Protein AF-0000000076553811 (afdb_homodimer)

InterPro domains:
  IPR007863 Peptidase M16, C-terminal [PF05193] (252-428)
  IPR011249 Metalloenzyme, LuxS/M16 peptidase-like [SSF63411] (30-302)
  IPR011249 Metalloenzyme, LuxS/M16 peptidase-like [SSF63411] (313-494)
  IPR011765 Peptidase M16, N-terminal [PF00675] (51-89)
  IPR050361 Mitochondrial Processing Peptidase/Ubiquinol-cytochrome c Reductase Complex [PTHR11851] (29-489)

Foldseek 3Di:
DPCPPPPPPPPPPPPPPPPPPPPCDLVNQVVQWDWDAFPLQAIEIEGADAPDQKKKKKKKFQAFQLNADPLAGQLRVLLQVLLQCAFCVWFWQHNVQLVVLVVQLQVLLVQLLVLVPDPPDRDPVVNVVSVVSNVVSLVSSVVTGDPRGLVVVQVVQAKDPFGWDGARGIIMTMIMGGNVCLLVCLQSVLRSLQGTDCRCVLVSLVVLLVVCCVQAVVDPVNVQVLVQLLQQFPWGSLSADRNGDNSRSNSHDVVVSVVVSQQGSASSRMYMYMYYNDHCVPNVVSNCVRNVPRHRDDHHDDDPIAGDFFQAFAEAEAEEADFKKKKKKWWDFACPDLCNLLLLLVQCQQAPPCNHPVNVQCCNPVNFFPHKHWDPQPPHRLGTHITMIMTTGDPPHHNVVVVVSVVVVLVCLQPDFDDPVSLVVSLVVVVVVLVVLCVDNNSVNVLQRVCCNRPVDSSVSVVVSVSSVPDDSVSRNVVSVVIVDRSRMYMYIYDYDDDDPPPPPPPPPD/DPPPPPPPPPPPPPPPPPPPPPPCDLVNQVVQWDWDQFPLQAIEIEGADAPDQKKKKKKKFQAFQLNADPLAGQLRVLLQVLLQCAFCVWFWQHNVQLVVLVVQLQVLLVQLLVLVPDPPDRDPVVNVVSVVSNVVSLVSSVVTGDPRRLVVVQVVQAKDPFGWDGARGIIMTMIMGGNVCLLVCLQSVLRSLQGTDCRCVLVVLVVLLVVCCVQAVVDPVNVQVLVQLLQQFPWGSLSADRNGDNSRSNSHDVVVSVVVSQQGSASSRMYMYMYYNDHCVPNVVSNCVRNVPRHRDDHHDDDPIAGDFFQAFAEAEAEEADFKKKKKKWWDFACPDLCNLLLLLVQCQQAPPCNHPVNVQCCPPVNFFPHKHWDPQPPHRLGTHITMIMTTGDPPHHNVVVVVSVVVVLVCLQPDFDDPVSLVVSLVVVVVVLVVLCVDNNSVNVLQRVCCNRPVDSSVSVVVSVSSVPDDSVSRNVVSVVIVDRSRMYMYIYDYDDDDPPPPPPPPPD

Solvent-accessible surface area (backbone atoms only — not comparable to full-atom values): 52166 Å² total; per-residue (Å²): 134,86,77,75,76,74,76,74,75,75,75,76,76,74,75,73,72,74,71,69,70,73,73,79,47,69,65,62,51,53,74,37,41,48,77,47,68,46,94,38,38,30,34,38,35,34,35,53,37,76,87,46,73,32,28,14,35,19,38,37,32,73,45,9,25,47,64,31,51,75,54,28,27,17,48,42,42,47,49,54,59,36,47,49,44,13,30,75,80,33,25,44,80,42,43,76,61,31,52,54,30,48,51,47,25,52,53,29,41,51,55,26,50,56,44,66,53,40,86,72,85,58,49,70,69,57,40,52,52,30,46,50,48,24,52,53,28,46,56,59,30,52,73,27,55,38,84,58,40,40,57,49,56,42,44,76,60,52,41,42,72,79,48,58,46,60,43,42,55,27,28,37,40,35,37,29,32,39,38,91,41,51,64,61,48,38,53,53,52,35,35,29,62,56,46,56,36,76,58,64,44,69,62,48,43,52,50,52,52,50,47,42,38,59,57,25,76,72,21,74,66,33,43,46,51,47,52,38,34,16,58,63,30,67,68,25,50,73,17,51,54,53,67,24,50,69,49,10,36,76,61,58,49,63,69,57,47,51,54,49,40,68,46,45,58,18,31,44,34,33,28,38,14,37,15,16,34,55,49,61,85,65,46,50,61,55,45,48,68,41,51,59,69,37,66,58,46,73,61,65,78,65,81,47,56,53,61,71,85,63,66,38,27,34,40,38,44,29,73,39,74,52,82,40,26,27,38,38,33,20,64,39,72,27,69,82,41,90,57,40,50,39,52,51,46,52,29,40,50,34,27,51,58,80,80,3,50,38,27,40,48,37,36,68,70,64,57,43,24,75,44,40,43,42,46,65,49,41,82,30,46,81,50,63,19,20,41,31,40,35,33,29,39,29,93,92,49,45,40,66,55,47,52,54,54,51,48,53,56,52,48,41,42,46,76,42,75,69,52,70,63,58,54,51,49,42,45,52,47,53,50,50,52,56,49,55,40,50,69,43,41,54,42,32,9,43,50,43,23,50,32,29,68,76,67,71,39,45,64,50,64,62,52,47,53,54,48,45,67,65,57,46,57,66,53,41,26,53,52,39,60,67,36,75,39,63,35,31,28,30,32,28,34,33,42,66,36,78,73,76,73,71,79,74,78,77,72,72,84,117,132,83,76,75,78,76,76,74,74,74,73,76,75,73,75,75,73,74,71,69,69,72,72,80,47,70,64,62,50,54,74,38,42,47,76,48,68,46,95,38,38,29,34,39,35,34,35,51,37,74,86,47,73,32,30,14,34,20,37,37,33,73,45,9,26,47,64,32,50,74,52,28,27,18,49,43,42,47,50,53,59,37,49,49,46,14,28,76,78,34,24,44,78,41,42,76,61,30,52,55,30,48,51,46,24,52,53,28,40,51,56,24,49,57,44,67,52,39,87,70,84,58,49,70,67,58,39,53,51,30,44,50,49,24,52,52,28,46,55,60,30,52,73,28,55,37,83,56,39,40,56,47,55,43,44,76,61,52,40,43,70,78,48,58,46,62,43,42,54,26,29,35,41,35,39,29,31,38,37,92,41,50,65,61,47,40,53,54,52,35,35,28,62,56,45,58,38,75,59,64,43,69,62,50,43,51,52,52,52,50,46,42,39,59,56,24,77,71,21,72,65,33,44,45,50,46,52,36,33,16,58,63,30,68,67,26,50,74,17,50,54,53,67,25,49,69,47,11,37,75,62,56,49,62,69,57,47,51,54,50,39,68,45,48,57,18,31,45,33,32,29,36,14,39,15,17,32,57,48,61,87,66,45,49,61,56,46,47,67,41,53,59,67,36,65,58,46,72,62,65,78,64,81,47,55,55,61,71,85,63,66,37,28,34,39,36,44,31,72,39,72,53,82,40,28,28,38,38,32,20,65,40,73,27,70,83,42,91,57,41,52,39,52,49,44,53,28,39,52,35,28,51,58,80,80,4,49,36,29,38,48,37,36,67,69,64,57,44,25,75,43,40,43,44,44,66,48,42,81,30,47,81,49,65,19,20,41,31,39,35,34,29,40,29,93,93,48,47,41,67,56,47,51,53,54,52,49,51,56,52,48,42,41,46,77,40,74,69,53,71,64,60,52,50,47,42,45,52,48,53,50,48,50,56,50,55,40,53,66,43,41,55,43,32,10,43,49,43,24,50,32,29,67,75,66,72,38,44,66,51,65,61,51,46,54,57,48,44,68,65,57,48,58,65,52,41,26,52,51,38,58,66,35,75,39,64,34,31,29,31,33,29,36,34,42,66,37,78,73,74,74,72,79,74,76,77,73,71,84,118

Sequence (1020 aa):
MRVRSLVAATVMLGMALCSGAPAQDLASFEKRTTVKVLPNGLTLIISERPEAPVFSFYTLVDAGSADDPQGASGLAHMFEHMAFKGSQEIGTTNYPAEKVALAKVEIAYAAYDAELRKLVGQDPAKLAELKKAFEDAQAEAQKFVIPNQFSEIAEQQGATGINASTAEDSTQYFWSMPSNRLELWAYLESQRIGQPVQREFYKERDVVQEERRMRTDSSPTGRMVEQFLAAAYIAHPYGRPGVGWESEISQVSATEAEAFHKKYYVPSNMVIAVVGDVKASETMPILERYFSKIPAGPKPEPMTTIEPPQFAEKSVVIKEATQPFYIEGYHRPDYRDPDDSVYDAITDIFSNGRTARLYRSLVRDQKIAATAEGFSGFPGQKYPGLFAVYAVPLPGHTPEEMRTAIHKELDRLKNEDITDEELARFKTRARADLLRGLADNDGLAHQLAEYQTRYGDWRQLFRELDQIDAVTKADIRRVANKIFVENNRTSARIEYVEPQKPATSTGGAEMRVRSLVAATVMLGMALCSGAPAQDLASFEKRTTVKVLPNGLTLIISERPEAPVFSFYTLVDAGSADDPQGASGLAHMFEHMAFKGSQEIGTTNYPAEKVALAKVEIAYAAYDAELRKLVGQDPAKLAELKKAFEDAQAEAQKFVIPNQFSEIAEQQGATGINASTAEDSTQYFWSMPSNRLELWAYLESQRIGQPVQREFYKERDVVQEERRMRTDSSPTGRMVEQFLAAAYIAHPYGRPGVGWESEISQVSATEAEAFHKKYYVPSNMVIAVVGDVKASETMPILERYFSKIPAGPKPEPMTTIEPPQFAEKSVVIKEATQPFYIEGYHRPDYRDPDDSVYDAITDIFSNGRTARLYRSLVRDQKIAATAEGFSGFPGQKYPGLFAVYAVPLPGHTPEEMRTAIHKELDRLKNEDITDEELARFKTRARADLLRGLADNDGLAHQLAEYQTRYGDWRQLFRELDQIDAVTKADIRRVANKIFVENNRTSARIEYVEPQKPATSTGGAE

Organism: NCBI:txid570835

Nearest PDB structures (foldseek):
  3ami-assembly1_B  TM=9.366E-01  e=2.480E-39  Sphingomonas sp. A1
  3eoq-assembly1_A  TM=8.994E-01  e=2.128E-28  Thermus thermophilus
  7o3c-assembly1_M  TM=8.832E-01  e=5.754E-25  Mus musculus
  8zos-assembly1_E  TM=8.448E-01  e=4.973E-23  Sus scrofa
  1be3-assembly1_B  TM=8.651E-01  e=1.821E-22  Bos taurus

Radius of gyration: 33.5 Å; Cα contacts (8 Å, |Δi|>4): 1877; chains: 2; bounding box: 81×140×96 Å

Secondary structure (DSSP, 8-state):
-------------------------HHHHHHHEEEEE-TTS-EEEEEE-TTSSEEEEEEEES--GGGPPTT-TTHHHHHHHHTTS--SSSSBS-HHHHHHHHHHHHHHHHHHHHHHT-SS---HHHHHHHHHHHHHHHHHHHTTB-TTHHHHHHHHTT-EEEEEEE-SS-EEEEEEEEGGGHHHHHHHHHHHHHS---TTHHHHHHHHHHHHIIIIIT-HHHHHHHHHHHHH-SSSGGGS-TT--HHHHTT--HHHHHHHHHHH-SGGGEEEEEEES--HHHHHHHHHHHHTTSPP-PPPPPP---PPPP-SEEEEEEEESS--EEEEEEE---TTSTTHHHHHHHHHHHHSSTTSHHIIIIIIIS--EEEEEEEEEES-SSS--EEEEEEEEPTT--HHHHHHHHHHHHHHHHHSPPPHHHHHHHHHHHHHHHHHHTTSHHHHHHHHHHHHHHHS-TTHHHHHHHHHHH--HHHHHHHHHHH-SGGGEEEEEEEE--------------/-------------------------HHHHHHHEEEEE-TTS-EEEEEE-TTSSEEEEEEEES--GGGPPTT-TTHHHHHHHHTTS--SSSSBS-HHHHHHHHHHHHHHHHHHHHHHT-SS---HHHHHHHHHHHHHHHHHHHTTB-TTHHHHHHHHTT-EEEEEEE-SS-EEEEEEEEGGGHHHHHHHHHHHHHS---TTHHHHHHHHHHHHIIIIIT-HHHHHHHHHHHHH-SSSGGGS-TT--HHHHTT--HHHHHHHHHHH-SGGGEEEEEEES--HHHHHHHHHHHHTTSPP-PPPPPP---PPPP-SEEEEEEEESS--EEEEEEE---TTSTTHHHHHHHHHHHHSSTTSHHIIIIIIIS--EEEEEEEEEES-SSS--EEEEEEEEPTT--HHHHHHHHHHHHHHHHHSPPPHHHHHHHHHHHHHHHHHHTTSHHHHHHHHHHHHHHHS-TTHHHHHHHHHHH--HHHHHHHHHHH-SGGGEEEEEEEE--------------

pLDDT: mean 90.91, std 16.29, range [20.27, 98.88]

Structure (mmCIF, N/CA/C/O backbone):
data_AF-0000000076553811-model_v1
#
loop_
_entity.id
_entity.type
_entity.pdbx_description
1 polymer 'Putative Zn-dependent peptidase'
#
loop_
_atom_site.group_PDB
_atom_site.id
_atom_site.type_symbol
_atom_site.label_atom_id
_atom_site.label_alt_id
_atom_site.label_comp_id
_atom_site.label_asym_id
_atom_site.label_entity_id
_atom_site.label_seq_id
_atom_site.pdbx_PDB_ins_code
_atom_site.Cartn_x
_atom_site.Cartn_y
_atom_site.Cartn_z
_atom_site.occupancy
_atom_site.B_iso_or_equiv
_atom_site.auth_seq_id
_atom_site.auth_comp_id
_atom_site.auth_asym_id
_atom_site.auth_atom_id
_atom_site.pdbx_PDB_model_num
ATOM 1 N N . MET A 1 1 ? 45.25 -73.688 -13.25 1 20.83 1 MET A N 1
ATOM 2 C CA . MET A 1 1 ? 45.094 -73.375 -14.672 1 20.83 1 MET A CA 1
ATOM 3 C C . MET A 1 1 ? 43.625 -73 -14.992 1 20.83 1 MET A C 1
ATOM 5 O O . MET A 1 1 ? 43.219 -73 -16.156 1 20.83 1 MET A O 1
ATOM 9 N N . ARG A 1 2 ? 42.75 -73.062 -13.859 1 21.83 2 ARG A N 1
ATOM 10 C CA . ARG A 1 2 ? 41.312 -73.062 -13.852 1 21.83 2 ARG A CA 1
ATOM 11 C C . ARG A 1 2 ? 40.781 -71.812 -14.578 1 21.83 2 ARG A C 1
ATOM 13 O O . ARG A 1 2 ? 41.25 -70.688 -14.328 1 21.83 2 ARG A O 1
ATOM 20 N N . VAL A 1 3 ? 40.188 -72.062 -15.781 1 20.98 3 VAL A N 1
ATOM 21 C CA . VAL A 1 3 ? 39.625 -71.438 -16.953 1 20.98 3 VAL A CA 1
ATOM 22 C C . VAL A 1 3 ? 38.562 -70.438 -16.531 1 20.98 3 VAL A C 1
ATOM 24 O O . VAL A 1 3 ? 37.562 -70.812 -15.875 1 20.98 3 VAL A O 1
ATOM 27 N N . ARG A 1 4 ? 38.906 -69.188 -16.219 1 23.47 4 ARG A N 1
ATOM 28 C CA . ARG A 1 4 ? 38.375 -67.812 -15.969 1 23.47 4 ARG A CA 1
ATOM 29 C C . ARG A 1 4 ? 37.344 -67.438 -17.016 1 23.47 4 ARG A C 1
ATOM 31 O O . ARG A 1 4 ? 37.688 -66.938 -18.078 1 23.47 4 ARG A O 1
ATOM 38 N N . SER A 1 5 ? 36.531 -68.625 -17.406 1 24.83 5 SER A N 1
ATOM 39 C CA . SER A 1 5 ? 35.719 -68.312 -18.578 1 24.83 5 SER A CA 1
ATOM 40 C C . SER A 1 5 ? 34.906 -67.062 -18.391 1 24.83 5 SER A C 1
ATOM 42 O O . SER A 1 5 ? 34.219 -66.875 -17.391 1 24.83 5 SER A O 1
ATOM 44 N N . LEU A 1 6 ? 35.406 -65.938 -18.922 1 25.38 6 LEU A N 1
ATOM 45 C CA . LEU A 1 6 ? 34.969 -64.562 -19.141 1 25.38 6 LEU A CA 1
ATOM 46 C C . LEU A 1 6 ? 33.625 -64.562 -19.875 1 25.38 6 LEU A C 1
ATOM 48 O O . LEU A 1 6 ? 33.562 -64.875 -21.062 1 25.38 6 LEU A O 1
ATOM 52 N N . VAL A 1 7 ? 32.594 -65.312 -19.344 1 27.27 7 VAL A N 1
ATOM 53 C CA . VAL A 1 7 ? 31.328 -65.25 -20.047 1 27.27 7 VAL A CA 1
ATOM 54 C C . VAL A 1 7 ? 30.938 -63.781 -20.328 1 27.27 7 VAL A C 1
ATOM 56 O O . VAL A 1 7 ? 30.922 -62.969 -19.406 1 27.27 7 VAL A O 1
ATOM 59 N N . ALA A 1 8 ? 31.266 -63.281 -21.516 1 26.56 8 ALA A N 1
ATOM 60 C CA . ALA A 1 8 ? 30.906 -62.031 -22.203 1 26.56 8 ALA A CA 1
ATOM 61 C C . ALA A 1 8 ? 29.406 -61.812 -22.172 1 26.56 8 ALA A C 1
ATOM 63 O O . ALA A 1 8 ? 28.641 -62.562 -22.781 1 26.56 8 ALA A O 1
ATOM 64 N N . ALA A 1 9 ? 28.844 -61.688 -20.938 1 28.14 9 ALA A N 1
ATOM 65 C CA . ALA A 1 9 ? 27.422 -61.344 -20.938 1 28.14 9 ALA A CA 1
ATOM 66 C C . ALA A 1 9 ? 27.125 -60.188 -21.891 1 28.14 9 ALA A C 1
ATOM 68 O O . ALA A 1 9 ? 27.734 -59.125 -21.797 1 28.14 9 ALA A O 1
ATOM 69 N N . THR A 1 10 ? 26.859 -60.531 -23.156 1 26.55 10 THR A N 1
ATOM 70 C CA . THR A 1 10 ? 26.359 -59.625 -24.172 1 26.55 10 THR A CA 1
ATOM 71 C C . THR A 1 10 ? 25.203 -58.781 -23.625 1 26.55 10 THR A C 1
ATOM 73 O O . THR A 1 10 ? 24.172 -59.344 -23.25 1 26.55 10 THR A O 1
ATOM 76 N N . VAL A 1 11 ? 25.484 -57.719 -22.906 1 27.5 11 VAL A N 1
ATOM 77 C CA . VAL A 1 11 ? 24.531 -56.688 -22.5 1 27.5 11 VAL A CA 1
ATOM 78 C C . VAL A 1 11 ? 23.734 -56.219 -23.719 1 27.5 11 VAL A C 1
ATOM 80 O O . VAL A 1 11 ? 24.297 -55.625 -24.641 1 27.5 11 VAL A O 1
ATOM 83 N N . MET A 1 12 ? 22.828 -57.094 -24.266 1 26.38 12 MET A N 1
ATOM 84 C CA . MET A 1 12 ? 21.906 -56.562 -25.266 1 26.38 12 MET A CA 1
ATOM 85 C C . MET A 1 12 ? 21.297 -55.25 -24.828 1 26.38 12 MET A C 1
ATOM 87 O O . MET A 1 12 ? 20.688 -55.156 -23.766 1 26.38 12 MET A O 1
ATOM 91 N N . LEU A 1 13 ? 21.938 -54.125 -25.172 1 29.33 13 LEU A N 1
ATOM 92 C CA . LEU A 1 13 ? 21.469 -52.75 -25.156 1 29.33 13 LEU A CA 1
ATOM 93 C C . LEU A 1 13 ? 20.078 -52.656 -25.766 1 29.33 13 LEU A C 1
ATOM 95 O O . LEU A 1 13 ? 19.906 -52.844 -26.969 1 29.33 13 LEU A O 1
ATOM 99 N N . GLY A 1 14 ? 19.031 -53.281 -25.172 1 28.2 14 GLY A N 1
ATOM 100 C CA . GLY A 1 14 ? 17.688 -52.969 -25.625 1 28.2 14 GLY A CA 1
ATOM 101 C C . GLY A 1 14 ? 17.453 -51.5 -25.891 1 28.2 14 GLY A C 1
ATOM 102 O O . GLY A 1 14 ? 17.625 -50.656 -25 1 28.2 14 GLY A O 1
ATOM 103 N N . MET A 1 15 ? 17.703 -51.062 -27.094 1 28.98 15 MET A N 1
ATOM 104 C CA . MET A 1 15 ? 17.25 -49.75 -27.609 1 28.98 15 MET A CA 1
ATOM 105 C C . MET A 1 15 ? 15.773 -49.562 -27.312 1 28.98 15 MET A C 1
ATOM 107 O O . MET A 1 15 ? 14.922 -50.25 -27.891 1 28.98 15 MET A O 1
ATOM 111 N N . ALA A 1 16 ? 15.367 -49.344 -26.078 1 30.55 16 ALA A N 1
ATOM 112 C CA . ALA A 1 16 ? 14.016 -48.844 -25.859 1 30.55 16 ALA A CA 1
ATOM 113 C C . ALA A 1 16 ? 13.68 -47.75 -26.859 1 30.55 16 ALA A C 1
ATOM 115 O O . ALA A 1 16 ? 14.32 -46.688 -26.875 1 30.55 16 ALA A O 1
ATOM 116 N N . LEU A 1 17 ? 13.25 -48.125 -28.047 1 30.62 17 LEU A N 1
ATOM 117 C CA . LEU A 1 17 ? 12.555 -47.188 -28.922 1 30.62 17 LEU A CA 1
ATOM 118 C C . LEU A 1 17 ? 11.586 -46.312 -28.125 1 30.62 17 LEU A C 1
ATOM 120 O O . LEU A 1 17 ? 10.664 -46.844 -27.484 1 30.62 17 LEU A O 1
ATOM 124 N N . CYS A 1 18 ? 12.039 -45.281 -27.578 1 31.36 18 CYS A N 1
ATOM 125 C CA . CYS A 1 18 ? 11.164 -44.188 -27.172 1 31.36 18 CYS A CA 1
ATOM 126 C C . CYS A 1 18 ? 10.055 -43.938 -28.203 1 31.36 18 CYS A C 1
ATOM 128 O O . CYS A 1 18 ? 10.289 -43.375 -29.266 1 31.36 18 CYS A O 1
ATOM 130 N N . SER A 1 19 ? 9.227 -44.938 -28.438 1 32.12 19 SER A N 1
ATOM 131 C CA . SER A 1 19 ? 8.008 -44.562 -29.141 1 32.12 19 SER A CA 1
ATOM 132 C C . SER A 1 19 ? 7.547 -43.156 -28.734 1 32.12 19 SER A C 1
ATOM 134 O O . SER A 1 19 ? 7.375 -42.875 -27.547 1 32.12 19 SER A O 1
ATOM 136 N N . GLY A 1 20 ? 7.945 -42.156 -29.453 1 34.69 20 GLY A N 1
ATOM 137 C CA . GLY A 1 20 ? 7.422 -40.812 -29.328 1 34.69 20 GLY A CA 1
ATOM 138 C C . GLY A 1 20 ? 5.938 -40.75 -29.016 1 34.69 20 GLY A C 1
ATOM 139 O O . GLY A 1 20 ? 5.125 -41.344 -29.75 1 34.69 20 GLY A O 1
ATOM 140 N N . ALA A 1 21 ? 5.57 -40.812 -27.875 1 39.06 21 ALA A N 1
ATOM 141 C CA . ALA A 1 21 ? 4.188 -40.438 -27.609 1 39.06 21 ALA A CA 1
ATOM 142 C C . ALA A 1 21 ? 3.721 -39.375 -28.625 1 39.06 21 ALA A C 1
ATOM 144 O O . ALA A 1 21 ? 4.391 -38.375 -28.828 1 39.06 21 ALA A O 1
ATOM 145 N N . PRO A 1 22 ? 2.924 -39.688 -29.578 1 40.44 22 PRO A N 1
ATOM 146 C CA . PRO A 1 22 ? 2.451 -38.656 -30.531 1 40.44 22 PRO A CA 1
ATOM 147 C C . PRO A 1 22 ? 2.16 -37.312 -29.859 1 40.44 22 PRO A C 1
ATOM 149 O O . PRO A 1 22 ? 1.636 -37.281 -28.75 1 40.44 22 PRO A O 1
ATOM 152 N N . ALA A 1 23 ? 2.99 -36.375 -30.062 1 45.44 23 ALA A N 1
ATOM 153 C CA . ALA A 1 23 ? 2.631 -35 -29.75 1 45.44 23 ALA A CA 1
ATOM 154 C C . ALA A 1 23 ? 1.124 -34.781 -29.859 1 45.44 23 ALA A C 1
ATOM 156 O O . ALA A 1 23 ? 0.539 -34.969 -30.922 1 45.44 23 ALA A O 1
ATOM 157 N N . GLN A 1 24 ? 0.413 -35.094 -28.906 1 55.03 24 GLN A N 1
ATOM 158 C CA . GLN A 1 24 ? -1.004 -34.781 -29.016 1 55.03 24 GLN A CA 1
ATOM 159 C C . GLN A 1 24 ? -1.199 -33.406 -29.625 1 55.03 24 GLN A C 1
ATOM 161 O O . GLN A 1 24 ? -0.653 -32.406 -29.141 1 55.03 24 GLN A O 1
ATOM 166 N N . ASP A 1 25 ? -1.436 -33.312 -30.906 1 65.44 25 ASP A N 1
ATOM 167 C CA . ASP A 1 25 ? -1.654 -32.125 -31.734 1 65.44 25 ASP A CA 1
ATOM 168 C C . ASP A 1 25 ? -2.85 -31.328 -31.234 1 65.44 25 ASP A C 1
ATOM 170 O O . ASP A 1 25 ? -3.732 -31.859 -30.562 1 65.44 25 ASP A O 1
ATOM 174 N N . LEU A 1 26 ? -2.674 -30.031 -31.141 1 74.88 26 LEU A N 1
ATOM 175 C CA . LEU A 1 26 ? -3.701 -29.078 -30.766 1 74.88 26 LEU A CA 1
ATOM 176 C C . LEU A 1 26 ? -5.07 -29.516 -31.266 1 74.88 26 LEU A C 1
ATOM 178 O O . LEU A 1 26 ? -6.066 -29.422 -30.547 1 74.88 26 LEU A O 1
ATOM 182 N N . ALA A 1 27 ? -5.074 -30.125 -32.344 1 77.56 27 ALA A N 1
ATOM 183 C CA . ALA A 1 27 ? -6.344 -30.516 -32.969 1 77.56 27 ALA A CA 1
ATOM 184 C C . ALA A 1 27 ? -7.023 -31.625 -32.156 1 77.56 27 ALA A C 1
ATOM 186 O O . ALA A 1 27 ? -8.242 -31.594 -31.953 1 77.56 27 ALA A O 1
ATOM 187 N N . SER A 1 28 ? -6.254 -32.531 -31.734 1 82.06 28 SER A N 1
ATOM 188 C CA . SER A 1 28 ? -6.801 -33.625 -30.938 1 82.06 28 SER A CA 1
ATOM 189 C C . SER A 1 28 ? -7.328 -33.125 -29.594 1 82.06 28 SER A C 1
ATOM 191 O O . SER A 1 28 ? -8.375 -33.594 -29.125 1 82.06 28 SER A O 1
ATOM 193 N N . PHE A 1 29 ? -6.676 -32.219 -29.078 1 84.88 29 PHE A N 1
ATOM 194 C CA . PHE A 1 29 ? -7.098 -31.656 -27.797 1 84.88 29 PHE A CA 1
ATOM 195 C C . PHE A 1 29 ? -8.375 -30.844 -27.969 1 84.88 29 PHE A C 1
ATOM 197 O O . PHE A 1 29 ? -9.258 -30.875 -27.109 1 84.88 29 PHE A O 1
ATOM 204 N N . GLU A 1 30 ? -8.406 -30.125 -28.984 1 87.75 30 GLU A N 1
ATOM 205 C CA . GLU A 1 30 ? -9.57 -29.281 -29.25 1 87.75 30 GLU A CA 1
ATOM 206 C C . GLU A 1 30 ? -10.836 -30.125 -29.406 1 87.75 30 GLU A C 1
ATOM 208 O O . GLU A 1 30 ? -11.914 -29.703 -28.969 1 87.75 30 GLU A O 1
ATOM 213 N N . LYS A 1 31 ? -10.641 -31.297 -29.953 1 89.94 31 LYS A N 1
ATOM 214 C CA . LYS A 1 31 ? -11.789 -32.156 -30.172 1 89.94 31 LYS A CA 1
ATOM 215 C C . LYS A 1 31 ? -12.32 -32.719 -28.859 1 89.94 31 LYS A C 1
ATOM 217 O O . LYS A 1 31 ? -13.516 -33.031 -28.734 1 89.94 31 LYS A O 1
ATOM 222 N N . ARG A 1 32 ? -11.516 -32.781 -27.938 1 94.19 32 ARG A N 1
ATOM 223 C CA . ARG A 1 32 ? -11.938 -33.406 -26.688 1 94.19 32 ARG A CA 1
ATOM 224 C C . ARG A 1 32 ? -12.188 -32.344 -25.609 1 94.19 32 ARG A C 1
ATOM 226 O O . ARG A 1 32 ? -12.5 -32.688 -24.453 1 94.19 32 ARG A O 1
ATOM 233 N N . THR A 1 33 ? -12.031 -31.094 -25.953 1 96.69 33 THR A N 1
ATOM 234 C CA . THR A 1 33 ? -12.195 -30.016 -24.969 1 96.69 33 THR A CA 1
ATOM 235 C C . THR A 1 33 ? -13.383 -29.125 -25.344 1 96.69 33 THR A C 1
ATOM 237 O O . THR A 1 33 ? -13.469 -28.641 -26.469 1 96.69 33 THR A O 1
ATOM 240 N N . THR A 1 34 ? -14.266 -28.984 -24.438 1 97.75 34 THR A N 1
ATOM 241 C CA . THR A 1 34 ? -15.453 -28.172 -24.641 1 97.75 34 THR A CA 1
ATOM 242 C C . THR A 1 34 ? -15.477 -27 -23.656 1 97.75 34 THR A C 1
ATOM 244 O O . THR A 1 34 ? -15.258 -27.188 -22.453 1 97.75 34 THR A O 1
ATOM 247 N N . VAL A 1 35 ? -15.68 -25.812 -24.156 1 97.94 35 VAL A N 1
ATOM 248 C CA . VAL A 1 35 ? -15.797 -24.609 -23.328 1 97.94 35 VAL A CA 1
ATOM 249 C C . VAL A 1 35 ? -17.219 -24.062 -23.406 1 97.94 35 VAL A C 1
ATOM 251 O O . VAL A 1 35 ? -17.797 -24 -24.5 1 97.94 35 VAL A O 1
ATOM 254 N N . LYS A 1 36 ? -17.797 -23.719 -22.281 1 98.25 36 LYS A N 1
ATOM 255 C CA . LYS A 1 36 ? -19.094 -23.078 -22.234 1 98.25 36 LYS A CA 1
ATOM 256 C C . LYS A 1 36 ? -19.125 -21.953 -21.203 1 98.25 36 LYS A C 1
ATOM 258 O O . LYS A 1 36 ? -18.641 -22.141 -20.078 1 98.25 36 LYS A O 1
ATOM 263 N N . VAL A 1 37 ? -19.641 -20.891 -21.578 1 98.12 37 VAL A N 1
ATOM 264 C CA . VAL A 1 37 ? -19.906 -19.797 -20.625 1 98.12 37 VAL A CA 1
ATOM 265 C C . VAL A 1 37 ? -21.375 -19.797 -20.234 1 98.12 37 VAL A C 1
ATOM 267 O O . VAL A 1 37 ? -22.25 -19.703 -21.094 1 98.12 37 VAL A O 1
ATOM 270 N N . LEU A 1 38 ? -21.609 -19.922 -19.031 1 98.31 38 LEU A N 1
ATOM 271 C CA . LEU A 1 38 ? -22.984 -19.953 -18.547 1 98.31 38 LEU A CA 1
ATOM 272 C C . LEU A 1 38 ? -23.609 -18.562 -18.578 1 98.31 38 LEU A C 1
ATOM 274 O O . LEU A 1 38 ? -22.891 -17.562 -18.688 1 98.31 38 LEU A O 1
ATOM 278 N N . PRO A 1 39 ? -24.953 -18.453 -18.438 1 97.31 39 PRO A N 1
ATOM 279 C CA . PRO A 1 39 ? -25.609 -17.156 -18.438 1 97.31 39 PRO A CA 1
ATOM 280 C C . PRO A 1 39 ? -25.172 -16.266 -17.266 1 97.31 39 PRO A C 1
ATOM 282 O O . PRO A 1 39 ? -25.156 -15.047 -17.375 1 97.31 39 PRO A O 1
ATOM 285 N N . ASN A 1 40 ? -24.781 -16.875 -16.188 1 97.81 40 ASN A N 1
ATOM 286 C CA . ASN A 1 40 ? -24.344 -16.078 -15.055 1 97.81 40 ASN A CA 1
ATOM 287 C C . ASN A 1 40 ? -22.891 -15.633 -15.211 1 97.81 40 ASN A C 1
ATOM 289 O O . ASN A 1 40 ? -22.359 -14.93 -14.344 1 97.81 40 ASN A O 1
ATOM 293 N N . GLY A 1 41 ? -22.188 -16.094 -16.219 1 97.56 41 GLY A N 1
ATOM 294 C CA . GLY A 1 41 ? -20.859 -15.609 -16.531 1 97.56 41 GLY A CA 1
ATOM 295 C C . GLY A 1 41 ? -19.766 -16.625 -16.25 1 97.56 41 GLY A C 1
ATOM 296 O O . GLY A 1 41 ? -18.609 -16.438 -16.641 1 97.56 41 GLY A O 1
ATOM 297 N N . LEU A 1 42 ? -20.078 -17.75 -15.648 1 98.44 42 LEU A N 1
ATOM 298 C CA . LEU A 1 42 ? -19.094 -18.766 -15.297 1 98.44 42 LEU A CA 1
ATOM 299 C C . LEU A 1 42 ? -18.578 -19.484 -16.531 1 98.44 42 LEU A C 1
ATOM 301 O O . LEU A 1 42 ? -19.375 -19.875 -17.406 1 98.44 42 LEU A O 1
ATOM 305 N N . THR A 1 43 ? -17.312 -19.609 -16.609 1 98.56 43 THR A N 1
ATOM 306 C CA . THR A 1 43 ? -16.719 -20.375 -17.688 1 98.56 43 THR A CA 1
ATOM 307 C C . THR A 1 43 ? -16.438 -21.812 -17.234 1 98.56 43 THR A C 1
ATOM 309 O O . THR A 1 43 ? -15.75 -22.031 -16.234 1 98.56 43 THR A O 1
ATOM 312 N N . LEU A 1 44 ? -16.938 -22.719 -18 1 98.75 44 LEU A N 1
ATOM 313 C CA . LEU A 1 44 ? -16.703 -24.141 -17.766 1 98.75 44 LEU A CA 1
ATOM 314 C C . LEU A 1 44 ? -15.891 -24.75 -18.906 1 98.75 44 LEU A C 1
ATOM 316 O O . LEU A 1 44 ? -16.141 -24.469 -20.078 1 98.75 44 LEU A O 1
ATOM 320 N N . ILE A 1 45 ? -14.922 -25.531 -18.516 1 98.69 45 ILE A N 1
ATOM 321 C CA . ILE A 1 45 ? -14.117 -26.266 -19.484 1 98.69 45 ILE A CA 1
ATOM 322 C C . ILE A 1 45 ? -14.148 -27.766 -19.141 1 98.69 45 ILE A C 1
ATOM 324 O O . ILE A 1 45 ? -13.883 -28.156 -18 1 98.69 45 ILE A O 1
ATOM 328 N N . ILE A 1 46 ? -14.484 -28.578 -20.125 1 98.62 46 ILE A N 1
ATOM 329 C CA . ILE A 1 46 ? -14.453 -30.016 -19.953 1 98.62 46 ILE A CA 1
ATOM 330 C C . ILE A 1 46 ? -13.492 -30.641 -20.969 1 98.62 46 ILE A C 1
ATOM 332 O O . ILE A 1 46 ? -13.602 -30.375 -22.172 1 98.62 46 ILE A O 1
ATOM 336 N N . SER A 1 47 ? -12.578 -31.359 -20.5 1 97.56 47 SER A N 1
ATOM 337 C CA . SER A 1 47 ? -11.695 -32.125 -21.375 1 97.56 47 SER A CA 1
ATOM 338 C C . SER A 1 47 ? -11.797 -33.625 -21.094 1 97.56 47 SER A C 1
ATOM 340 O O . SER A 1 47 ? -11.516 -34.062 -19.984 1 97.56 47 SER A O 1
ATOM 342 N N . GLU A 1 48 ? -12.156 -34.344 -22.109 1 97.75 48 GLU A N 1
ATOM 343 C CA . GLU A 1 48 ? -12.422 -35.781 -21.969 1 97.75 48 GLU A CA 1
ATOM 344 C C . GLU A 1 48 ? -11.133 -36.594 -22.062 1 97.75 48 GLU A C 1
ATOM 346 O O . GLU A 1 48 ? -10.391 -36.5 -23.047 1 97.75 48 GLU A O 1
ATOM 351 N N . ARG A 1 49 ? -10.922 -37.344 -21.016 1 95 49 ARG A N 1
ATOM 352 C CA . ARG A 1 49 ? -9.789 -38.281 -20.953 1 95 49 ARG A CA 1
ATOM 353 C C . ARG A 1 49 ? -10.18 -39.594 -20.281 1 95 49 ARG A C 1
ATOM 355 O O . ARG A 1 49 ? -9.961 -39.75 -19.078 1 95 49 ARG A O 1
ATOM 362 N N . PRO A 1 50 ? -10.602 -40.562 -21.062 1 92.19 50 PRO A N 1
ATOM 363 C CA . PRO A 1 50 ? -11.188 -41.781 -20.484 1 92.19 50 PRO A CA 1
ATOM 364 C C . PRO A 1 50 ? -10.125 -42.812 -20.047 1 92.19 50 PRO A C 1
ATOM 366 O O . PRO A 1 50 ? -10.445 -43.969 -19.797 1 92.19 50 PRO A O 1
ATOM 369 N N . GLU A 1 51 ? -8.969 -42.438 -19.781 1 90.06 51 GLU A N 1
ATOM 370 C CA . GLU A 1 51 ? -7.863 -43.344 -19.484 1 90.06 51 GLU A CA 1
ATOM 371 C C . GLU A 1 51 ? -8.047 -44.031 -18.125 1 90.06 51 GLU A C 1
ATOM 373 O O . GLU A 1 51 ? -7.711 -45.188 -17.938 1 90.06 51 GLU A O 1
ATOM 378 N N . ALA A 1 52 ? -8.531 -43.312 -17.109 1 92.62 52 ALA A N 1
ATOM 379 C CA . ALA A 1 52 ? -8.844 -43.812 -15.766 1 92.62 52 ALA A CA 1
ATOM 380 C C . ALA A 1 52 ? -10.195 -43.281 -15.281 1 92.62 52 ALA A C 1
ATOM 382 O O . ALA A 1 52 ? -10.602 -42.188 -15.648 1 92.62 52 ALA A O 1
ATOM 383 N N . PRO A 1 53 ? -10.781 -44.094 -14.469 1 96.5 53 PRO A N 1
ATOM 384 C CA . PRO A 1 53 ? -12.125 -43.719 -14.031 1 96.5 53 PRO A CA 1
ATOM 385 C C . PRO A 1 53 ? -12.117 -42.656 -12.945 1 96.5 53 PRO A C 1
ATOM 387 O O . PRO A 1 53 ? -12.734 -42.812 -11.891 1 96.5 53 PRO A O 1
ATOM 390 N N . VAL A 1 54 ? -11.383 -41.656 -13.141 1 97.69 54 VAL A N 1
ATOM 391 C CA . VAL A 1 54 ? -11.25 -40.531 -12.227 1 97.69 54 VAL A CA 1
ATOM 392 C C . VAL A 1 54 ? -11.305 -39.219 -13.008 1 97.69 54 VAL A C 1
ATOM 394 O O . VAL A 1 54 ? -11.125 -39.219 -14.227 1 97.69 54 VAL A O 1
ATOM 397 N N . PHE A 1 55 ? -11.68 -38.219 -12.383 1 98.12 55 PHE A N 1
ATOM 398 C CA . PHE A 1 55 ? -11.57 -36.875 -12.938 1 98.12 55 PHE A CA 1
ATOM 399 C C . PHE A 1 55 ? -10.898 -35.938 -11.938 1 98.12 55 PHE A C 1
ATOM 401 O O . PHE A 1 55 ? -10.852 -36.219 -10.742 1 98.12 55 PHE A O 1
ATOM 408 N N . SER A 1 56 ? -10.281 -34.938 -12.445 1 98.12 56 SER A N 1
ATOM 409 C CA . SER A 1 56 ? -9.742 -33.812 -11.68 1 98.12 56 SER A CA 1
ATOM 410 C C . SER A 1 56 ? -10.367 -32.5 -12.109 1 98.12 56 SER A C 1
ATOM 412 O O . SER A 1 56 ? -10.867 -32.375 -13.234 1 98.12 56 SER A O 1
ATOM 414 N N . PHE A 1 57 ? -10.383 -31.641 -11.211 1 98 57 PHE A N 1
ATOM 415 C CA . PHE A 1 57 ? -10.883 -30.312 -11.547 1 98 57 PHE A CA 1
ATOM 416 C C . PHE A 1 57 ? -9.969 -29.219 -10.984 1 98 57 PHE A C 1
ATOM 418 O O . PHE A 1 57 ? -9.148 -29.5 -10.102 1 98 57 PHE A O 1
ATOM 425 N N . TYR A 1 58 ? -10.188 -28.062 -11.508 1 97.5 58 TYR A N 1
ATOM 426 C CA . TYR A 1 58 ? -9.539 -26.859 -11.031 1 97.5 58 TYR A CA 1
ATOM 427 C C . TYR A 1 58 ? -10.484 -25.656 -11.117 1 97.5 58 TYR A C 1
ATOM 429 O O . TYR A 1 58 ? -10.938 -25.297 -12.203 1 97.5 58 TYR A O 1
ATOM 437 N N . THR A 1 59 ? -10.82 -25.172 -9.953 1 98.25 59 THR A N 1
ATOM 438 C CA . THR A 1 59 ? -11.57 -23.922 -9.867 1 98.25 59 THR A CA 1
ATOM 439 C C . THR A 1 59 ? -10.641 -22.734 -9.617 1 98.25 59 THR A C 1
ATOM 441 O O . THR A 1 59 ? -9.945 -22.703 -8.594 1 98.25 59 THR A O 1
ATOM 444 N N . LEU A 1 60 ? -10.68 -21.828 -10.523 1 98.44 60 LEU A N 1
ATOM 445 C CA . LEU A 1 60 ? -9.805 -20.672 -10.414 1 98.44 60 LEU A CA 1
ATOM 446 C C . LEU A 1 60 ? -10.609 -19.391 -10.281 1 98.44 60 LEU A C 1
ATOM 448 O O . LEU A 1 60 ? -11.406 -19.047 -11.164 1 98.44 60 LEU A O 1
ATOM 452 N N . VAL A 1 61 ? -10.438 -18.734 -9.148 1 98 61 VAL A N 1
ATOM 453 C CA . VAL A 1 61 ? -10.977 -17.391 -8.93 1 98 61 VAL A CA 1
ATOM 454 C C . VAL A 1 61 ? -9.914 -16.344 -9.242 1 98 61 VAL A C 1
ATOM 456 O O . VAL A 1 61 ? -8.828 -16.359 -8.648 1 98 61 VAL A O 1
ATOM 459 N N . ASP A 1 62 ? -10.203 -15.438 -10.133 1 97.12 62 ASP A N 1
ATOM 460 C CA . ASP A 1 62 ? -9.242 -14.438 -10.586 1 97.12 62 ASP A CA 1
ATOM 461 C C . ASP A 1 62 ? -9.086 -13.32 -9.555 1 97.12 62 ASP A C 1
ATOM 463 O O . ASP A 1 62 ? -9.25 -12.141 -9.875 1 97.12 62 ASP A O 1
ATOM 467 N N . ALA A 1 63 ? -8.766 -13.68 -8.367 1 96.81 63 ALA A N 1
ATOM 468 C CA . ALA A 1 63 ? -8.484 -12.789 -7.246 1 96.81 63 ALA A CA 1
ATOM 469 C C . ALA A 1 63 ? -7.551 -13.453 -6.238 1 96.81 63 ALA A C 1
ATOM 471 O O . ALA A 1 63 ? -7.801 -14.578 -5.801 1 96.81 63 ALA A O 1
ATOM 472 N N . GLY A 1 64 ? -6.473 -12.844 -5.965 1 97.19 64 GLY A N 1
ATOM 473 C CA . GLY A 1 64 ? -5.508 -13.297 -4.973 1 97.19 64 GLY A CA 1
ATOM 474 C C . GLY A 1 64 ? -5.141 -12.219 -3.969 1 97.19 64 GLY A C 1
ATOM 475 O O . GLY A 1 64 ? -5.918 -11.289 -3.734 1 97.19 64 GLY A O 1
ATOM 476 N N . SER A 1 65 ? -4.051 -12.398 -3.297 1 97 65 SER A N 1
ATOM 477 C CA . SER A 1 65 ? -3.65 -11.484 -2.234 1 97 65 SER A CA 1
ATOM 478 C C . SER A 1 65 ? -3.41 -10.078 -2.777 1 97 65 SER A C 1
ATOM 480 O O . SER A 1 65 ? -3.541 -9.094 -2.047 1 97 65 SER A O 1
ATOM 482 N N . ALA A 1 66 ? -3.045 -9.922 -4.059 1 97 66 ALA A N 1
ATOM 483 C CA . ALA A 1 66 ? -2.848 -8.609 -4.66 1 97 66 ALA A CA 1
ATOM 484 C C . ALA A 1 66 ? -4.145 -7.809 -4.672 1 97 66 ALA A C 1
ATOM 486 O O . ALA A 1 66 ? -4.125 -6.582 -4.809 1 97 66 ALA A O 1
ATOM 487 N N . ASP A 1 67 ? -5.277 -8.492 -4.516 1 96.94 67 ASP A N 1
ATOM 488 C CA . ASP A 1 67 ? -6.59 -7.859 -4.598 1 96.94 67 ASP A CA 1
ATOM 489 C C . ASP A 1 67 ? -7.117 -7.516 -3.207 1 96.94 67 ASP A C 1
ATOM 491 O O . ASP A 1 67 ? -8.195 -6.93 -3.074 1 96.94 67 ASP A O 1
ATOM 495 N N . ASP A 1 68 ? -6.34 -7.906 -2.164 1 96.81 68 ASP A N 1
ATOM 496 C CA . ASP A 1 68 ? -6.777 -7.562 -0.814 1 96.81 68 ASP A CA 1
ATOM 497 C C . ASP A 1 68 ? -6.984 -6.059 -0.667 1 96.81 68 ASP A C 1
ATOM 499 O O . ASP A 1 68 ? -6.18 -5.266 -1.158 1 96.81 68 ASP A O 1
ATOM 503 N N . PRO A 1 69 ? -8.055 -5.691 0.034 1 93.88 69 PRO A N 1
ATOM 504 C CA . PRO A 1 69 ? -8.234 -4.262 0.281 1 93.88 69 PRO A CA 1
ATOM 505 C C . PRO A 1 69 ? -7.207 -3.693 1.258 1 93.88 69 PRO A C 1
ATOM 507 O O . PRO A 1 69 ? -6.641 -4.438 2.062 1 93.88 69 PRO A O 1
ATOM 510 N N . GLN A 1 70 ? -7.012 -2.416 1.112 1 90.94 70 GLN A N 1
ATOM 511 C CA . GLN A 1 70 ? -6.16 -1.746 2.09 1 90.94 70 GLN A CA 1
ATOM 512 C C . GLN A 1 70 ? -6.711 -1.917 3.504 1 90.94 70 GLN A C 1
ATOM 514 O O . GLN A 1 70 ? -7.91 -1.771 3.732 1 90.94 70 GLN A O 1
ATOM 519 N N . GLY A 1 71 ? -5.836 -2.242 4.398 1 93.5 71 GLY A N 1
ATOM 520 C CA . GLY A 1 71 ? -6.246 -2.43 5.781 1 93.5 71 GLY A CA 1
ATOM 521 C C . GLY A 1 71 ? -6.742 -3.834 6.07 1 93.5 71 GLY A C 1
ATOM 522 O O . GLY A 1 71 ? -7.062 -4.16 7.215 1 93.5 71 GLY A O 1
ATOM 523 N N . ALA A 1 72 ? -6.824 -4.609 5.031 1 95.75 72 ALA A N 1
ATOM 524 C CA . ALA A 1 72 ? -7.344 -5.965 5.215 1 95.75 72 ALA A CA 1
ATOM 525 C C . ALA A 1 72 ? -6.539 -6.973 4.402 1 95.75 72 ALA A C 1
ATOM 527 O O . ALA A 1 72 ? -7.109 -7.875 3.785 1 95.75 72 ALA A O 1
ATOM 528 N N . SER A 1 73 ? -5.234 -6.812 4.363 1 95.69 73 SER A N 1
ATOM 529 C CA . SER A 1 73 ? -4.395 -7.797 3.684 1 95.69 73 SER A CA 1
ATOM 530 C C . SER A 1 73 ? -4.488 -9.164 4.359 1 95.69 73 SER A C 1
ATOM 532 O O . SER A 1 73 ? -4.633 -9.25 5.578 1 95.69 73 SER A O 1
ATOM 534 N N . GLY A 1 74 ? -4.41 -10.203 3.527 1 94.81 74 GLY A N 1
ATOM 535 C CA . GLY A 1 74 ? -4.543 -11.57 4 1 94.81 74 GLY A CA 1
ATOM 536 C C . GLY A 1 74 ? -5.941 -12.133 3.811 1 94.81 74 GLY A C 1
ATOM 537 O O . GLY A 1 74 ? -6.168 -13.328 4.008 1 94.81 74 GLY A O 1
ATOM 538 N N . LEU A 1 75 ? -6.82 -11.32 3.375 1 95.62 75 LEU A N 1
ATOM 539 C CA . LEU A 1 75 ? -8.219 -11.711 3.234 1 95.62 75 LEU A CA 1
ATOM 540 C C . LEU A 1 75 ? -8.367 -12.812 2.191 1 95.62 75 LEU A C 1
ATOM 542 O O . LEU A 1 75 ? -9.125 -13.766 2.395 1 95.62 75 LEU A O 1
ATOM 546 N N . ALA A 1 76 ? -7.738 -12.672 1.05 1 96.69 76 ALA A N 1
ATOM 547 C CA . ALA A 1 76 ? -7.82 -13.711 0.025 1 96.69 76 ALA A CA 1
ATOM 548 C C . ALA A 1 76 ? -7.379 -15.062 0.576 1 96.69 76 ALA A C 1
ATOM 550 O O . ALA A 1 76 ? -8.031 -16.078 0.326 1 96.69 76 ALA A O 1
ATOM 551 N N . HIS A 1 77 ? -6.32 -15.016 1.343 1 96.25 77 HIS A N 1
ATOM 552 C CA . HIS A 1 77 ? -5.789 -16.234 1.936 1 96.25 77 HIS A CA 1
ATOM 553 C C . HIS A 1 77 ? -6.785 -16.859 2.908 1 96.25 77 HIS A C 1
ATOM 555 O O . HIS A 1 77 ? -6.848 -18.078 3.041 1 96.25 77 HIS A O 1
ATOM 561 N N . MET A 1 78 ? -7.598 -16.078 3.533 1 94.56 78 MET A N 1
ATOM 562 C CA . MET A 1 78 ? -8.609 -16.578 4.461 1 94.56 78 MET A CA 1
ATOM 563 C C . MET A 1 78 ? -9.578 -17.516 3.752 1 94.56 78 MET A C 1
ATOM 565 O O . MET A 1 78 ? -10.094 -18.453 4.359 1 94.56 78 MET A O 1
ATOM 569 N N . PHE A 1 79 ? -9.82 -17.266 2.506 1 92.75 79 PHE A N 1
ATOM 570 C CA . PHE A 1 79 ? -10.828 -18.031 1.801 1 92.75 79 PHE A CA 1
ATOM 571 C C . PHE A 1 79 ? -10.328 -19.438 1.504 1 92.75 79 PHE A C 1
ATOM 573 O O . PHE A 1 79 ? -11.117 -20.359 1.25 1 92.75 79 PHE A O 1
ATOM 580 N N . GLU A 1 80 ? -9.031 -19.625 1.468 1 89.81 80 GLU A N 1
ATOM 581 C CA . GLU A 1 80 ? -8.492 -20.969 1.448 1 89.81 80 GLU A CA 1
ATOM 582 C C . GLU A 1 80 ? -8.969 -21.781 2.654 1 89.81 80 GLU A C 1
ATOM 584 O O . GLU A 1 80 ? -9.305 -22.953 2.529 1 89.81 80 GLU A O 1
ATOM 589 N N . HIS A 1 81 ? -8.992 -21.062 3.734 1 91.56 81 HIS A N 1
ATOM 590 C CA . HIS A 1 81 ? -9.383 -21.703 4.984 1 91.56 81 HIS A CA 1
ATOM 591 C C . HIS A 1 81 ? -10.898 -21.828 5.09 1 91.56 81 HIS A C 1
ATOM 593 O O . HIS A 1 81 ? -11.414 -22.891 5.457 1 91.56 81 HIS A O 1
ATOM 599 N N . MET A 1 82 ? -11.602 -20.859 4.738 1 93.06 82 MET A N 1
ATOM 600 C CA . MET A 1 82 ? -13.047 -20.781 4.922 1 93.06 82 MET A CA 1
ATOM 601 C C . MET A 1 82 ? -13.766 -21.75 3.979 1 93.06 82 MET A C 1
ATOM 603 O O . MET A 1 82 ? -14.844 -22.25 4.301 1 93.06 82 MET A O 1
ATOM 607 N N . ALA A 1 83 ? -13.148 -22.031 2.865 1 87.62 83 ALA A N 1
ATOM 608 C CA . ALA A 1 83 ? -13.758 -22.875 1.844 1 87.62 83 ALA A CA 1
ATOM 609 C C . ALA A 1 83 ? -13.992 -24.297 2.367 1 87.62 83 ALA A C 1
ATOM 611 O O . ALA A 1 83 ? -14.789 -25.047 1.803 1 87.62 83 ALA A O 1
ATOM 612 N N . PHE A 1 84 ? -13.359 -24.656 3.447 1 92.12 84 PHE A N 1
ATOM 613 C CA . PHE A 1 84 ? -13.453 -26.031 3.924 1 92.12 84 PHE A CA 1
ATOM 614 C C . PHE A 1 84 ? -14.336 -26.109 5.164 1 92.12 84 PHE A C 1
ATOM 616 O O . PHE A 1 84 ? -14.508 -27.188 5.738 1 92.12 84 PHE A O 1
ATOM 623 N N . LYS A 1 85 ? -14.906 -24.969 5.523 1 94.19 85 LYS A N 1
ATOM 624 C CA . LYS A 1 85 ? -15.727 -24.922 6.734 1 94.19 85 LYS A CA 1
ATOM 625 C C . LYS A 1 85 ? -17.172 -25.328 6.441 1 94.19 85 LYS A C 1
ATOM 627 O O . LYS A 1 85 ? -18 -25.391 7.352 1 94.19 85 LYS A O 1
ATOM 632 N N . GLY A 1 86 ? -17.438 -25.609 5.242 1 92.31 86 GLY A N 1
ATOM 633 C CA . GLY A 1 86 ? -18.75 -26.109 4.875 1 92.31 86 GLY A CA 1
ATOM 634 C C . GLY A 1 86 ? -19.641 -25.047 4.273 1 92.31 86 GLY A C 1
ATOM 635 O O . GLY A 1 86 ? -19.156 -24.078 3.688 1 92.31 86 GLY A O 1
ATOM 636 N N . SER A 1 87 ? -20.922 -25.391 4.164 1 94.38 87 SER A N 1
ATOM 637 C CA . SER A 1 87 ? -21.953 -24.547 3.574 1 94.38 87 SER A CA 1
ATOM 638 C C . SER A 1 87 ? -23.156 -24.406 4.508 1 94.38 87 SER A C 1
ATOM 640 O O . SER A 1 87 ? -23.047 -24.688 5.703 1 94.38 87 SER A O 1
ATOM 642 N N . GLN A 1 88 ? -24.203 -23.844 3.986 1 95.12 88 GLN A N 1
ATOM 643 C CA . GLN A 1 88 ? -25.438 -23.734 4.762 1 95.12 88 GLN A CA 1
ATOM 644 C C . GLN A 1 88 ? -26 -25.109 5.102 1 95.12 88 GLN A C 1
ATOM 646 O O . GLN A 1 88 ? -26.766 -25.25 6.059 1 95.12 88 GLN A O 1
ATOM 651 N N . GLU A 1 89 ? -25.531 -26.109 4.34 1 95.38 89 GLU A N 1
ATOM 652 C CA . GLU A 1 89 ? -26.078 -27.453 4.496 1 95.38 89 GLU A CA 1
ATOM 653 C C . GLU A 1 89 ? -25.047 -28.391 5.117 1 95.38 89 GLU A C 1
ATOM 655 O O . GLU A 1 89 ? -25.406 -29.453 5.652 1 95.38 89 GLU A O 1
ATOM 660 N N . ILE A 1 90 ? -23.859 -28.078 5 1 96.31 90 ILE A N 1
ATOM 661 C CA . ILE A 1 90 ? -22.766 -28.938 5.449 1 96.31 90 ILE A CA 1
ATOM 662 C C . ILE A 1 90 ? -21.953 -28.219 6.516 1 96.31 90 ILE A C 1
ATOM 664 O O . ILE A 1 90 ? -21.578 -27.047 6.344 1 96.31 90 ILE A O 1
ATOM 668 N N . GLY A 1 91 ? -21.625 -28.891 7.598 1 96.69 91 GLY A N 1
ATOM 669 C CA . GLY A 1 91 ? -20.781 -28.328 8.641 1 96.69 91 GLY A CA 1
ATOM 670 C C . GLY A 1 91 ? -21.578 -27.688 9.766 1 96.69 91 GLY A C 1
ATOM 671 O O . GLY A 1 91 ? -21.016 -27.016 10.633 1 96.69 91 GLY A O 1
ATOM 672 N N . THR A 1 92 ? -22.891 -27.859 9.766 1 97.94 92 THR A N 1
ATOM 673 C CA . THR A 1 92 ? -23.75 -27.234 10.766 1 97.94 92 THR A CA 1
ATOM 674 C C . THR A 1 92 ? -24.844 -28.203 11.219 1 97.94 92 THR A C 1
ATOM 676 O O . THR A 1 92 ? -25.328 -29.016 10.43 1 97.94 92 THR A O 1
ATOM 679 N N . THR A 1 93 ? -25.203 -28.109 12.516 1 98.12 93 THR A N 1
ATOM 680 C CA . THR A 1 93 ? -26.297 -28.906 13.055 1 98.12 93 THR A CA 1
ATOM 681 C C . THR A 1 93 ? -27.641 -28.219 12.812 1 9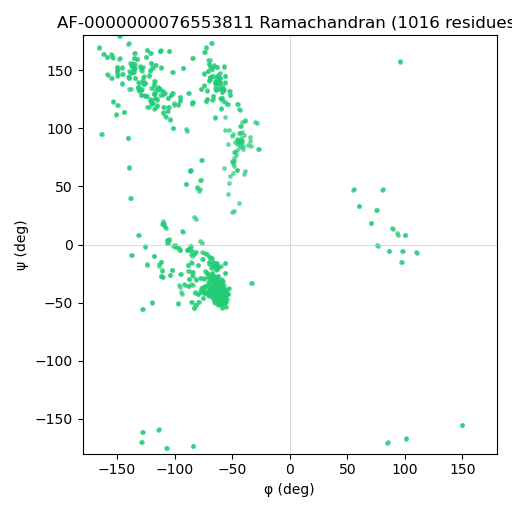8.12 93 THR A C 1
ATOM 683 O O . THR A 1 93 ? -28.688 -28.859 12.828 1 98.12 93 THR A O 1
ATOM 686 N N . ASN A 1 94 ? -27.594 -26.922 12.648 1 98.19 94 ASN A N 1
ATOM 687 C CA . ASN A 1 94 ? -28.781 -26.078 12.508 1 98.19 94 ASN A CA 1
ATOM 688 C C . ASN A 1 94 ? -28.422 -24.703 11.938 1 98.19 94 ASN A C 1
ATOM 690 O O . ASN A 1 94 ? -28.188 -23.75 12.688 1 98.19 94 ASN A O 1
ATOM 694 N N . TYR A 1 95 ? -28.547 -24.547 10.633 1 97.5 95 TYR A N 1
ATOM 695 C CA . TYR A 1 95 ? -28.016 -23.359 9.992 1 97.5 95 TYR A CA 1
ATOM 696 C C . TYR A 1 95 ? -28.844 -22.125 10.344 1 97.5 95 TYR A C 1
ATOM 698 O O . TYR A 1 95 ? -28.281 -21.062 10.625 1 97.5 95 TYR A O 1
ATOM 706 N N . PRO A 1 96 ? -30.156 -22.172 10.391 1 98.12 96 PRO A N 1
ATOM 707 C CA . PRO A 1 96 ? -30.906 -20.984 10.773 1 98.12 96 PRO A CA 1
ATOM 708 C C . PRO A 1 96 ? -30.5 -20.422 12.141 1 98.12 96 PRO A C 1
ATOM 710 O O . PRO A 1 96 ? -30.344 -19.219 12.305 1 98.12 96 PRO A O 1
ATOM 713 N N . ALA A 1 97 ? -30.25 -21.281 13.062 1 98.25 97 ALA A N 1
ATOM 714 C CA . ALA A 1 97 ? -29.812 -20.859 14.383 1 98.25 97 ALA A CA 1
ATOM 715 C C . ALA A 1 97 ? -28.359 -20.359 14.344 1 98.25 97 ALA A C 1
ATOM 717 O O . ALA A 1 97 ? -28.016 -19.391 15.008 1 98.25 97 ALA A O 1
ATOM 718 N N . GLU A 1 98 ? -27.578 -21.094 13.586 1 98.25 98 GLU A N 1
ATOM 719 C CA . GLU A 1 98 ? -26.188 -20.703 13.438 1 98.25 98 GLU A CA 1
ATOM 720 C C . GLU A 1 98 ? -26.078 -19.297 12.844 1 98.25 98 GLU A C 1
ATOM 722 O O . GLU A 1 98 ? -25.25 -18.5 13.281 1 98.25 98 GLU A O 1
ATOM 727 N N . LYS A 1 99 ? -26.891 -19.078 11.867 1 98 99 LYS A N 1
ATOM 728 C CA . LYS A 1 99 ? -26.875 -17.781 11.195 1 98 99 LYS A CA 1
ATOM 729 C C . LYS A 1 99 ? -27.125 -16.641 12.18 1 98 99 LYS A C 1
ATOM 731 O O . LYS A 1 99 ? -26.438 -15.617 12.117 1 98 99 LYS A O 1
ATOM 736 N N . VAL A 1 100 ? -28.016 -16.812 13.07 1 98.38 100 VAL A N 1
ATOM 737 C CA . VAL A 1 100 ? -28.328 -15.82 14.086 1 98.38 100 VAL A CA 1
ATOM 738 C C . VAL A 1 100 ? -27.156 -15.672 15.047 1 98.38 100 VAL A C 1
ATOM 740 O O . VAL A 1 100 ? -26.781 -14.555 15.406 1 98.38 100 VAL A O 1
ATOM 743 N N . ALA A 1 101 ? -26.594 -16.797 15.375 1 98.56 101 ALA A N 1
ATOM 744 C CA . ALA A 1 101 ? -25.453 -16.781 16.297 1 98.56 101 ALA A CA 1
ATOM 745 C C . ALA A 1 101 ? -24.25 -16.078 15.656 1 98.56 101 ALA A C 1
ATOM 747 O O . ALA A 1 101 ? -23.547 -15.305 16.312 1 98.56 101 ALA A O 1
ATOM 748 N N . LEU A 1 102 ? -24.016 -16.344 14.414 1 98.44 102 LEU A N 1
ATOM 749 C CA . LEU A 1 102 ? -22.906 -15.727 13.703 1 98.44 102 LEU A CA 1
ATOM 750 C C . LEU A 1 102 ? -23.094 -14.219 13.578 1 98.44 102 LEU A C 1
ATOM 752 O O . LEU A 1 102 ? -22.141 -13.453 13.656 1 98.44 102 LEU A O 1
ATOM 756 N N . ALA A 1 103 ? -24.328 -13.82 13.383 1 98.31 103 ALA A N 1
ATOM 757 C CA . ALA A 1 103 ? -24.625 -12.391 13.336 1 98.31 103 ALA A CA 1
ATOM 758 C C . ALA A 1 103 ? -24.281 -11.711 14.656 1 98.31 103 ALA A C 1
ATOM 760 O O . ALA A 1 103 ? -23.766 -10.586 14.672 1 98.31 103 ALA A O 1
ATOM 761 N N . LYS A 1 104 ? -24.547 -12.383 15.719 1 98.5 104 LYS A N 1
ATOM 762 C CA . LYS A 1 104 ? -24.219 -11.852 17.047 1 98.5 104 LYS A CA 1
ATOM 763 C C . LYS A 1 104 ? -22.703 -11.742 17.219 1 98.5 104 LYS A C 1
ATOM 765 O O . LYS A 1 104 ? -22.219 -10.812 17.875 1 98.5 104 LYS A O 1
ATOM 770 N N . VAL A 1 105 ? -21.984 -12.703 16.688 1 98.69 105 VAL A N 1
ATOM 771 C CA . VAL A 1 105 ? -20.531 -12.664 16.75 1 98.69 105 VAL A CA 1
ATOM 772 C C . VAL A 1 105 ? -20.016 -11.398 16.062 1 98.69 105 VAL A C 1
ATOM 774 O O . VAL A 1 105 ? -19.172 -10.688 16.609 1 98.69 105 VAL A O 1
ATOM 777 N N . GLU A 1 106 ? -20.562 -11.102 14.898 1 98.31 106 GLU A N 1
ATOM 778 C CA . GLU A 1 106 ? -20.094 -9.953 14.125 1 98.31 106 GLU A CA 1
ATOM 779 C C . GLU A 1 106 ? -20.438 -8.641 14.836 1 98.31 106 GLU A C 1
ATOM 781 O O . GLU A 1 106 ? -19.625 -7.707 14.828 1 98.31 106 GLU A O 1
ATOM 786 N N . ILE A 1 107 ? -21.578 -8.648 15.438 1 97.94 107 ILE A N 1
ATOM 787 C CA . ILE A 1 107 ? -21.969 -7.453 16.188 1 97.94 107 ILE A CA 1
ATOM 788 C C . ILE A 1 107 ? -21.031 -7.254 17.359 1 97.94 107 ILE A C 1
ATOM 790 O O . ILE A 1 107 ? -20.547 -6.145 17.594 1 97.94 107 ILE A O 1
ATOM 794 N N . ALA A 1 108 ? -20.766 -8.32 18.078 1 98.38 108 ALA A N 1
ATOM 795 C CA . ALA A 1 108 ? -19.891 -8.258 19.234 1 98.38 108 ALA A CA 1
ATOM 796 C C . ALA A 1 108 ? -18.469 -7.887 18.812 1 98.38 108 ALA A C 1
ATOM 798 O O . ALA A 1 108 ? -17.797 -7.086 19.484 1 98.38 108 ALA A O 1
ATOM 799 N N . TYR A 1 109 ? -18.016 -8.445 17.719 1 98.06 109 TYR A N 1
ATOM 800 C CA . TYR A 1 109 ? -16.656 -8.141 17.266 1 98.06 109 TYR A CA 1
ATOM 801 C C . TYR A 1 109 ? -16.547 -6.68 16.859 1 98.06 109 TYR A C 1
ATOM 803 O O . TYR A 1 109 ? -15.547 -6.02 17.156 1 98.06 109 TYR A O 1
ATOM 811 N N . ALA A 1 110 ? -17.516 -6.223 16.141 1 96 110 ALA A N 1
ATOM 812 C CA . ALA A 1 110 ? -17.484 -4.832 15.688 1 96 110 ALA A CA 1
ATOM 813 C C . ALA A 1 110 ? -17.344 -3.873 16.875 1 96 110 ALA A C 1
ATOM 815 O O . ALA A 1 110 ? -16.578 -2.91 16.812 1 96 110 ALA A O 1
ATOM 816 N N . ALA A 1 111 ? -18.062 -4.152 17.922 1 95.81 111 ALA A N 1
ATOM 817 C CA . ALA A 1 111 ? -18 -3.311 19.109 1 95.81 111 ALA A CA 1
ATOM 818 C C . ALA A 1 111 ? -16.625 -3.408 19.781 1 95.81 111 ALA A C 1
ATOM 820 O O . ALA A 1 111 ? -16.047 -2.393 20.172 1 95.81 111 ALA A O 1
ATOM 821 N N . TYR A 1 112 ? -16.156 -4.586 19.891 1 97.31 112 TYR A N 1
ATOM 822 C CA . TYR A 1 112 ? -14.836 -4.824 20.469 1 97.31 112 TYR A CA 1
ATOM 823 C C . TYR A 1 112 ? -13.75 -4.125 19.656 1 97.31 112 TYR A C 1
ATOM 825 O O . TYR A 1 112 ? -12.898 -3.424 20.219 1 97.31 112 TYR A O 1
ATOM 833 N N . ASP A 1 113 ? -13.82 -4.359 18.344 1 94.88 113 ASP A N 1
ATOM 834 C CA . ASP A 1 113 ? -12.828 -3.816 17.422 1 94.88 113 ASP A CA 1
ATOM 835 C C . ASP A 1 113 ? -12.836 -2.291 17.453 1 94.88 113 ASP A C 1
ATOM 837 O O . ASP A 1 113 ? -11.781 -1.659 17.422 1 94.88 113 ASP A O 1
ATOM 841 N N . ALA A 1 114 ? -13.984 -1.7 17.484 1 91.31 114 ALA A N 1
ATOM 842 C CA . ALA A 1 114 ? -14.125 -0.247 17.516 1 91.31 114 ALA A CA 1
ATOM 843 C C . ALA A 1 114 ? -13.422 0.343 18.75 1 91.31 114 ALA A C 1
ATOM 845 O O . ALA A 1 114 ? -12.75 1.372 18.656 1 91.31 114 ALA A O 1
ATOM 846 N N . GLU A 1 115 ? -13.586 -0.297 19.875 1 93.25 115 GLU A N 1
ATOM 847 C CA . GLU A 1 115 ? -12.922 0.16 21.094 1 93.25 115 GLU A CA 1
ATOM 848 C C . GLU A 1 115 ? -11.414 -0.071 21.031 1 93.25 115 GLU A C 1
ATOM 850 O O . GLU A 1 115 ? -10.633 0.8 21.406 1 93.25 115 GLU A O 1
ATOM 855 N N . LEU A 1 116 ? -11.07 -1.164 20.5 1 93.06 116 LEU A N 1
ATOM 856 C CA . LEU A 1 116 ? -9.672 -1.564 20.406 1 93.06 116 LEU A CA 1
ATOM 857 C C . LEU A 1 116 ? -8.875 -0.571 19.578 1 93.06 116 LEU A C 1
ATOM 859 O O . LEU A 1 116 ? -7.723 -0.265 19.906 1 93.06 116 LEU A O 1
ATOM 863 N N . ARG A 1 117 ? -9.469 -0.043 18.547 1 89.06 117 ARG A N 1
ATOM 864 C CA . ARG A 1 117 ? -8.742 0.742 17.547 1 89.06 117 ARG A CA 1
ATOM 865 C C . ARG A 1 117 ? -8.695 2.215 17.938 1 89.06 117 ARG A C 1
ATOM 867 O O . ARG A 1 117 ? -8.031 3.018 17.281 1 89.06 117 ARG A O 1
ATOM 874 N N . LYS A 1 118 ? -9.367 2.523 19 1 86.38 118 LYS A N 1
ATOM 875 C CA . LYS A 1 118 ? -9.328 3.918 19.438 1 86.38 118 LYS A CA 1
ATOM 876 C C . LYS A 1 118 ? -7.898 4.359 19.734 1 86.38 118 LYS A C 1
ATOM 878 O O . LYS A 1 118 ? -7.195 3.721 20.516 1 86.38 118 LYS A O 1
ATOM 883 N N . LEU A 1 119 ? -7.551 5.422 19.078 1 80.12 119 LEU A N 1
ATOM 884 C CA . LEU A 1 119 ? -6.23 5.992 19.328 1 80.12 119 LEU A CA 1
ATOM 885 C C . LEU A 1 119 ? -6.207 6.719 20.672 1 80.12 119 LEU A C 1
ATOM 887 O O . LEU A 1 119 ? -5.191 6.703 21.375 1 80.12 119 LEU A O 1
ATOM 891 N N . VAL A 1 120 ? -7.285 7.438 20.922 1 80.88 120 VAL A N 1
ATOM 892 C CA . VAL A 1 120 ? -7.434 8.195 22.156 1 80.88 120 VAL A CA 1
ATOM 893 C C . VAL A 1 120 ? -8.758 7.832 22.828 1 80.88 120 VAL A C 1
ATOM 895 O O . VAL A 1 120 ? -9.773 7.641 22.156 1 80.88 120 VAL A O 1
ATOM 898 N N . GLY A 1 121 ? -8.711 7.684 24.125 1 81.25 121 GLY A N 1
ATOM 899 C CA . GLY A 1 121 ? -9.938 7.5 24.875 1 81.25 121 GLY A CA 1
ATOM 900 C C . GLY A 1 121 ? -10.344 6.043 25 1 81.25 121 GLY A C 1
ATOM 901 O O . GLY A 1 121 ? -11.516 5.738 25.25 1 81.25 121 GLY A O 1
ATOM 902 N N . GLN A 1 122 ? -9.422 5.137 24.688 1 87.81 122 GLN A N 1
ATOM 903 C CA . GLN A 1 122 ? -9.727 3.727 24.906 1 87.81 122 GLN A CA 1
ATOM 904 C C . GLN A 1 122 ? -9.984 3.445 26.375 1 87.81 122 GLN A C 1
ATOM 906 O O . GLN A 1 122 ? -9.273 3.961 27.25 1 87.81 122 GLN A O 1
ATOM 911 N N . ASP A 1 123 ? -11.016 2.715 26.703 1 94.56 123 ASP A N 1
ATOM 912 C CA . ASP A 1 123 ? -11.375 2.293 28.047 1 94.56 123 ASP A CA 1
ATOM 913 C C . ASP A 1 123 ? -11.031 0.823 28.266 1 94.56 123 ASP A C 1
ATOM 915 O O . ASP A 1 123 ? -11.727 -0.065 27.781 1 94.56 123 ASP A O 1
ATOM 919 N N . PRO A 1 124 ? -10.031 0.552 29.031 1 95.75 124 PRO A N 1
ATOM 920 C CA . PRO A 1 124 ? -9.594 -0.833 29.203 1 95.75 124 PRO A CA 1
ATOM 921 C C . PRO A 1 124 ? -10.688 -1.727 29.797 1 95.75 124 PRO A C 1
ATOM 923 O O . PRO A 1 124 ? -10.781 -2.906 29.438 1 95.75 124 PRO A O 1
ATOM 926 N N . ALA A 1 125 ? -11.422 -1.156 30.719 1 97.44 125 ALA A N 1
ATOM 927 C CA . ALA A 1 125 ? -12.5 -1.939 31.312 1 97.44 125 ALA A CA 1
ATOM 928 C C . ALA A 1 125 ? -13.57 -2.273 30.281 1 97.44 125 ALA A C 1
ATOM 930 O O . ALA A 1 125 ? -14.047 -3.41 30.219 1 97.44 125 ALA A O 1
ATOM 931 N N . LYS A 1 126 ? -13.906 -1.276 29.516 1 97.38 126 LYS A N 1
ATOM 932 C CA . LYS A 1 126 ? -14.875 -1.497 28.453 1 97.38 126 LYS A CA 1
ATOM 933 C C . LYS A 1 126 ? -14.336 -2.494 27.422 1 97.38 126 LYS A C 1
ATOM 935 O O . LYS A 1 126 ? -15.078 -3.367 26.953 1 97.38 126 LYS A O 1
ATOM 940 N N . LEU A 1 127 ? -13.109 -2.354 27.078 1 97.5 127 LEU A N 1
ATOM 941 C CA . LEU A 1 127 ? -12.477 -3.262 26.125 1 97.5 127 LEU A CA 1
ATOM 942 C C . LEU A 1 127 ? -12.547 -4.703 26.625 1 97.5 127 LEU A C 1
ATOM 944 O O . LEU A 1 127 ? -12.875 -5.609 25.859 1 97.5 127 LEU A O 1
ATOM 948 N N . ALA A 1 128 ? -12.266 -4.906 27.875 1 98 128 ALA A N 1
ATOM 949 C CA . ALA A 1 128 ? -12.305 -6.246 28.453 1 98 128 ALA A CA 1
ATOM 950 C C . ALA A 1 128 ? -13.719 -6.816 28.406 1 98 128 ALA A C 1
ATOM 952 O O . ALA A 1 128 ? -13.914 -8 28.125 1 98 128 ALA A O 1
ATOM 953 N N . GLU A 1 129 ? -14.648 -5.961 28.719 1 98.38 129 GLU A N 1
ATOM 954 C CA . GLU A 1 129 ? -16.047 -6.375 28.688 1 98.38 129 GLU A CA 1
ATOM 955 C C . GLU A 1 129 ? -16.469 -6.762 27.281 1 98.38 129 GLU A C 1
ATOM 957 O O . GLU A 1 129 ? -17.141 -7.781 27.078 1 98.38 129 GLU A O 1
ATOM 962 N N . LEU A 1 130 ? -16.109 -5.918 26.359 1 98.5 130 LEU A N 1
ATOM 963 C CA . LEU A 1 130 ? -16.469 -6.168 24.969 1 98.5 130 LEU A CA 1
ATOM 964 C C . LEU A 1 130 ? -15.773 -7.43 24.453 1 98.5 130 LEU A C 1
ATOM 966 O O . LEU A 1 130 ? -16.359 -8.195 23.688 1 98.5 130 LEU A O 1
ATOM 970 N N . LYS A 1 131 ? -14.57 -7.664 24.844 1 98.19 131 LYS A N 1
ATOM 971 C CA . LYS A 1 131 ? -13.852 -8.875 24.469 1 98.19 131 LYS A CA 1
ATOM 972 C C . LYS A 1 131 ? -14.57 -10.125 24.969 1 98.19 131 LYS A C 1
ATOM 974 O O . LYS A 1 131 ? -14.711 -11.109 24.25 1 98.19 131 LYS A O 1
ATOM 979 N N . LYS A 1 132 ? -14.984 -10.055 26.219 1 98.44 132 LYS A N 1
ATOM 980 C CA . LYS A 1 132 ? -15.711 -11.18 26.812 1 98.44 132 LYS A CA 1
ATOM 981 C C . LYS A 1 132 ? -17.016 -11.445 26.047 1 98.44 132 LYS A C 1
ATOM 983 O O . LYS A 1 132 ? -17.359 -12.602 25.797 1 98.44 132 LYS A O 1
ATOM 988 N N . ALA A 1 133 ? -17.688 -10.367 25.719 1 98.62 133 ALA A N 1
ATOM 989 C CA . ALA A 1 133 ? -18.922 -10.516 24.953 1 98.62 133 ALA A CA 1
ATOM 990 C C . ALA A 1 133 ? -18.656 -11.188 23.609 1 98.62 133 ALA A C 1
ATOM 992 O O . ALA A 1 133 ? -19.453 -12.008 23.141 1 98.62 133 ALA A O 1
ATOM 993 N N . PHE A 1 134 ? -17.594 -10.789 22.969 1 98.44 134 PHE A N 1
ATOM 994 C CA . PHE A 1 134 ? -17.188 -11.375 21.703 1 98.44 134 PHE A CA 1
ATOM 995 C C . PHE A 1 134 ? -16.875 -12.852 21.859 1 98.44 134 PHE A C 1
ATOM 997 O O . PHE A 1 134 ? -17.344 -13.68 21.078 1 98.44 134 PHE A O 1
ATOM 1004 N N . GLU A 1 135 ? -16.188 -13.25 22.906 1 98.38 135 GLU A N 1
ATOM 1005 C CA . GLU A 1 135 ? -15.852 -14.641 23.188 1 98.38 135 GLU A CA 1
ATOM 1006 C C . GLU A 1 135 ? -17.094 -15.469 23.484 1 98.38 135 GLU A C 1
ATOM 1008 O O . GLU A 1 135 ? -17.219 -16.609 23.031 1 98.38 135 GLU A O 1
ATOM 1013 N N . ASP A 1 136 ? -17.984 -14.875 24.219 1 98.62 136 ASP A N 1
ATOM 1014 C CA . ASP A 1 136 ? -19.234 -15.562 24.547 1 98.62 136 ASP A CA 1
ATOM 1015 C C . ASP A 1 136 ? -20.047 -15.828 23.281 1 98.62 136 ASP A C 1
ATOM 1017 O O . ASP A 1 136 ? -20.641 -16.906 23.141 1 98.62 136 ASP A O 1
ATOM 1021 N N . ALA A 1 137 ? -20.094 -14.812 22.438 1 98.69 137 ALA A N 1
ATOM 1022 C CA . ALA A 1 137 ? -20.828 -14.977 21.172 1 98.69 137 ALA A CA 1
ATOM 1023 C C . ALA A 1 137 ? -20.203 -16.094 20.328 1 98.69 137 ALA A C 1
ATOM 1025 O O . ALA A 1 137 ? -20.922 -16.875 19.719 1 98.69 137 ALA A O 1
ATOM 1026 N N . GLN A 1 138 ? -18.922 -16.172 20.297 1 98.44 138 GLN A N 1
ATOM 1027 C CA . GLN A 1 138 ? -18.234 -17.219 19.547 1 98.44 138 GLN A CA 1
ATOM 1028 C C . GLN A 1 138 ? -18.562 -18.594 20.109 1 98.44 138 GLN A C 1
ATOM 1030 O O . GLN A 1 138 ? -18.781 -19.547 19.344 1 98.44 138 GLN A O 1
ATOM 1035 N N . ALA A 1 139 ? -18.578 -18.656 21.422 1 98.31 139 ALA A N 1
ATOM 1036 C CA . ALA A 1 139 ? -18.891 -19.938 22.062 1 98.31 139 ALA A CA 1
ATOM 1037 C C . ALA A 1 139 ? -20.297 -20.406 21.703 1 98.31 139 ALA A C 1
ATOM 1039 O O . ALA A 1 139 ? -20.531 -21.594 21.516 1 98.31 139 ALA A O 1
ATOM 1040 N N . GLU A 1 140 ? -21.188 -19.484 21.625 1 98.38 140 GLU A N 1
ATOM 1041 C CA . GLU A 1 140 ? -22.562 -19.828 21.266 1 98.38 140 GLU A CA 1
ATOM 1042 C C . GLU A 1 140 ? -22.641 -20.344 19.828 1 98.38 140 GLU A C 1
ATOM 1044 O O . GLU A 1 140 ? -23.344 -21.328 19.562 1 98.38 140 GLU A O 1
ATOM 1049 N N . ALA A 1 141 ? -21.953 -19.703 18.969 1 98.44 141 ALA A N 1
ATOM 1050 C CA . ALA A 1 141 ? -21.969 -20.109 17.578 1 98.44 141 ALA A CA 1
ATOM 1051 C C . ALA A 1 141 ? -21.297 -21.469 17.391 1 98.44 141 ALA A C 1
ATOM 1053 O O . ALA A 1 141 ? -21.688 -22.234 16.516 1 98.44 141 ALA A O 1
ATOM 1054 N N . GLN A 1 142 ? -20.344 -21.734 18.234 1 97.94 142 GLN A N 1
ATOM 1055 C CA . GLN A 1 142 ? -19.562 -22.953 18.141 1 97.94 142 GLN A CA 1
ATOM 1056 C C . GLN A 1 142 ? -20.438 -24.188 18.375 1 97.94 142 GLN A C 1
ATOM 1058 O O . GLN A 1 142 ? -20.125 -25.281 17.906 1 97.94 142 GLN A O 1
ATOM 1063 N N . LYS A 1 143 ? -21.516 -23.984 19.016 1 97.94 143 LYS A N 1
ATOM 1064 C CA . LYS A 1 143 ? -22.391 -25.094 19.391 1 97.94 143 LYS A CA 1
ATOM 1065 C C . LYS A 1 143 ? -23.031 -25.734 18.156 1 97.94 143 LYS A C 1
ATOM 1067 O O . LYS A 1 143 ? -23.469 -26.875 18.203 1 97.94 143 LYS A O 1
ATOM 1072 N N . PHE A 1 144 ? -23.031 -24.984 17.078 1 98.44 144 PHE A N 1
ATOM 1073 C CA . PHE A 1 144 ? -23.75 -25.453 15.898 1 98.44 144 PHE A CA 1
ATOM 1074 C C . PHE A 1 144 ? -22.797 -26.078 14.898 1 98.44 144 PHE A C 1
ATOM 1076 O O . PHE A 1 144 ? -23.234 -26.609 13.867 1 98.44 144 PHE A O 1
ATOM 1083 N N . VAL A 1 145 ? -21.531 -26.125 15.148 1 98.06 145 VAL A N 1
ATOM 1084 C CA . VAL A 1 145 ? -20.516 -26.484 14.172 1 98.06 145 VAL A CA 1
ATOM 1085 C C . VAL A 1 145 ? -20.312 -28 14.164 1 98.06 145 VAL A C 1
ATOM 1087 O O . VAL A 1 145 ? -20.203 -28.625 15.227 1 98.06 145 VAL A O 1
ATOM 1090 N N . ILE A 1 146 ? -20.328 -28.594 13.008 1 97.88 146 ILE A N 1
ATOM 1091 C CA . ILE A 1 146 ? -19.828 -29.953 12.766 1 97.88 146 ILE A CA 1
ATOM 1092 C C . ILE A 1 146 ? -18.453 -29.875 12.117 1 97.88 146 ILE A C 1
ATOM 1094 O O . ILE A 1 146 ? -18.344 -29.656 10.906 1 97.88 146 ILE A O 1
ATOM 1098 N N . PRO A 1 147 ? -17.469 -30.062 12.93 1 94.5 147 PRO A N 1
ATOM 1099 C CA . PRO A 1 147 ? -16.125 -29.828 12.422 1 94.5 147 PRO A CA 1
ATOM 1100 C C . PRO A 1 147 ? -15.734 -30.781 11.297 1 94.5 147 PRO A C 1
ATOM 1102 O O . PRO A 1 147 ? -16.094 -31.953 11.328 1 94.5 147 PRO A O 1
ATOM 1105 N N . ASN A 1 148 ? -15.172 -30.359 10.188 1 93.94 148 ASN A N 1
ATOM 1106 C CA . ASN A 1 148 ? -14.492 -31.062 9.102 1 93.94 148 ASN A CA 1
ATOM 1107 C C . ASN A 1 148 ? -15.469 -31.875 8.258 1 93.94 148 ASN A C 1
ATOM 1109 O O . ASN A 1 148 ? -15.07 -32.781 7.551 1 93.94 148 ASN A O 1
ATOM 1113 N N . GLN A 1 149 ? -16.688 -31.562 8.359 1 95.81 149 GLN A N 1
ATOM 1114 C CA . GLN A 1 149 ? -17.688 -32.375 7.684 1 95.81 149 GLN A CA 1
ATOM 1115 C C . GLN A 1 149 ? -17.531 -32.312 6.168 1 95.81 149 GLN A C 1
ATOM 1117 O O . GLN A 1 149 ? -17.688 -33.312 5.477 1 95.81 149 GLN A O 1
ATOM 1122 N N . PHE A 1 150 ? -17.25 -31.219 5.652 1 95.25 150 PHE A N 1
ATOM 1123 C CA . PHE A 1 150 ? -17.125 -31.031 4.215 1 95.25 150 PHE A CA 1
ATOM 1124 C C . PHE A 1 150 ? -16.047 -31.938 3.646 1 95.25 150 PHE A C 1
ATOM 1126 O O . PHE A 1 150 ? -16.297 -32.719 2.723 1 95.25 150 PHE A O 1
ATOM 1133 N N . SER A 1 151 ? -14.867 -31.859 4.207 1 94.94 151 SER A N 1
ATOM 1134 C CA . SER A 1 151 ? -13.75 -32.656 3.736 1 94.94 151 SER A CA 1
ATOM 1135 C C . SER A 1 151 ? -14.008 -34.156 3.959 1 94.94 151 SER A C 1
ATOM 1137 O O . SER A 1 151 ? -13.617 -35 3.141 1 94.94 151 SER A O 1
ATOM 1139 N N . GLU A 1 152 ? -14.672 -34.438 5.066 1 96.38 152 GLU A N 1
ATOM 1140 C CA . GLU A 1 152 ? -14.969 -35.844 5.379 1 96.38 152 GLU A CA 1
ATOM 1141 C C . GLU A 1 152 ? -15.914 -36.438 4.348 1 96.38 152 GLU A C 1
ATOM 1143 O O . GLU A 1 152 ? -15.742 -37.594 3.928 1 96.38 152 GLU A O 1
ATOM 1148 N N . ILE A 1 153 ? -16.859 -35.719 3.975 1 96.81 153 ILE A N 1
ATOM 1149 C CA . ILE A 1 153 ? -17.812 -36.188 2.969 1 96.81 153 ILE A CA 1
ATOM 1150 C C . ILE A 1 153 ? -17.078 -36.469 1.664 1 96.81 153 ILE A C 1
ATOM 1152 O O . ILE A 1 153 ? -17.266 -37.531 1.063 1 96.81 153 ILE A O 1
ATOM 1156 N N . ALA A 1 154 ? -16.234 -35.625 1.19 1 96.44 154 ALA A N 1
ATOM 1157 C CA . ALA A 1 154 ? -15.484 -35.781 -0.052 1 96.44 154 ALA A CA 1
ATOM 1158 C C . ALA A 1 154 ? -14.531 -36.969 0.044 1 96.44 154 ALA A C 1
ATOM 1160 O O . ALA A 1 154 ? -14.484 -37.812 -0.857 1 96.44 154 ALA A O 1
ATOM 1161 N N . GLU A 1 155 ? -13.844 -37.062 1.137 1 96.88 155 GLU A N 1
ATOM 1162 C CA . GLU A 1 155 ? -12.852 -38.125 1.328 1 96.88 155 GLU A CA 1
ATOM 1163 C C . GLU A 1 155 ? -13.508 -39.5 1.385 1 96.88 155 GLU A C 1
ATOM 1165 O O . GLU A 1 155 ? -13 -40.438 0.813 1 96.88 155 GLU A O 1
ATOM 1170 N N . GLN A 1 156 ? -14.57 -39.531 2.057 1 97.5 156 GLN A N 1
ATOM 1171 C CA . GLN A 1 156 ? -15.289 -40.781 2.168 1 97.5 156 GLN A CA 1
ATOM 1172 C C . GLN A 1 156 ? -15.781 -41.25 0.805 1 97.5 156 GLN A C 1
ATOM 1174 O O . GLN A 1 156 ? -16.031 -42.438 0.607 1 97.5 156 GLN A O 1
ATOM 1179 N N . GLN A 1 157 ? -15.805 -40.312 -0.043 1 97.25 157 GLN A N 1
ATOM 1180 C CA . GLN A 1 157 ? -16.328 -40.625 -1.367 1 97.25 157 GLN A CA 1
ATOM 1181 C C . GLN A 1 157 ? -15.203 -40.688 -2.4 1 97.25 157 GLN A C 1
ATOM 1183 O O . GLN A 1 157 ? -15.453 -40.562 -3.604 1 97.25 157 GLN A O 1
ATOM 1188 N N . GLY A 1 158 ? -13.961 -40.75 -1.963 1 97 158 GLY A N 1
ATOM 1189 C CA . GLY A 1 158 ? -12.844 -41.062 -2.832 1 97 158 GLY A CA 1
ATOM 1190 C C . GLY A 1 158 ? -12.055 -39.875 -3.285 1 97 158 GLY A C 1
ATOM 1191 O O . GLY A 1 158 ? -11.172 -39.969 -4.145 1 97 158 GLY A O 1
ATOM 1192 N N . ALA A 1 159 ? -12.383 -38.719 -2.703 1 96.81 159 ALA A N 1
ATOM 1193 C CA . ALA A 1 159 ? -11.602 -37.562 -3.062 1 96.81 159 ALA A CA 1
ATOM 1194 C C . ALA A 1 159 ? -10.148 -37.688 -2.623 1 96.81 159 ALA A C 1
ATOM 1196 O O . ALA A 1 159 ? -9.875 -38.219 -1.537 1 96.81 159 ALA A O 1
ATOM 1197 N N . THR A 1 160 ? -9.273 -37.344 -3.492 1 96.5 160 THR A N 1
ATOM 1198 C CA . THR A 1 160 ? -7.848 -37.344 -3.195 1 96.5 160 THR A CA 1
ATOM 1199 C C . THR A 1 160 ? -7.215 -36 -3.533 1 96.5 160 THR A C 1
ATOM 1201 O O . THR A 1 160 ? -7.613 -35.344 -4.5 1 96.5 160 THR A O 1
ATOM 1204 N N . GLY A 1 161 ? -6.293 -35.594 -2.674 1 95.56 161 GLY A N 1
ATOM 1205 C CA . GLY A 1 161 ? -5.559 -34.344 -2.949 1 95.56 161 GLY A CA 1
ATOM 1206 C C . GLY A 1 161 ? -6.375 -33.094 -2.697 1 95.56 161 GLY A C 1
ATOM 1207 O O . GLY A 1 161 ? -6.258 -32.125 -3.432 1 95.56 161 GLY A O 1
ATOM 1208 N N . ILE A 1 162 ? -7.305 -33.188 -1.744 1 94.81 162 ILE A N 1
ATOM 1209 C CA . ILE A 1 162 ? -8.133 -32.031 -1.416 1 94.81 162 ILE A CA 1
ATOM 1210 C C . ILE A 1 162 ? -7.246 -30.859 -0.959 1 94.81 162 ILE A C 1
ATOM 1212 O O . ILE A 1 162 ? -6.543 -30.969 0.048 1 94.81 162 ILE A O 1
ATOM 1216 N N . ASN A 1 163 ? -7.289 -29.766 -1.757 1 93.31 163 ASN A N 1
ATOM 1217 C CA . ASN A 1 163 ? -6.426 -28.641 -1.415 1 93.31 163 ASN A CA 1
ATOM 1218 C C . ASN A 1 163 ? -6.93 -27.328 -2.031 1 93.31 163 ASN A C 1
ATOM 1220 O O . ASN A 1 163 ? -7.871 -27.344 -2.824 1 93.31 163 ASN A O 1
ATOM 1224 N N . ALA A 1 164 ? -6.488 -26.312 -1.506 1 95.12 164 ALA A N 1
ATOM 1225 C CA . ALA A 1 164 ? -6.656 -24.969 -2.027 1 95.12 164 ALA A CA 1
ATOM 1226 C C . ALA A 1 164 ? -5.355 -24.172 -1.92 1 95.12 164 ALA A C 1
ATOM 1228 O O . ALA A 1 164 ? -4.465 -24.531 -1.147 1 95.12 164 ALA A O 1
ATOM 1229 N N . SER A 1 165 ? -5.242 -23.219 -2.766 1 94.88 165 SER A N 1
ATOM 1230 C CA . SER A 1 165 ? -4.059 -22.359 -2.721 1 94.88 165 SER A CA 1
ATOM 1231 C C . SER A 1 165 ? -4.402 -20.922 -3.102 1 94.88 165 SER A C 1
ATOM 1233 O O . SER A 1 165 ? -5.227 -20.688 -3.986 1 94.88 165 SER A O 1
ATOM 1235 N N . THR A 1 166 ? -3.82 -20.016 -2.363 1 95.81 166 THR A N 1
ATOM 1236 C CA . THR A 1 166 ? -3.934 -18.594 -2.682 1 95.81 166 THR A CA 1
ATOM 1237 C C . THR A 1 166 ? -2.574 -18.016 -3.057 1 95.81 166 THR A C 1
ATOM 1239 O O . THR A 1 166 ? -1.607 -18.141 -2.303 1 95.81 166 THR A O 1
ATOM 1242 N N . ALA A 1 167 ? -2.471 -17.516 -4.227 1 95.69 167 ALA A N 1
ATOM 1243 C CA . ALA A 1 167 ? -1.302 -16.766 -4.68 1 95.69 167 ALA A CA 1
ATOM 1244 C C . ALA A 1 167 ? -1.612 -15.266 -4.785 1 95.69 167 ALA A C 1
ATOM 1246 O O . ALA A 1 167 ? -2.656 -14.812 -4.312 1 95.69 167 ALA A O 1
ATOM 1247 N N . GLU A 1 168 ? -0.694 -14.492 -5.262 1 96.88 168 GLU A N 1
ATOM 1248 C CA . GLU A 1 168 ? -0.902 -13.062 -5.426 1 96.88 168 GLU A CA 1
ATOM 1249 C C . GLU A 1 168 ? -1.98 -12.773 -6.469 1 96.88 168 GLU A C 1
ATOM 1251 O O . GLU A 1 168 ? -2.738 -11.812 -6.336 1 96.88 168 GLU A O 1
ATOM 1256 N N . ASP A 1 169 ? -2.16 -13.688 -7.438 1 96.81 169 ASP A N 1
ATOM 1257 C CA . ASP A 1 169 ? -2.961 -13.375 -8.617 1 96.81 169 ASP A CA 1
ATOM 1258 C C . ASP A 1 169 ? -4.336 -14.031 -8.539 1 96.81 169 ASP A C 1
ATOM 1260 O O . ASP A 1 169 ? -5.289 -13.57 -9.172 1 96.81 169 ASP A O 1
ATOM 1264 N N . SER A 1 170 ? -4.359 -15.133 -7.797 1 97.31 170 SER A N 1
ATOM 1265 C CA . SER A 1 170 ? -5.59 -15.914 -7.863 1 97.31 170 SER A CA 1
ATOM 1266 C C . SER A 1 170 ? -5.707 -16.859 -6.676 1 97.31 170 SER A C 1
ATOM 1268 O O . SER A 1 170 ? -4.738 -17.062 -5.938 1 97.31 170 SER A O 1
ATOM 1270 N N . THR A 1 171 ? -6.867 -17.328 -6.488 1 97.5 171 THR A N 1
ATOM 1271 C CA . THR A 1 171 ? -7.18 -18.391 -5.539 1 97.5 171 THR A CA 1
ATOM 1272 C C . THR A 1 171 ? -7.734 -19.625 -6.262 1 97.5 171 THR A C 1
ATOM 1274 O O . THR A 1 171 ? -8.531 -19.484 -7.191 1 97.5 171 THR A O 1
ATOM 1277 N N . GLN A 1 172 ? -7.289 -20.812 -5.848 1 96.94 172 GLN A N 1
ATOM 1278 C CA . GLN A 1 172 ? -7.688 -22.016 -6.562 1 96.94 172 GLN A CA 1
ATOM 1279 C C . GLN A 1 172 ? -8.102 -23.125 -5.598 1 96.94 172 GLN A C 1
ATOM 1281 O O . GLN A 1 172 ? -7.582 -23.203 -4.48 1 96.94 172 GLN A O 1
ATOM 1286 N N . TYR A 1 173 ? -8.953 -23.938 -6.082 1 97.38 173 TYR A N 1
ATOM 1287 C CA . TYR A 1 173 ? -9.445 -25.109 -5.387 1 97.38 173 TYR A CA 1
ATOM 1288 C C . TYR A 1 173 ? -9.375 -26.344 -6.285 1 97.38 173 TYR A C 1
ATOM 1290 O O . TYR A 1 173 ? -9.727 -26.281 -7.465 1 97.38 173 TYR A O 1
ATOM 1298 N N . PHE A 1 174 ? -8.875 -27.453 -5.688 1 97.19 174 PHE A N 1
ATOM 1299 C CA . PHE A 1 174 ? -8.688 -28.609 -6.555 1 97.19 174 PHE A CA 1
ATOM 1300 C C . PHE A 1 174 ? -8.648 -29.906 -5.742 1 97.19 174 PHE A C 1
ATOM 1302 O O . PHE A 1 174 ? -8.234 -29.891 -4.582 1 97.19 174 PHE A O 1
ATOM 1309 N N . TRP A 1 175 ? -9.133 -30.922 -6.266 1 96.38 175 TRP A N 1
ATOM 1310 C CA . TRP A 1 175 ? -8.969 -32.312 -5.855 1 96.38 175 TRP A CA 1
ATOM 1311 C C . TRP A 1 175 ? -9.43 -33.25 -6.957 1 96.38 175 TRP A C 1
ATOM 1313 O O . TRP A 1 175 ? -9.867 -32.812 -8.023 1 96.38 175 TRP A O 1
ATOM 1323 N N . SER A 1 176 ? -9.172 -34.531 -6.852 1 97.44 176 SER A N 1
ATOM 1324 C CA . SER A 1 176 ? -9.633 -35.562 -7.77 1 97.44 176 SER A CA 1
ATOM 1325 C C . SER A 1 176 ? -10.656 -36.5 -7.102 1 97.44 176 SER A C 1
ATOM 1327 O O . SER A 1 176 ? -10.672 -36.625 -5.879 1 97.44 176 SER A O 1
ATOM 1329 N N . MET A 1 177 ? -11.484 -37.031 -7.957 1 97.62 177 MET A N 1
ATOM 1330 C CA . MET A 1 177 ? -12.523 -37.938 -7.48 1 97.62 177 MET A CA 1
ATOM 1331 C C . MET A 1 177 ? -12.844 -39 -8.531 1 97.62 177 MET A C 1
ATOM 1333 O O . MET A 1 177 ? -12.57 -38.812 -9.719 1 97.62 177 MET A O 1
ATOM 1337 N N . PRO A 1 178 ? -13.438 -40.062 -7.992 1 98 178 PRO A N 1
ATOM 1338 C CA . PRO A 1 178 ? -13.969 -41.031 -8.969 1 98 178 PRO A CA 1
ATOM 1339 C C . PRO A 1 178 ? -15.016 -40.438 -9.891 1 98 178 PRO A C 1
ATOM 1341 O O . PRO A 1 178 ? -15.836 -39.625 -9.445 1 98 178 PRO A O 1
ATOM 1344 N N . SER A 1 179 ? -14.992 -40.875 -11.172 1 97.69 179 SER A N 1
ATOM 1345 C CA . SER A 1 179 ? -15.844 -40.281 -12.195 1 97.69 179 SER A CA 1
ATOM 1346 C C . SER A 1 179 ? -17.312 -40.406 -11.836 1 97.69 179 SER A C 1
ATOM 1348 O O . SER A 1 179 ? -18.125 -39.531 -12.188 1 97.69 179 SER A O 1
ATOM 1350 N N . ASN A 1 180 ? -17.672 -41.469 -11.109 1 97.25 180 ASN A N 1
ATOM 1351 C CA . ASN A 1 180 ? -19.062 -41.688 -10.758 1 97.25 180 ASN A CA 1
ATOM 1352 C C . ASN A 1 180 ? -19.516 -40.75 -9.625 1 97.25 180 ASN A C 1
ATOM 1354 O O . ASN A 1 180 ? -20.656 -40.812 -9.195 1 97.25 180 ASN A O 1
ATOM 1358 N N . ARG A 1 181 ? -18.656 -39.875 -9.125 1 97.88 181 ARG A N 1
ATOM 1359 C CA . ARG A 1 181 ? -18.984 -38.938 -8.055 1 97.88 181 ARG A CA 1
ATOM 1360 C C . ARG A 1 181 ? -19.047 -37.5 -8.578 1 97.88 181 ARG A C 1
ATOM 1362 O O . ARG A 1 181 ? -19.016 -36.562 -7.793 1 97.88 181 ARG A O 1
ATOM 1369 N N . LEU A 1 182 ? -19.156 -37.375 -9.82 1 98.06 182 LEU A N 1
ATOM 1370 C CA . LEU A 1 182 ? -19.156 -36.062 -10.469 1 98.06 182 LEU A CA 1
ATOM 1371 C C . LEU A 1 182 ? -20.266 -35.188 -9.93 1 98.06 182 LEU A C 1
ATOM 1373 O O . LEU A 1 182 ? -20.062 -34 -9.664 1 98.06 182 LEU A O 1
ATOM 1377 N N . GLU A 1 183 ? -21.422 -35.719 -9.758 1 98 183 GLU A N 1
ATOM 1378 C CA . GLU A 1 183 ? -22.547 -34.906 -9.305 1 98 183 GLU A CA 1
ATOM 1379 C C . GLU A 1 183 ? -22.375 -34.469 -7.859 1 98 183 GLU A C 1
ATOM 1381 O O . GLU A 1 183 ? -22.703 -33.344 -7.5 1 98 183 GLU A O 1
ATOM 1386 N N . LEU A 1 184 ? -21.953 -35.375 -7.027 1 97.75 184 LEU A N 1
ATOM 1387 C CA . LEU A 1 184 ? -21.656 -35 -5.648 1 97.75 184 LEU A CA 1
ATOM 1388 C C . LEU A 1 184 ? -20.641 -33.844 -5.605 1 97.75 184 LEU A C 1
ATOM 1390 O O . LEU A 1 184 ? -20.797 -32.906 -4.84 1 97.75 184 LEU A O 1
ATOM 1394 N N . TRP A 1 185 ? -19.594 -34.031 -6.406 1 97.94 185 TRP A N 1
ATOM 1395 C CA . TRP A 1 185 ? -18.594 -32.969 -6.469 1 97.94 185 TRP A CA 1
ATOM 1396 C C . TRP A 1 185 ? -19.219 -31.641 -6.875 1 97.94 185 TRP A C 1
ATOM 1398 O O . TRP A 1 185 ? -18.969 -30.609 -6.246 1 97.94 185 TRP A O 1
ATOM 1408 N N . ALA A 1 186 ? -20 -31.656 -7.938 1 98.31 186 ALA A N 1
ATOM 1409 C CA . ALA A 1 186 ? -20.641 -30.422 -8.414 1 98.31 186 ALA A CA 1
ATOM 1410 C C . ALA A 1 186 ? -21.469 -29.781 -7.32 1 98.31 186 ALA A C 1
ATOM 1412 O O . ALA A 1 186 ? -21.469 -28.562 -7.168 1 98.31 186 ALA A O 1
ATOM 1413 N N . TYR A 1 187 ? -22.141 -30.594 -6.574 1 97.25 187 TYR A N 1
ATOM 1414 C CA . TYR A 1 187 ? -22.953 -30.141 -5.445 1 97.25 187 TYR A CA 1
ATOM 1415 C C . TYR A 1 187 ? -22.078 -29.484 -4.387 1 97.25 187 TYR A C 1
ATOM 1417 O O . TYR A 1 187 ? -22.328 -28.359 -3.971 1 97.25 187 TYR A O 1
ATOM 1425 N N . LEU A 1 188 ? -21.031 -30.109 -3.992 1 96.62 188 LEU A N 1
ATOM 1426 C CA . LEU A 1 188 ? -20.141 -29.609 -2.959 1 96.62 188 LEU A CA 1
ATOM 1427 C C . LEU A 1 188 ? -19.438 -28.328 -3.412 1 96.62 188 LEU A C 1
ATOM 1429 O O . LEU A 1 188 ? -19.422 -27.344 -2.682 1 96.62 188 LEU A O 1
ATOM 1433 N N . GLU A 1 189 ? -18.906 -28.359 -4.652 1 96.88 189 GLU A N 1
ATOM 1434 C CA . GLU A 1 189 ? -18.094 -27.266 -5.176 1 96.88 189 GLU A CA 1
ATOM 1435 C C . GLU A 1 189 ? -18.938 -26 -5.395 1 96.88 189 GLU A C 1
ATOM 1437 O O . GLU A 1 189 ? -18.516 -24.891 -5.074 1 96.88 189 GLU A O 1
ATOM 1442 N N . SER A 1 190 ? -20.156 -26.188 -5.906 1 97 190 SER A N 1
ATOM 1443 C CA . SER A 1 190 ? -21.031 -25.047 -6.148 1 97 190 SER A CA 1
ATOM 1444 C C . SER A 1 190 ? -21.422 -24.359 -4.84 1 97 190 SER A C 1
ATOM 1446 O O . SER A 1 190 ? -21.531 -23.141 -4.781 1 97 190 SER A O 1
ATOM 1448 N N . G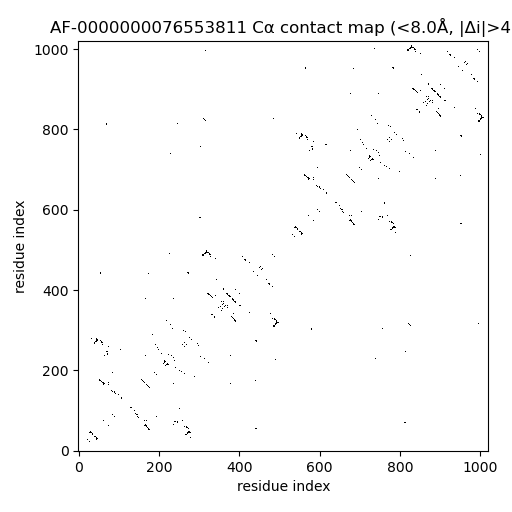LN A 1 191 ? -21.547 -25.078 -3.74 1 94.44 191 GLN A N 1
ATOM 1449 C CA . GLN A 1 191 ? -21.922 -24.531 -2.443 1 94.44 191 GLN A CA 1
ATOM 1450 C C . GLN A 1 191 ? -20.766 -23.781 -1.803 1 94.44 191 GLN A C 1
ATOM 1452 O O . GLN A 1 191 ? -20.938 -22.656 -1.326 1 94.44 191 GLN A O 1
ATOM 1457 N N . ARG A 1 192 ? -19.625 -24.375 -1.832 1 92.69 192 ARG A N 1
ATOM 1458 C CA . ARG A 1 192 ? -18.516 -23.75 -1.104 1 92.69 192 ARG A CA 1
ATOM 1459 C C . ARG A 1 192 ? -18.062 -22.469 -1.793 1 92.69 192 ARG A C 1
ATOM 1461 O O . ARG A 1 192 ? -17.641 -21.516 -1.13 1 92.69 192 ARG A O 1
ATOM 1468 N N . ILE A 1 193 ? -18.172 -22.453 -3.121 1 93.56 193 ILE A N 1
ATOM 1469 C CA . ILE A 1 193 ? -17.688 -21.281 -3.85 1 93.56 193 ILE A CA 1
ATOM 1470 C C . ILE A 1 193 ? -18.797 -20.219 -3.887 1 93.56 193 ILE A C 1
ATOM 1472 O O . ILE A 1 193 ? -18.516 -19.031 -3.746 1 93.56 193 ILE A O 1
ATOM 1476 N N . GLY A 1 194 ? -20.016 -20.625 -3.949 1 92.44 194 GLY A N 1
ATOM 1477 C CA . GLY A 1 194 ? -21.125 -19.703 -4.16 1 92.44 194 GLY A CA 1
ATOM 1478 C C . GLY A 1 194 ? -21.672 -19.141 -2.867 1 92.44 194 GLY A C 1
ATOM 1479 O O . GLY A 1 194 ? -22.109 -17.984 -2.832 1 92.44 194 GLY A O 1
ATOM 1480 N N . GLN A 1 195 ? -21.688 -19.953 -1.848 1 88.88 195 GLN A N 1
ATOM 1481 C CA . GLN A 1 195 ? -22.312 -19.516 -0.603 1 88.88 195 GLN A CA 1
ATOM 1482 C C . GLN A 1 195 ? -21.5 -19.969 0.607 1 88.88 195 GLN A C 1
ATOM 1484 O O . GLN A 1 195 ? -22 -20.688 1.475 1 88.88 195 GLN A O 1
ATOM 1489 N N . PRO A 1 196 ? -20.344 -19.422 0.697 1 90.94 196 PRO A N 1
ATOM 1490 C CA . PRO A 1 196 ? -19.547 -19.812 1.863 1 90.94 196 PRO A CA 1
ATOM 1491 C C . PRO A 1 196 ? -20.125 -19.266 3.174 1 90.94 196 PRO A C 1
ATOM 1493 O O . PRO A 1 196 ? -20.781 -18.234 3.18 1 90.94 196 PRO A O 1
ATOM 1496 N N . VAL A 1 197 ? -20.016 -20.031 4.191 1 95 197 VAL A N 1
ATOM 1497 C CA . VAL A 1 197 ? -20.391 -19.594 5.531 1 95 197 VAL A CA 1
ATOM 1498 C C . VAL A 1 197 ? -19.141 -19.266 6.34 1 95 197 VAL A C 1
ATOM 1500 O O . VAL A 1 197 ? -18.203 -20.078 6.41 1 95 197 VAL A O 1
ATOM 1503 N N . GLN A 1 198 ? -19.078 -18.125 6.934 1 94.94 198 GLN A N 1
ATOM 1504 C CA . GLN A 1 198 ? -17.906 -17.688 7.684 1 94.94 198 GLN A CA 1
ATOM 1505 C C . GLN A 1 198 ? -17.891 -18.312 9.078 1 94.94 198 GLN A C 1
ATOM 1507 O O . GLN A 1 198 ? -17.719 -17.609 10.078 1 94.94 198 GLN A O 1
ATOM 1512 N N . ARG A 1 199 ? -18.078 -19.594 9.07 1 95.38 199 ARG A N 1
ATOM 1513 C CA . ARG A 1 199 ? -18.047 -20.422 10.281 1 95.38 199 ARG A CA 1
ATOM 1514 C C . ARG A 1 199 ? -16.641 -20.453 10.875 1 95.38 199 ARG A C 1
ATOM 1516 O O . ARG A 1 199 ? -15.672 -20.734 10.156 1 95.38 199 ARG A O 1
ATOM 1523 N N . GLU A 1 200 ? -16.5 -20.141 12.195 1 97.06 200 GLU A N 1
ATOM 1524 C CA . GLU A 1 200 ? -15.234 -20.188 12.914 1 97.06 200 GLU A CA 1
ATOM 1525 C C . GLU A 1 200 ? -14.219 -19.234 12.289 1 97.06 200 GLU A C 1
ATOM 1527 O O . GLU A 1 200 ? -13.016 -19.516 12.281 1 97.06 200 GLU A O 1
ATOM 1532 N N . PHE A 1 201 ? -14.672 -18.156 11.766 1 97.69 201 PHE A N 1
ATOM 1533 C CA . PHE A 1 201 ? -13.812 -17.203 11.055 1 97.69 201 PHE A CA 1
ATOM 1534 C C . PHE A 1 201 ? -12.664 -16.75 11.945 1 97.69 201 PHE A C 1
ATOM 1536 O O . PHE A 1 201 ? -11.508 -16.75 11.531 1 97.69 201 PHE A O 1
ATOM 1543 N N . TYR A 1 202 ? -12.938 -16.344 13.133 1 98 202 TYR A N 1
ATOM 1544 C CA . TYR A 1 202 ? -11.945 -15.727 14 1 98 202 TYR A CA 1
ATOM 1545 C C . TYR A 1 202 ? -10.977 -16.766 14.555 1 98 202 TYR A C 1
ATOM 1547 O O . TYR A 1 202 ? -9.812 -16.469 14.828 1 98 202 TYR A O 1
ATOM 1555 N N . LYS A 1 203 ? -11.438 -17.953 14.703 1 96.56 203 LYS A N 1
ATOM 1556 C CA . LYS A 1 203 ? -10.523 -19.047 15.016 1 96.56 203 LYS A CA 1
ATOM 1557 C C . LYS A 1 203 ? -9.539 -19.281 13.883 1 96.56 203 LYS A C 1
ATOM 1559 O O . LYS A 1 203 ? -8.336 -19.438 14.117 1 96.56 203 LYS A O 1
ATOM 1564 N N . GLU A 1 204 ? -10.078 -19.297 12.688 1 96.25 204 GLU A N 1
ATOM 1565 C CA . GLU A 1 204 ? -9.227 -19.5 11.523 1 96.25 204 GLU A CA 1
ATOM 1566 C C . GLU A 1 204 ? -8.266 -18.328 11.336 1 96.25 204 GLU A C 1
ATOM 1568 O O . GLU A 1 204 ? -7.137 -18.5 10.883 1 96.25 204 GLU A O 1
ATOM 1573 N N . ARG A 1 205 ? -8.734 -17.141 11.602 1 96.62 205 ARG A N 1
ATOM 1574 C CA . ARG A 1 205 ? -7.855 -15.969 11.57 1 96.62 205 ARG A CA 1
ATOM 1575 C C . ARG A 1 205 ? -6.641 -16.172 12.461 1 96.62 205 ARG A C 1
ATOM 1577 O O . ARG A 1 205 ? -5.516 -15.836 12.086 1 96.62 205 ARG A O 1
ATOM 1584 N N . ASP A 1 206 ? -6.828 -16.734 13.656 1 96.38 206 ASP A N 1
ATOM 1585 C CA . ASP A 1 206 ? -5.73 -17.031 14.578 1 96.38 206 ASP A CA 1
ATOM 1586 C C . ASP A 1 206 ? -4.758 -18.031 13.969 1 96.38 206 ASP A C 1
ATOM 1588 O O . ASP A 1 206 ? -3.545 -17.922 14.164 1 96.38 206 ASP A O 1
ATOM 1592 N N . VAL A 1 207 ? -5.332 -18.984 13.273 1 95.38 207 VAL A N 1
ATOM 1593 C CA . VAL A 1 207 ? -4.496 -19.984 12.625 1 95.38 207 VAL A CA 1
ATOM 1594 C C . VAL A 1 207 ? -3.623 -19.312 11.562 1 95.38 207 VAL A C 1
ATOM 1596 O O . VAL A 1 207 ? -2.426 -19.594 11.469 1 95.38 207 VAL A O 1
ATOM 1599 N N . VAL A 1 208 ? -4.223 -18.469 10.758 1 94.5 208 VAL A N 1
ATOM 1600 C CA . VAL A 1 208 ? -3.49 -17.766 9.711 1 94.5 208 VAL A CA 1
ATOM 1601 C C . VAL A 1 208 ? -2.4 -16.891 10.328 1 94.5 208 VAL A C 1
ATOM 1603 O O . VAL A 1 208 ? -1.295 -16.797 9.789 1 94.5 208 VAL A O 1
ATOM 1606 N N . GLN A 1 209 ? -2.674 -16.234 11.469 1 95.06 209 GLN A N 1
ATOM 1607 C CA . GLN A 1 209 ? -1.672 -15.445 12.172 1 95.06 209 GLN A CA 1
ATOM 1608 C C . GLN A 1 209 ? -0.484 -16.312 12.594 1 95.06 209 GLN A C 1
ATOM 1610 O O . GLN A 1 209 ? 0.667 -15.875 12.492 1 95.06 209 GLN A O 1
ATOM 1615 N N . GLU A 1 210 ? -0.83 -17.484 13.023 1 94.5 210 GLU A N 1
ATOM 1616 C CA . GLU A 1 210 ? 0.235 -18.422 13.398 1 94.5 210 GLU A CA 1
ATOM 1617 C C . GLU A 1 210 ? 1.05 -18.844 12.188 1 94.5 210 GLU A C 1
ATOM 1619 O O . GLU A 1 210 ? 2.27 -19 12.273 1 94.5 210 GLU A O 1
ATOM 1624 N N . GLU A 1 211 ? 0.339 -19.016 11.102 1 92.81 211 GLU A N 1
ATOM 1625 C CA . GLU A 1 211 ? 1.041 -19.328 9.859 1 92.81 211 GLU A CA 1
ATOM 1626 C C . GLU A 1 211 ? 2.008 -18.203 9.484 1 92.81 211 GLU A C 1
ATOM 1628 O O . GLU A 1 211 ? 3.146 -18.469 9.086 1 92.81 211 GLU A O 1
ATOM 1633 N N . ARG A 1 212 ? 1.612 -17.016 9.547 1 94 212 ARG A N 1
ATOM 1634 C CA . ARG A 1 212 ? 2.496 -15.891 9.258 1 94 212 ARG A CA 1
ATOM 1635 C C . ARG A 1 212 ? 3.715 -15.906 10.18 1 94 212 ARG A C 1
ATOM 1637 O O . ARG A 1 212 ? 4.844 -15.711 9.719 1 94 212 ARG A O 1
ATOM 1644 N N . ARG A 1 213 ? 3.459 -16.109 11.453 1 93.94 213 ARG A N 1
ATOM 1645 C CA . ARG A 1 213 ? 4.555 -16.156 12.414 1 93.94 213 ARG A CA 1
ATOM 1646 C C . ARG A 1 213 ? 5.59 -17.203 12.031 1 93.94 213 ARG A C 1
ATOM 1648 O O . ARG A 1 213 ? 6.789 -16.922 12.031 1 93.94 213 ARG A O 1
ATOM 1655 N N . MET A 1 214 ? 5.102 -18.312 11.609 1 92.19 214 MET A N 1
ATOM 1656 C CA . MET A 1 214 ? 5.988 -19.422 11.289 1 92.19 214 MET A CA 1
ATOM 1657 C C . MET A 1 214 ? 6.695 -19.203 9.961 1 92.19 214 MET A C 1
ATOM 1659 O O . MET A 1 214 ? 7.906 -19.391 9.859 1 92.19 214 MET A O 1
ATOM 1663 N N . ARG A 1 215 ? 5.977 -18.688 9.008 1 90.31 215 ARG A N 1
ATOM 1664 C CA . ARG A 1 215 ? 6.496 -18.641 7.641 1 90.31 215 ARG A CA 1
ATOM 1665 C C . ARG A 1 215 ? 7.293 -17.359 7.406 1 90.31 215 ARG A C 1
ATOM 1667 O O . ARG A 1 215 ? 8.156 -17.312 6.527 1 90.31 215 ARG A O 1
ATOM 1674 N N . THR A 1 216 ? 7.004 -16.344 8.211 1 93.31 216 THR A N 1
ATOM 1675 C CA . THR A 1 216 ? 7.609 -15.047 7.934 1 93.31 216 THR A CA 1
ATOM 1676 C C . THR A 1 216 ? 8.297 -14.492 9.172 1 93.31 216 THR A C 1
ATOM 1678 O O . THR A 1 216 ? 9.523 -14.367 9.203 1 93.31 216 THR A O 1
ATOM 1681 N N . ASP A 1 217 ? 7.594 -14.367 10.234 1 93.25 217 ASP A N 1
ATOM 1682 C CA . ASP A 1 217 ? 8.117 -13.617 11.375 1 93.25 217 ASP A CA 1
ATOM 1683 C C . ASP A 1 217 ? 9.266 -14.375 12.039 1 93.25 217 ASP A C 1
ATOM 1685 O O . ASP A 1 217 ? 10.227 -13.766 12.508 1 93.25 217 ASP A O 1
ATOM 1689 N N . SER A 1 218 ? 9.148 -15.711 12.023 1 93.88 218 SER A N 1
ATOM 1690 C CA . SER A 1 218 ? 10.164 -16.516 12.688 1 93.88 218 SER A CA 1
ATOM 1691 C C . SER A 1 218 ? 11.102 -17.172 11.672 1 93.88 218 SER A C 1
ATOM 1693 O O . SER A 1 218 ? 11.914 -18.016 12.031 1 93.88 218 SER A O 1
ATOM 1695 N N . SER A 1 219 ? 10.938 -16.891 10.414 1 94.5 219 SER A N 1
ATOM 1696 C CA . SER A 1 219 ? 11.773 -17.406 9.344 1 94.5 219 SER A CA 1
ATOM 1697 C C . SER A 1 219 ? 12.719 -16.328 8.805 1 94.5 219 SER A C 1
ATOM 1699 O O . SER A 1 219 ? 12.273 -15.375 8.172 1 94.5 219 SER A O 1
ATOM 1701 N N . PRO A 1 220 ? 14 -16.531 8.984 1 95 220 PRO A N 1
ATOM 1702 C CA . PRO A 1 220 ? 14.93 -15.508 8.484 1 95 220 PRO A CA 1
ATOM 1703 C C . PRO A 1 220 ? 14.758 -15.219 6.996 1 95 220 PRO A C 1
ATOM 1705 O O . PRO A 1 220 ? 14.75 -14.062 6.586 1 95 220 PRO A O 1
ATOM 1708 N N . THR A 1 221 ? 14.617 -16.266 6.242 1 95.38 221 THR A N 1
ATOM 1709 C CA . THR A 1 221 ? 14.43 -16.078 4.805 1 95.38 221 THR A CA 1
ATOM 1710 C C . THR A 1 221 ? 13.062 -15.461 4.516 1 95.38 221 THR A C 1
ATOM 1712 O O . THR A 1 221 ? 12.914 -14.664 3.59 1 95.38 221 THR A O 1
ATOM 1715 N N . GLY A 1 222 ? 12.062 -15.898 5.285 1 95.88 222 GLY A N 1
ATOM 1716 C CA . GLY A 1 222 ? 10.742 -15.297 5.145 1 95.88 222 GLY A CA 1
ATOM 1717 C C . GLY A 1 222 ? 10.742 -13.797 5.383 1 95.88 222 GLY A C 1
ATOM 1718 O O . GLY A 1 222 ? 10.156 -13.039 4.609 1 95.88 222 GLY A O 1
ATOM 1719 N N . ARG A 1 223 ? 11.414 -13.367 6.426 1 96.19 223 ARG A N 1
ATOM 1720 C CA . ARG A 1 223 ? 11.523 -11.945 6.742 1 96.19 223 ARG A CA 1
ATOM 1721 C C . ARG A 1 223 ? 12.281 -11.203 5.648 1 96.19 223 ARG A C 1
ATOM 1723 O O . ARG A 1 223 ? 11.906 -10.094 5.273 1 96.19 223 ARG A O 1
ATOM 1730 N N . MET A 1 224 ? 13.32 -11.82 5.16 1 97.5 224 MET A N 1
ATOM 1731 C CA . MET A 1 224 ? 14.125 -11.195 4.113 1 97.5 224 MET A CA 1
ATOM 1732 C C . MET A 1 224 ? 13.305 -11.008 2.84 1 97.5 224 MET A C 1
ATOM 1734 O O . MET A 1 224 ? 13.336 -9.938 2.227 1 97.5 224 MET A O 1
ATOM 1738 N N . VAL A 1 225 ? 12.578 -12.031 2.451 1 97.12 225 VAL A N 1
ATOM 1739 C CA . VAL A 1 225 ? 11.789 -11.969 1.224 1 97.12 225 VAL A CA 1
ATOM 1740 C C . VAL A 1 225 ? 10.711 -10.906 1.352 1 97.12 225 VAL A C 1
ATOM 1742 O O . VAL A 1 225 ? 10.438 -10.172 0.399 1 97.12 225 VAL A O 1
ATOM 1745 N N . GLU A 1 226 ? 10.102 -10.812 2.547 1 97.38 226 GLU A N 1
ATOM 1746 C CA . GLU A 1 226 ? 9.109 -9.758 2.775 1 97.38 226 GLU A CA 1
ATOM 1747 C C . GLU A 1 226 ? 9.719 -8.375 2.578 1 97.38 226 GLU A C 1
ATOM 1749 O O . GLU A 1 226 ? 9.133 -7.523 1.907 1 97.38 226 GLU A O 1
ATOM 1754 N N . GLN A 1 227 ? 10.898 -8.148 3.137 1 98.12 227 GLN A N 1
ATOM 1755 C CA . GLN A 1 227 ? 11.578 -6.867 2.982 1 98.12 227 GLN A CA 1
ATOM 1756 C C . GLN A 1 227 ? 11.992 -6.637 1.533 1 98.12 227 GLN A C 1
ATOM 1758 O O . GLN A 1 227 ? 11.906 -5.516 1.029 1 98.12 227 GLN A O 1
ATOM 1763 N N . PHE A 1 228 ? 12.438 -7.707 0.896 1 98.56 228 PHE A N 1
ATOM 1764 C CA . PHE A 1 228 ? 12.883 -7.66 -0.491 1 98.56 228 PHE A CA 1
ATOM 1765 C C . PHE A 1 228 ? 11.758 -7.203 -1.407 1 98.56 228 PHE A C 1
ATOM 1767 O O . PHE A 1 228 ? 11.922 -6.266 -2.188 1 98.56 228 PHE A O 1
ATOM 1774 N N . LEU A 1 229 ? 10.633 -7.805 -1.309 1 98.44 229 LEU A N 1
ATOM 1775 C CA . LEU A 1 229 ? 9.492 -7.477 -2.156 1 98.44 229 LEU A CA 1
ATOM 1776 C C . LEU A 1 229 ? 8.969 -6.078 -1.842 1 98.44 229 LEU A C 1
ATOM 1778 O O . LEU A 1 229 ? 8.625 -5.32 -2.752 1 98.44 229 LEU A O 1
ATOM 1782 N N . ALA A 1 230 ? 8.945 -5.75 -0.551 1 97.94 230 ALA A N 1
ATOM 1783 C CA . ALA A 1 230 ? 8.477 -4.426 -0.154 1 97.94 230 ALA A CA 1
ATOM 1784 C C . ALA A 1 230 ? 9.391 -3.332 -0.702 1 97.94 230 ALA A C 1
ATOM 1786 O O . ALA A 1 230 ? 8.93 -2.232 -1.02 1 97.94 230 ALA A O 1
ATOM 1787 N N . ALA A 1 231 ? 10.633 -3.635 -0.779 1 98.44 231 ALA A N 1
ATOM 1788 C CA . ALA A 1 231 ? 11.578 -2.672 -1.338 1 98.44 231 ALA A CA 1
ATOM 1789 C C . ALA A 1 231 ? 11.43 -2.574 -2.854 1 98.44 231 ALA A C 1
ATOM 1791 O O . ALA A 1 231 ? 11.555 -1.49 -3.428 1 98.44 231 ALA A O 1
ATOM 1792 N N . ALA A 1 232 ? 11.133 -3.697 -3.475 1 98.5 232 ALA A N 1
ATOM 1793 C CA . ALA A 1 232 ? 11.078 -3.762 -4.934 1 98.5 232 ALA A CA 1
ATOM 1794 C C . ALA A 1 232 ? 9.805 -3.109 -5.465 1 98.5 232 ALA A C 1
ATOM 1796 O O . ALA A 1 232 ? 9.82 -2.5 -6.539 1 98.5 232 ALA A O 1
ATOM 1797 N N . TYR A 1 233 ? 8.742 -3.287 -4.754 1 98.31 233 TYR A N 1
ATOM 1798 C CA . TYR A 1 233 ? 7.461 -2.729 -5.16 1 98.31 233 TYR A CA 1
ATOM 1799 C C . TYR A 1 233 ? 7.043 -1.589 -4.242 1 98.31 233 TYR A C 1
ATOM 1801 O O . TYR A 1 233 ? 6.715 -1.814 -3.074 1 98.31 233 TYR A O 1
ATOM 1809 N N . ILE A 1 234 ? 6.91 -0.419 -4.797 1 97 234 ILE A N 1
ATOM 1810 C CA . ILE A 1 234 ? 6.633 0.731 -3.945 1 97 234 ILE A CA 1
ATOM 1811 C C . ILE A 1 234 ? 5.152 1.096 -4.039 1 97 234 ILE A C 1
ATOM 1813 O O . ILE A 1 234 ? 4.59 1.681 -3.107 1 97 234 ILE A O 1
ATOM 1817 N N . ALA A 1 235 ? 4.52 0.679 -5.117 1 96.94 235 ALA A N 1
ATOM 1818 C CA . ALA A 1 235 ? 3.117 1.038 -5.316 1 96.94 235 ALA A CA 1
ATOM 1819 C C . ALA A 1 235 ? 2.238 -0.206 -5.402 1 96.94 235 ALA A C 1
ATOM 1821 O O . ALA A 1 235 ? 1.236 -0.317 -4.691 1 96.94 235 ALA A O 1
ATOM 1822 N N . HIS A 1 236 ? 2.627 -1.127 -6.215 1 97.5 236 HIS A N 1
ATOM 1823 C CA . HIS A 1 236 ? 1.799 -2.285 -6.535 1 97.5 236 HIS A CA 1
ATOM 1824 C C . HIS A 1 236 ? 1.707 -3.24 -5.348 1 97.5 236 HIS A C 1
ATOM 1826 O O . HIS A 1 236 ? 2.697 -3.465 -4.648 1 97.5 236 HIS A O 1
ATOM 1832 N N . PRO A 1 237 ? 0.614 -3.957 -5.188 1 97.06 237 PRO A N 1
ATOM 1833 C CA . PRO A 1 237 ? 0.391 -4.836 -4.039 1 97.06 237 PRO A CA 1
ATOM 1834 C C . PRO A 1 237 ? 1.293 -6.07 -4.059 1 97.06 237 PRO A C 1
ATOM 1836 O O . PRO A 1 237 ? 1.352 -6.812 -3.072 1 97.06 237 PRO A O 1
ATOM 1839 N N . TYR A 1 238 ? 1.973 -6.332 -5.137 1 97.56 238 TYR A N 1
ATOM 1840 C CA . TYR A 1 238 ? 2.951 -7.414 -5.164 1 97.56 238 TYR A CA 1
ATOM 1841 C C . TYR A 1 238 ? 3.994 -7.23 -4.066 1 97.56 238 TYR A C 1
ATOM 1843 O O . TYR A 1 238 ? 4.695 -8.18 -3.705 1 97.56 238 TYR A O 1
ATOM 1851 N N . GLY A 1 239 ? 4.09 -6.066 -3.494 1 96.94 239 GLY A N 1
ATOM 1852 C CA . GLY A 1 239 ? 5.047 -5.801 -2.432 1 96.94 239 GLY A CA 1
ATOM 1853 C C . GLY A 1 239 ? 4.555 -6.242 -1.065 1 96.94 239 GLY A C 1
ATOM 1854 O O . GLY A 1 239 ? 5.324 -6.25 -0.099 1 96.94 239 GLY A O 1
ATOM 1855 N N . ARG A 1 240 ? 3.34 -6.633 -0.963 1 94.81 240 ARG A N 1
ATOM 1856 C CA . ARG A 1 240 ? 2.738 -7.027 0.307 1 94.81 240 ARG A CA 1
ATOM 1857 C C . ARG A 1 240 ? 2.871 -8.531 0.532 1 94.81 240 ARG A C 1
ATOM 1859 O O . ARG A 1 240 ? 2.918 -9.305 -0.426 1 94.81 240 ARG A O 1
ATOM 1866 N N . PRO A 1 241 ? 2.91 -8.891 1.794 1 94 241 PRO A N 1
ATOM 1867 C CA . PRO A 1 241 ? 2.902 -10.336 2.037 1 94 241 PRO A CA 1
ATOM 1868 C C . PRO A 1 241 ? 1.559 -10.984 1.703 1 94 241 PRO A C 1
ATOM 1870 O O . PRO A 1 241 ? 0.505 -10.406 1.984 1 94 241 PRO A O 1
ATOM 1873 N N . GLY A 1 242 ? 1.621 -12.117 1.157 1 90.56 242 GLY A N 1
ATOM 1874 C CA . GLY A 1 242 ? 0.415 -12.828 0.767 1 90.56 242 GLY A CA 1
ATOM 1875 C C . GLY A 1 242 ? -0.508 -13.125 1.934 1 90.56 242 GLY A C 1
ATOM 1876 O O . GLY A 1 242 ? -1.731 -13.07 1.793 1 90.56 242 GLY A O 1
ATOM 1877 N N . VAL A 1 243 ? 0.122 -13.383 3.092 1 91.62 243 VAL A N 1
ATOM 1878 C CA . VAL A 1 243 ? -0.663 -13.727 4.273 1 91.62 243 VAL A CA 1
ATOM 1879 C C . VAL A 1 243 ? -1.104 -12.453 4.992 1 91.62 243 VAL A C 1
ATOM 1881 O O . VAL A 1 243 ? -1.86 -12.516 5.965 1 91.62 243 VAL A O 1
ATOM 1884 N N . GLY A 1 244 ? -0.633 -11.305 4.508 1 94.12 244 GLY A N 1
ATOM 1885 C CA . GLY A 1 244 ? -1.045 -10.031 5.078 1 94.12 244 GLY A CA 1
ATOM 1886 C C . GLY A 1 244 ? -0.074 -9.5 6.113 1 94.12 244 GLY A C 1
ATOM 1887 O O . GLY A 1 244 ? 0.738 -10.25 6.656 1 94.12 244 GLY A O 1
ATOM 1888 N N . TRP A 1 245 ? -0.124 -8.211 6.316 1 96.5 245 TRP A N 1
ATOM 1889 C CA . TRP A 1 245 ? 0.586 -7.59 7.43 1 96.5 245 TRP A CA 1
ATOM 1890 C C . TRP A 1 245 ? -0.011 -8.016 8.766 1 96.5 245 TRP A C 1
ATOM 1892 O O . TRP A 1 245 ? -1.23 -8.141 8.898 1 96.5 245 TRP A O 1
ATOM 1902 N N . GLU A 1 246 ? 0.793 -8.172 9.766 1 95.75 246 GLU A N 1
ATOM 1903 C CA . GLU A 1 246 ? 0.325 -8.617 11.078 1 95.75 246 GLU A CA 1
ATOM 1904 C C . GLU A 1 246 ? -0.758 -7.691 11.617 1 95.75 246 GLU A C 1
ATOM 1906 O O . GLU A 1 246 ? -1.779 -8.156 12.133 1 95.75 246 GLU A O 1
ATOM 1911 N N . SER A 1 247 ? -0.604 -6.426 11.477 1 95.56 247 SER A N 1
ATOM 1912 C CA . SER A 1 247 ? -1.567 -5.453 11.984 1 95.56 247 SER A CA 1
ATOM 1913 C C . SER A 1 247 ? -2.914 -5.594 11.289 1 95.56 247 SER A C 1
ATOM 1915 O O . SER A 1 247 ? -3.963 -5.379 11.898 1 95.56 247 SER A O 1
ATOM 1917 N N . GLU A 1 248 ? -2.916 -5.957 10.031 1 95.75 248 GLU A N 1
ATOM 1918 C CA . GLU A 1 248 ? -4.141 -6.035 9.234 1 95.75 248 GLU A CA 1
ATOM 1919 C C . GLU A 1 248 ? -4.832 -7.383 9.43 1 95.75 248 GLU A C 1
ATOM 1921 O O . GLU A 1 248 ? -6.012 -7.438 9.781 1 95.75 248 GLU A O 1
ATOM 1926 N N . ILE A 1 249 ? -4.082 -8.461 9.297 1 95.25 249 ILE A N 1
ATOM 1927 C CA . ILE A 1 249 ? -4.703 -9.781 9.352 1 95.25 249 ILE A CA 1
ATOM 1928 C C . ILE A 1 249 ? -5.273 -10.031 10.742 1 95.25 249 ILE A C 1
ATOM 1930 O O . ILE A 1 249 ? -6.301 -10.703 10.891 1 95.25 249 ILE A O 1
ATOM 1934 N N . SER A 1 250 ? -4.699 -9.422 11.781 1 94.75 250 SER A N 1
ATOM 1935 C CA . SER A 1 250 ? -5.176 -9.617 13.148 1 94.75 250 SER A CA 1
ATOM 1936 C C . SER A 1 250 ? -6.508 -8.914 13.375 1 94.75 250 SER A C 1
ATOM 1938 O O . SER A 1 250 ? -7.176 -9.141 14.383 1 94.75 250 SER A O 1
ATOM 1940 N N . GLN A 1 251 ? -6.914 -8.148 12.414 1 94.31 251 GLN A N 1
ATOM 1941 C CA . GLN A 1 251 ? -8.109 -7.336 12.641 1 94.31 251 GLN A CA 1
ATOM 1942 C C . GLN A 1 251 ? -9.148 -7.582 11.555 1 94.31 251 GLN A C 1
ATOM 1944 O O . GLN A 1 251 ? -10.242 -7.012 11.594 1 94.31 251 GLN A O 1
ATOM 1949 N N . VAL A 1 252 ? -8.859 -8.414 10.586 1 95.5 252 VAL A N 1
ATOM 1950 C CA . VAL A 1 252 ? -9.812 -8.695 9.516 1 95.5 252 VAL A CA 1
ATOM 1951 C C . VAL A 1 252 ? -11.078 -9.32 10.109 1 95.5 252 VAL A C 1
ATOM 1953 O O . VAL A 1 252 ? -11.008 -10.102 11.055 1 95.5 252 VAL A O 1
ATOM 1956 N N . SER A 1 253 ? -12.219 -9.031 9.516 1 96.69 253 SER A N 1
ATOM 1957 C CA . SER A 1 253 ? -13.492 -9.5 10.039 1 96.69 253 SER A CA 1
ATOM 1958 C C . SER A 1 253 ? -14.227 -10.367 9.023 1 96.69 253 SER A C 1
ATOM 1960 O O . SER A 1 253 ? -13.906 -10.352 7.836 1 96.69 253 SER A O 1
ATOM 1962 N N . ALA A 1 254 ? -15.211 -11.07 9.523 1 97.5 254 ALA A N 1
ATOM 1963 C CA . ALA A 1 254 ? -16.062 -11.867 8.656 1 97.5 254 ALA A CA 1
ATOM 1964 C C . ALA A 1 254 ? -16.906 -10.977 7.746 1 97.5 254 ALA A C 1
ATOM 1966 O O . ALA A 1 254 ? -17.188 -11.336 6.602 1 97.5 254 ALA A O 1
ATOM 1967 N N . THR A 1 255 ? -17.234 -9.82 8.258 1 96.44 255 THR A N 1
ATOM 1968 C CA . THR A 1 255 ? -17.969 -8.852 7.457 1 96.44 255 THR A CA 1
ATOM 1969 C C . THR A 1 255 ? -17.156 -8.422 6.242 1 96.44 255 THR A C 1
ATOM 1971 O O . THR A 1 255 ? -17.688 -8.359 5.129 1 96.44 255 THR A O 1
ATOM 1974 N N . GLU A 1 256 ? -15.922 -8.141 6.434 1 95.69 256 GLU A N 1
ATOM 1975 C CA . GLU A 1 256 ? -15.039 -7.773 5.332 1 95.69 256 GLU A CA 1
ATOM 1976 C C . GLU A 1 256 ? -14.828 -8.945 4.375 1 95.69 256 GLU A C 1
ATOM 1978 O O . GLU A 1 256 ? -14.711 -8.75 3.164 1 95.69 256 GLU A O 1
ATOM 1983 N N . ALA A 1 257 ? -14.773 -10.133 4.91 1 96.5 257 ALA A N 1
ATOM 1984 C CA . ALA A 1 257 ? -14.648 -11.32 4.078 1 96.5 257 ALA A CA 1
ATOM 1985 C C . ALA A 1 257 ? -15.867 -11.484 3.174 1 96.5 257 ALA A C 1
ATOM 1987 O O . ALA A 1 257 ? -15.734 -11.836 1.999 1 96.5 257 ALA A O 1
ATOM 1988 N N . GLU A 1 258 ? -17.031 -11.273 3.732 1 95.75 258 GLU A N 1
ATOM 1989 C CA . GLU A 1 258 ? -18.25 -11.359 2.938 1 95.75 258 GLU A CA 1
ATOM 1990 C C . GLU A 1 258 ? -18.234 -10.336 1.803 1 95.75 258 GLU A C 1
ATOM 1992 O O . GLU A 1 258 ? -18.641 -10.648 0.68 1 95.75 258 GLU A O 1
ATOM 1997 N N . ALA A 1 259 ? -17.781 -9.156 2.152 1 95.38 259 ALA A N 1
ATOM 1998 C CA . ALA A 1 259 ? -17.688 -8.125 1.121 1 95.38 259 ALA A CA 1
ATOM 1999 C C . ALA A 1 259 ? -16.719 -8.531 0.024 1 95.38 259 ALA A C 1
ATOM 2001 O O . ALA A 1 259 ? -16.969 -8.305 -1.16 1 95.38 259 ALA A O 1
ATOM 2002 N N . PHE A 1 260 ? -15.617 -9.148 0.348 1 96.62 260 PHE A N 1
ATOM 2003 C CA . PHE A 1 260 ? -14.617 -9.641 -0.599 1 96.62 260 PHE A CA 1
ATOM 2004 C C . PHE A 1 260 ? -15.211 -10.727 -1.49 1 96.62 260 PHE A C 1
ATOM 2006 O O . PHE A 1 260 ? -15.023 -10.711 -2.709 1 96.62 260 PHE A O 1
ATOM 2013 N N . HIS A 1 261 ? -15.875 -11.617 -0.865 1 96.19 261 HIS A N 1
ATOM 2014 C CA . HIS A 1 261 ? -16.531 -12.688 -1.606 1 96.19 261 HIS A CA 1
ATOM 2015 C C . HIS A 1 261 ? -17.516 -12.125 -2.625 1 96.19 261 HIS A C 1
ATOM 2017 O O . HIS A 1 261 ? -17.5 -12.516 -3.795 1 96.19 261 HIS A O 1
ATOM 2023 N N . LYS A 1 262 ? -18.328 -11.234 -2.168 1 95.69 262 LYS A N 1
ATOM 2024 C CA . LYS A 1 262 ? -19.344 -10.648 -3.035 1 95.69 262 LYS A CA 1
ATOM 2025 C C . LYS A 1 262 ? -18.703 -9.969 -4.246 1 95.69 262 LYS A C 1
ATOM 2027 O O . LYS A 1 262 ? -19.266 -10 -5.344 1 95.69 262 LYS A O 1
ATOM 2032 N N . LYS A 1 263 ? -17.578 -9.469 -4.035 1 95.69 263 LYS A N 1
ATOM 2033 C CA . LYS A 1 263 ? -16.922 -8.719 -5.094 1 95.69 263 LYS A CA 1
ATOM 2034 C C . LYS A 1 263 ? -16.203 -9.648 -6.066 1 95.69 263 LYS A C 1
ATOM 2036 O O . LYS A 1 263 ? -16.281 -9.469 -7.281 1 95.69 263 LYS A O 1
ATOM 2041 N N . TYR A 1 264 ? -15.547 -10.664 -5.559 1 96.94 264 TYR A N 1
ATOM 2042 C CA . TYR A 1 264 ? -14.586 -11.359 -6.41 1 96.94 264 TYR A CA 1
ATOM 2043 C C . TYR A 1 264 ? -15.07 -12.773 -6.727 1 96.94 264 TYR A C 1
ATOM 2045 O O . TYR A 1 264 ? -14.656 -13.367 -7.727 1 96.94 264 TYR A O 1
ATOM 2053 N N . TYR A 1 265 ? -15.859 -13.328 -5.859 1 96.81 265 TYR A N 1
ATOM 2054 C CA . TYR A 1 265 ? -16.344 -14.688 -6.102 1 96.81 265 TYR A CA 1
ATOM 2055 C C . TYR A 1 265 ? -17.656 -14.664 -6.875 1 96.81 265 TYR A C 1
ATOM 2057 O O . TYR A 1 265 ? -18.625 -15.32 -6.484 1 96.81 265 TYR A O 1
ATOM 2065 N N . VAL A 1 266 ? -17.656 -13.992 -7.93 1 97.31 266 VAL A N 1
ATOM 2066 C CA . VAL A 1 266 ? -18.75 -13.953 -8.898 1 97.31 266 VAL A CA 1
ATOM 2067 C C . VAL A 1 266 ? -18.422 -14.844 -10.086 1 97.31 266 VAL A C 1
ATOM 2069 O O . VAL A 1 266 ? -17.266 -14.961 -10.477 1 97.31 266 VAL A O 1
ATOM 2072 N N . PRO A 1 267 ? -19.422 -15.406 -10.664 1 98.06 267 PRO A N 1
ATOM 2073 C CA . PRO A 1 267 ? -19.172 -16.375 -11.742 1 98.06 267 PRO A CA 1
ATOM 2074 C C . PRO A 1 267 ? -18.375 -15.773 -12.891 1 98.06 267 PRO A C 1
ATOM 2076 O O . PRO A 1 267 ? -17.516 -16.453 -13.461 1 98.06 267 PRO A O 1
ATOM 2079 N N . SER A 1 268 ? -18.547 -14.539 -13.203 1 96.94 268 SER A N 1
ATOM 2080 C CA . SER A 1 268 ? -17.859 -13.914 -14.328 1 96.94 268 SER A CA 1
ATOM 2081 C C . SER A 1 268 ? -16.375 -13.789 -14.07 1 96.94 268 SER A C 1
ATOM 2083 O O . SER A 1 268 ? -15.594 -13.492 -14.977 1 96.94 268 SER A O 1
ATOM 2085 N N . ASN A 1 269 ? -15.953 -14.023 -12.852 1 97.38 269 ASN A N 1
ATOM 2086 C CA . ASN A 1 269 ? -14.555 -13.906 -12.438 1 97.38 269 ASN A CA 1
ATOM 2087 C C . ASN A 1 269 ? -13.945 -15.273 -12.141 1 97.38 269 ASN A C 1
ATOM 2089 O O . ASN A 1 269 ? -12.914 -15.359 -11.477 1 97.38 269 ASN A O 1
ATOM 2093 N N . MET A 1 270 ? -14.586 -16.406 -12.656 1 98.06 270 MET A N 1
ATOM 2094 C CA . MET A 1 270 ? -14.148 -17.75 -12.32 1 98.06 270 MET A CA 1
ATOM 2095 C C . MET A 1 270 ? -14.102 -18.641 -13.562 1 98.06 270 MET A C 1
ATOM 2097 O O . MET A 1 270 ? -14.906 -18.453 -14.484 1 98.06 270 MET A O 1
ATOM 2101 N N . VAL A 1 271 ? -13.188 -19.547 -13.508 1 98.62 271 VAL A N 1
ATOM 2102 C CA . VAL A 1 271 ? -13.094 -20.625 -14.484 1 98.62 271 VAL A CA 1
ATOM 2103 C C . VAL A 1 271 ? -13.023 -21.969 -13.766 1 98.62 271 VAL A C 1
ATOM 2105 O O . VAL A 1 271 ? -12.281 -22.125 -12.789 1 98.62 271 VAL A O 1
ATOM 2108 N N . ILE A 1 272 ? -13.789 -22.922 -14.203 1 98.75 272 ILE A N 1
ATOM 2109 C CA . ILE A 1 272 ? -13.727 -24.281 -13.688 1 98.75 272 ILE A CA 1
ATOM 2110 C C . ILE A 1 272 ? -13.383 -25.25 -14.828 1 98.75 272 ILE A C 1
ATOM 2112 O O . ILE A 1 272 ? -14.102 -25.312 -15.828 1 98.75 272 ILE A O 1
ATOM 2116 N N . ALA A 1 273 ? -12.336 -25.922 -14.664 1 98.69 273 ALA A N 1
ATOM 2117 C CA . ALA A 1 273 ? -11.93 -26.953 -15.617 1 98.69 273 ALA A CA 1
ATOM 2118 C C . ALA A 1 273 ? -12.078 -28.344 -15.016 1 98.69 273 ALA A C 1
ATOM 2120 O O . ALA A 1 273 ? -11.664 -28.578 -13.875 1 98.69 273 ALA A O 1
ATOM 2121 N N . VAL A 1 274 ? -12.672 -29.219 -15.75 1 98.62 274 VAL A N 1
ATOM 2122 C CA . VAL A 1 274 ? -12.836 -30.609 -15.375 1 98.62 274 VAL A CA 1
ATOM 2123 C C . VAL A 1 274 ? -12.195 -31.516 -16.422 1 98.62 274 VAL A C 1
ATOM 2125 O O . VAL A 1 274 ? -12.523 -31.438 -17.609 1 98.62 274 VAL A O 1
ATOM 2128 N N . VAL A 1 275 ? -11.289 -32.344 -15.977 1 98 275 VAL A N 1
ATOM 2129 C CA . VAL A 1 275 ? -10.547 -33.219 -16.875 1 98 275 VAL A CA 1
ATOM 2130 C C . VAL A 1 275 ? -10.602 -34.656 -16.375 1 98 275 VAL A C 1
ATOM 2132 O O . VAL A 1 275 ? -10.359 -34.938 -15.188 1 98 275 VAL A O 1
ATOM 2135 N N . GLY A 1 276 ? -10.898 -35.594 -17.25 1 97.94 276 GLY A N 1
ATOM 2136 C CA . GLY A 1 276 ? -10.844 -37 -16.859 1 97.94 276 GLY A CA 1
ATOM 2137 C C . GLY A 1 276 ? -11.836 -37.844 -17.625 1 97.94 276 GLY A C 1
ATOM 2138 O O . GLY A 1 276 ? -12.125 -37.594 -18.797 1 97.94 276 GLY A O 1
ATOM 2139 N N . ASP A 1 277 ? -12.195 -38.969 -16.984 1 97.88 277 ASP A N 1
ATOM 2140 C CA . ASP A 1 277 ? -13.156 -39.906 -17.562 1 97.88 277 ASP A CA 1
ATOM 2141 C C . ASP A 1 277 ? -14.578 -39.406 -17.438 1 97.88 277 ASP A C 1
ATOM 2143 O O . ASP A 1 277 ? -15.383 -39.938 -16.672 1 97.88 277 ASP A O 1
ATOM 2147 N N . VAL A 1 278 ? -14.844 -38.406 -18.25 1 97.69 278 VAL A N 1
ATOM 2148 C CA . VAL A 1 278 ? -16.141 -37.75 -18.344 1 97.69 278 VAL A CA 1
ATOM 2149 C C . VAL A 1 278 ? -16.5 -37.5 -19.797 1 97.69 278 VAL A C 1
ATOM 2151 O O . VAL A 1 278 ? -15.609 -37.469 -20.672 1 97.69 278 VAL A O 1
ATOM 2154 N N . LYS A 1 279 ? -17.719 -37.375 -20.062 1 97.12 279 LYS A N 1
ATOM 2155 C CA . LYS A 1 279 ? -18.219 -36.938 -21.375 1 97.12 279 LYS A CA 1
ATOM 2156 C C . LYS A 1 279 ? -18.875 -35.562 -21.297 1 97.12 279 LYS A C 1
ATOM 2158 O O . LYS A 1 279 ? -19.75 -35.344 -20.453 1 97.12 279 LYS A O 1
ATOM 2163 N N . ALA A 1 280 ? -18.453 -34.719 -22.156 1 97.38 280 ALA A N 1
ATOM 2164 C CA . ALA A 1 280 ? -18.938 -33.344 -22.125 1 97.38 280 ALA A CA 1
ATOM 2165 C C . ALA A 1 280 ? -20.453 -33.312 -22.25 1 97.38 280 ALA A C 1
ATOM 2167 O O . ALA A 1 280 ? -21.125 -32.5 -21.594 1 97.38 280 ALA A O 1
ATOM 2168 N N . SER A 1 281 ? -21.031 -34.125 -23.016 1 97.19 281 SER A N 1
ATOM 2169 C CA . SER A 1 281 ? -22.453 -34.156 -23.281 1 97.19 281 SER A CA 1
ATOM 2170 C C . SER A 1 281 ? -23.25 -34.531 -22.047 1 97.19 281 SER A C 1
ATOM 2172 O O . SER A 1 281 ? -24.391 -34.094 -21.875 1 97.19 281 SER A O 1
ATOM 2174 N N . GLU A 1 282 ? -22.641 -35.312 -21.203 1 97.19 282 GLU A N 1
ATOM 2175 C CA . GLU A 1 282 ? -23.297 -35.75 -19.984 1 97.19 282 GLU A CA 1
ATOM 2176 C C . GLU A 1 282 ? -22.938 -34.844 -18.797 1 97.19 282 GLU A C 1
ATOM 2178 O O . GLU A 1 282 ? -23.766 -34.594 -17.922 1 97.19 282 GLU A O 1
ATOM 2183 N N . THR A 1 283 ? -21.75 -34.438 -18.828 1 97.88 283 THR A N 1
ATOM 2184 C CA . THR A 1 283 ? -21.188 -33.688 -17.703 1 97.88 283 THR A CA 1
ATOM 2185 C C . THR A 1 283 ? -21.688 -32.25 -17.703 1 97.88 283 THR A C 1
ATOM 2187 O O . THR A 1 283 ? -22.031 -31.688 -16.656 1 97.88 283 THR A O 1
ATOM 2190 N N . MET A 1 284 ? -21.781 -31.594 -18.812 1 98.25 284 MET A N 1
ATOM 2191 C CA . MET A 1 284 ? -22.094 -30.172 -18.906 1 98.25 284 MET A CA 1
ATOM 2192 C C . MET A 1 284 ? -23.453 -29.875 -18.312 1 98.25 284 MET A C 1
ATOM 2194 O O . MET A 1 284 ? -23.594 -28.922 -17.531 1 98.25 284 MET A O 1
ATOM 2198 N N . PRO A 1 285 ? -24.5 -30.688 -18.562 1 98.12 285 PRO A N 1
ATOM 2199 C CA . PRO A 1 285 ? -25.797 -30.406 -17.953 1 98.12 285 PRO A CA 1
ATOM 2200 C C . PRO A 1 285 ? -25.766 -30.5 -16.422 1 98.12 285 PRO A C 1
ATOM 2202 O O . PRO A 1 285 ? -26.469 -29.75 -15.742 1 98.12 285 PRO A O 1
ATOM 2205 N N . ILE A 1 286 ? -25 -31.359 -15.938 1 98.06 286 ILE A N 1
ATOM 2206 C CA . ILE A 1 286 ? -24.859 -31.5 -14.492 1 98.06 286 ILE A CA 1
ATOM 2207 C C . ILE A 1 286 ? -24.219 -30.25 -13.906 1 98.06 286 ILE A C 1
ATOM 2209 O O . ILE A 1 286 ? -24.719 -29.703 -12.914 1 98.06 286 ILE A O 1
ATOM 2213 N N . LEU A 1 287 ? -23.141 -29.812 -14.539 1 98.44 287 LEU A N 1
ATOM 2214 C CA . LEU A 1 287 ? -22.453 -28.609 -14.055 1 98.44 287 LEU A CA 1
ATOM 2215 C C . LEU A 1 287 ? -23.375 -27.391 -14.133 1 98.44 287 LEU A C 1
ATOM 2217 O O . LEU A 1 287 ? -23.406 -26.578 -13.203 1 98.44 287 LEU A O 1
ATOM 2221 N N . GLU A 1 288 ? -24.094 -27.297 -15.188 1 98.06 288 GLU A N 1
ATOM 2222 C CA . GLU A 1 288 ? -25.016 -26.172 -15.352 1 98.06 288 GLU A CA 1
ATOM 2223 C C . GLU A 1 288 ? -26.062 -26.156 -14.242 1 98.06 288 GLU A C 1
ATOM 2225 O O . GLU A 1 288 ? -26.391 -25.094 -13.711 1 98.06 288 GLU A O 1
ATOM 2230 N N . ARG A 1 289 ? -26.562 -27.266 -13.93 1 97.75 289 ARG A N 1
ATOM 2231 C CA . ARG A 1 289 ? -27.594 -27.375 -12.906 1 97.75 289 ARG A CA 1
ATOM 2232 C C . ARG A 1 289 ? -27.109 -26.812 -11.57 1 97.75 289 ARG A C 1
ATOM 2234 O O . ARG A 1 289 ? -27.859 -26.141 -10.867 1 97.75 289 ARG A O 1
ATOM 2241 N N . TYR A 1 290 ? -25.922 -27.016 -11.25 1 98 290 TYR A N 1
ATOM 2242 C CA . TYR A 1 290 ? -25.422 -26.656 -9.93 1 98 290 TYR A CA 1
ATOM 2243 C C . TYR A 1 290 ? -24.797 -25.266 -9.945 1 98 290 TYR A C 1
ATOM 2245 O O . TYR A 1 290 ? -25.047 -24.453 -9.062 1 98 290 TYR A O 1
ATOM 2253 N N . PHE A 1 291 ? -24.016 -24.922 -10.969 1 98.31 291 PHE A N 1
ATOM 2254 C CA . PHE A 1 291 ? -23.203 -23.719 -10.945 1 98.31 291 PHE A CA 1
ATOM 2255 C C . PHE A 1 291 ? -24 -22.531 -11.469 1 98.31 291 PHE A C 1
ATOM 2257 O O . PHE A 1 291 ? -23.641 -21.375 -11.227 1 98.31 291 PHE A O 1
ATOM 2264 N N . SER A 1 292 ? -25.078 -22.781 -12.156 1 97.31 292 SER A N 1
ATOM 2265 C CA . SER A 1 292 ? -25.922 -21.688 -12.633 1 97.31 292 SER A CA 1
ATOM 2266 C C . SER A 1 292 ? -26.656 -21.016 -11.477 1 97.31 292 SER A C 1
ATOM 2268 O O . SER A 1 292 ? -27.188 -19.906 -11.641 1 97.31 292 SER A O 1
ATOM 2270 N N . LYS A 1 293 ? -26.672 -21.656 -10.383 1 95.5 293 LYS A N 1
ATOM 2271 C CA . LYS A 1 293 ? -27.391 -21.156 -9.219 1 95.5 293 LYS A CA 1
ATOM 2272 C C . LYS A 1 293 ? -26.578 -20.078 -8.5 1 95.5 293 LYS A C 1
ATOM 2274 O O . LYS A 1 293 ? -27.125 -19.344 -7.66 1 95.5 293 LYS A O 1
ATOM 2279 N N . ILE A 1 294 ? -25.344 -20.047 -8.781 1 96.69 294 ILE A N 1
ATOM 2280 C CA . ILE A 1 294 ? -24.531 -18.969 -8.195 1 96.69 294 ILE A CA 1
ATOM 2281 C C . ILE A 1 294 ? -24.969 -17.625 -8.773 1 96.69 294 ILE A C 1
ATOM 2283 O O . ILE A 1 294 ? -24.984 -17.453 -9.992 1 96.69 294 ILE A O 1
ATOM 2287 N N . PRO A 1 295 ? -25.312 -16.703 -7.918 1 95.06 295 PRO A N 1
ATOM 2288 C CA . PRO A 1 295 ? -25.797 -15.414 -8.422 1 95.06 295 PRO A CA 1
ATOM 2289 C C . PRO A 1 295 ? -24.766 -14.703 -9.297 1 95.06 295 PRO A C 1
ATOM 2291 O O . PRO A 1 295 ? -23.594 -14.641 -8.938 1 95.06 295 PRO A O 1
ATOM 2294 N N . ALA A 1 296 ? -25.281 -14.203 -10.422 1 96 296 ALA A N 1
ATOM 2295 C CA . ALA A 1 296 ? -24.422 -13.414 -11.289 1 96 296 ALA A CA 1
ATOM 2296 C C . ALA A 1 296 ? -24 -12.109 -10.609 1 96 296 ALA A C 1
ATOM 2298 O O . ALA A 1 296 ? -24.625 -11.672 -9.648 1 96 296 ALA A O 1
ATOM 2299 N N . GLY A 1 297 ? -22.938 -11.586 -10.953 1 93.44 297 GLY A N 1
ATOM 2300 C CA . GLY A 1 297 ? -22.438 -10.281 -10.539 1 93.44 297 GLY A CA 1
ATOM 2301 C C . GLY A 1 297 ? -21.5 -9.648 -11.555 1 93.44 297 GLY A C 1
ATOM 2302 O O . GLY A 1 297 ? -21.031 -10.328 -12.469 1 93.44 297 GLY A O 1
ATOM 2303 N N . PRO A 1 298 ? -21.391 -8.344 -11.383 1 91.25 298 PRO A N 1
ATOM 2304 C CA . PRO A 1 298 ? -20.469 -7.691 -12.32 1 91.25 298 PRO A CA 1
ATOM 2305 C C . PRO A 1 298 ? -19.031 -8.18 -12.164 1 91.25 298 PRO A C 1
ATOM 2307 O O . PRO A 1 298 ? -18.578 -8.438 -11.047 1 91.25 298 PRO A O 1
ATOM 2310 N N . LYS A 1 299 ? -18.375 -8.352 -13.281 1 90.62 299 LYS A N 1
ATOM 2311 C CA . LYS A 1 299 ? -16.938 -8.648 -13.211 1 90.62 299 LYS A CA 1
ATOM 2312 C C . LYS A 1 299 ? -16.188 -7.535 -12.484 1 90.62 299 LYS A C 1
ATOM 2314 O O . LYS A 1 299 ? -16.406 -6.352 -12.758 1 90.62 299 LYS A O 1
ATOM 2319 N N . PRO A 1 300 ? -15.352 -7.902 -11.523 1 92.56 300 PRO A N 1
ATOM 2320 C CA . PRO A 1 300 ? -14.57 -6.875 -10.828 1 92.56 300 PRO A CA 1
ATOM 2321 C C . PRO A 1 300 ? -13.734 -6.027 -11.781 1 92.56 300 PRO A C 1
ATOM 2323 O O . PRO A 1 300 ? -13.18 -6.547 -12.758 1 92.56 300 PRO A O 1
ATOM 2326 N N . GLU A 1 301 ? -13.602 -4.75 -11.43 1 86.75 301 GLU A N 1
ATOM 2327 C CA . GLU A 1 301 ? -12.766 -3.861 -12.234 1 86.75 301 GLU A CA 1
ATOM 2328 C C . GLU A 1 301 ? -11.289 -4.215 -12.102 1 86.75 301 GLU A C 1
ATOM 2330 O O . GLU A 1 301 ? -10.828 -4.582 -11.023 1 86.75 301 GLU A O 1
ATOM 2335 N N . PRO A 1 302 ? -10.602 -4.078 -13.242 1 89.62 302 PRO A N 1
ATOM 2336 C CA . PRO A 1 302 ? -9.156 -4.305 -13.141 1 89.62 302 PRO A CA 1
ATOM 2337 C C . PRO A 1 302 ? -8.461 -3.301 -12.227 1 89.62 302 PRO A C 1
ATOM 2339 O O . PRO A 1 302 ? -8.922 -2.164 -12.086 1 89.62 302 PRO A O 1
ATOM 2342 N N . MET A 1 303 ? -7.406 -3.734 -11.68 1 91.31 303 MET A N 1
ATOM 2343 C CA . MET A 1 303 ? -6.609 -2.908 -10.781 1 91.31 303 MET A CA 1
ATOM 2344 C C . MET A 1 303 ? -6.074 -1.675 -11.5 1 91.31 303 MET A C 1
ATOM 2346 O O . MET A 1 303 ? -5.641 -1.763 -12.648 1 91.31 303 MET A O 1
ATOM 2350 N N . THR A 1 304 ? -6.023 -0.544 -10.773 1 91.62 304 THR A N 1
ATOM 2351 C CA . THR A 1 304 ? -5.547 0.704 -11.359 1 91.62 304 THR A CA 1
ATOM 2352 C C . THR A 1 304 ? -4.062 0.907 -11.07 1 91.62 304 THR A C 1
ATOM 2354 O O . THR A 1 304 ? -3.367 1.59 -11.828 1 91.62 304 THR A O 1
ATOM 2357 N N . THR A 1 305 ? -3.6 0.324 -10.016 1 95.44 305 THR A N 1
ATOM 2358 C CA . THR A 1 305 ? -2.225 0.546 -9.586 1 95.44 305 THR A CA 1
ATOM 2359 C C . THR A 1 305 ? -1.244 -0.158 -10.516 1 95.44 305 THR A C 1
ATOM 2361 O O . THR A 1 305 ? -1.354 -1.365 -10.742 1 95.44 305 THR A O 1
ATOM 2364 N N . ILE A 1 306 ? -0.363 0.525 -11.062 1 95.69 306 ILE A N 1
ATOM 2365 C CA . ILE A 1 306 ? 0.751 0.009 -11.852 1 95.69 306 ILE A CA 1
ATOM 2366 C C . ILE A 1 306 ? 2.072 0.355 -11.164 1 95.69 306 ILE A C 1
ATOM 2368 O O . ILE A 1 306 ? 2.291 1.502 -10.766 1 95.69 306 ILE A O 1
ATOM 2372 N N . GLU A 1 307 ? 2.883 -0.652 -10.93 1 97.44 307 GLU A N 1
ATOM 2373 C CA . GLU A 1 307 ? 4.211 -0.37 -10.383 1 97.44 307 GLU A CA 1
ATOM 2374 C C . GLU A 1 307 ? 5 0.546 -11.312 1 97.44 307 GLU A C 1
ATOM 2376 O O . GLU A 1 307 ? 5.137 0.26 -12.508 1 97.44 307 GLU A O 1
ATOM 2381 N N . PRO A 1 308 ? 5.488 1.644 -10.789 1 96.56 308 PRO A N 1
ATOM 2382 C CA . PRO A 1 308 ? 6.293 2.5 -11.656 1 96.56 308 PRO A CA 1
ATOM 2383 C C . PRO A 1 308 ? 7.629 1.864 -12.039 1 96.56 308 PRO A C 1
ATOM 2385 O O . PRO A 1 308 ? 8.156 1.03 -11.297 1 96.56 308 PRO A O 1
ATOM 2388 N N . PRO A 1 309 ? 8.18 2.246 -13.227 1 96.88 309 PRO A N 1
ATOM 2389 C CA . PRO A 1 309 ? 9.523 1.767 -13.547 1 96.88 309 PRO A CA 1
ATOM 2390 C C . PRO A 1 309 ? 10.555 2.156 -12.492 1 96.88 309 PRO A C 1
ATOM 2392 O O . PRO A 1 309 ? 10.57 3.303 -12.031 1 96.88 309 PRO A O 1
ATOM 2395 N N . GLN A 1 310 ? 11.344 1.219 -12.102 1 98 310 GLN A N 1
ATOM 2396 C CA . GLN A 1 310 ? 12.398 1.49 -11.133 1 98 310 GLN A CA 1
ATOM 2397 C C . GLN A 1 310 ? 13.547 2.266 -11.773 1 98 310 GLN A C 1
ATOM 2399 O O . GLN A 1 310 ? 13.945 1.974 -12.906 1 98 310 GLN A O 1
ATOM 2404 N N . PHE A 1 311 ? 14.07 3.287 -11.094 1 97 311 PHE A N 1
ATOM 2405 C CA . PHE A 1 311 ? 15.156 4.102 -11.625 1 97 311 PHE A CA 1
ATOM 2406 C C . PHE A 1 311 ? 16.266 4.258 -10.594 1 97 311 PHE A C 1
ATOM 2408 O O . PHE A 1 311 ? 17.188 5.066 -10.773 1 97 311 PHE A O 1
ATOM 2415 N N . ALA A 1 312 ? 16.156 3.523 -9.484 1 97.88 312 ALA A N 1
ATOM 2416 C CA . ALA A 1 312 ? 17.109 3.59 -8.383 1 97.88 312 ALA A CA 1
ATOM 2417 C C . ALA A 1 312 ? 17.5 2.191 -7.902 1 97.88 312 ALA A C 1
ATOM 2419 O O . ALA A 1 312 ? 16.656 1.289 -7.871 1 97.88 312 ALA A O 1
ATOM 2420 N N . GLU A 1 313 ? 18.766 2.043 -7.531 1 98.44 313 GLU A N 1
ATOM 2421 C CA . GLU A 1 313 ? 19.156 0.793 -6.891 1 98.44 313 GLU A CA 1
ATOM 2422 C C . GLU A 1 313 ? 18.703 0.763 -5.43 1 98.44 313 GLU A C 1
ATOM 2424 O O . GLU A 1 313 ? 18.875 1.746 -4.703 1 98.44 313 GLU A O 1
ATOM 2429 N N . LYS A 1 314 ? 18.141 -0.299 -5.008 1 98.75 314 LYS A N 1
ATOM 2430 C CA . LYS A 1 314 ? 17.641 -0.45 -3.641 1 98.75 314 LYS A CA 1
ATOM 2431 C C . LYS A 1 314 ? 18.297 -1.651 -2.955 1 98.75 314 LYS A C 1
ATOM 2433 O O . LYS A 1 314 ? 18.547 -2.676 -3.594 1 98.75 314 LYS A O 1
ATOM 2438 N N . SER A 1 315 ? 18.516 -1.516 -1.69 1 98.56 315 SER A N 1
ATOM 2439 C CA . SER A 1 315 ? 19.125 -2.617 -0.958 1 98.56 315 SER A CA 1
ATOM 2440 C C . SER A 1 315 ? 18.578 -2.717 0.458 1 98.56 315 SER A C 1
ATOM 2442 O O . SER A 1 315 ? 18.234 -1.702 1.074 1 98.56 315 SER A O 1
ATOM 2444 N N . VAL A 1 316 ? 18.484 -3.91 0.95 1 98.75 316 VAL A N 1
ATOM 2445 C CA . VAL A 1 316 ? 18.078 -4.254 2.311 1 98.75 316 VAL A CA 1
ATOM 2446 C C . VAL A 1 316 ? 19.141 -5.141 2.953 1 98.75 316 VAL A C 1
ATOM 2448 O O . VAL A 1 316 ? 19.547 -6.16 2.385 1 98.75 316 VAL A O 1
ATOM 2451 N N . VAL A 1 317 ? 19.594 -4.777 4.102 1 98.69 317 VAL A N 1
ATOM 2452 C CA . VAL A 1 317 ? 20.594 -5.559 4.812 1 98.69 317 VAL A CA 1
ATOM 2453 C C . VAL A 1 317 ? 20.062 -5.953 6.188 1 98.69 317 VAL A C 1
ATOM 2455 O O . VAL A 1 317 ? 19.781 -5.094 7.02 1 98.69 317 VAL A O 1
ATOM 2458 N N . ILE A 1 318 ? 19.953 -7.188 6.41 1 98.12 318 ILE A N 1
ATOM 2459 C CA . ILE A 1 318 ? 19.547 -7.746 7.695 1 98.12 318 ILE A CA 1
ATOM 2460 C C . ILE A 1 318 ? 20.766 -8.344 8.398 1 98.12 318 ILE A C 1
ATOM 2462 O O . ILE A 1 318 ? 21.469 -9.188 7.828 1 98.12 318 ILE A O 1
ATOM 2466 N N . LYS A 1 319 ? 21 -7.938 9.594 1 97.19 319 LYS A N 1
ATOM 2467 C CA . LYS A 1 319 ? 22.094 -8.484 10.406 1 97.19 319 LYS A CA 1
ATOM 2468 C C . LYS A 1 319 ? 21.531 -9.359 11.531 1 97.19 319 LYS A C 1
ATOM 2470 O O . LYS A 1 319 ? 20.906 -8.859 12.469 1 97.19 319 LYS A O 1
ATOM 2475 N N . GLU A 1 320 ? 21.766 -10.625 11.391 1 94.38 320 GLU A N 1
ATOM 2476 C CA . GLU A 1 320 ? 21.266 -11.57 12.383 1 94.38 320 GLU A CA 1
ATOM 2477 C C . GLU A 1 320 ? 22.109 -12.844 12.414 1 94.38 320 GLU A C 1
ATOM 2479 O O . GLU A 1 320 ? 22.891 -13.094 11.5 1 94.38 320 GLU A O 1
ATOM 2484 N N . ALA A 1 321 ? 21.906 -13.57 13.516 1 94.38 321 ALA A N 1
ATOM 2485 C CA . ALA A 1 321 ? 22.688 -14.797 13.703 1 94.38 321 ALA A CA 1
ATOM 2486 C C . ALA A 1 321 ? 22 -15.984 13.023 1 94.38 321 ALA A C 1
ATOM 2488 O O . ALA A 1 321 ? 21.641 -16.953 13.68 1 94.38 321 ALA A O 1
ATOM 2489 N N . THR A 1 322 ? 21.906 -15.914 11.727 1 95.06 322 THR A N 1
ATOM 2490 C CA . THR A 1 322 ? 21.312 -16.984 10.922 1 95.06 322 THR A CA 1
ATOM 2491 C C . THR A 1 322 ? 22.109 -17.188 9.633 1 95.06 322 THR A C 1
ATOM 2493 O O . THR A 1 322 ? 23.094 -16.484 9.383 1 95.06 322 THR A O 1
ATOM 2496 N N . GLN A 1 323 ? 21.781 -18.219 8.867 1 95.38 323 GLN A N 1
ATOM 2497 C CA . GLN A 1 323 ? 22.438 -18.531 7.598 1 95.38 323 GLN A CA 1
ATOM 2498 C C . GLN A 1 323 ? 22.438 -17.328 6.664 1 95.38 323 GLN A C 1
ATOM 2500 O O . GLN A 1 323 ? 21.375 -16.766 6.355 1 95.38 323 GLN A O 1
ATOM 2505 N N . PRO A 1 324 ? 23.688 -16.906 6.277 1 97.69 324 PRO A N 1
ATOM 2506 C CA . PRO A 1 324 ? 23.719 -15.82 5.301 1 97.69 324 PRO A CA 1
ATOM 2507 C C . PRO A 1 324 ? 22.969 -16.141 4.02 1 97.69 324 PRO A C 1
ATOM 2509 O O . PRO A 1 324 ? 22.828 -17.312 3.654 1 97.69 324 PRO A O 1
ATOM 2512 N N . PHE A 1 325 ? 22.484 -15.141 3.359 1 98.31 325 PHE A N 1
ATOM 2513 C CA . PHE A 1 325 ? 21.656 -15.273 2.174 1 98.31 325 PHE A CA 1
ATOM 2514 C C . PHE A 1 325 ? 21.75 -14.039 1.291 1 98.31 325 PHE A C 1
ATOM 2516 O O . PHE A 1 325 ? 21.906 -12.922 1.794 1 98.31 325 PHE A O 1
ATOM 2523 N N . TYR A 1 326 ? 21.734 -14.227 -0.017 1 98.5 326 TYR A N 1
ATOM 2524 C CA . TYR A 1 326 ? 21.703 -13.109 -0.951 1 98.5 326 TYR A CA 1
ATOM 2525 C C . TYR A 1 326 ? 20.625 -13.305 -2.006 1 98.5 326 TYR A C 1
ATOM 2527 O O . TYR A 1 326 ? 20.5 -14.391 -2.574 1 98.5 326 TYR A O 1
ATOM 2535 N N . ILE A 1 327 ? 19.859 -12.266 -2.262 1 98.5 327 ILE A N 1
ATOM 2536 C CA . ILE A 1 327 ? 18.875 -12.281 -3.344 1 98.5 327 ILE A CA 1
ATOM 2537 C C . ILE A 1 327 ? 18.875 -10.93 -4.055 1 98.5 327 ILE A C 1
ATOM 2539 O O . ILE A 1 327 ? 19.047 -9.891 -3.418 1 98.5 327 ILE A O 1
ATOM 2543 N N . GLU A 1 328 ? 18.703 -10.891 -5.309 1 98.31 328 GLU A N 1
ATOM 2544 C CA . GLU A 1 328 ? 18.469 -9.672 -6.074 1 98.31 328 GLU A CA 1
ATOM 2545 C C . GLU A 1 328 ? 17.422 -9.891 -7.156 1 98.31 328 GLU A C 1
ATOM 2547 O O . GLU A 1 328 ? 17.219 -11.016 -7.617 1 98.31 328 GLU A O 1
ATOM 2552 N N . GLY A 1 329 ? 16.703 -8.867 -7.457 1 98.44 329 GLY A N 1
ATOM 2553 C CA . GLY A 1 329 ? 15.633 -8.93 -8.43 1 98.44 329 GLY A CA 1
ATOM 2554 C C . GLY A 1 329 ? 15.602 -7.734 -9.367 1 98.44 329 GLY A C 1
ATOM 2555 O O . GLY A 1 329 ? 16.094 -6.66 -9.031 1 98.44 329 GLY A O 1
ATOM 2556 N N . TYR A 1 330 ? 15.062 -7.953 -10.562 1 98.56 330 TYR A N 1
ATOM 2557 C CA . TYR A 1 330 ? 14.891 -6.977 -11.633 1 98.56 330 TYR A CA 1
ATOM 2558 C C . TYR A 1 330 ? 13.461 -6.98 -12.156 1 98.56 330 TYR A C 1
ATOM 2560 O O . TYR A 1 330 ? 12.93 -8.039 -12.5 1 98.56 330 TYR A O 1
ATOM 2568 N N . HIS A 1 331 ? 12.867 -5.789 -12.203 1 98.62 331 HIS A N 1
ATOM 2569 C CA . HIS A 1 331 ? 11.516 -5.711 -12.742 1 98.62 331 HIS A CA 1
ATOM 2570 C C . HIS A 1 331 ? 11.477 -6.184 -14.195 1 98.62 331 HIS A C 1
ATOM 2572 O O . HIS A 1 331 ? 12.375 -5.867 -14.977 1 98.62 331 HIS A O 1
ATOM 2578 N N . ARG A 1 332 ? 10.461 -6.898 -14.5 1 97.5 332 ARG A N 1
ATOM 2579 C CA . ARG A 1 332 ? 10.164 -7.34 -15.859 1 97.5 332 ARG A CA 1
ATOM 2580 C C . ARG A 1 332 ? 8.68 -7.152 -16.172 1 97.5 332 ARG A C 1
ATOM 2582 O O . ARG A 1 332 ? 7.859 -6.996 -15.273 1 97.5 332 ARG A O 1
ATOM 2589 N N . PRO A 1 333 ? 8.328 -7.125 -17.484 1 96.56 333 PRO A N 1
ATOM 2590 C CA . PRO A 1 333 ? 6.914 -7.027 -17.844 1 96.56 333 PRO A CA 1
ATOM 2591 C C . PRO A 1 333 ? 6.117 -8.281 -17.484 1 96.56 333 PRO A C 1
ATOM 2593 O O . PRO A 1 333 ? 6.68 -9.234 -16.938 1 96.56 333 PRO A O 1
ATOM 2596 N N . ASP A 1 334 ? 4.867 -8.195 -17.656 1 95.12 334 ASP A N 1
ATOM 2597 C CA . ASP A 1 334 ? 3.99 -9.305 -17.312 1 95.12 334 ASP A CA 1
ATOM 2598 C C . ASP A 1 334 ? 3.918 -10.328 -18.438 1 95.12 334 ASP A C 1
ATOM 2600 O O . ASP A 1 334 ? 4.684 -10.258 -19.406 1 95.12 334 ASP A O 1
ATOM 2604 N N . TYR A 1 335 ? 3.049 -11.336 -18.328 1 93.12 335 TYR A N 1
ATOM 2605 C CA . TYR A 1 335 ? 2.99 -12.508 -19.188 1 93.12 335 TYR A CA 1
ATOM 2606 C C . TYR A 1 335 ? 2.574 -12.125 -20.609 1 93.12 335 TYR A C 1
ATOM 2608 O O . TYR A 1 335 ? 2.738 -12.914 -21.547 1 93.12 335 TYR A O 1
ATOM 2616 N N . ARG A 1 336 ? 2.064 -11.008 -20.906 1 93.06 336 ARG A N 1
ATOM 2617 C CA . ARG A 1 336 ? 1.561 -10.602 -22.219 1 93.06 336 ARG A CA 1
ATOM 2618 C C . ARG A 1 336 ? 2.684 -10.055 -23.094 1 93.06 336 ARG A C 1
ATOM 2620 O O . ARG A 1 336 ? 2.504 -9.867 -24.297 1 93.06 336 ARG A O 1
ATOM 2627 N N . ASP A 1 337 ? 3.83 -9.742 -22.375 1 95 337 ASP A N 1
ATOM 2628 C CA . ASP A 1 337 ? 4.961 -9.203 -23.125 1 95 337 ASP A CA 1
ATOM 2629 C C . ASP A 1 337 ? 5.438 -10.195 -24.188 1 95 337 ASP A C 1
ATOM 2631 O O . ASP A 1 337 ? 5.539 -11.398 -23.922 1 95 337 ASP A O 1
ATOM 2635 N N . PRO A 1 338 ? 5.77 -9.664 -25.391 1 94.06 338 PRO A N 1
ATOM 2636 C CA . PRO A 1 338 ? 6.219 -10.562 -26.453 1 94.06 338 PRO A CA 1
ATOM 2637 C C . PRO A 1 338 ? 7.516 -11.289 -26.094 1 94.06 338 PRO A C 1
ATOM 2639 O O . PRO A 1 338 ? 7.816 -12.336 -26.672 1 94.06 338 PRO A O 1
ATOM 2642 N N . ASP A 1 339 ? 8.25 -10.758 -25.172 1 95.94 339 ASP A N 1
ATOM 2643 C CA . ASP A 1 339 ? 9.531 -11.352 -24.797 1 95.94 339 ASP A CA 1
ATOM 2644 C C . ASP A 1 339 ? 9.359 -12.312 -23.609 1 95.94 339 ASP A C 1
ATOM 2646 O O . ASP A 1 339 ? 10.344 -12.719 -22.984 1 95.94 339 ASP A O 1
ATOM 2650 N N . ASP A 1 340 ? 8.156 -12.648 -23.25 1 94.88 340 ASP A N 1
ATOM 2651 C CA . ASP A 1 340 ? 7.918 -13.477 -22.062 1 94.88 340 ASP A CA 1
ATOM 2652 C C . ASP A 1 340 ? 8.719 -14.773 -22.141 1 94.88 340 ASP A C 1
ATOM 2654 O O . ASP A 1 340 ? 9.336 -15.188 -21.156 1 94.88 340 ASP A O 1
ATOM 2658 N N . SER A 1 341 ? 8.758 -15.414 -23.297 1 94.94 341 SER A N 1
ATOM 2659 C CA . SER A 1 341 ? 9.484 -16.672 -23.484 1 94.94 341 SER A CA 1
ATOM 2660 C C . SER A 1 341 ? 10.992 -16.453 -23.406 1 94.94 341 SER A C 1
ATOM 2662 O O . SER A 1 341 ? 11.742 -17.375 -23.094 1 94.94 341 SER A O 1
ATOM 2664 N N . VAL A 1 342 ? 11.453 -15.258 -23.719 1 96.69 342 VAL A N 1
ATOM 2665 C CA . VAL A 1 342 ? 12.875 -14.945 -23.609 1 96.69 342 VAL A CA 1
ATOM 2666 C C . VAL A 1 342 ? 13.289 -14.938 -22.141 1 96.69 342 VAL A C 1
ATOM 2668 O O . VAL A 1 342 ? 14.375 -15.422 -21.797 1 96.69 342 VAL A O 1
ATOM 2671 N N . TYR A 1 343 ? 12.43 -14.422 -21.281 1 95.31 343 TYR A N 1
ATOM 2672 C CA . TYR A 1 343 ? 12.688 -14.461 -19.844 1 95.31 343 TYR A CA 1
ATOM 2673 C C . TYR A 1 343 ? 12.773 -15.898 -19.344 1 95.31 343 TYR A C 1
ATOM 2675 O O . TYR A 1 343 ? 13.602 -16.219 -18.484 1 95.31 343 TYR A O 1
ATOM 2683 N N . ASP A 1 344 ? 11.906 -16.734 -19.859 1 93.62 344 ASP A N 1
ATOM 2684 C CA . ASP A 1 344 ? 11.961 -18.156 -19.516 1 93.62 344 ASP A CA 1
ATOM 2685 C C . ASP A 1 344 ? 13.305 -18.766 -19.922 1 93.62 344 ASP A C 1
ATOM 2687 O O . ASP A 1 344 ? 13.875 -19.578 -19.188 1 93.62 344 ASP A O 1
ATOM 2691 N N . ALA A 1 345 ? 13.727 -18.422 -21.078 1 95.5 345 ALA A N 1
ATOM 2692 C CA . ALA A 1 345 ? 15.008 -18.922 -21.562 1 95.5 345 ALA A CA 1
ATOM 2693 C C . ALA A 1 345 ? 16.141 -18.5 -20.641 1 95.5 345 ALA A C 1
ATOM 2695 O O . ALA A 1 345 ? 16.984 -19.328 -20.266 1 95.5 345 ALA A O 1
ATOM 2696 N N . ILE A 1 346 ? 16.141 -17.25 -20.281 1 95.56 346 ILE A N 1
ATOM 2697 C CA . ILE A 1 346 ? 17.172 -16.734 -19.391 1 95.56 346 ILE A CA 1
ATOM 2698 C C . ILE A 1 346 ? 17.141 -17.484 -18.078 1 95.56 346 ILE A C 1
ATOM 2700 O O . ILE A 1 346 ? 18.188 -17.891 -17.547 1 95.56 346 ILE A O 1
ATOM 2704 N N . THR A 1 347 ? 15.984 -17.719 -17.578 1 93.88 347 THR A N 1
ATOM 2705 C CA . THR A 1 347 ? 15.812 -18.438 -16.312 1 93.88 347 THR A CA 1
ATOM 2706 C C . THR A 1 347 ? 16.344 -19.859 -16.422 1 93.88 347 THR A C 1
ATOM 2708 O O . THR A 1 347 ? 17.047 -20.328 -15.523 1 93.88 347 THR A O 1
ATOM 2711 N N . ASP A 1 348 ? 15.969 -20.484 -17.438 1 93.06 348 ASP A N 1
ATOM 2712 C CA . ASP A 1 348 ? 16.406 -21.859 -17.656 1 93.06 348 ASP A CA 1
ATOM 2713 C C . ASP A 1 348 ? 17.922 -21.953 -17.75 1 93.06 348 ASP A C 1
ATOM 2715 O O . ASP A 1 348 ? 18.547 -22.828 -17.141 1 93.06 348 ASP A O 1
ATOM 2719 N N . ILE A 1 349 ? 18.484 -21.094 -18.469 1 90.81 349 ILE A N 1
ATOM 2720 C CA . ILE A 1 349 ? 19.922 -21.078 -18.703 1 90.81 349 ILE A CA 1
ATOM 2721 C C . ILE A 1 349 ? 20.656 -20.797 -17.391 1 90.81 349 ILE A C 1
ATOM 2723 O O . ILE A 1 349 ? 21.688 -21.406 -17.109 1 90.81 349 ILE A O 1
ATOM 2727 N N . PHE A 1 350 ? 20.094 -19.969 -16.594 1 88.75 350 PHE A N 1
ATOM 2728 C CA . PHE A 1 350 ? 20.719 -19.547 -15.352 1 88.75 350 PHE A CA 1
ATOM 2729 C C . PHE A 1 350 ? 20.5 -20.578 -14.25 1 88.75 350 PHE A C 1
ATOM 2731 O O . PHE A 1 350 ? 21.344 -20.734 -13.375 1 88.75 350 PHE A O 1
ATOM 2738 N N . SER A 1 351 ? 19.438 -21.281 -14.273 1 85.19 351 SER A N 1
ATOM 2739 C CA . SER A 1 351 ? 19.062 -21.906 -13.008 1 85.19 351 SER A CA 1
ATOM 2740 C C . SER A 1 351 ? 18.594 -23.344 -13.219 1 85.19 351 SER A C 1
ATOM 2742 O O . SER A 1 351 ? 18.391 -24.078 -12.258 1 85.19 351 SER A O 1
ATOM 2744 N N . ASN A 1 352 ? 18.422 -23.766 -14.281 1 80.06 352 ASN A N 1
ATOM 2745 C CA . ASN A 1 352 ? 17.781 -25.062 -14.453 1 80.06 352 ASN A CA 1
ATOM 2746 C C . ASN A 1 352 ? 18.797 -26.203 -14.461 1 80.06 352 ASN A C 1
ATOM 2748 O O . ASN A 1 352 ? 19.375 -26.5 -15.5 1 80.06 352 ASN A O 1
ATOM 2752 N N . GLY A 1 353 ? 18.891 -26.781 -13.289 1 76.88 353 GLY A N 1
ATOM 2753 C CA . GLY A 1 353 ? 19.609 -28.047 -13.195 1 76.88 353 GLY A CA 1
ATOM 2754 C C . GLY A 1 353 ? 21.109 -27.875 -13.023 1 76.88 353 GLY A C 1
ATOM 2755 O O . GLY A 1 353 ? 21.578 -26.766 -12.742 1 76.88 353 GLY A O 1
ATOM 2756 N N . ARG A 1 354 ? 21.766 -28.938 -13.141 1 81.62 354 ARG A N 1
ATOM 2757 C CA . ARG A 1 354 ? 23.203 -29.016 -12.883 1 81.62 354 ARG A CA 1
ATOM 2758 C C . ARG A 1 354 ? 24 -28.406 -14.031 1 81.62 354 ARG A C 1
ATOM 2760 O O . ARG A 1 354 ? 25.188 -28.141 -13.891 1 81.62 354 ARG A O 1
ATOM 2767 N N . THR A 1 355 ? 23.344 -28.172 -15.102 1 83.06 355 THR A N 1
ATOM 2768 C CA . THR A 1 355 ? 24.031 -27.578 -16.25 1 83.06 355 THR A CA 1
ATOM 2769 C C . THR A 1 355 ? 23.859 -26.062 -16.266 1 83.06 355 THR A C 1
ATOM 2771 O O . THR A 1 355 ? 24.453 -25.375 -17.094 1 83.06 355 THR A O 1
ATOM 2774 N N . ALA A 1 356 ? 23.062 -25.609 -15.328 1 89.56 356 ALA A N 1
ATOM 2775 C CA . ALA A 1 356 ? 22.781 -24.172 -15.289 1 89.56 356 ALA A CA 1
ATOM 2776 C C . ALA A 1 356 ? 24.016 -23.375 -14.914 1 89.56 356 ALA A C 1
ATOM 2778 O O . ALA A 1 356 ? 24.859 -23.844 -14.133 1 89.56 356 ALA A O 1
ATOM 2779 N N . ARG A 1 357 ? 24.078 -22.172 -15.398 1 91.38 357 ARG A N 1
ATOM 2780 C CA . ARG A 1 357 ? 25.266 -21.328 -15.234 1 91.38 357 ARG A CA 1
ATOM 2781 C C . ARG A 1 357 ? 25.516 -21.031 -13.758 1 91.38 357 ARG A C 1
ATOM 2783 O O . ARG A 1 357 ? 26.656 -21.062 -13.305 1 91.38 357 ARG A O 1
ATOM 2790 N N . LEU A 1 358 ? 24.531 -20.734 -13.039 1 93.25 358 LEU A N 1
ATOM 2791 C CA . LEU A 1 358 ? 24.719 -20.359 -11.641 1 93.25 358 LEU A CA 1
ATOM 2792 C C . LEU A 1 358 ? 25.219 -21.547 -10.82 1 93.25 358 LEU A C 1
ATOM 2794 O O . LEU A 1 358 ? 26.109 -21.391 -9.977 1 93.25 358 LEU A O 1
ATOM 2798 N N . TYR A 1 359 ? 24.641 -22.703 -11.062 1 91.94 359 TYR A N 1
ATOM 2799 C CA . TYR A 1 359 ? 25.125 -23.891 -10.375 1 91.94 359 TYR A CA 1
ATOM 2800 C C . TYR A 1 359 ? 26.578 -24.188 -10.742 1 91.94 359 TYR A C 1
ATOM 2802 O O . TYR A 1 359 ? 27.422 -24.391 -9.859 1 91.94 359 TYR A O 1
ATOM 2810 N N . ARG A 1 360 ? 26.844 -24.234 -12.008 1 92.75 360 ARG A N 1
ATOM 2811 C CA . ARG A 1 360 ? 28.188 -24.562 -12.469 1 92.75 360 ARG A CA 1
ATOM 2812 C C . ARG A 1 360 ? 29.219 -23.578 -11.906 1 92.75 360 ARG A C 1
ATOM 2814 O O . ARG A 1 360 ? 30.266 -23.969 -11.398 1 92.75 360 ARG A O 1
ATOM 2821 N N . SER A 1 361 ? 28.891 -22.328 -11.914 1 93.94 361 SER A N 1
ATOM 2822 C CA . SER A 1 361 ? 29.844 -21.297 -11.531 1 93.94 361 SER A CA 1
ATOM 2823 C C . SER A 1 361 ? 29.984 -21.188 -10.016 1 93.94 361 SER A C 1
ATOM 2825 O O . SER A 1 361 ? 31.078 -21.328 -9.477 1 93.94 361 SER A O 1
ATOM 2827 N N . LEU A 1 362 ? 28.859 -21.094 -9.273 1 95.62 362 LEU A N 1
ATOM 2828 C CA . LEU A 1 362 ? 28.906 -20.734 -7.863 1 95.62 362 LEU A CA 1
ATOM 2829 C C . LEU A 1 362 ? 29.016 -21.984 -6.984 1 95.62 362 LEU A C 1
ATOM 2831 O O . LEU A 1 362 ? 29.641 -21.953 -5.926 1 95.62 362 LEU A O 1
ATOM 2835 N N . VAL A 1 363 ? 28.406 -23.062 -7.375 1 94.38 363 VAL A N 1
ATOM 2836 C CA . VAL A 1 363 ? 28.297 -24.25 -6.527 1 94.38 363 VAL A CA 1
ATOM 2837 C C . VAL A 1 363 ? 29.391 -25.25 -6.895 1 94.38 363 VAL A C 1
ATOM 2839 O O . VAL A 1 363 ? 30.172 -25.672 -6.039 1 94.38 363 VAL A O 1
ATOM 2842 N N . ARG A 1 364 ? 29.516 -25.562 -8.141 1 94.25 364 ARG A N 1
ATOM 2843 C CA . ARG A 1 364 ? 30.406 -26.625 -8.578 1 94.25 364 ARG A CA 1
ATOM 2844 C C . ARG A 1 364 ? 31.844 -26.125 -8.703 1 94.25 364 ARG A C 1
ATOM 2846 O O . ARG A 1 364 ? 32.781 -26.703 -8.141 1 94.25 364 ARG A O 1
ATOM 2853 N N . ASP A 1 365 ? 32.062 -25.031 -9.484 1 95.25 365 ASP A N 1
ATOM 2854 C CA . ASP A 1 365 ? 33.406 -24.609 -9.836 1 95.25 365 ASP A CA 1
ATOM 2855 C C . ASP A 1 365 ? 34.031 -23.781 -8.727 1 95.25 365 ASP A C 1
ATOM 2857 O O . ASP A 1 365 ? 35.125 -24.078 -8.25 1 95.25 365 ASP A O 1
ATOM 2861 N N . GLN A 1 366 ? 33.344 -22.688 -8.219 1 95.75 366 GLN A N 1
ATOM 2862 C CA . GLN A 1 366 ? 33.906 -21.797 -7.215 1 95.75 366 GLN A CA 1
ATOM 2863 C C . GLN A 1 366 ? 33.688 -22.344 -5.809 1 95.75 366 GLN A C 1
ATOM 2865 O O . GLN A 1 366 ? 34.406 -22 -4.883 1 95.75 366 GLN A O 1
ATOM 2870 N N . LYS A 1 367 ? 32.656 -23.141 -5.617 1 96.81 367 LYS A N 1
ATOM 2871 C CA . LYS A 1 367 ? 32.312 -23.766 -4.34 1 96.81 367 LYS A CA 1
ATOM 2872 C C . LYS A 1 367 ? 32.156 -22.703 -3.25 1 96.81 367 LYS A C 1
ATOM 2874 O O . LYS A 1 367 ? 32.719 -22.828 -2.158 1 96.81 367 LYS A O 1
ATOM 2879 N N . ILE A 1 368 ? 31.438 -21.719 -3.584 1 97.38 368 ILE A N 1
ATOM 2880 C CA . ILE A 1 368 ? 31.25 -20.641 -2.631 1 97.38 368 ILE A CA 1
ATOM 2881 C C . ILE A 1 368 ? 29.797 -20.625 -2.158 1 97.38 368 ILE A C 1
ATOM 2883 O O . ILE A 1 368 ? 29.469 -19.969 -1.161 1 97.38 368 ILE A O 1
ATOM 2887 N N . ALA A 1 369 ? 28.938 -21.328 -2.881 1 97.56 369 ALA A N 1
ATOM 2888 C CA . ALA A 1 369 ? 27.5 -21.297 -2.57 1 97.56 369 ALA A CA 1
ATOM 2889 C C . ALA A 1 369 ? 26.953 -22.719 -2.377 1 97.56 369 ALA A C 1
ATOM 2891 O O . ALA A 1 369 ? 27.359 -23.641 -3.084 1 97.56 369 ALA A O 1
ATOM 2892 N N . ALA A 1 370 ? 26.125 -22.828 -1.401 1 96.31 370 ALA A N 1
ATOM 2893 C CA . ALA A 1 370 ? 25.391 -24.078 -1.223 1 96.31 370 ALA A CA 1
ATOM 2894 C C . ALA A 1 370 ? 24.328 -24.266 -2.297 1 96.31 370 ALA A C 1
ATOM 2896 O O . ALA A 1 370 ? 24.016 -25.375 -2.699 1 96.31 370 ALA A O 1
ATOM 2897 N N . THR A 1 371 ? 23.734 -23.188 -2.67 1 94.75 371 THR A N 1
ATOM 2898 C CA . THR A 1 371 ? 22.719 -23.141 -3.715 1 94.75 371 THR A CA 1
ATOM 2899 C C . THR A 1 371 ? 22.734 -21.797 -4.43 1 94.75 371 THR A C 1
ATOM 2901 O O . THR A 1 371 ? 23.188 -20.797 -3.869 1 94.75 371 THR A O 1
ATOM 2904 N N . ALA A 1 372 ? 22.422 -21.781 -5.668 1 94.62 372 ALA A N 1
ATOM 2905 C CA . ALA A 1 372 ? 22.234 -20.578 -6.488 1 94.62 372 ALA A CA 1
ATOM 2906 C C . ALA A 1 372 ? 21.203 -20.812 -7.582 1 94.62 372 ALA A C 1
ATOM 2908 O O . ALA A 1 372 ? 21.359 -21.703 -8.422 1 94.62 372 ALA A O 1
ATOM 2909 N N . GLU A 1 373 ? 20.156 -20.016 -7.523 1 91.88 373 GLU A N 1
ATOM 2910 C CA . GLU A 1 373 ? 19.062 -20.25 -8.469 1 91.88 373 GLU A CA 1
ATOM 2911 C C . GLU A 1 373 ? 18.422 -18.922 -8.875 1 91.88 373 GLU A C 1
ATOM 2913 O O . GLU A 1 373 ? 18.484 -17.938 -8.141 1 91.88 373 GLU A O 1
ATOM 2918 N N . GLY A 1 374 ? 17.906 -18.969 -10.016 1 89.38 374 GLY A N 1
ATOM 2919 C CA . GLY A 1 374 ? 17.094 -17.859 -10.516 1 89.38 374 GLY A CA 1
ATOM 2920 C C . GLY A 1 374 ? 15.656 -18.25 -10.773 1 89.38 374 GLY A C 1
ATOM 2921 O O . GLY A 1 374 ? 15.344 -19.422 -10.984 1 89.38 374 GLY A O 1
ATOM 2922 N N . PHE A 1 375 ? 14.844 -17.234 -10.703 1 88.31 375 PHE A N 1
ATOM 2923 C CA . PHE A 1 375 ? 13.438 -17.469 -11.031 1 88.31 375 PHE A CA 1
ATOM 2924 C C . PHE A 1 375 ? 12.805 -16.203 -11.609 1 88.31 375 PHE A C 1
ATOM 2926 O O . PHE A 1 375 ? 13.281 -15.102 -11.359 1 88.31 375 PHE A O 1
ATOM 2933 N N . SER A 1 376 ? 11.852 -16.5 -12.453 1 88.44 376 SER A N 1
ATOM 2934 C CA . SER A 1 376 ? 11.125 -15.414 -13.117 1 88.44 376 SER A CA 1
ATOM 2935 C C . SER A 1 376 ? 9.633 -15.484 -12.828 1 88.44 376 SER A C 1
ATOM 2937 O O . SER A 1 376 ? 9.086 -16.578 -12.641 1 88.44 376 SER A O 1
ATOM 2939 N N . GLY A 1 377 ? 9.031 -14.32 -12.82 1 87.81 377 GLY A N 1
ATOM 2940 C CA . GLY A 1 377 ? 7.617 -14.258 -12.492 1 87.81 377 GLY A CA 1
ATOM 2941 C C . GLY A 1 377 ? 7.348 -14.305 -11 1 87.81 377 GLY A C 1
ATOM 2942 O O . GLY A 1 377 ? 6.527 -15.102 -10.539 1 87.81 377 GLY A O 1
ATOM 2943 N N . PHE A 1 378 ? 8.016 -13.57 -10.32 1 90.88 378 PHE A N 1
ATOM 2944 C CA . PHE A 1 378 ? 7.91 -13.445 -8.875 1 90.88 378 PHE A CA 1
ATOM 2945 C C . PHE A 1 378 ? 7.449 -12.047 -8.484 1 90.88 378 PHE A C 1
ATOM 2947 O O . PHE A 1 378 ? 7.969 -11.055 -8.992 1 90.88 378 PHE A O 1
ATOM 2954 N N . PRO A 1 379 ? 6.504 -11.898 -7.609 1 95 379 PRO A N 1
ATOM 2955 C CA . PRO A 1 379 ? 5.789 -12.922 -6.836 1 95 379 PRO A CA 1
ATOM 2956 C C . PRO A 1 379 ? 4.555 -13.453 -7.566 1 95 379 PRO A C 1
ATOM 2958 O O . PRO A 1 379 ? 3.908 -14.383 -7.086 1 95 379 PRO A O 1
ATOM 2961 N N . GLY A 1 380 ? 4.266 -12.906 -8.648 1 94.31 380 GLY A N 1
ATOM 2962 C CA . GLY A 1 380 ? 3.164 -13.297 -9.516 1 94.31 380 GLY A CA 1
ATOM 2963 C C . GLY A 1 380 ? 3.455 -13.078 -10.984 1 94.31 380 GLY A C 1
ATOM 2964 O O . GLY A 1 380 ? 4.547 -12.641 -11.352 1 94.31 380 GLY A O 1
ATOM 2965 N N . GLN A 1 381 ? 2.469 -13.43 -11.797 1 93.75 381 GLN A N 1
ATOM 2966 C CA . GLN A 1 381 ? 2.697 -13.344 -13.234 1 93.75 381 GLN A CA 1
ATOM 2967 C C . GLN A 1 381 ? 1.65 -12.469 -13.914 1 93.75 381 GLN A C 1
ATOM 2969 O O . GLN A 1 381 ? 1.833 -12.039 -15.055 1 93.75 381 GLN A O 1
ATOM 2974 N N . LYS A 1 382 ? 0.602 -12.242 -13.234 1 94.75 382 LYS A N 1
ATOM 2975 C CA . LYS A 1 382 ? -0.516 -11.508 -13.82 1 94.75 382 LYS A CA 1
ATOM 2976 C C . LYS A 1 382 ? -0.13 -10.062 -14.109 1 94.75 382 LYS A C 1
ATOM 2978 O O . LYS A 1 382 ? -0.529 -9.5 -15.133 1 94.75 382 LYS A O 1
ATOM 2983 N N . TYR A 1 383 ? 0.623 -9.477 -13.234 1 95.75 383 TYR A N 1
ATOM 2984 C CA . TYR A 1 383 ? 1.161 -8.125 -13.367 1 95.75 383 TYR A CA 1
ATOM 2985 C C . TYR A 1 383 ? 2.676 -8.156 -13.531 1 95.75 383 TYR A C 1
ATOM 2987 O O . TYR A 1 383 ? 3.297 -9.219 -13.422 1 95.75 383 TYR A O 1
ATOM 2995 N N . PRO A 1 384 ? 3.264 -7.047 -13.922 1 96.69 384 PRO A N 1
ATOM 2996 C CA . PRO A 1 384 ? 4.723 -7.051 -14.039 1 96.69 384 PRO A CA 1
ATOM 2997 C C . PRO A 1 384 ? 5.414 -7.562 -12.773 1 96.69 384 PRO A C 1
ATOM 2999 O O . PRO A 1 384 ? 5.074 -7.137 -11.664 1 96.69 384 PRO A O 1
ATOM 3002 N N . GLY A 1 385 ? 6.281 -8.508 -12.992 1 97.06 385 GLY A N 1
ATOM 3003 C CA . GLY A 1 385 ? 6.949 -9.172 -11.891 1 97.06 385 GLY A CA 1
ATOM 3004 C C . GLY A 1 385 ? 8.445 -8.906 -11.844 1 97.06 385 GLY A C 1
ATOM 3005 O O . GLY A 1 385 ? 8.906 -7.867 -12.32 1 97.06 385 GLY A O 1
ATOM 3006 N N . LEU A 1 386 ? 9.156 -9.828 -11.148 1 97.88 386 LEU A N 1
ATOM 3007 C CA . LEU A 1 386 ? 10.609 -9.742 -11.031 1 97.88 386 LEU A CA 1
ATOM 3008 C C . LEU A 1 386 ? 11.281 -10.953 -11.664 1 97.88 386 LEU A C 1
ATOM 3010 O O . LEU A 1 386 ? 10.742 -12.062 -11.602 1 97.88 386 LEU A O 1
ATOM 3014 N N . PHE A 1 387 ? 12.367 -10.727 -12.328 1 97 387 PHE A N 1
ATOM 3015 C CA . PHE A 1 387 ? 13.406 -11.742 -12.445 1 97 387 PHE A CA 1
ATOM 3016 C C . PHE A 1 387 ? 14.344 -11.703 -11.242 1 97 387 PHE A C 1
ATOM 3018 O O . PHE A 1 387 ? 14.961 -10.672 -10.961 1 97 387 PHE A O 1
ATOM 3025 N N . ALA A 1 388 ? 14.43 -12.789 -10.547 1 96.5 388 ALA A N 1
ATOM 3026 C CA . ALA A 1 388 ? 15.227 -12.758 -9.32 1 96.5 388 ALA A CA 1
ATOM 3027 C C . ALA A 1 388 ? 16.234 -13.898 -9.289 1 96.5 388 ALA A C 1
ATOM 3029 O O . ALA A 1 388 ? 16.016 -14.945 -9.914 1 96.5 388 ALA A O 1
ATOM 3030 N N . VAL A 1 389 ? 17.344 -13.656 -8.641 1 96.38 389 VAL A N 1
ATOM 3031 C CA . VAL A 1 389 ? 18.406 -14.633 -8.422 1 96.38 389 VAL A CA 1
ATOM 3032 C C . VAL A 1 389 ? 18.828 -14.617 -6.953 1 96.38 389 VAL A C 1
ATOM 3034 O O . VAL A 1 389 ? 18.906 -13.555 -6.332 1 96.38 389 VAL A O 1
ATOM 3037 N N . TYR A 1 390 ? 18.969 -15.766 -6.43 1 96.56 390 TYR A N 1
ATOM 3038 C CA . TYR A 1 390 ? 19.453 -15.836 -5.055 1 96.56 390 TYR A CA 1
ATOM 3039 C C . TYR A 1 390 ? 20.578 -16.859 -4.914 1 96.56 390 TYR A C 1
ATOM 3041 O O . TYR A 1 390 ? 20.766 -17.703 -5.797 1 96.56 390 TYR A O 1
ATOM 3049 N N . ALA A 1 391 ? 21.344 -16.75 -3.908 1 97.69 391 ALA A N 1
ATOM 3050 C CA . ALA A 1 391 ? 22.406 -17.688 -3.557 1 97.69 391 ALA A CA 1
ATOM 3051 C C . ALA A 1 391 ? 22.609 -17.734 -2.045 1 97.69 391 ALA A C 1
ATOM 3053 O O . ALA A 1 391 ? 22.375 -16.75 -1.344 1 97.69 391 ALA A O 1
ATOM 3054 N N . VAL A 1 392 ? 22.953 -18.906 -1.586 1 98 392 VAL A N 1
ATOM 3055 C CA . VAL A 1 392 ? 23.25 -19.156 -0.177 1 98 392 VAL A CA 1
ATOM 3056 C C . VAL A 1 392 ? 24.734 -19.422 0.004 1 98 392 VAL A C 1
ATOM 3058 O O . VAL A 1 392 ? 25.234 -20.469 -0.435 1 98 392 VAL A O 1
ATOM 3061 N N . PRO A 1 393 ? 25.391 -18.562 0.669 1 97.88 393 PRO A N 1
ATOM 3062 C CA . PRO A 1 393 ? 26.828 -18.75 0.847 1 97.88 393 PRO A CA 1
ATOM 3063 C C . PRO A 1 393 ? 27.172 -20 1.666 1 97.88 393 PRO A C 1
ATOM 3065 O O . PRO A 1 393 ? 26.469 -20.297 2.637 1 97.88 393 PRO A O 1
ATOM 3068 N N . LEU A 1 394 ? 28.188 -20.703 1.314 1 97.31 394 LEU A N 1
ATOM 3069 C CA . LEU A 1 394 ? 28.797 -21.719 2.18 1 97.31 394 LEU A CA 1
ATOM 3070 C C . LEU A 1 394 ? 29.5 -21.062 3.365 1 97.31 394 LEU A C 1
ATOM 3072 O O . LEU A 1 394 ? 29.844 -19.875 3.316 1 97.31 394 LEU A O 1
ATOM 3076 N N . PRO A 1 395 ? 29.688 -21.906 4.418 1 94.69 395 PRO A N 1
ATOM 3077 C CA . PRO A 1 395 ? 30.438 -21.344 5.551 1 94.69 395 PRO A CA 1
ATOM 3078 C C . PRO A 1 395 ? 31.766 -20.719 5.133 1 94.69 395 PRO A C 1
ATOM 3080 O O . PRO A 1 395 ? 32.5 -21.312 4.34 1 94.69 395 PRO A O 1
ATOM 3083 N N . GLY A 1 396 ? 32 -19.531 5.605 1 94.69 396 GLY A N 1
ATOM 3084 C CA . GLY A 1 396 ? 33.25 -18.844 5.285 1 94.69 396 GLY A CA 1
ATOM 3085 C C . GLY A 1 396 ? 33.094 -17.875 4.133 1 94.69 396 GLY A C 1
ATOM 3086 O O . GLY A 1 396 ? 34 -17.062 3.885 1 94.69 396 GLY A O 1
ATOM 3087 N N . HIS A 1 397 ? 32.062 -17.984 3.441 1 97.31 397 HIS A N 1
ATOM 3088 C CA . HIS A 1 397 ? 31.781 -17.062 2.34 1 97.31 397 HIS A CA 1
ATOM 3089 C C . HIS A 1 397 ? 30.703 -16.062 2.711 1 97.31 397 HIS A C 1
ATOM 3091 O O . HIS A 1 397 ? 30 -16.234 3.711 1 97.31 397 HIS A O 1
ATOM 3097 N N . THR A 1 398 ? 30.562 -14.969 1.852 1 97.38 398 THR A N 1
ATOM 3098 C CA . THR A 1 398 ? 29.703 -13.852 2.23 1 97.38 398 THR A CA 1
ATOM 3099 C C . THR A 1 398 ? 28.656 -13.578 1.149 1 97.38 398 THR A C 1
ATOM 3101 O O . THR A 1 398 ? 28.828 -13.977 -0.003 1 97.38 398 THR A O 1
ATOM 3104 N N . PRO A 1 399 ? 27.641 -12.883 1.546 1 98.12 399 PRO A N 1
ATOM 3105 C CA . PRO A 1 399 ? 26.672 -12.453 0.54 1 98.12 399 PRO A CA 1
ATOM 3106 C C . PRO A 1 399 ? 27.281 -11.555 -0.532 1 98.12 399 PRO A C 1
ATOM 3108 O O . PRO A 1 399 ? 26.859 -11.594 -1.689 1 98.12 399 PRO A O 1
ATOM 3111 N N . GLU A 1 400 ? 28.234 -10.789 -0.143 1 97.69 400 GLU A N 1
ATOM 3112 C CA . GLU A 1 400 ? 28.906 -9.922 -1.117 1 97.69 400 GLU A CA 1
ATOM 3113 C C . GLU A 1 400 ? 29.594 -10.742 -2.197 1 97.69 400 GLU A C 1
ATOM 3115 O O . GLU A 1 400 ? 29.609 -10.359 -3.369 1 97.69 400 GLU A O 1
ATOM 3120 N N . GLU A 1 401 ? 30.141 -11.812 -1.812 1 97.75 401 GLU A N 1
ATOM 3121 C CA . GLU A 1 401 ? 30.734 -12.719 -2.789 1 97.75 401 GLU A CA 1
ATOM 3122 C C . GLU A 1 401 ? 29.688 -13.273 -3.746 1 97.75 401 GLU A C 1
ATOM 3124 O O . GLU A 1 401 ? 29.953 -13.43 -4.941 1 97.75 401 GLU A O 1
ATOM 3129 N N . MET A 1 402 ? 28.562 -13.633 -3.164 1 97.94 402 MET A N 1
ATOM 3130 C CA . MET A 1 402 ? 27.453 -14.102 -3.998 1 97.94 402 MET A CA 1
ATOM 3131 C C . MET A 1 402 ? 27.062 -13.039 -5.02 1 97.94 402 MET A C 1
ATOM 3133 O O . MET A 1 402 ? 26.875 -13.344 -6.199 1 97.94 402 MET A O 1
ATOM 3137 N N . ARG A 1 403 ? 26.938 -11.82 -4.57 1 97.94 403 ARG A N 1
ATOM 3138 C CA . ARG A 1 403 ? 26.594 -10.703 -5.438 1 97.94 403 ARG A CA 1
ATOM 3139 C C . ARG A 1 403 ? 27.578 -10.578 -6.598 1 97.94 403 ARG A C 1
ATOM 3141 O O . ARG A 1 403 ? 27.172 -10.477 -7.754 1 97.94 403 ARG A O 1
ATOM 3148 N N . THR A 1 404 ? 28.812 -10.609 -6.301 1 97.81 404 THR A N 1
ATOM 3149 C CA . THR A 1 404 ? 29.859 -10.453 -7.301 1 97.81 404 THR A CA 1
ATOM 3150 C C . THR A 1 404 ? 29.797 -11.586 -8.328 1 97.81 404 THR A C 1
ATOM 3152 O O . THR A 1 404 ? 29.875 -11.344 -9.531 1 97.81 404 THR A O 1
ATOM 3155 N N . ALA A 1 405 ? 29.641 -12.758 -7.816 1 97 405 ALA A N 1
ATOM 3156 C CA . ALA A 1 405 ? 29.609 -13.93 -8.688 1 97 405 ALA A CA 1
ATOM 3157 C C . ALA A 1 405 ? 28.375 -13.914 -9.586 1 97 405 ALA A C 1
ATOM 3159 O O . ALA A 1 405 ? 28.469 -14.258 -10.773 1 97 405 ALA A O 1
ATOM 3160 N N . ILE A 1 406 ? 27.266 -13.578 -9.039 1 97 406 ILE A N 1
ATOM 3161 C CA . ILE A 1 406 ? 26.031 -13.492 -9.805 1 97 406 ILE A CA 1
ATOM 3162 C C . ILE A 1 406 ? 26.172 -12.445 -10.906 1 97 406 ILE A C 1
ATOM 3164 O O . ILE A 1 406 ? 25.812 -12.688 -12.062 1 97 406 ILE A O 1
ATOM 3168 N N . HIS A 1 407 ? 26.766 -11.297 -10.602 1 97.31 407 HIS A N 1
ATOM 3169 C CA . HIS A 1 407 ? 26.891 -10.211 -11.57 1 97.31 407 HIS A CA 1
ATOM 3170 C C . HIS A 1 407 ? 27.828 -10.602 -12.711 1 97.31 407 HIS A C 1
ATOM 3172 O O . HIS A 1 407 ? 27.641 -10.18 -13.852 1 97.31 407 HIS A O 1
ATOM 3178 N N . LYS A 1 408 ? 28.75 -11.359 -12.359 1 96.31 408 LYS A N 1
ATOM 3179 C CA . LYS A 1 408 ? 29.641 -11.859 -13.406 1 96.31 408 LYS A CA 1
ATOM 3180 C C . LYS A 1 408 ? 28.859 -12.664 -14.453 1 96.31 408 LYS A C 1
ATOM 3182 O O . LYS A 1 408 ? 29.062 -12.484 -15.656 1 96.31 408 LYS A O 1
ATOM 3187 N N . GLU A 1 409 ? 28.016 -13.531 -13.969 1 94.81 409 GLU A N 1
ATOM 3188 C CA . GLU A 1 409 ? 27.219 -14.352 -14.883 1 94.81 409 GLU A CA 1
ATOM 3189 C C . GLU A 1 409 ? 26.188 -13.508 -15.633 1 94.81 409 GLU A C 1
ATOM 3191 O O . GLU A 1 409 ? 25.906 -13.766 -16.812 1 94.81 409 GLU A O 1
ATOM 3196 N N . LEU A 1 410 ? 25.609 -12.531 -14.992 1 95.81 410 LEU A N 1
ATOM 3197 C CA . LEU A 1 410 ? 24.672 -11.633 -15.656 1 95.81 410 LEU A CA 1
ATOM 3198 C C . LEU A 1 410 ? 25.375 -10.828 -16.75 1 95.81 410 LEU A C 1
ATOM 3200 O O . LEU A 1 410 ? 24.828 -10.656 -17.844 1 95.81 410 LEU A O 1
ATOM 3204 N N . ASP A 1 411 ? 26.547 -10.391 -16.453 1 96.25 411 ASP A N 1
ATOM 3205 C CA . ASP A 1 411 ? 27.312 -9.609 -17.422 1 96.25 411 ASP A CA 1
ATOM 3206 C C . ASP A 1 411 ? 27.688 -10.461 -18.641 1 96.25 411 ASP A C 1
ATOM 3208 O O . ASP A 1 411 ? 27.719 -9.953 -19.766 1 96.25 411 ASP A O 1
ATOM 3212 N N . ARG A 1 412 ? 27.938 -11.672 -18.391 1 95.12 412 ARG A N 1
ATOM 3213 C CA . ARG A 1 412 ? 28.219 -12.562 -19.5 1 95.12 412 ARG A CA 1
ATOM 3214 C C . ARG A 1 412 ? 27.016 -12.672 -20.422 1 95.12 412 ARG A C 1
ATOM 3216 O O . ARG A 1 412 ? 27.172 -12.688 -21.656 1 95.12 412 ARG A O 1
ATOM 3223 N N . LEU A 1 413 ? 25.875 -12.797 -19.875 1 94.25 413 LEU A N 1
ATOM 3224 C CA . LEU A 1 413 ? 24.656 -12.875 -20.672 1 94.25 413 LEU A CA 1
ATOM 3225 C C . LEU A 1 413 ? 24.469 -11.617 -21.5 1 94.25 413 LEU A C 1
ATOM 3227 O O . LEU A 1 413 ? 23.906 -11.672 -22.594 1 94.25 413 LEU A O 1
ATOM 3231 N N . LYS A 1 414 ? 24.906 -10.508 -20.984 1 96.12 414 LYS A N 1
ATOM 3232 C CA . LYS A 1 414 ? 24.75 -9.219 -21.656 1 96.12 414 LYS A CA 1
ATOM 3233 C C . LYS A 1 414 ? 25.766 -9.047 -22.781 1 96.12 414 LYS A C 1
ATOM 3235 O O . LYS A 1 414 ? 25.484 -8.367 -23.781 1 96.12 414 LYS A O 1
ATOM 3240 N N . ASN A 1 415 ? 26.891 -9.672 -22.625 1 96.44 415 ASN A N 1
ATOM 3241 C CA . ASN A 1 415 ? 28.016 -9.32 -23.484 1 96.44 415 ASN A CA 1
ATOM 3242 C C . ASN A 1 415 ? 28.391 -10.469 -24.422 1 96.44 415 ASN A C 1
ATOM 3244 O O . ASN A 1 415 ? 29.125 -10.273 -25.391 1 96.44 415 ASN A O 1
ATOM 3248 N N . GLU A 1 416 ? 27.891 -11.68 -24.062 1 94.88 416 GLU A N 1
ATOM 3249 C CA . GLU A 1 416 ? 28.203 -12.867 -24.844 1 94.88 416 GLU A CA 1
ATOM 3250 C C . GLU A 1 416 ? 26.938 -13.609 -25.25 1 94.88 416 GLU A C 1
ATOM 3252 O O . GLU A 1 416 ? 25.984 -13.688 -24.484 1 94.88 416 GLU A O 1
ATOM 3257 N N . ASP A 1 417 ? 27.031 -14.164 -26.469 1 94.62 417 ASP A N 1
ATOM 3258 C CA . ASP A 1 417 ? 25.906 -15.023 -26.875 1 94.62 417 ASP A CA 1
ATOM 3259 C C . ASP A 1 417 ? 25.969 -16.359 -26.141 1 94.62 417 ASP A C 1
ATOM 3261 O O . ASP A 1 417 ? 27.047 -16.906 -25.906 1 94.62 417 ASP A O 1
ATOM 3265 N N . ILE A 1 418 ? 24.828 -16.812 -25.922 1 95.31 418 ILE A N 1
ATOM 3266 C CA . ILE A 1 418 ? 24.781 -18.172 -25.406 1 95.31 418 ILE A CA 1
ATOM 3267 C C . ILE A 1 418 ? 25.125 -19.156 -26.516 1 95.31 418 ILE A C 1
ATOM 3269 O O . ILE A 1 418 ? 25.156 -18.797 -27.703 1 95.31 418 ILE A O 1
ATOM 3273 N N . THR A 1 419 ? 25.328 -20.406 -26.109 1 95 419 THR A N 1
ATOM 3274 C CA . THR A 1 419 ? 25.672 -21.406 -27.125 1 95 419 THR A CA 1
ATOM 3275 C C . THR A 1 419 ? 24.422 -21.953 -27.797 1 95 419 THR A C 1
ATOM 3277 O O . THR A 1 419 ? 23.328 -21.875 -27.234 1 95 419 THR A O 1
ATOM 3280 N N . ASP A 1 420 ? 24.609 -22.531 -28.953 1 96.31 420 ASP A N 1
ATOM 3281 C CA . ASP A 1 420 ? 23.516 -23.203 -29.625 1 96.31 420 ASP A CA 1
ATOM 3282 C C . ASP A 1 420 ? 22.969 -24.359 -28.797 1 96.31 420 ASP A C 1
ATOM 3284 O O . ASP A 1 420 ? 21.766 -24.641 -28.812 1 96.31 420 ASP A O 1
ATOM 3288 N N . GLU A 1 421 ? 23.844 -24.938 -28.125 1 94.81 421 GLU A N 1
ATOM 3289 C CA . GLU A 1 421 ? 23.469 -26.062 -27.281 1 94.81 421 GLU A CA 1
ATOM 3290 C C . GLU A 1 421 ? 22.578 -25.609 -26.125 1 94.81 421 GLU A C 1
ATOM 3292 O O . GLU A 1 421 ? 21.594 -26.281 -25.797 1 94.81 421 GLU A O 1
ATOM 3297 N N . GLU A 1 422 ? 22.984 -24.547 -25.516 1 94.5 422 GLU A N 1
ATOM 3298 C CA . GLU A 1 422 ? 22.172 -24 -24.422 1 94.5 422 GLU A CA 1
ATOM 3299 C C . GLU A 1 422 ? 20.766 -23.656 -24.906 1 94.5 422 GLU A C 1
ATOM 3301 O O . GLU A 1 422 ? 19.781 -23.938 -24.219 1 94.5 422 GLU A O 1
ATOM 3306 N N . LEU A 1 423 ? 20.688 -23.062 -26.031 1 96.19 423 LEU A N 1
ATOM 3307 C CA . LEU A 1 423 ? 19.406 -22.656 -26.594 1 96.19 423 LEU A CA 1
ATOM 3308 C C . LEU A 1 423 ? 18.562 -23.891 -26.938 1 96.19 423 LEU A C 1
ATOM 3310 O O . LEU A 1 423 ? 17.359 -23.922 -26.641 1 96.19 423 LEU A O 1
ATOM 3314 N N . ALA A 1 424 ? 19.203 -24.859 -27.562 1 95.56 424 ALA A N 1
ATOM 3315 C CA . ALA A 1 424 ? 18.5 -26.078 -27.938 1 95.56 424 ALA A CA 1
ATOM 3316 C C . ALA A 1 424 ? 18 -26.828 -26.703 1 95.56 424 ALA A C 1
ATOM 3318 O O . ALA A 1 424 ? 16.906 -27.391 -26.703 1 95.56 424 ALA A O 1
ATOM 3319 N N . ARG A 1 425 ? 18.781 -26.844 -25.688 1 94.56 425 ARG A N 1
ATOM 3320 C CA . ARG A 1 425 ? 18.391 -27.5 -24.453 1 94.56 425 ARG A CA 1
ATOM 3321 C C . ARG A 1 425 ? 17.188 -26.812 -23.812 1 94.56 425 ARG A C 1
ATOM 3323 O O . ARG A 1 425 ? 16.281 -27.484 -23.297 1 94.56 425 ARG A O 1
ATOM 3330 N N . PHE A 1 426 ? 17.234 -25.484 -23.797 1 94.38 426 PHE A N 1
ATOM 3331 C CA . PHE A 1 426 ? 16.094 -24.75 -23.281 1 94.38 426 PHE A CA 1
ATOM 3332 C C . PHE A 1 426 ? 14.82 -25.141 -24.031 1 94.38 426 PHE A C 1
ATOM 3334 O O . PHE A 1 426 ? 13.805 -25.453 -23.422 1 94.38 426 PHE A O 1
ATOM 3341 N N . LYS A 1 427 ? 14.859 -25.062 -25.328 1 95.5 427 LYS A N 1
ATOM 3342 C CA . LYS A 1 427 ? 13.672 -25.328 -26.141 1 95.5 427 LYS A CA 1
ATOM 3343 C C . LYS A 1 427 ? 13.141 -26.734 -25.891 1 95.5 427 LYS A C 1
ATOM 3345 O O . LYS A 1 427 ? 11.938 -26.938 -25.734 1 95.5 427 LYS A O 1
ATOM 3350 N N . THR A 1 428 ? 14.062 -27.688 -25.781 1 93.62 428 THR A N 1
ATOM 3351 C CA . THR A 1 428 ? 13.688 -29.078 -25.531 1 93.62 428 THR A CA 1
ATOM 3352 C C . THR A 1 428 ? 13.055 -29.219 -24.156 1 93.62 428 THR A C 1
ATOM 3354 O O . THR A 1 428 ? 12 -29.859 -24.016 1 93.62 428 THR A O 1
ATOM 3357 N N . ARG A 1 429 ? 13.664 -28.656 -23.219 1 92.25 429 ARG A N 1
ATOM 3358 C CA . ARG A 1 429 ? 13.188 -28.766 -21.844 1 92.25 429 ARG A CA 1
ATOM 3359 C C . ARG A 1 429 ? 11.844 -28.062 -21.688 1 92.25 429 ARG A C 1
ATOM 3361 O O . ARG A 1 429 ? 10.945 -28.578 -21.016 1 92.25 429 ARG A O 1
ATOM 3368 N N . ALA A 1 430 ? 11.789 -26.906 -22.219 1 91.44 430 ALA A N 1
ATOM 3369 C CA . ALA A 1 430 ? 10.555 -26.141 -22.094 1 91.44 430 ALA A CA 1
ATOM 3370 C C . ALA A 1 430 ? 9.383 -26.891 -22.719 1 91.44 430 ALA A C 1
ATOM 3372 O O . ALA A 1 430 ? 8.281 -26.922 -22.156 1 91.44 430 ALA A O 1
ATOM 3373 N N . ARG A 1 431 ? 9.641 -27.453 -23.797 1 88.88 431 ARG A N 1
ATOM 3374 C CA . ARG A 1 431 ? 8.625 -28.266 -24.453 1 88.88 431 ARG A CA 1
ATOM 3375 C C . ARG A 1 431 ? 8.25 -29.469 -23.594 1 88.88 431 ARG A C 1
ATOM 3377 O O . ARG A 1 431 ? 7.062 -29.766 -23.406 1 88.88 431 ARG A O 1
ATOM 3384 N N . ALA A 1 432 ? 9.219 -30.125 -23.125 1 88.56 432 ALA A N 1
ATOM 3385 C CA . ALA A 1 432 ? 8.992 -31.297 -22.281 1 88.56 432 ALA A CA 1
ATOM 3386 C C . ALA A 1 432 ? 8.188 -30.922 -21.031 1 88.56 432 ALA A C 1
ATOM 3388 O O . ALA A 1 432 ? 7.293 -31.656 -20.625 1 88.56 432 ALA A O 1
ATOM 3389 N N . ASP A 1 433 ? 8.578 -29.844 -20.469 1 87.75 433 ASP A N 1
ATOM 3390 C CA . ASP A 1 433 ? 7.898 -29.406 -19.25 1 87.75 433 ASP A CA 1
ATOM 3391 C C . ASP A 1 433 ? 6.43 -29.078 -19.531 1 87.75 433 ASP A C 1
ATOM 3393 O O . ASP A 1 433 ? 5.551 -29.406 -18.734 1 87.75 433 ASP A O 1
ATOM 3397 N N . LEU A 1 434 ? 6.168 -28.359 -20.531 1 84.31 434 LEU A N 1
ATOM 3398 C CA . LEU A 1 434 ? 4.797 -28.047 -20.922 1 84.31 434 LEU A CA 1
ATOM 3399 C C . LEU A 1 434 ? 3.992 -29.328 -21.141 1 84.31 434 LEU A C 1
ATOM 3401 O O . LEU A 1 434 ? 2.861 -29.438 -20.672 1 84.31 434 LEU A O 1
ATOM 3405 N N . LEU A 1 435 ? 4.609 -30.297 -21.797 1 81.25 435 LEU A N 1
ATOM 3406 C CA . LEU A 1 435 ? 3.936 -31.547 -22.094 1 81.25 435 LEU A CA 1
ATOM 3407 C C . LEU A 1 435 ? 3.699 -32.344 -20.812 1 81.25 435 LEU A C 1
ATOM 3409 O O . LEU A 1 435 ? 2.658 -33 -20.672 1 81.25 435 LEU A O 1
ATOM 3413 N N . ARG A 1 436 ? 4.645 -32.312 -19.984 1 84.5 436 ARG A N 1
ATOM 3414 C CA . ARG A 1 436 ? 4.48 -32.969 -18.688 1 84.5 436 ARG A CA 1
ATOM 3415 C C . ARG A 1 436 ? 3.309 -32.375 -17.922 1 84.5 436 ARG A C 1
ATOM 3417 O O . ARG A 1 436 ? 2.574 -33.094 -17.234 1 84.5 436 ARG A O 1
ATOM 3424 N N . GLY A 1 437 ? 3.17 -31.125 -17.922 1 84 437 GLY A N 1
ATOM 3425 C CA . GLY A 1 437 ? 2.057 -30.453 -17.266 1 84 437 GLY A CA 1
ATOM 3426 C C . GLY A 1 437 ? 0.705 -30.875 -17.812 1 84 437 GLY A C 1
ATOM 3427 O O . GLY A 1 437 ? -0.311 -30.766 -17.125 1 84 437 GLY A O 1
ATOM 3428 N N . LEU A 1 438 ? 0.72 -31.453 -18.984 1 84.81 438 LEU A N 1
ATOM 3429 C CA . LEU A 1 438 ? -0.516 -31.859 -19.641 1 84.81 438 LEU A CA 1
ATOM 3430 C C . LEU A 1 438 ? -0.745 -33.375 -19.484 1 84.81 438 LEU A C 1
ATOM 3432 O O . LEU A 1 438 ? -1.794 -33.875 -19.859 1 84.81 438 LEU A O 1
ATOM 3436 N N . ALA A 1 439 ? 0.168 -34 -18.859 1 86 439 ALA A N 1
ATOM 3437 C CA . ALA A 1 439 ? 0.198 -35.469 -18.891 1 86 439 ALA A CA 1
ATOM 3438 C C . ALA A 1 439 ? -0.882 -36.031 -17.984 1 86 439 ALA A C 1
ATOM 3440 O O . ALA A 1 439 ? -1.5 -37.062 -18.312 1 86 439 ALA A O 1
ATOM 3441 N N . ASP A 1 440 ? -1.097 -35.344 -16.844 1 90.75 440 ASP A N 1
ATOM 3442 C CA . ASP A 1 440 ? -2.094 -35.906 -15.938 1 90.75 440 ASP A CA 1
ATOM 3443 C C . ASP A 1 440 ? -3.322 -35 -15.852 1 90.75 440 ASP A C 1
ATOM 3445 O O . ASP A 1 440 ? -3.322 -33.906 -16.391 1 90.75 440 ASP A O 1
ATOM 3449 N N . ASN A 1 441 ? -4.414 -35.594 -15.258 1 94.88 441 ASN A N 1
ATOM 3450 C CA . ASN A 1 441 ? -5.684 -34.875 -15.203 1 94.88 441 ASN A CA 1
ATOM 3451 C C . ASN A 1 441 ? -5.562 -33.562 -14.414 1 94.88 441 ASN A C 1
ATOM 3453 O O . ASN A 1 441 ? -6.066 -32.531 -14.844 1 94.88 441 ASN A O 1
ATOM 3457 N N . ASP A 1 442 ? -4.902 -33.656 -13.289 1 94.5 442 ASP A N 1
ATOM 3458 C CA . ASP A 1 442 ? -4.758 -32.5 -12.406 1 94.5 442 ASP A CA 1
ATOM 3459 C C . ASP A 1 442 ? -3.988 -31.375 -13.102 1 94.5 442 ASP A C 1
ATOM 3461 O O . ASP A 1 442 ? -4.43 -30.234 -13.102 1 94.5 442 ASP A O 1
ATOM 3465 N N . GLY A 1 443 ? -2.871 -31.719 -13.656 1 93.81 443 GLY A N 1
ATOM 3466 C CA . GLY A 1 443 ? -2.057 -30.75 -14.367 1 93.81 443 GLY A CA 1
ATOM 3467 C C . GLY A 1 443 ? -2.777 -30.109 -15.539 1 93.81 443 GLY A C 1
ATOM 3468 O O . GLY A 1 443 ? -2.707 -28.891 -15.727 1 93.81 443 GLY A O 1
ATOM 3469 N N . LEU A 1 444 ? -3.443 -30.938 -16.297 1 94 444 LEU A N 1
ATOM 3470 C CA . LEU A 1 444 ? -4.172 -30.422 -17.453 1 94 444 LEU A CA 1
ATOM 3471 C C . LEU A 1 444 ? -5.301 -29.5 -17 1 94 444 LEU A C 1
ATOM 3473 O O . LEU A 1 444 ? -5.5 -28.422 -17.594 1 94 444 LEU A O 1
ATOM 3477 N N . ALA A 1 445 ? -6.059 -29.859 -15.984 1 96.88 445 ALA A N 1
ATOM 3478 C CA . ALA A 1 445 ? -7.133 -29.016 -15.477 1 96.88 445 ALA A CA 1
ATOM 3479 C C . ALA A 1 445 ? -6.594 -27.656 -15.023 1 96.88 445 ALA A C 1
ATOM 3481 O O . ALA A 1 445 ? -7.191 -26.625 -15.32 1 96.88 445 ALA A O 1
ATOM 3482 N N . HIS A 1 446 ? -5.5 -27.719 -14.359 1 96.44 446 HIS A N 1
ATOM 3483 C CA . HIS A 1 446 ? -4.848 -26.5 -13.891 1 96.44 446 HIS A CA 1
ATOM 3484 C C . HIS A 1 446 ? -4.48 -25.594 -15.055 1 96.44 446 HIS A C 1
ATOM 3486 O O . HIS A 1 446 ? -4.805 -24.406 -15.047 1 96.44 446 HIS A O 1
ATOM 3492 N N . GLN A 1 447 ? -3.832 -26.125 -16.062 1 94.69 447 GLN A N 1
ATOM 3493 C CA . GLN A 1 447 ? -3.371 -25.344 -17.203 1 94.69 447 GLN A CA 1
ATOM 3494 C C . GLN A 1 447 ? -4.547 -24.75 -17.984 1 94.69 447 GLN A C 1
ATOM 3496 O O . GLN A 1 447 ? -4.512 -23.594 -18.391 1 94.69 447 GLN A O 1
ATOM 3501 N N . LEU A 1 448 ? -5.57 -25.562 -18.172 1 96.38 448 LEU A N 1
ATOM 3502 C CA . LEU A 1 448 ? -6.746 -25.094 -18.891 1 96.38 448 LEU A CA 1
ATOM 3503 C C . LEU A 1 448 ? -7.379 -23.906 -18.156 1 96.38 448 LEU A C 1
ATOM 3505 O O . LEU A 1 448 ? -7.684 -22.875 -18.781 1 96.38 448 LEU A O 1
ATOM 3509 N N . ALA A 1 449 ? -7.516 -24.031 -16.844 1 97.69 449 ALA A N 1
ATOM 3510 C CA . ALA A 1 449 ? -8.125 -22.969 -16.062 1 97.69 449 ALA A CA 1
ATOM 3511 C C . ALA A 1 449 ? -7.262 -21.719 -16.062 1 97.69 449 ALA A C 1
ATOM 3513 O O . ALA A 1 449 ? -7.77 -20.609 -16.25 1 97.69 449 ALA A O 1
ATOM 3514 N N . GLU A 1 450 ? -6.02 -21.875 -15.914 1 95.81 450 GLU A N 1
ATOM 3515 C CA . GLU A 1 450 ? -5.09 -20.75 -15.844 1 95.81 450 GLU A CA 1
ATOM 3516 C C . GLU A 1 450 ? -5.031 -20 -17.172 1 95.81 450 GLU A C 1
ATOM 3518 O O . GLU A 1 450 ? -5.152 -18.766 -17.203 1 95.81 450 GLU A O 1
ATOM 3523 N N . TYR A 1 451 ? -4.855 -20.719 -18.266 1 95 451 TYR A N 1
ATOM 3524 C CA . TYR A 1 451 ? -4.715 -20.078 -19.562 1 95 451 TYR A CA 1
ATOM 3525 C C . TYR A 1 451 ? -6.027 -19.438 -20 1 95 451 TYR A C 1
ATOM 3527 O O . TYR A 1 451 ? -6.031 -18.359 -20.594 1 95 451 TYR A O 1
ATOM 3535 N N . GLN A 1 452 ? -7.105 -20.125 -19.719 1 96.5 452 GLN A N 1
ATOM 3536 C CA . GLN A 1 452 ? -8.398 -19.516 -20.016 1 96.5 452 GLN A CA 1
ATOM 3537 C C . GLN A 1 452 ? -8.586 -18.219 -19.234 1 96.5 452 GLN A C 1
ATOM 3539 O O . GLN A 1 452 ? -9.094 -17.234 -19.781 1 96.5 452 GLN A O 1
ATOM 3544 N N . THR A 1 453 ? -8.141 -18.188 -18.016 1 95.81 453 THR A N 1
ATOM 3545 C CA . THR A 1 453 ? -8.289 -17.016 -17.188 1 95.81 453 THR A CA 1
ATOM 3546 C C . THR A 1 453 ? -7.379 -15.891 -17.656 1 95.81 453 THR A C 1
ATOM 3548 O O . THR A 1 453 ? -7.82 -14.742 -17.812 1 95.81 453 THR A O 1
ATOM 3551 N N . ARG A 1 454 ? -6.176 -16.172 -17.984 1 93.81 454 ARG A N 1
ATOM 3552 C CA . ARG A 1 454 ? -5.164 -15.172 -18.297 1 93.81 454 ARG A CA 1
ATOM 3553 C C . ARG A 1 454 ? -5.375 -14.617 -19.703 1 93.81 454 ARG A C 1
ATOM 3555 O O . ARG A 1 454 ? -5.199 -13.422 -19.938 1 93.81 454 ARG A O 1
ATOM 3562 N N . TYR A 1 455 ? -5.805 -15.547 -20.656 1 93.19 455 TYR A N 1
ATOM 3563 C CA . TYR A 1 455 ? -5.785 -15.148 -22.062 1 93.19 455 TYR A CA 1
ATOM 3564 C C . TYR A 1 455 ? -7.188 -15.156 -22.641 1 93.19 455 TYR A C 1
ATOM 3566 O O . TYR A 1 455 ? -7.402 -14.688 -23.766 1 93.19 455 TYR A O 1
ATOM 3574 N N . GLY A 1 456 ? -8.117 -15.68 -21.922 1 92.31 456 GLY A N 1
ATOM 3575 C CA . GLY A 1 456 ? -9.461 -15.836 -22.469 1 92.31 456 GLY A CA 1
ATOM 3576 C C . GLY A 1 456 ? -9.578 -17 -23.438 1 92.31 456 GLY A C 1
ATOM 3577 O O . GLY A 1 456 ? -10.656 -17.25 -23.969 1 92.31 456 GLY A O 1
ATOM 3578 N N . ASP A 1 457 ? -8.445 -17.656 -23.641 1 94.38 457 ASP A N 1
ATOM 3579 C CA . ASP A 1 457 ? -8.375 -18.766 -24.609 1 94.38 457 ASP A CA 1
ATOM 3580 C C . ASP A 1 457 ? -7.312 -19.781 -24.188 1 94.38 457 ASP A C 1
ATOM 3582 O O . ASP A 1 457 ? -6.117 -19.531 -24.328 1 94.38 457 ASP A O 1
ATOM 3586 N N . TRP A 1 458 ? -7.789 -20.984 -23.812 1 94.31 458 TRP A N 1
ATOM 3587 C CA . TRP A 1 458 ? -6.883 -22.016 -23.328 1 94.31 458 TRP A CA 1
ATOM 3588 C C . TRP A 1 458 ? -5.934 -22.484 -24.422 1 94.31 458 TRP A C 1
ATOM 3590 O O . TRP A 1 458 ? -4.879 -23.047 -24.156 1 94.31 458 TRP A O 1
ATOM 3600 N N . ARG A 1 459 ? -6.195 -22.219 -25.703 1 93.69 459 ARG A N 1
ATOM 3601 C CA . ARG A 1 459 ? -5.375 -22.672 -26.812 1 93.69 459 ARG A CA 1
ATOM 3602 C C . ARG A 1 459 ? -4.027 -21.953 -26.844 1 93.69 459 ARG A C 1
ATOM 3604 O O . ARG A 1 459 ? -3.094 -22.391 -27.5 1 93.69 459 ARG A O 1
ATOM 3611 N N . GLN A 1 460 ? -4.031 -20.828 -26.078 1 91.44 460 GLN A N 1
ATOM 3612 C CA . GLN A 1 460 ? -2.762 -20.125 -25.953 1 91.44 460 GLN A CA 1
ATOM 3613 C C . GLN A 1 460 ? -1.663 -21.031 -25.422 1 91.44 460 GLN A C 1
ATOM 3615 O O . GLN A 1 460 ? -0.479 -20.812 -25.688 1 91.44 460 GLN A O 1
ATOM 3620 N N . LEU A 1 461 ? -2.037 -22.047 -24.719 1 87.88 461 LEU A N 1
ATOM 3621 C CA . LEU A 1 461 ? -1.102 -23.047 -24.219 1 87.88 461 LEU A CA 1
ATOM 3622 C C . LEU A 1 461 ? -0.239 -23.609 -25.344 1 87.88 461 LEU A C 1
ATOM 3624 O O . LEU A 1 461 ? 0.974 -23.766 -25.188 1 87.88 461 LEU A O 1
ATOM 3628 N N . PHE A 1 462 ? -0.771 -23.797 -26.469 1 84.81 462 PHE A N 1
ATOM 3629 C CA . PHE A 1 462 ? -0.077 -24.406 -27.594 1 84.81 462 PHE A CA 1
ATOM 3630 C C . PHE A 1 462 ? 0.668 -23.359 -28.406 1 84.81 462 PHE A C 1
ATOM 3632 O O . PHE A 1 462 ? 1.71 -23.641 -29 1 84.81 462 PHE A O 1
ATOM 3639 N N . ARG A 1 463 ? 0.131 -22.203 -28.391 1 89 463 ARG A N 1
ATOM 3640 C CA . ARG A 1 463 ? 0.812 -21.125 -29.078 1 89 463 ARG A CA 1
ATOM 3641 C C . ARG A 1 463 ? 2.104 -20.734 -28.359 1 89 463 ARG A C 1
ATOM 3643 O O . ARG A 1 463 ? 3.037 -20.219 -28.984 1 89 463 ARG A O 1
ATOM 3650 N N . GLU A 1 464 ? 2.055 -20.953 -27.109 1 89.19 464 GLU A N 1
ATOM 3651 C CA . GLU A 1 464 ? 3.254 -20.688 -26.312 1 89.19 464 GLU A CA 1
ATOM 3652 C C . GLU A 1 464 ? 4.43 -21.531 -26.797 1 89.19 464 GLU A C 1
ATOM 3654 O O . GLU A 1 464 ? 5.582 -21.094 -26.734 1 89.19 464 GLU A O 1
ATOM 3659 N N . LEU A 1 465 ? 4.184 -22.703 -27.312 1 87.5 465 LEU A N 1
ATOM 3660 C CA . LEU A 1 465 ? 5.227 -23.578 -27.844 1 87.5 465 LEU A CA 1
ATOM 3661 C C . LEU A 1 465 ? 5.918 -22.922 -29.031 1 87.5 465 LEU A C 1
ATOM 3663 O O . LEU A 1 465 ? 7.141 -23.016 -29.172 1 87.5 465 LEU A O 1
ATOM 3667 N N . ASP A 1 466 ? 5.145 -22.297 -29.797 1 91.12 466 ASP A N 1
ATOM 3668 C CA . ASP A 1 466 ? 5.703 -21.578 -30.953 1 91.12 466 ASP A CA 1
ATOM 3669 C C . ASP A 1 466 ? 6.59 -20.422 -30.5 1 91.12 466 ASP A C 1
ATOM 3671 O O . ASP A 1 466 ? 7.625 -20.156 -31.109 1 91.12 466 ASP A O 1
ATOM 3675 N N . GLN A 1 467 ? 6.156 -19.797 -29.453 1 93.25 467 GLN A N 1
ATOM 3676 C CA . GLN A 1 467 ? 6.918 -18.672 -28.922 1 93.25 467 GLN A CA 1
ATOM 3677 C C . GLN A 1 467 ? 8.258 -19.125 -28.344 1 93.25 467 GLN A C 1
ATOM 3679 O O . GLN A 1 467 ? 9.273 -18.453 -28.5 1 93.25 467 GLN A O 1
ATOM 3684 N N . ILE A 1 468 ? 8.227 -20.234 -27.75 1 93.94 468 ILE A N 1
ATOM 3685 C CA . ILE A 1 468 ? 9.438 -20.828 -27.203 1 93.94 468 ILE A CA 1
ATOM 3686 C C . ILE A 1 468 ? 10.414 -21.156 -28.344 1 93.94 468 ILE A C 1
ATOM 3688 O O . ILE A 1 468 ? 11.602 -20.828 -28.25 1 93.94 468 ILE A O 1
ATOM 3692 N N . ASP A 1 469 ? 9.914 -21.703 -29.406 1 93.75 469 ASP A N 1
ATOM 3693 C CA . ASP A 1 469 ? 10.734 -22.109 -30.547 1 93.75 469 ASP A CA 1
ATOM 3694 C C . ASP A 1 469 ? 11.312 -20.891 -31.25 1 93.75 469 ASP A C 1
ATOM 3696 O O . ASP A 1 469 ? 12.383 -20.969 -31.859 1 93.75 469 ASP A O 1
ATOM 3700 N N . ALA A 1 470 ? 10.688 -19.797 -31.109 1 96.31 470 ALA A N 1
ATOM 3701 C CA . ALA A 1 470 ? 11.07 -18.594 -31.859 1 96.31 470 ALA A CA 1
ATOM 3702 C C . ALA A 1 470 ? 12.172 -17.828 -31.125 1 96.31 470 ALA A C 1
ATOM 3704 O O . ALA A 1 470 ? 12.781 -16.938 -31.703 1 96.31 470 ALA A O 1
ATOM 3705 N N . VAL A 1 471 ? 12.516 -18.172 -29.953 1 97.75 471 VAL A N 1
ATOM 3706 C CA . VAL A 1 471 ? 13.516 -17.469 -29.156 1 97.75 471 VAL A CA 1
ATOM 3707 C C . VAL A 1 471 ? 14.883 -17.594 -29.844 1 97.75 471 VAL A C 1
ATOM 3709 O O . VAL A 1 471 ? 15.258 -18.672 -30.297 1 97.75 471 VAL A O 1
ATOM 3712 N N . THR A 1 472 ? 15.625 -16.531 -29.859 1 97.88 472 THR A N 1
ATOM 3713 C CA . THR A 1 472 ? 16.953 -16.531 -30.453 1 97.88 472 THR A CA 1
ATOM 3714 C C . THR A 1 472 ? 18 -16.078 -29.438 1 97.88 472 THR A C 1
ATOM 3716 O O . THR A 1 472 ? 17.656 -15.539 -28.391 1 97.88 472 THR A O 1
ATOM 3719 N N . LYS A 1 473 ? 19.266 -16.312 -29.828 1 97.75 473 LYS A N 1
ATOM 3720 C CA . LYS A 1 473 ? 20.359 -15.82 -29 1 97.75 473 LYS A CA 1
ATOM 3721 C C . LYS A 1 473 ? 20.359 -14.297 -28.922 1 97.75 473 LYS A C 1
ATOM 3723 O O . LYS A 1 473 ? 20.641 -13.727 -27.859 1 97.75 473 LYS A O 1
ATOM 3728 N N . ALA A 1 474 ? 20 -13.695 -29.969 1 97.81 474 ALA A N 1
ATOM 3729 C CA . ALA A 1 474 ? 19.938 -12.234 -30.016 1 97.81 474 ALA A CA 1
ATOM 3730 C C . ALA A 1 474 ? 18.859 -11.695 -29.078 1 97.81 474 ALA A C 1
ATOM 3732 O O . ALA A 1 474 ? 19.031 -10.641 -28.469 1 97.81 474 ALA A O 1
ATOM 3733 N N . ASP A 1 475 ? 17.719 -12.367 -29.016 1 98.12 475 ASP A N 1
ATOM 3734 C CA . ASP A 1 475 ? 16.656 -11.977 -28.094 1 98.12 475 ASP A CA 1
ATOM 3735 C C . ASP A 1 475 ? 17.156 -11.992 -26.641 1 98.12 475 ASP A C 1
ATOM 3737 O O . ASP A 1 475 ? 16.844 -11.086 -25.875 1 98.12 475 ASP A O 1
ATOM 3741 N N . ILE A 1 476 ? 17.906 -13.016 -26.312 1 97.5 476 ILE A N 1
ATOM 3742 C CA . ILE A 1 476 ? 18.391 -13.188 -24.953 1 97.5 476 ILE A CA 1
ATOM 3743 C C . ILE A 1 476 ? 19.328 -12.039 -24.594 1 97.5 476 ILE A C 1
ATOM 3745 O O . ILE A 1 476 ? 19.203 -11.438 -23.516 1 97.5 476 ILE A O 1
ATOM 3749 N N . ARG A 1 477 ? 20.188 -11.734 -25.422 1 97.62 477 ARG A N 1
ATOM 3750 C CA . ARG A 1 477 ? 21.125 -10.633 -25.188 1 97.62 477 ARG A CA 1
ATOM 3751 C C . ARG A 1 477 ? 20.375 -9.305 -25.078 1 97.62 477 ARG A C 1
ATOM 3753 O O . ARG A 1 477 ? 20.688 -8.484 -24.203 1 97.62 477 ARG A O 1
ATOM 3760 N N . ARG A 1 478 ? 19.469 -9.062 -25.984 1 98 478 ARG A N 1
ATOM 3761 C CA . ARG A 1 478 ? 18.672 -7.832 -25.984 1 98 478 ARG A CA 1
ATOM 3762 C C . ARG A 1 478 ? 17.938 -7.66 -24.656 1 98 478 ARG A C 1
ATOM 3764 O O . ARG A 1 478 ? 18.016 -6.602 -24.047 1 98 478 ARG A O 1
ATOM 3771 N N . VAL A 1 479 ? 17.25 -8.703 -24.203 1 97.81 479 VAL A N 1
ATOM 3772 C CA . VAL A 1 479 ? 16.453 -8.648 -22.984 1 97.81 479 VAL A CA 1
ATOM 3773 C C . VAL A 1 479 ? 17.375 -8.531 -21.781 1 97.81 479 VAL A C 1
ATOM 3775 O O . VAL A 1 479 ? 17.062 -7.801 -20.828 1 97.81 479 VAL A O 1
ATOM 3778 N N . ALA A 1 480 ? 18.484 -9.25 -21.75 1 97.56 480 ALA A N 1
ATOM 3779 C CA . ALA A 1 480 ? 19.438 -9.148 -20.656 1 97.56 480 ALA A CA 1
ATOM 3780 C C . ALA A 1 480 ? 19.922 -7.707 -20.484 1 97.56 480 ALA A C 1
ATOM 3782 O O . ALA A 1 480 ? 19.984 -7.195 -19.375 1 97.56 480 ALA A O 1
ATOM 3783 N N . ASN A 1 481 ? 20.234 -7.062 -21.609 1 97.75 481 ASN A N 1
ATOM 3784 C CA . ASN A 1 481 ? 20.719 -5.688 -21.562 1 97.75 481 ASN A CA 1
ATOM 3785 C C . ASN A 1 481 ? 19.625 -4.719 -21.125 1 97.75 481 ASN A C 1
ATOM 3787 O O . ASN A 1 481 ? 19.906 -3.672 -20.547 1 97.75 481 ASN A O 1
ATOM 3791 N N . LYS A 1 482 ? 18.438 -5.105 -21.406 1 97.19 482 LYS A N 1
ATOM 3792 C CA . LYS A 1 482 ? 17.312 -4.254 -21.062 1 97.19 482 LYS A CA 1
ATOM 3793 C C . LYS A 1 482 ? 17.047 -4.258 -19.562 1 97.19 482 LYS A C 1
ATOM 3795 O O . LYS A 1 482 ? 16.812 -3.205 -18.969 1 97.19 482 LYS A O 1
ATOM 3800 N N . ILE A 1 483 ? 17.141 -5.379 -18.844 1 96.44 483 ILE A N 1
ATOM 3801 C CA . ILE A 1 483 ? 16.578 -5.418 -17.5 1 96.44 483 ILE A CA 1
ATOM 3802 C C . ILE A 1 483 ? 17.703 -5.492 -16.469 1 96.44 483 ILE A C 1
ATOM 3804 O O . ILE A 1 483 ? 17.531 -5.055 -15.32 1 96.44 483 ILE A O 1
ATOM 3808 N N . PHE A 1 484 ? 18.875 -6.07 -16.828 1 97.44 484 PHE A N 1
ATOM 3809 C CA . PHE A 1 484 ? 19.922 -6.277 -15.828 1 97.44 484 PHE A CA 1
ATOM 3810 C C . PHE A 1 484 ? 20.797 -5.039 -15.703 1 97.44 484 PHE A C 1
ATOM 3812 O O . PHE A 1 484 ? 22 -5.105 -15.969 1 97.44 484 PHE A O 1
ATOM 3819 N N . VAL A 1 485 ? 20.219 -3.988 -15.289 1 97.25 485 VAL A N 1
ATOM 3820 C CA . VAL A 1 485 ? 20.906 -2.725 -15.055 1 97.25 485 VAL A CA 1
ATOM 3821 C C . VAL A 1 485 ? 20.75 -2.312 -13.594 1 97.25 485 VAL A C 1
ATOM 3823 O O . VAL A 1 485 ? 19.766 -2.682 -12.938 1 97.25 485 VAL A O 1
ATOM 3826 N N . GLU A 1 486 ? 21.625 -1.53 -13.109 1 96.25 486 GLU A N 1
ATOM 3827 C CA . GLU A 1 486 ? 21.688 -1.174 -11.695 1 96.25 486 GLU A CA 1
ATOM 3828 C C . GLU A 1 486 ? 20.422 -0.438 -11.25 1 96.25 486 GLU A C 1
ATOM 3830 O O . GLU A 1 486 ? 19.938 -0.655 -10.141 1 96.25 486 GLU A O 1
ATOM 3835 N N . ASN A 1 487 ? 19.922 0.425 -12.039 1 96.69 487 ASN A N 1
ATOM 3836 C CA . ASN A 1 487 ? 18.781 1.25 -11.648 1 96.69 487 ASN A CA 1
ATOM 3837 C C . ASN A 1 487 ? 17.484 0.453 -11.656 1 96.69 487 ASN A C 1
ATOM 3839 O O . ASN A 1 487 ? 16.438 0.963 -11.258 1 96.69 487 ASN A O 1
ATOM 3843 N N . ASN A 1 488 ? 17.531 -0.803 -12.141 1 98.38 488 ASN A N 1
ATOM 3844 C CA . ASN A 1 488 ? 16.391 -1.721 -12.086 1 98.38 488 ASN A CA 1
ATOM 3845 C C . ASN A 1 488 ? 16.641 -2.85 -11.086 1 98.38 488 ASN A C 1
ATOM 3847 O O . ASN A 1 488 ? 15.969 -3.885 -11.141 1 98.38 488 ASN A O 1
ATOM 3851 N N . ARG A 1 489 ? 17.625 -2.682 -10.156 1 98.62 489 ARG A N 1
ATOM 3852 C CA . ARG A 1 489 ? 18.031 -3.756 -9.25 1 98.62 489 ARG A CA 1
ATOM 3853 C C . ARG A 1 489 ? 17.578 -3.463 -7.824 1 98.62 489 ARG A C 1
ATOM 3855 O O . ARG A 1 489 ? 17.797 -2.363 -7.312 1 98.62 489 ARG A O 1
ATOM 3862 N N . THR A 1 490 ? 16.938 -4.379 -7.188 1 98.88 490 THR A N 1
ATOM 3863 C CA . THR A 1 490 ? 16.703 -4.434 -5.75 1 98.88 490 THR A CA 1
ATOM 3864 C C . THR A 1 490 ? 17.359 -5.664 -5.137 1 98.88 490 THR A C 1
ATOM 3866 O O . THR A 1 490 ? 17.234 -6.77 -5.664 1 98.88 490 THR A O 1
ATOM 3869 N N . SER A 1 491 ? 18.094 -5.492 -4.105 1 98.81 491 SER A N 1
ATOM 3870 C CA . SER A 1 491 ? 18.75 -6.633 -3.471 1 98.81 491 SER A CA 1
ATOM 3871 C C . SER A 1 491 ? 18.469 -6.676 -1.975 1 98.81 491 SER A C 1
ATOM 3873 O O . SER A 1 491 ? 18.125 -5.652 -1.372 1 98.81 491 SER A O 1
ATOM 3875 N N . ALA A 1 492 ? 18.484 -7.789 -1.409 1 98.81 492 ALA A N 1
ATOM 3876 C CA . ALA A 1 492 ? 18.422 -8.031 0.029 1 98.81 492 ALA A CA 1
ATOM 3877 C C . ALA A 1 492 ? 19.422 -9.102 0.452 1 98.81 492 ALA A C 1
ATOM 3879 O O . ALA A 1 492 ? 19.75 -10 -0.326 1 98.81 492 ALA A O 1
ATOM 3880 N N . ARG A 1 493 ? 19.922 -8.984 1.634 1 98.62 493 ARG A N 1
ATOM 3881 C CA . ARG A 1 493 ? 20.875 -9.984 2.115 1 98.62 493 ARG A CA 1
ATOM 3882 C C . ARG A 1 493 ? 20.781 -10.125 3.631 1 98.62 493 ARG A C 1
ATOM 3884 O O . ARG A 1 493 ? 20.375 -9.195 4.328 1 98.62 493 ARG A O 1
ATOM 3891 N N . ILE A 1 494 ? 21.109 -11.25 4.102 1 98.31 494 ILE A N 1
ATOM 3892 C CA . ILE A 1 494 ? 21.312 -11.547 5.516 1 98.31 494 ILE A CA 1
ATOM 3893 C C . ILE A 1 494 ? 22.812 -11.672 5.801 1 98.31 494 ILE A C 1
ATOM 3895 O O . ILE A 1 494 ? 23.5 -12.516 5.211 1 98.31 494 ILE A O 1
ATOM 3899 N N . GLU A 1 495 ? 23.312 -10.852 6.625 1 97.69 495 GLU A N 1
ATOM 3900 C CA . GLU A 1 495 ? 24.688 -10.922 7.113 1 97.69 495 GLU A CA 1
ATOM 3901 C C . GLU A 1 495 ? 24.75 -11.508 8.516 1 97.69 495 GLU A C 1
ATOM 3903 O O . GLU A 1 495 ? 24.031 -11.055 9.414 1 97.69 495 GLU A O 1
ATOM 3908 N N . TYR A 1 496 ? 25.594 -12.438 8.648 1 95.69 496 TYR A N 1
ATOM 3909 C CA . TYR A 1 496 ? 25.734 -13.094 9.945 1 95.69 496 TYR A CA 1
ATOM 3910 C C . TYR A 1 496 ? 26.406 -12.18 10.961 1 95.69 496 TYR A C 1
ATOM 3912 O O . TYR A 1 496 ? 27.453 -11.594 10.672 1 95.69 496 TYR A O 1
ATOM 3920 N N . VAL A 1 497 ? 25.734 -12.008 12.039 1 93.12 497 VAL A N 1
ATOM 3921 C CA . VAL A 1 497 ? 26.328 -11.328 13.188 1 93.12 497 VAL A CA 1
ATOM 3922 C C . VAL A 1 497 ? 26.078 -12.141 14.461 1 93.12 497 VAL A C 1
ATOM 3924 O O . VAL A 1 497 ? 25.016 -12.711 14.641 1 93.12 497 VAL A O 1
ATOM 3927 N N . GLU A 1 498 ? 27.078 -12.203 15.297 1 89.88 498 GLU A N 1
ATOM 3928 C CA . GLU A 1 498 ? 26.938 -12.953 16.547 1 89.88 498 GLU A CA 1
ATOM 3929 C C . GLU A 1 498 ? 25.875 -12.344 17.438 1 89.88 498 GLU A C 1
ATOM 3931 O O . GLU A 1 498 ? 25.734 -11.117 17.5 1 89.88 498 GLU A O 1
ATOM 3936 N N . PRO A 1 499 ? 25.156 -13.281 18 1 82.81 499 PRO A N 1
ATOM 3937 C CA . PRO A 1 499 ? 24.125 -12.75 18.891 1 82.81 499 PRO A CA 1
ATOM 3938 C C . PRO A 1 499 ? 24.703 -11.875 20 1 82.81 499 PRO A C 1
ATOM 3940 O O . PRO A 1 499 ? 25.781 -12.148 20.516 1 82.81 499 PRO A O 1
ATOM 3943 N N . GLN A 1 500 ? 24.312 -10.758 20.125 1 65 500 GLN A N 1
ATOM 3944 C CA . GLN A 1 500 ? 24.734 -9.953 21.266 1 65 500 GLN A CA 1
ATOM 3945 C C . GLN A 1 500 ? 24.203 -10.539 22.578 1 65 500 GLN A C 1
ATOM 3947 O O . GLN A 1 500 ? 23.047 -10.953 22.656 1 65 500 GLN A O 1
ATOM 3952 N N . LYS A 1 501 ? 25.094 -11.148 23.5 1 54.47 501 LYS A N 1
ATOM 3953 C CA . LYS A 1 501 ? 24.688 -11.539 24.844 1 54.47 501 LYS A CA 1
ATOM 3954 C C . LYS A 1 501 ? 23.844 -10.445 25.5 1 54.47 501 LYS A C 1
ATOM 3956 O O . LYS A 1 501 ? 24.219 -9.273 25.5 1 54.47 501 LYS A O 1
ATOM 3961 N N . PRO A 1 502 ? 22.672 -10.773 25.766 1 54.41 502 PRO A N 1
ATOM 3962 C CA . PRO A 1 502 ? 21.922 -9.766 26.516 1 54.41 502 PRO A CA 1
ATOM 3963 C C . PRO A 1 502 ? 22.719 -9.188 27.688 1 54.41 502 PRO A C 1
ATOM 3965 O O . PRO A 1 502 ? 23.516 -9.898 28.297 1 54.41 502 PRO A O 1
ATOM 3968 N N . ALA A 1 503 ? 22.938 -7.969 27.734 1 44.72 503 ALA A N 1
ATOM 3969 C CA . ALA A 1 503 ? 23.516 -7.395 28.938 1 44.72 503 ALA A CA 1
ATOM 3970 C C . ALA A 1 503 ? 22.859 -7.977 30.188 1 44.72 503 ALA A C 1
ATOM 3972 O O . ALA A 1 503 ? 21.641 -8.023 30.281 1 44.72 503 ALA A O 1
ATOM 3973 N N . THR A 1 504 ? 23.5 -8.945 30.906 1 40.03 504 THR A N 1
ATOM 3974 C CA . THR A 1 504 ? 23.094 -9.406 32.219 1 40.03 504 THR A CA 1
ATOM 3975 C C . THR A 1 504 ? 22.75 -8.227 33.125 1 40.03 504 THR A C 1
ATOM 3977 O O . THR A 1 504 ? 23.578 -7.34 33.344 1 40.03 504 THR A O 1
ATOM 3980 N N . SER A 1 505 ? 21.594 -7.77 33.156 1 38.28 505 SER A N 1
ATOM 3981 C CA . SER A 1 505 ? 21.234 -6.961 34.312 1 38.28 505 SER A CA 1
ATOM 3982 C C . SER A 1 505 ? 21.75 -7.578 35.625 1 38.28 505 SER A C 1
ATOM 3984 O O . SER A 1 505 ? 21.438 -8.727 35.938 1 38.28 505 SER A O 1
ATOM 3986 N N . THR A 1 506 ? 22.984 -7.25 36.031 1 37.28 506 THR A N 1
ATOM 3987 C CA . THR A 1 506 ? 23.422 -7.512 37.406 1 37.28 506 THR A CA 1
ATOM 3988 C C . THR A 1 506 ? 22.406 -6.977 38.406 1 37.28 506 THR A C 1
ATOM 3990 O O . THR A 1 506 ? 22.234 -5.766 38.531 1 37.28 506 THR A O 1
ATOM 3993 N N . GLY A 1 507 ? 21.281 -7.539 38.562 1 34 507 GLY A N 1
ATOM 3994 C CA . GLY A 1 507 ? 20.5 -7.344 39.75 1 34 507 GLY A CA 1
ATOM 3995 C C . GLY A 1 507 ? 21.297 -7.527 41.031 1 34 507 GLY A C 1
ATOM 3996 O O . GLY A 1 507 ? 21.891 -8.586 41.25 1 34 507 GLY A O 1
ATOM 3997 N N . GLY A 1 508 ? 22.078 -6.469 41.406 1 28.2 508 GLY A N 1
ATOM 3998 C CA . GLY A 1 508 ? 22.562 -6.434 42.75 1 28.2 508 GLY A CA 1
ATOM 3999 C C . GLY A 1 508 ? 21.5 -6.801 43.781 1 28.2 508 GLY A C 1
ATOM 4000 O O . GLY A 1 508 ? 20.406 -6.223 43.781 1 28.2 508 GLY A O 1
ATOM 4001 N N . ALA A 1 509 ? 21.469 -8.023 44.188 1 28.77 509 ALA A N 1
ATOM 4002 C CA . ALA A 1 509 ? 20.891 -8.508 45.438 1 28.77 509 ALA A CA 1
ATOM 4003 C C . ALA A 1 509 ? 21.406 -7.691 46.625 1 28.77 509 ALA A C 1
ATOM 4005 O O . ALA A 1 509 ? 21.078 -7.996 47.781 1 28.77 509 ALA A O 1
ATOM 4006 N N . GLU A 1 510 ? 21.812 -6.359 46.5 1 22.31 510 GLU A N 1
ATOM 4007 C CA . GLU A 1 510 ? 21.828 -5.816 47.875 1 22.31 510 GLU A CA 1
ATOM 4008 C C . GLU A 1 510 ? 20.422 -5.457 48.344 1 22.31 510 GLU A C 1
ATOM 4010 O O . GLU A 1 510 ? 19.594 -5.012 47.562 1 22.31 510 GLU A O 1
ATOM 4015 N N . MET B 1 1 ? 50.406 66.375 17.266 1 20.27 1 MET B N 1
ATOM 4016 C CA . MET B 1 1 ? 50.219 65.688 18.547 1 20.27 1 MET B CA 1
ATOM 4017 C C . MET B 1 1 ? 48.812 65.875 19.047 1 20.27 1 MET B C 1
ATOM 4019 O O . MET B 1 1 ? 48.531 65.625 20.234 1 20.27 1 MET B O 1
ATOM 4023 N N . ARG B 1 2 ? 47.938 66.438 18.141 1 21 2 ARG B N 1
ATOM 4024 C CA . ARG B 1 2 ? 46.625 66.938 18.422 1 21 2 ARG B CA 1
ATOM 4025 C C . ARG B 1 2 ? 45.719 65.938 19.047 1 21 2 ARG B C 1
ATOM 4027 O O . ARG B 1 2 ? 45.562 64.812 18.516 1 21 2 ARG B O 1
ATOM 4034 N N . VAL B 1 3 ? 45.594 66 20.375 1 21.95 3 VAL B N 1
ATOM 4035 C CA . VAL B 1 3 ? 44.938 65.188 21.391 1 21.95 3 VAL B CA 1
ATOM 4036 C C . VAL B 1 3 ? 43.438 65.062 21.078 1 21.95 3 VAL B C 1
ATOM 4038 O O . VAL B 1 3 ? 42.75 66.062 21.094 1 21.95 3 VAL B O 1
ATOM 4041 N N . ARG B 1 4 ? 43.094 64.375 19.938 1 24.38 4 ARG B N 1
ATOM 4042 C CA . ARG B 1 4 ? 41.75 64.062 19.438 1 24.38 4 ARG B CA 1
ATOM 4043 C C . ARG B 1 4 ? 40.812 63.625 20.562 1 24.38 4 ARG B C 1
ATOM 4045 O O . ARG B 1 4 ? 41.156 62.719 21.312 1 24.38 4 ARG B O 1
ATOM 4052 N N . SER B 1 5 ? 40.188 64.688 21.125 1 24.97 5 SER B N 1
ATOM 4053 C CA . SER B 1 5 ? 39.188 64.625 22.203 1 24.97 5 SER B CA 1
ATOM 4054 C C . SER B 1 5 ? 38.219 63.5 21.984 1 24.97 5 SER B C 1
ATOM 4056 O O . SER B 1 5 ? 37.688 63.312 20.875 1 24.97 5 SER B O 1
ATOM 4058 N N . LEU B 1 6 ? 38.344 62.438 22.734 1 25.2 6 LEU B N 1
ATOM 4059 C CA . LEU B 1 6 ? 37.688 61.188 23.062 1 25.2 6 LEU B CA 1
ATOM 4060 C C . LEU B 1 6 ? 36.25 61.438 23.484 1 25.2 6 LEU B C 1
ATOM 4062 O O . LEU B 1 6 ? 36 61.875 24.609 1 25.2 6 LEU B O 1
ATOM 4066 N N . VAL B 1 7 ? 35.531 62.344 22.703 1 27.78 7 VAL B N 1
ATOM 4067 C CA . VAL B 1 7 ? 34.156 62.562 23.172 1 27.78 7 VAL B CA 1
ATOM 4068 C C . VAL B 1 7 ? 33.469 61.219 23.391 1 27.78 7 VAL B C 1
ATOM 4070 O O . VAL B 1 7 ? 33.438 60.375 22.484 1 27.78 7 VAL B O 1
ATOM 4073 N N . ALA B 1 8 ? 33.5 60.688 24.625 1 26.38 8 ALA B N 1
ATOM 4074 C CA . ALA B 1 8 ? 32.812 59.531 25.219 1 26.38 8 ALA B CA 1
ATOM 4075 C C . ALA B 1 8 ? 31.328 59.594 24.984 1 26.38 8 ALA B C 1
ATOM 4077 O O . ALA B 1 8 ? 30.625 60.469 25.5 1 26.38 8 ALA B O 1
ATOM 4078 N N . ALA B 1 9 ? 30.922 59.625 23.672 1 28.36 9 ALA B N 1
ATOM 4079 C CA . ALA B 1 9 ? 29.484 59.5 23.469 1 28.36 9 ALA B CA 1
ATOM 4080 C C . ALA B 1 9 ? 28.891 58.406 24.328 1 28.36 9 ALA B C 1
ATOM 4082 O O . ALA B 1 9 ? 29.344 57.25 24.281 1 28.36 9 ALA B O 1
ATOM 4083 N N . THR B 1 10 ? 28.453 58.75 25.547 1 26.52 10 THR B N 1
ATOM 4084 C CA . THR B 1 10 ? 27.688 57.906 26.469 1 26.52 10 THR B CA 1
ATOM 4085 C C . THR B 1 10 ? 26.516 57.25 25.75 1 26.52 10 THR B C 1
ATOM 4087 O O . THR B 1 10 ? 25.625 57.969 25.25 1 26.52 10 THR B O 1
ATOM 4090 N N . VAL B 1 11 ? 26.766 56.25 24.938 1 27.92 11 VAL B N 1
ATOM 4091 C CA . VAL B 1 11 ? 25.703 55.406 24.391 1 27.92 11 VAL B CA 1
ATOM 4092 C C . VAL B 1 11 ? 24.766 55 25.5 1 27.92 11 VAL B C 1
ATOM 4094 O O . VAL B 1 11 ? 25.156 54.281 26.422 1 27.92 11 VAL B O 1
ATOM 4097 N N . MET B 1 12 ? 23.859 55.906 25.969 1 26.66 12 MET B N 1
ATOM 4098 C CA . MET B 1 12 ? 22.766 55.469 26.844 1 26.66 12 MET B CA 1
ATOM 4099 C C . MET B 1 12 ? 22.094 54.219 26.312 1 26.66 12 MET B C 1
ATOM 4101 O O . MET B 1 12 ? 21.594 54.188 25.188 1 26.66 12 MET B O 1
ATOM 4105 N N . LEU B 1 13 ? 22.625 53.062 26.656 1 29 13 LEU B N 1
ATOM 4106 C CA . LEU B 1 13 ? 22.031 51.719 26.547 1 29 13 LEU B CA 1
ATOM 4107 C C . LEU B 1 13 ? 20.594 51.719 27.062 1 29 13 LEU B C 1
ATOM 4109 O O . LEU B 1 13 ? 20.359 51.906 28.25 1 29 13 LEU B O 1
ATOM 4113 N N . GLY B 1 14 ? 19.656 52.469 26.391 1 28.12 14 GLY B N 1
ATOM 4114 C CA . GLY B 1 14 ? 18.266 52.281 26.75 1 28.12 14 GLY B CA 1
ATOM 4115 C C . GLY B 1 14 ? 17.891 50.844 26.953 1 28.12 14 GLY B C 1
ATOM 4116 O O . GLY B 1 14 ? 18.062 50 26.047 1 28.12 14 GLY B O 1
ATOM 4117 N N . MET B 1 15 ? 17.984 50.344 28.156 1 28.86 1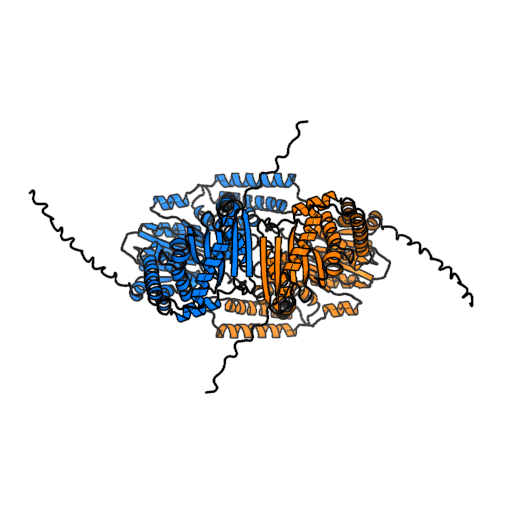5 MET B N 1
ATOM 4118 C CA . MET B 1 15 ? 17.406 49.094 28.609 1 28.86 15 MET B CA 1
ATOM 4119 C C . MET B 1 15 ? 15.938 48.969 28.203 1 28.86 15 MET B C 1
ATOM 4121 O O . MET B 1 15 ? 15.086 49.719 28.719 1 28.86 15 MET B O 1
ATOM 4125 N N . ALA B 1 16 ? 15.625 48.844 26.922 1 31.08 16 ALA B N 1
ATOM 4126 C CA . ALA B 1 16 ? 14.258 48.438 26.609 1 31.08 16 ALA B CA 1
ATOM 4127 C C . ALA B 1 16 ? 13.797 47.312 27.531 1 31.08 16 ALA B C 1
ATOM 4129 O O . ALA B 1 16 ? 14.367 46.219 27.531 1 31.08 16 ALA B O 1
ATOM 4130 N N . LEU B 1 17 ? 13.273 47.656 28.703 1 30.78 17 LEU B N 1
ATOM 4131 C CA . LEU B 1 17 ? 12.469 46.75 29.5 1 30.78 17 LEU B CA 1
ATOM 4132 C C . LEU B 1 17 ? 11.523 45.938 28.609 1 30.78 17 LEU B C 1
ATOM 4134 O O . LEU B 1 17 ? 10.664 46.531 27.938 1 30.78 17 LEU B O 1
ATOM 4138 N N . CYS B 1 18 ? 11.984 44.906 28.031 1 31.58 18 CYS B N 1
ATOM 4139 C CA . CYS B 1 18 ? 11.078 43.875 27.531 1 31.58 18 CYS B CA 1
ATOM 4140 C C . CYS B 1 18 ? 9.922 43.656 28.5 1 31.58 18 CYS B C 1
ATOM 4142 O O . CYS B 1 18 ? 10.102 43.031 29.547 1 31.58 18 CYS B O 1
ATOM 4144 N N . SER B 1 19 ? 9.094 44.656 28.719 1 31.98 19 SER B N 1
ATOM 4145 C CA . SER B 1 19 ? 7.836 44.281 29.344 1 31.98 19 SER B CA 1
ATOM 4146 C C . SER B 1 19 ? 7.367 42.906 28.875 1 31.98 19 SER B C 1
ATOM 4148 O O . SER B 1 19 ? 7.215 42.688 27.672 1 31.98 19 SER B O 1
ATOM 4150 N N . GLY B 1 20 ? 7.75 41.844 29.516 1 34.72 20 GLY B N 1
ATOM 4151 C CA . GLY B 1 20 ? 7.203 40.5 29.344 1 34.72 20 GLY B CA 1
ATOM 4152 C C . GLY B 1 20 ? 5.719 40.5 29.016 1 34.72 20 GLY B C 1
ATOM 4153 O O . GLY B 1 20 ? 4.918 41.062 29.781 1 34.72 20 GLY B O 1
ATOM 4154 N N . ALA B 1 21 ? 5.352 40.625 27.891 1 39.28 21 ALA B N 1
ATOM 4155 C CA . ALA B 1 21 ? 3.961 40.25 27.625 1 39.28 21 ALA B CA 1
ATOM 4156 C C . ALA B 1 21 ? 3.479 39.188 28.578 1 39.28 21 ALA B C 1
ATOM 4158 O O . ALA B 1 21 ? 4.137 38.156 28.75 1 39.28 21 ALA B O 1
ATOM 4159 N N . PRO B 1 22 ? 2.688 39.438 29.547 1 40.59 22 PRO B N 1
ATOM 4160 C CA . PRO B 1 22 ? 2.203 38.375 30.453 1 40.59 22 PRO B CA 1
ATOM 4161 C C . PRO B 1 22 ? 1.894 37.062 29.75 1 40.59 22 PRO B C 1
ATOM 4163 O O . PRO B 1 22 ? 1.378 37.062 28.625 1 40.59 22 PRO B O 1
ATOM 4166 N N . ALA B 1 23 ? 2.697 36.094 29.938 1 45.59 23 ALA B N 1
ATOM 4167 C CA . ALA B 1 23 ? 2.334 34.719 29.578 1 45.59 23 ALA B CA 1
ATOM 4168 C C . ALA B 1 23 ? 0.822 34.531 29.625 1 45.59 23 ALA B C 1
ATOM 4170 O O . ALA B 1 23 ? 0.207 34.688 30.688 1 45.59 23 ALA B O 1
ATOM 4171 N N . GLN B 1 24 ? 0.138 34.875 28.656 1 55.34 24 GLN B N 1
ATOM 4172 C CA . GLN B 1 24 ? -1.283 34.531 28.719 1 55.34 24 GLN B CA 1
ATOM 4173 C C . GLN B 1 24 ? -1.506 33.156 29.312 1 55.34 24 GLN B C 1
ATOM 4175 O O . GLN B 1 24 ? -0.968 32.156 28.812 1 55.34 24 GLN B O 1
ATOM 4180 N N . ASP B 1 25 ? -1.742 33.062 30.594 1 65.31 25 ASP B N 1
ATOM 4181 C CA . ASP B 1 25 ? -1.973 31.859 31.406 1 65.31 25 ASP B CA 1
ATOM 4182 C C . A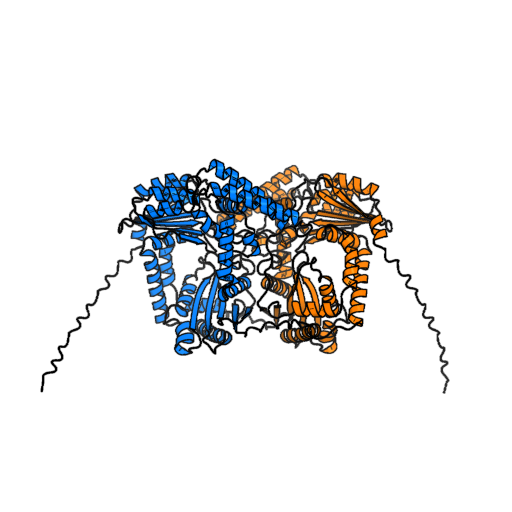SP B 1 25 ? -3.176 31.078 30.891 1 65.31 25 ASP B C 1
ATOM 4184 O O . ASP B 1 25 ? -4.039 31.625 30.203 1 65.31 25 ASP B O 1
ATOM 4188 N N . LEU B 1 26 ? -3.029 29.766 30.812 1 74.69 26 LEU B N 1
ATOM 4189 C CA . LEU B 1 26 ? -4.066 28.812 30.438 1 74.69 26 LEU B CA 1
ATOM 4190 C C . LEU B 1 26 ? -5.438 29.281 30.906 1 74.69 26 LEU B C 1
ATOM 4192 O O . LEU B 1 26 ? -6.422 29.203 30.172 1 74.69 26 LEU B O 1
ATOM 4196 N N . ALA B 1 27 ? -5.453 29.922 31.984 1 77.19 27 ALA B N 1
ATOM 4197 C CA . ALA B 1 27 ? -6.727 30.328 32.562 1 77.19 27 ALA B CA 1
ATOM 4198 C C . ALA B 1 27 ? -7.375 31.438 31.75 1 77.19 27 ALA B C 1
ATOM 4200 O O . ALA B 1 27 ? -8.594 31.438 31.547 1 77.19 27 ALA B O 1
ATOM 4201 N N . SER B 1 28 ? -6.59 32.344 31.344 1 81.69 28 SER B N 1
ATOM 4202 C CA . SER B 1 28 ? -7.109 33.438 30.531 1 81.69 28 SER B CA 1
ATOM 4203 C C . SER B 1 28 ? -7.625 32.938 29.188 1 81.69 28 SER B C 1
ATOM 4205 O O . SER B 1 28 ? -8.656 33.406 28.703 1 81.69 28 SER B O 1
ATOM 4207 N N . PHE B 1 29 ? -6.98 32 28.672 1 84.62 29 PHE B N 1
ATOM 4208 C CA . PHE B 1 29 ? -7.398 31.438 27.391 1 84.62 29 PHE B CA 1
ATOM 4209 C C . PHE B 1 29 ? -8.695 30.641 27.547 1 84.62 29 PHE B C 1
ATOM 4211 O O . PHE B 1 29 ? -9.562 30.688 26.672 1 84.62 29 PHE B O 1
ATOM 4218 N N . GLU B 1 30 ? -8.734 29.938 28.578 1 87.38 30 GLU B N 1
ATOM 4219 C CA . GLU B 1 30 ? -9.914 29.125 28.828 1 87.38 30 GLU B CA 1
ATOM 4220 C C . GLU B 1 30 ? -11.172 29.984 28.953 1 87.38 30 GLU B C 1
ATOM 4222 O O . GLU B 1 30 ? -12.25 29.578 28.516 1 87.38 30 GLU B O 1
ATOM 4227 N N . LYS B 1 31 ? -10.969 31.141 29.484 1 89.56 31 LYS B N 1
ATOM 4228 C CA . LYS B 1 31 ? -12.109 32.031 29.688 1 89.56 31 LYS B CA 1
ATOM 4229 C C . LYS B 1 31 ? -12.617 32.594 28.359 1 89.56 31 LYS B C 1
ATOM 4231 O O . LYS B 1 31 ? -13.797 32.906 28.234 1 89.56 31 LYS B O 1
ATOM 4236 N N . ARG B 1 32 ? -11.805 32.625 27.453 1 94 32 ARG B N 1
ATOM 4237 C CA . ARG B 1 32 ? -12.195 33.25 26.188 1 94 32 ARG B CA 1
ATOM 4238 C C . ARG B 1 32 ? -12.438 32.219 25.109 1 94 32 ARG B C 1
ATOM 4240 O O . ARG B 1 32 ? -12.719 32.562 23.953 1 94 32 ARG B O 1
ATOM 4247 N N . THR B 1 33 ? -12.297 30.953 25.453 1 96.62 33 THR B N 1
ATOM 4248 C CA . THR B 1 33 ? -12.453 29.875 24.484 1 96.62 33 THR B CA 1
ATOM 4249 C C . THR B 1 33 ? -13.656 29 24.828 1 96.62 33 THR B C 1
ATOM 4251 O O . THR B 1 33 ? -13.766 28.5 25.938 1 96.62 33 THR B O 1
ATOM 4254 N N . THR B 1 34 ? -14.523 28.875 23.906 1 97.69 34 THR B N 1
ATOM 4255 C CA . THR B 1 34 ? -15.719 28.062 24.078 1 97.69 34 THR B CA 1
ATOM 4256 C C . THR B 1 34 ? -15.727 26.891 23.094 1 97.69 34 THR B C 1
ATOM 4258 O O . THR B 1 34 ? -15.477 27.078 21.906 1 97.69 34 THR B O 1
ATOM 4261 N N . VAL B 1 35 ? -15.961 25.703 23.578 1 97.88 35 VAL B N 1
ATOM 4262 C CA . VAL B 1 35 ? -16.062 24.5 22.75 1 97.88 35 VAL B CA 1
ATOM 4263 C C . VAL B 1 35 ? -17.5 23.969 22.812 1 97.88 35 VAL B C 1
ATOM 4265 O O . VAL B 1 35 ? -18.094 23.922 23.875 1 97.88 35 VAL B O 1
ATOM 4268 N N . LYS B 1 36 ? -18.047 23.625 21.672 1 98.25 36 LYS B N 1
ATOM 4269 C CA . LYS B 1 36 ? -19.359 23 21.594 1 98.25 36 LYS B CA 1
ATOM 4270 C C . LYS B 1 36 ? -19.375 21.891 20.547 1 98.25 36 LYS B C 1
ATOM 4272 O O . LYS B 1 36 ? -18.859 22.047 19.438 1 98.25 36 LYS B O 1
ATOM 4277 N N . VAL B 1 37 ? -19.906 20.812 20.906 1 98.12 37 VAL B N 1
ATOM 4278 C CA . VAL B 1 37 ? -20.156 19.719 19.969 1 98.12 37 VAL B CA 1
ATOM 4279 C C . VAL B 1 37 ? -21.625 19.734 19.547 1 98.12 37 VAL B C 1
ATOM 4281 O O . VAL B 1 37 ? -22.531 19.641 20.375 1 98.12 37 VAL B O 1
ATOM 4284 N N . LEU B 1 38 ? -21.844 19.875 18.344 1 98.25 38 LEU B N 1
ATOM 4285 C CA . LEU B 1 38 ? -23.203 19.906 17.828 1 98.25 38 LEU B CA 1
ATOM 4286 C C . LEU B 1 38 ? -23.828 18.516 17.844 1 98.25 38 LEU B C 1
ATOM 4288 O O . LEU B 1 38 ? -23.125 17.516 17.969 1 98.25 38 LEU B O 1
ATOM 4292 N N . PRO B 1 39 ? -25.172 18.438 17.672 1 97.31 39 PRO B N 1
ATOM 4293 C CA . PRO B 1 39 ? -25.844 17.141 17.656 1 97.31 39 PRO B CA 1
ATOM 4294 C C . PRO B 1 39 ? -25.391 16.25 16.5 1 97.31 39 PRO B C 1
ATOM 4296 O O . PRO B 1 39 ? -25.391 15.023 16.609 1 97.31 39 PRO B O 1
ATOM 4299 N N . ASN B 1 40 ? -24.984 16.844 15.43 1 97.81 40 ASN B N 1
ATOM 4300 C CA . ASN B 1 40 ? -24.531 16.047 14.297 1 97.81 40 ASN B CA 1
ATOM 4301 C C . ASN B 1 40 ? -23.078 15.586 14.484 1 97.81 40 ASN B C 1
ATOM 4303 O O . ASN B 1 40 ? -22.531 14.875 13.641 1 97.81 40 ASN B O 1
ATOM 4307 N N . GLY B 1 41 ? -22.391 16.047 15.516 1 97.56 41 GLY B N 1
ATOM 4308 C CA . GLY B 1 41 ? -21.062 15.547 15.859 1 97.56 41 GLY B CA 1
ATOM 4309 C C . GLY B 1 41 ? -19.969 16.562 15.602 1 97.56 41 GLY B C 1
ATOM 4310 O O . GLY B 1 41 ? -18.812 16.359 16.016 1 97.56 41 GLY B O 1
ATOM 4311 N N . LEU B 1 42 ? -20.25 17.688 14.992 1 98.44 42 LEU B N 1
ATOM 4312 C CA . LEU B 1 42 ? -19.25 18.688 14.656 1 98.44 42 LEU B CA 1
ATOM 4313 C C . LEU B 1 42 ? -18.75 19.406 15.906 1 98.44 42 LEU B C 1
ATOM 4315 O O . LEU B 1 42 ? -19.562 19.797 16.766 1 98.44 42 LEU B O 1
ATOM 4319 N N . THR B 1 43 ? -17.484 19.516 16 1 98.56 43 THR B N 1
ATOM 4320 C CA . THR B 1 43 ? -16.906 20.281 17.094 1 98.56 43 THR B CA 1
ATOM 4321 C C . THR B 1 43 ? -16.609 21.703 16.656 1 98.56 43 THR B C 1
ATOM 4323 O O . THR B 1 43 ? -15.891 21.922 15.664 1 98.56 43 THR B O 1
ATOM 4326 N N . LEU B 1 44 ? -17.109 22.625 17.406 1 98.75 44 LEU B N 1
ATOM 4327 C CA . LEU B 1 44 ? -16.859 24.047 17.172 1 98.75 44 LEU B CA 1
ATOM 4328 C C . LEU B 1 44 ? -16.062 24.641 18.328 1 98.75 44 LEU B C 1
ATOM 4330 O O . LEU B 1 44 ? -16.328 24.359 19.5 1 98.75 44 LEU B O 1
ATOM 4334 N N . ILE B 1 45 ? -15.078 25.406 17.953 1 98.69 45 ILE B N 1
ATOM 4335 C CA . ILE B 1 45 ? -14.289 26.141 18.938 1 98.69 45 ILE B CA 1
ATOM 4336 C C . ILE B 1 45 ? -14.297 27.641 18.609 1 98.69 45 ILE B C 1
ATOM 4338 O O . ILE B 1 45 ? -14 28.031 17.469 1 98.69 45 ILE B O 1
ATOM 4342 N N . ILE B 1 46 ? -14.648 28.453 19.578 1 98.56 46 ILE B N 1
ATOM 4343 C CA . ILE B 1 46 ? -14.602 29.906 19.406 1 98.56 46 ILE B CA 1
ATOM 4344 C C . ILE B 1 46 ? -13.656 30.516 20.453 1 98.56 46 ILE B C 1
ATOM 4346 O O . ILE B 1 46 ? -13.797 30.25 21.641 1 98.56 46 ILE B O 1
ATOM 4350 N N . SER B 1 47 ? -12.727 31.219 20 1 97.5 47 SER B N 1
ATOM 4351 C CA . SER B 1 47 ? -11.852 31.984 20.891 1 97.5 47 SER B CA 1
ATOM 4352 C C . SER B 1 47 ? -11.938 33.469 20.609 1 97.5 47 SER B C 1
ATOM 4354 O O . SER B 1 47 ? -11.633 33.938 19.5 1 97.5 47 SER B O 1
ATOM 4356 N N . GLU B 1 48 ? -12.312 34.219 21.609 1 97.69 48 GLU B N 1
ATOM 4357 C CA . GLU B 1 48 ? -12.57 35.625 21.469 1 97.69 48 GLU B CA 1
ATOM 4358 C C . GLU B 1 48 ? -11.273 36.438 21.594 1 97.69 48 GLU B C 1
ATOM 4360 O O . GLU B 1 48 ? -10.562 36.344 22.594 1 97.69 48 GLU B O 1
ATOM 4365 N N . ARG B 1 49 ? -11.031 37.188 20.547 1 94.88 49 ARG B N 1
ATOM 4366 C CA . ARG B 1 49 ? -9.891 38.094 20.5 1 94.88 49 ARG B CA 1
ATOM 4367 C C . ARG B 1 49 ? -10.25 39.406 19.828 1 94.88 49 ARG B C 1
ATOM 4369 O O . ARG B 1 49 ? -10.008 39.594 18.625 1 94.88 49 ARG B O 1
ATOM 4376 N N . PRO B 1 50 ? -10.68 40.406 20.594 1 91.88 50 PRO B N 1
ATOM 4377 C CA . PRO B 1 50 ? -11.234 41.656 20.016 1 91.88 50 PRO B CA 1
ATOM 4378 C C . PRO B 1 50 ? -10.156 42.625 19.594 1 91.88 50 PRO B C 1
ATOM 4380 O O . PRO B 1 50 ? -10.453 43.812 19.359 1 91.88 50 PRO B O 1
ATOM 4383 N N . GLU B 1 51 ? -9 42.281 19.344 1 89.81 51 GLU B N 1
ATOM 4384 C CA . GLU B 1 51 ? -7.883 43.156 19.078 1 89.81 51 GLU B CA 1
ATOM 4385 C C . GLU B 1 51 ? -8.039 43.844 17.703 1 89.81 51 GLU B C 1
ATOM 4387 O O . GLU B 1 51 ? -7.691 45 17.547 1 89.81 51 GLU B O 1
ATOM 4392 N N . ALA B 1 52 ? -8.5 43.125 16.672 1 92.5 52 ALA B N 1
ATOM 4393 C CA . ALA B 1 52 ? -8.781 43.656 15.344 1 92.5 52 ALA B CA 1
ATOM 4394 C C . ALA B 1 52 ? -10.125 43.125 14.828 1 92.5 52 ALA B C 1
ATOM 4396 O O . ALA B 1 52 ? -10.547 42.031 15.18 1 92.5 52 ALA B O 1
ATOM 4397 N N . PRO B 1 53 ? -10.695 43.938 13.992 1 96.31 53 PRO B N 1
ATOM 4398 C CA . PRO B 1 53 ? -12.039 43.594 13.539 1 96.31 53 PRO B CA 1
ATOM 4399 C C . PRO B 1 53 ? -12.023 42.5 12.445 1 96.31 53 PRO B C 1
ATOM 4401 O O . PRO B 1 53 ? -12.617 42.688 11.383 1 96.31 53 PRO B O 1
ATOM 4404 N N . VAL B 1 54 ? -11.305 41.531 12.656 1 97.62 54 VAL B N 1
ATOM 4405 C CA . VAL B 1 54 ? -11.172 40.375 11.742 1 97.62 54 VAL B CA 1
ATOM 4406 C C . VAL B 1 54 ? -11.25 39.062 12.523 1 97.62 54 VAL B C 1
ATOM 4408 O O . VAL B 1 54 ? -11.094 39.062 13.742 1 97.62 54 VAL B O 1
ATOM 4411 N N . PHE B 1 55 ? -11.617 38.094 11.891 1 98.06 55 PHE B N 1
ATOM 4412 C CA . PHE B 1 55 ? -11.523 36.75 12.445 1 98.06 55 PHE B CA 1
ATOM 4413 C C . PHE B 1 55 ? -10.852 35.781 11.469 1 98.06 55 PHE B C 1
ATOM 4415 O O . PHE B 1 55 ? -10.773 36.062 10.266 1 98.06 55 PHE B O 1
ATOM 4422 N N . SER B 1 56 ? -10.242 34.781 11.992 1 98.06 56 SER B N 1
ATOM 4423 C CA . SER B 1 56 ? -9.695 33.656 11.242 1 98.06 56 SER B CA 1
ATOM 4424 C C . SER B 1 56 ? -10.344 32.344 11.656 1 98.06 56 SER B C 1
ATOM 4426 O O . SER B 1 56 ? -10.867 32.219 12.766 1 98.06 56 SER B O 1
ATOM 4428 N N . PHE B 1 57 ? -10.352 31.484 10.75 1 97.94 57 PHE B N 1
ATOM 4429 C CA . PHE B 1 57 ? -10.867 30.156 11.07 1 97.94 57 PHE B CA 1
ATOM 4430 C C . PHE B 1 57 ? -9.945 29.078 10.531 1 97.94 57 PHE B C 1
ATOM 4432 O O . PHE B 1 57 ? -9.094 29.344 9.672 1 97.94 57 PHE B O 1
ATOM 4439 N N . TYR B 1 58 ? -10.18 27.906 11.055 1 97.5 58 TYR B N 1
ATOM 4440 C CA . TYR B 1 58 ? -9.531 26.688 10.594 1 97.5 58 TYR B CA 1
ATOM 4441 C C . TYR B 1 58 ? -10.484 25.5 10.656 1 97.5 58 TYR B C 1
ATOM 4443 O O . TYR B 1 58 ? -10.961 25.141 11.734 1 97.5 58 TYR B O 1
ATOM 4451 N N . THR B 1 59 ? -10.797 25.016 9.484 1 98.25 59 THR B N 1
ATOM 4452 C CA . THR B 1 59 ? -11.555 23.781 9.391 1 98.25 59 THR B CA 1
ATOM 4453 C C . THR B 1 59 ? -10.625 22.594 9.156 1 98.25 59 THR B C 1
ATOM 4455 O O . THR B 1 59 ? -9.906 22.547 8.156 1 98.25 59 THR B O 1
ATOM 4458 N N . LEU B 1 60 ? -10.703 21.688 10.062 1 98.44 60 LEU B N 1
ATOM 4459 C CA . LEU B 1 60 ? -9.836 20.516 9.961 1 98.44 60 LEU B CA 1
ATOM 4460 C C . LEU B 1 60 ? -10.648 19.234 9.812 1 98.44 60 LEU B C 1
ATOM 4462 O O . LEU B 1 60 ? -11.469 18.906 10.68 1 98.44 60 LEU B O 1
ATOM 4466 N N . VAL B 1 61 ? -10.461 18.594 8.68 1 98 61 VAL B N 1
ATOM 4467 C CA . VAL B 1 61 ? -11.008 17.25 8.453 1 98 61 VAL B CA 1
ATOM 4468 C C . VAL B 1 61 ? -9.953 16.203 8.781 1 98 61 VAL B C 1
ATOM 4470 O O . VAL B 1 61 ? -8.867 16.203 8.203 1 98 61 VAL B O 1
ATOM 4473 N N . ASP B 1 62 ? -10.273 15.281 9.672 1 97.12 62 ASP B N 1
ATOM 4474 C CA . ASP B 1 62 ? -9.32 14.273 10.141 1 97.12 62 ASP B CA 1
ATOM 4475 C C . ASP B 1 62 ? -9.156 13.164 9.109 1 97.12 62 ASP B C 1
ATOM 4477 O O . ASP B 1 62 ? -9.336 11.984 9.43 1 97.12 62 ASP B O 1
ATOM 4481 N N . ALA B 1 63 ? -8.812 13.516 7.926 1 96.81 63 ALA B N 1
ATOM 4482 C CA . ALA B 1 63 ? -8.516 12.625 6.809 1 96.81 63 ALA B CA 1
ATOM 4483 C C . ALA B 1 63 ? -7.555 13.281 5.82 1 96.81 63 ALA B C 1
ATOM 4485 O O . ALA B 1 63 ? -7.785 14.406 5.371 1 96.81 63 ALA B O 1
ATOM 4486 N N . GLY B 1 64 ? -6.473 12.664 5.578 1 97.25 64 GLY B N 1
ATOM 4487 C CA . GLY B 1 64 ? -5.484 13.102 4.605 1 97.25 64 GLY B CA 1
ATOM 4488 C C . GLY B 1 64 ? -5.109 12.023 3.607 1 97.25 64 GLY B C 1
ATOM 4489 O O . GLY B 1 64 ? -5.891 11.102 3.357 1 97.25 64 GLY B O 1
ATOM 4490 N N . SER B 1 65 ? -4.008 12.188 2.955 1 97 65 SER B N 1
ATOM 4491 C CA . SER B 1 65 ? -3.594 11.266 1.901 1 97 65 SER B CA 1
ATOM 4492 C C . SER B 1 65 ? -3.383 9.859 2.451 1 97 65 SER B C 1
ATOM 4494 O O . SER B 1 65 ? -3.508 8.875 1.717 1 97 65 SER B O 1
ATOM 4496 N N . ALA B 1 66 ? -3.039 9.711 3.73 1 97 66 ALA B N 1
ATOM 4497 C CA . ALA B 1 66 ? -2.867 8.391 4.336 1 97 66 ALA B CA 1
ATOM 4498 C C . ALA B 1 66 ? -4.172 7.602 4.309 1 97 66 ALA B C 1
ATOM 4500 O O . ALA B 1 66 ? -4.168 6.375 4.438 1 97 66 ALA B O 1
ATOM 4501 N N . ASP B 1 67 ? -5.293 8.297 4.145 1 96.94 67 ASP B N 1
ATOM 4502 C CA . ASP B 1 67 ? -6.609 7.672 4.195 1 96.94 67 ASP B CA 1
ATOM 4503 C C . ASP B 1 67 ? -7.113 7.332 2.795 1 96.94 67 ASP B C 1
ATOM 4505 O O . ASP B 1 67 ? -8.188 6.754 2.639 1 96.94 67 ASP B O 1
ATOM 4509 N N . ASP B 1 68 ? -6.316 7.719 1.769 1 96.81 68 ASP B N 1
ATOM 4510 C CA . ASP B 1 68 ? -6.73 7.383 0.409 1 96.81 68 ASP B CA 1
ATOM 4511 C C . ASP B 1 68 ? -6.945 5.879 0.257 1 96.81 68 ASP B C 1
ATOM 4513 O O . ASP B 1 68 ? -6.16 5.078 0.767 1 96.81 68 ASP B O 1
ATOM 4517 N N . PRO B 1 69 ? -8 5.531 -0.468 1 93.88 69 PRO B N 1
ATOM 4518 C CA . PRO B 1 69 ? -8.195 4.098 -0.72 1 93.88 69 PRO B CA 1
ATOM 4519 C C . PRO B 1 69 ? -7.148 3.523 -1.676 1 93.88 69 PRO B C 1
ATOM 4521 O O . PRO B 1 69 ? -6.555 4.262 -2.465 1 93.88 69 PRO B O 1
ATOM 4524 N N . GLN B 1 70 ? -6.969 2.236 -1.525 1 90.88 70 GLN B N 1
ATOM 4525 C CA . GLN B 1 70 ? -6.102 1.558 -2.484 1 90.88 70 GLN B CA 1
ATOM 4526 C C . GLN B 1 70 ? -6.617 1.734 -3.91 1 90.88 70 GLN B C 1
ATOM 4528 O O . GLN B 1 70 ? -7.816 1.602 -4.164 1 90.88 70 GLN B O 1
ATOM 4533 N N . GLY B 1 71 ? -5.715 2.057 -4.785 1 93.44 71 GLY B N 1
ATOM 4534 C CA . GLY B 1 71 ? -6.094 2.248 -6.176 1 93.44 71 GLY B CA 1
ATOM 4535 C C . GLY B 1 71 ? -6.574 3.656 -6.477 1 93.44 71 GLY B C 1
ATOM 4536 O O . GLY B 1 71 ? -6.863 3.988 -7.625 1 93.44 71 GLY B O 1
ATOM 4537 N N . ALA B 1 72 ? -6.688 4.434 -5.434 1 95.69 72 ALA B N 1
ATOM 4538 C CA . ALA B 1 72 ? -7.191 5.793 -5.625 1 95.69 72 ALA B CA 1
ATOM 4539 C C . ALA B 1 72 ? -6.398 6.793 -4.793 1 95.69 72 ALA B C 1
ATOM 4541 O O . ALA B 1 72 ? -6.973 7.695 -4.176 1 95.69 72 ALA B O 1
ATOM 4542 N N . SER B 1 73 ? -5.086 6.613 -4.734 1 95.62 73 SER B N 1
ATOM 4543 C CA . SER B 1 73 ? -4.254 7.586 -4.035 1 95.62 73 SER B CA 1
ATOM 4544 C C . SER B 1 73 ? -4.316 8.953 -4.707 1 95.62 73 SER B C 1
ATOM 4546 O O . SER B 1 73 ? -4.441 9.047 -5.934 1 95.62 73 SER B O 1
ATOM 4548 N N . GLY B 1 74 ? -4.25 10 -3.875 1 94.75 74 GLY B N 1
ATOM 4549 C CA . GLY B 1 74 ? -4.359 11.375 -4.352 1 94.75 74 GLY B CA 1
ATOM 4550 C C . GLY B 1 74 ? -5.75 11.953 -4.191 1 94.75 74 GLY B C 1
ATOM 4551 O O . GLY B 1 74 ? -5.957 13.148 -4.391 1 94.75 74 GLY B O 1
ATOM 4552 N N . LEU B 1 75 ? -6.652 11.148 -3.77 1 95.56 75 LEU B N 1
ATOM 4553 C CA . LEU B 1 75 ? -8.047 11.555 -3.66 1 95.56 75 LEU B CA 1
ATOM 4554 C C . LEU B 1 75 ? -8.211 12.656 -2.619 1 95.56 75 LEU B C 1
ATOM 4556 O O . LEU B 1 75 ? -8.953 13.617 -2.836 1 95.56 75 LEU B O 1
ATOM 4560 N N . ALA B 1 76 ? -7.598 12.508 -1.469 1 96.69 76 ALA B N 1
ATOM 4561 C CA . ALA B 1 76 ? -7.688 13.547 -0.445 1 96.69 76 ALA B CA 1
ATOM 4562 C C . ALA B 1 76 ? -7.223 14.898 -0.987 1 96.69 76 ALA B C 1
ATOM 4564 O O . ALA B 1 76 ? -7.863 15.922 -0.75 1 96.69 76 ALA B O 1
ATOM 4565 N N . HIS B 1 77 ? -6.156 14.836 -1.732 1 96.19 77 HIS B N 1
ATOM 4566 C CA . HIS B 1 77 ? -5.602 16.047 -2.316 1 96.19 77 HIS B CA 1
ATOM 4567 C C . HIS B 1 77 ? -6.57 16.672 -3.312 1 96.19 77 HIS B C 1
ATOM 4569 O O . HIS B 1 77 ? -6.625 17.906 -3.447 1 96.19 77 HIS B O 1
ATOM 4575 N N . MET B 1 78 ? -7.371 15.906 -3.949 1 94.44 78 MET B N 1
ATOM 4576 C CA . MET B 1 78 ? -8.359 16.406 -4.898 1 94.44 78 MET B CA 1
ATOM 4577 C C . MET B 1 78 ? -9.344 17.359 -4.211 1 94.44 78 MET B C 1
ATOM 4579 O O . MET B 1 78 ? -9.836 18.297 -4.824 1 94.44 78 MET B O 1
ATOM 4583 N N . PHE B 1 79 ? -9.609 17.094 -2.971 1 92.56 79 PHE B N 1
ATOM 4584 C CA . PHE B 1 79 ? -10.625 17.875 -2.283 1 92.56 79 PHE B CA 1
ATOM 4585 C C . PHE B 1 79 ? -10.117 19.281 -1.978 1 92.56 79 PHE B C 1
ATOM 4587 O O . PHE B 1 79 ? -10.906 20.203 -1.75 1 92.56 79 PHE B O 1
ATOM 4594 N N . GLU B 1 80 ? -8.82 19.453 -1.912 1 89.62 80 GLU B N 1
ATOM 4595 C CA . GLU B 1 80 ? -8.266 20.797 -1.882 1 89.62 80 GLU B CA 1
ATOM 4596 C C . GLU B 1 80 ? -8.711 21.609 -3.1 1 89.62 80 GLU B C 1
ATOM 4598 O O . GLU B 1 80 ? -9.047 22.781 -2.98 1 89.62 80 GLU B O 1
ATOM 4603 N N . HIS B 1 81 ? -8.711 20.891 -4.172 1 91.44 81 HIS B N 1
ATOM 4604 C CA . HIS B 1 81 ? -9.07 21.547 -5.43 1 91.44 81 HIS B CA 1
ATOM 4605 C C . HIS B 1 81 ? -10.586 21.688 -5.562 1 91.44 81 HIS B C 1
ATOM 4607 O O . HIS B 1 81 ? -11.078 22.75 -5.949 1 91.44 81 HIS B O 1
ATOM 4613 N N . MET B 1 82 ? -11.312 20.719 -5.227 1 92.81 82 MET B N 1
ATOM 4614 C CA . MET B 1 82 ? -12.75 20.672 -5.438 1 92.81 82 MET B CA 1
ATOM 4615 C C . MET B 1 82 ? -13.469 21.641 -4.512 1 92.81 82 MET B C 1
ATOM 4617 O O . MET B 1 82 ? -14.539 22.156 -4.848 1 92.81 82 MET B O 1
ATOM 4621 N N . ALA B 1 83 ? -12.867 21.922 -3.393 1 87.19 83 ALA B N 1
ATOM 4622 C CA . ALA B 1 83 ? -13.492 22.766 -2.381 1 87.19 83 ALA B CA 1
ATOM 4623 C C . ALA B 1 83 ? -13.703 24.188 -2.908 1 87.19 83 ALA B C 1
ATOM 4625 O O . ALA B 1 83 ? -14.5 24.953 -2.357 1 87.19 83 ALA B O 1
ATOM 4626 N N . PHE B 1 84 ? -13.055 24.531 -3.977 1 92 84 PHE B N 1
ATOM 4627 C CA . PHE B 1 84 ? -13.133 25.906 -4.457 1 92 84 PHE B CA 1
ATOM 4628 C C . PHE B 1 84 ? -13.992 26 -5.711 1 92 84 PHE B C 1
ATOM 4630 O O . PHE B 1 84 ? -14.148 27.078 -6.289 1 92 84 PHE B O 1
ATOM 4637 N N . LYS B 1 85 ? -14.57 24.844 -6.082 1 94.12 85 LYS B N 1
ATOM 4638 C CA . LYS B 1 85 ? -15.367 24.812 -7.305 1 94.12 85 LYS B CA 1
ATOM 4639 C C . LYS B 1 85 ? -16.812 25.234 -7.039 1 94.12 85 LYS B C 1
ATOM 4641 O O . LYS B 1 85 ? -17.625 25.297 -7.961 1 94.12 85 LYS B O 1
ATOM 4646 N N . GLY B 1 86 ? -17.094 25.516 -5.844 1 92.31 86 GLY B N 1
ATOM 4647 C CA . GLY B 1 86 ? -18.406 26.031 -5.5 1 92.31 86 GLY B CA 1
ATOM 4648 C C . GLY B 1 86 ? -19.328 24.984 -4.918 1 92.31 86 GLY B C 1
ATOM 4649 O O . GLY B 1 86 ? -18.859 24.016 -4.312 1 92.31 86 GLY B O 1
ATOM 4650 N N . SER B 1 87 ? -20.609 25.312 -4.84 1 94.44 87 SER B N 1
ATOM 4651 C CA . SER B 1 87 ? -21.656 24.484 -4.27 1 94.44 87 SER B CA 1
ATOM 4652 C C . SER B 1 87 ? -22.844 24.359 -5.227 1 94.44 87 SER B C 1
ATOM 4654 O O . SER B 1 87 ? -22.703 24.625 -6.422 1 94.44 87 SER B O 1
ATOM 4656 N N . GLN B 1 88 ? -23.922 23.797 -4.727 1 95.12 88 GLN B N 1
ATOM 4657 C CA . GLN B 1 88 ? -25.125 23.703 -5.527 1 95.12 88 GLN B CA 1
ATOM 4658 C C . GLN B 1 88 ? -25.688 25.078 -5.875 1 95.12 88 GLN B C 1
ATOM 4660 O O . GLN B 1 88 ? -26.422 25.219 -6.844 1 95.12 88 GLN B O 1
ATOM 4665 N N . GLU B 1 89 ? -25.219 26.078 -5.102 1 95.5 89 GLU B N 1
ATOM 4666 C CA . GLU B 1 89 ? -25.75 27.422 -5.273 1 95.5 89 GLU B CA 1
ATOM 4667 C C . GLU B 1 89 ? -24.703 28.359 -5.871 1 95.5 89 GLU B C 1
ATOM 4669 O O . GLU B 1 89 ? -25.047 29.406 -6.418 1 95.5 89 GLU B O 1
ATOM 4674 N N . ILE B 1 90 ? -23.516 28.031 -5.738 1 96.38 90 ILE B N 1
ATOM 4675 C CA . ILE B 1 90 ? -22.406 28.891 -6.168 1 96.38 90 ILE B CA 1
ATOM 4676 C C . ILE B 1 90 ? -21.562 28.156 -7.215 1 96.38 90 ILE B C 1
ATOM 4678 O O . ILE B 1 90 ? -21.219 26.984 -7.031 1 96.38 90 ILE B O 1
ATOM 4682 N N . GLY B 1 91 ? -21.203 28.812 -8.297 1 96.69 91 GLY B N 1
ATOM 4683 C CA . GLY B 1 91 ? -20.359 28.25 -9.328 1 96.69 91 GLY B CA 1
ATOM 4684 C C . GLY B 1 91 ? -21.141 27.609 -10.461 1 96.69 91 GLY B C 1
ATOM 4685 O O . GLY B 1 91 ? -20.562 26.938 -11.32 1 96.69 91 GLY B O 1
ATOM 4686 N N . THR B 1 92 ? -22.438 27.812 -10.484 1 97.94 92 THR B N 1
ATOM 4687 C CA . THR B 1 92 ? -23.281 27.188 -11.492 1 97.94 92 THR B CA 1
ATOM 4688 C C . THR B 1 92 ? -24.359 28.156 -11.969 1 97.94 92 THR B C 1
ATOM 4690 O O . THR B 1 92 ? -24.844 28.984 -11.195 1 97.94 92 THR B O 1
ATOM 4693 N N . THR B 1 93 ? -24.688 28.078 -13.281 1 98.12 93 THR B N 1
ATOM 4694 C CA . THR B 1 93 ? -25.766 28.891 -13.844 1 98.12 93 THR B CA 1
ATOM 4695 C C . THR B 1 93 ? -27.125 28.203 -13.625 1 98.12 93 THR B C 1
ATOM 4697 O O . THR B 1 93 ? -28.156 28.875 -13.656 1 98.12 93 THR B O 1
ATOM 4700 N N . ASN B 1 94 ? -27.094 26.922 -13.461 1 98.19 94 ASN B N 1
ATOM 4701 C CA . ASN B 1 94 ? -28.281 26.078 -13.336 1 98.19 94 ASN B CA 1
ATOM 4702 C C . ASN B 1 94 ? -27.953 24.719 -12.758 1 98.19 94 ASN B C 1
ATOM 4704 O O . ASN B 1 94 ? -27.719 23.75 -13.5 1 98.19 94 ASN B O 1
ATOM 4708 N N . TYR B 1 95 ? -28.109 24.562 -11.453 1 97.5 95 TYR B N 1
ATOM 4709 C CA . TYR B 1 95 ? -27.594 23.359 -10.805 1 97.5 95 TYR B CA 1
ATOM 4710 C C . TYR B 1 95 ? -28.422 22.141 -11.18 1 97.5 95 TYR B C 1
ATOM 4712 O O . TYR B 1 95 ? -27.875 21.062 -11.445 1 97.5 95 TYR B O 1
ATOM 4720 N N . PRO B 1 96 ? -29.734 22.203 -11.242 1 98.12 96 PRO B N 1
ATOM 4721 C CA . PRO B 1 96 ? -30.5 21.016 -11.641 1 98.12 96 PRO B CA 1
ATOM 4722 C C . PRO B 1 96 ? -30.062 20.469 -13 1 98.12 96 PRO B C 1
ATOM 4724 O O . PRO B 1 96 ? -29.922 19.25 -13.156 1 98.12 96 PRO B O 1
ATOM 4727 N N . ALA B 1 97 ? -29.797 21.297 -13.914 1 98.25 97 ALA B N 1
ATOM 4728 C CA . ALA B 1 97 ? -29.328 20.875 -15.234 1 98.25 97 ALA B CA 1
ATOM 4729 C C . ALA B 1 97 ? -27.891 20.375 -15.156 1 98.25 97 ALA B C 1
ATOM 4731 O O . ALA B 1 97 ? -27.531 19.391 -15.82 1 98.25 97 ALA B O 1
ATOM 4732 N N . GLU B 1 98 ? -27.109 21.094 -14.391 1 98.25 98 GLU B N 1
ATOM 4733 C CA . GLU B 1 98 ? -25.719 20.688 -14.219 1 98.25 98 GLU B CA 1
ATOM 4734 C C . GLU B 1 98 ? -25.641 19.281 -13.617 1 98.25 98 GLU B C 1
ATOM 4736 O O . GLU B 1 98 ? -24.812 18.484 -14.039 1 98.25 98 GLU B O 1
ATOM 4741 N N . LYS B 1 99 ? -26.469 19.078 -12.672 1 98 99 LYS B N 1
ATOM 4742 C CA . LYS B 1 99 ? -26.484 17.781 -11.992 1 98 99 LYS B CA 1
ATOM 4743 C C . LYS B 1 99 ? -26.703 16.641 -12.984 1 98 99 LYS B C 1
ATOM 4745 O O . LYS B 1 99 ? -26.047 15.609 -12.914 1 98 99 LYS B O 1
ATOM 4750 N N . VAL B 1 100 ? -27.594 16.828 -13.891 1 98.38 100 VAL B N 1
ATOM 4751 C CA . VAL B 1 100 ? -27.891 15.836 -14.914 1 98.38 100 VAL B CA 1
ATOM 4752 C C . VAL B 1 100 ? -26.688 15.672 -15.844 1 98.38 100 VAL B C 1
ATOM 4754 O O . VAL B 1 100 ? -26.328 14.547 -16.203 1 98.38 100 VAL B O 1
ATOM 4757 N N . ALA B 1 101 ? -26.125 16.781 -16.172 1 98.56 101 ALA B N 1
ATOM 4758 C CA . ALA B 1 101 ? -24.969 16.75 -17.062 1 98.56 101 ALA B CA 1
ATOM 4759 C C . ALA B 1 101 ? -23.797 16.047 -16.406 1 98.56 101 ALA B C 1
ATOM 4761 O O . ALA B 1 101 ? -23.078 15.266 -17.047 1 98.56 101 ALA B O 1
ATOM 4762 N N . LEU B 1 102 ? -23.578 16.297 -15.156 1 98.38 102 LEU B N 1
ATOM 4763 C CA . LEU B 1 102 ? -22.469 15.68 -14.43 1 98.38 102 LEU B CA 1
ATOM 4764 C C . LEU B 1 102 ? -22.688 14.172 -14.312 1 98.38 102 LEU B C 1
ATOM 4766 O O . LEU B 1 102 ? -21.734 13.398 -14.367 1 98.38 102 LEU B O 1
ATOM 4770 N N . ALA B 1 103 ? -23.922 13.789 -14.133 1 98.31 103 ALA B N 1
ATOM 4771 C CA . ALA B 1 103 ? -24.234 12.367 -14.094 1 98.31 103 ALA B CA 1
ATOM 4772 C C . ALA B 1 103 ? -23.859 11.688 -15.406 1 98.31 103 ALA B C 1
ATOM 4774 O O . ALA B 1 103 ? -23.359 10.555 -15.414 1 98.31 103 ALA B O 1
ATOM 4775 N N . LYS B 1 104 ? -24.109 12.359 -16.484 1 98.44 104 LYS B N 1
ATOM 4776 C CA . LYS B 1 104 ? -23.75 11.828 -17.797 1 98.44 104 LYS B CA 1
ATOM 4777 C C . LYS B 1 104 ? -22.234 11.703 -17.953 1 98.44 104 LYS B C 1
ATOM 4779 O O . LYS B 1 104 ? -21.75 10.766 -18.578 1 98.44 104 LYS B O 1
ATOM 4784 N N . VAL B 1 105 ? -21.531 12.656 -17.406 1 98.62 105 VAL B N 1
ATOM 4785 C CA . VAL B 1 105 ? -20.078 12.602 -17.438 1 98.62 105 VAL B CA 1
ATOM 4786 C C . VAL B 1 105 ? -19.594 11.336 -16.734 1 98.62 105 VAL B C 1
ATOM 4788 O O . VAL B 1 105 ? -18.734 10.609 -17.25 1 98.62 105 VAL B O 1
ATOM 4791 N N . GLU B 1 106 ? -20.141 11.039 -15.586 1 98.31 106 GLU B N 1
ATOM 4792 C CA . GLU B 1 106 ? -19.719 9.883 -14.805 1 98.31 106 GLU B CA 1
ATOM 4793 C C . GLU B 1 106 ? -20.047 8.578 -15.523 1 98.31 106 GLU B C 1
ATOM 4795 O O . GLU B 1 106 ? -19.25 7.637 -15.5 1 98.31 106 GLU B O 1
ATOM 4800 N N . ILE B 1 107 ? -21.188 8.594 -16.141 1 97.94 107 ILE B N 1
ATOM 4801 C CA . ILE B 1 107 ? -21.562 7.402 -16.891 1 97.94 107 ILE B CA 1
ATOM 4802 C C . ILE B 1 107 ? -20.594 7.191 -18.062 1 97.94 107 ILE B C 1
ATOM 4804 O O . ILE B 1 107 ? -20.125 6.078 -18.281 1 97.94 107 ILE B O 1
ATOM 4808 N N . ALA B 1 108 ? -20.328 8.258 -18.766 1 98.38 108 ALA B N 1
ATOM 4809 C CA . ALA B 1 108 ? -19.406 8.188 -19.906 1 98.38 108 ALA B CA 1
ATOM 4810 C C . ALA B 1 108 ? -18 7.805 -19.453 1 98.38 108 ALA B C 1
ATOM 4812 O O . ALA B 1 108 ? -17.328 7 -20.109 1 98.38 108 ALA B O 1
ATOM 4813 N N . TYR B 1 109 ? -17.578 8.359 -18.344 1 98 109 TYR B N 1
ATOM 4814 C CA . TYR B 1 109 ? -16.234 8.039 -17.859 1 98 109 TYR B CA 1
ATOM 4815 C C . TYR B 1 109 ? -16.141 6.578 -17.453 1 98 109 TYR B C 1
ATOM 4817 O O . TYR B 1 109 ? -15.141 5.914 -17.734 1 98 109 TYR B O 1
ATOM 4825 N N . ALA B 1 110 ? -17.125 6.129 -16.766 1 95.88 110 ALA B N 1
ATOM 4826 C CA . ALA B 1 110 ? -17.109 4.742 -16.312 1 95.88 110 ALA B CA 1
ATOM 4827 C C . ALA B 1 110 ? -16.953 3.781 -17.484 1 95.88 110 ALA B C 1
ATOM 4829 O O . ALA B 1 110 ? -16.203 2.811 -17.406 1 95.88 110 ALA B O 1
ATOM 4830 N N . ALA B 1 111 ? -17.656 4.062 -18.547 1 95.88 111 ALA B N 1
ATOM 4831 C CA . ALA B 1 111 ? -17.578 3.221 -19.75 1 95.88 111 ALA B CA 1
ATOM 4832 C C . ALA B 1 111 ? -16.188 3.307 -20.375 1 95.88 111 ALA B C 1
ATOM 4834 O O . ALA B 1 111 ? -15.609 2.287 -20.766 1 95.88 111 ALA B O 1
ATOM 4835 N N . TYR B 1 112 ? -15.695 4.48 -20.484 1 97.31 112 TYR B N 1
ATOM 4836 C CA . TYR B 1 112 ? -14.367 4.707 -21.031 1 97.31 112 TYR B CA 1
ATOM 4837 C C . TYR B 1 112 ? -13.305 4 -20.203 1 97.31 112 TYR B C 1
ATOM 4839 O O . TYR B 1 112 ? -12.453 3.289 -20.734 1 97.31 112 TYR B O 1
ATOM 4847 N N . ASP B 1 113 ? -13.391 4.23 -18.891 1 94.81 113 ASP B N 1
ATOM 4848 C CA . ASP B 1 113 ? -12.43 3.676 -17.953 1 94.81 113 ASP B CA 1
ATOM 4849 C C . ASP B 1 113 ? -12.445 2.15 -17.969 1 94.81 113 ASP B C 1
ATOM 4851 O O . ASP B 1 113 ? -11.391 1.509 -17.922 1 94.81 113 ASP B O 1
ATOM 4855 N N . ALA B 1 114 ? -13.594 1.58 -18.031 1 91.31 114 ALA B N 1
ATOM 4856 C CA . ALA B 1 114 ? -13.75 0.128 -18.078 1 91.31 114 ALA B CA 1
ATOM 4857 C C . ALA B 1 114 ? -13.031 -0.467 -19.281 1 91.31 114 ALA B C 1
ATOM 4859 O O . ALA B 1 114 ? -12.367 -1.502 -19.172 1 91.31 114 ALA B O 1
ATOM 4860 N N . GLU B 1 115 ? -13.172 0.168 -20.406 1 93.25 115 GLU B N 1
ATOM 4861 C CA . GLU B 1 115 ? -12.484 -0.294 -21.625 1 93.25 115 GLU B CA 1
ATOM 4862 C C . GLU B 1 115 ? -10.984 -0.078 -21.516 1 93.25 115 GLU B C 1
ATOM 4864 O O . GLU B 1 115 ? -10.195 -0.955 -21.891 1 93.25 115 GLU B O 1
ATOM 4869 N N . LEU B 1 116 ? -10.633 1.005 -20.984 1 93.06 116 LEU B N 1
ATOM 4870 C CA . LEU B 1 116 ? -9.234 1.393 -20.875 1 93.06 116 LEU B CA 1
ATOM 4871 C C . LEU B 1 116 ? -8.461 0.394 -20.031 1 93.06 116 LEU B C 1
ATOM 4873 O O . LEU B 1 116 ? -7.305 0.081 -20.328 1 93.06 116 LEU B O 1
ATOM 4877 N N . ARG B 1 117 ? -9.078 -0.131 -19 1 88.88 117 ARG B N 1
ATOM 4878 C CA . ARG B 1 117 ? -8.383 -0.922 -17.984 1 88.88 117 ARG B CA 1
ATOM 4879 C C . ARG B 1 117 ? -8.344 -2.395 -18.375 1 88.88 117 ARG B C 1
ATOM 4881 O O . ARG B 1 117 ? -7.695 -3.203 -17.703 1 88.88 117 ARG B O 1
ATOM 4888 N N . LYS B 1 118 ? -8.992 -2.691 -19.469 1 86.25 118 LYS B N 1
ATOM 4889 C CA . LYS B 1 118 ? -8.953 -4.086 -19.891 1 86.25 118 LYS B CA 1
ATOM 4890 C C . LYS B 1 118 ? -7.523 -4.547 -20.156 1 86.25 118 LYS B C 1
ATOM 4892 O O . LYS B 1 118 ? -6.789 -3.912 -20.906 1 86.25 118 LYS B O 1
ATOM 4897 N N . LEU B 1 119 ? -7.219 -5.613 -19.484 1 79.88 119 LEU B N 1
ATOM 4898 C CA . LEU B 1 119 ? -5.902 -6.199 -19.719 1 79.88 119 LEU B CA 1
ATOM 4899 C C . LEU B 1 119 ? -5.852 -6.922 -21.062 1 79.88 119 LEU B C 1
ATOM 4901 O O . LEU B 1 119 ? -4.82 -6.918 -21.734 1 79.88 119 LEU B O 1
ATOM 4905 N N . VAL B 1 120 ? -6.922 -7.633 -21.328 1 80.75 120 VAL B N 1
ATOM 4906 C CA . VAL B 1 120 ? -7.055 -8.391 -22.578 1 80.75 120 VAL B CA 1
ATOM 4907 C C . VAL B 1 120 ? -8.352 -8.008 -23.281 1 80.75 120 VAL B C 1
ATOM 4909 O O . VAL B 1 120 ? -9.383 -7.812 -22.625 1 80.75 120 VAL B O 1
ATOM 4912 N N . GLY B 1 121 ? -8.273 -7.863 -24.562 1 81.31 121 GLY B N 1
ATOM 4913 C CA . GLY B 1 121 ? -9.492 -7.668 -25.344 1 81.31 121 GLY B CA 1
ATOM 4914 C C . GLY B 1 121 ? -9.883 -6.207 -25.484 1 81.31 121 GLY B C 1
ATOM 4915 O O . GLY B 1 121 ? -11.039 -5.895 -25.766 1 81.31 121 GLY B O 1
ATOM 4916 N N . GLN B 1 122 ? -8.961 -5.305 -25.141 1 87.81 122 GLN B N 1
ATOM 4917 C CA . GLN B 1 122 ? -9.25 -3.893 -25.375 1 87.81 122 GLN B CA 1
ATOM 4918 C C . GLN B 1 122 ? -9.469 -3.609 -26.859 1 87.81 122 GLN B C 1
ATOM 4920 O O . GLN B 1 122 ? -8.75 -4.133 -27.703 1 87.81 122 GLN B O 1
ATOM 4925 N N . ASP B 1 123 ? -10.484 -2.873 -27.188 1 94.56 123 ASP B N 1
ATOM 4926 C CA . ASP B 1 123 ? -10.812 -2.447 -28.547 1 94.56 123 ASP B CA 1
ATOM 4927 C C . ASP B 1 123 ? -10.445 -0.98 -28.766 1 94.56 123 ASP B C 1
ATOM 4929 O O . ASP B 1 123 ? -11.148 -0.085 -28.281 1 94.56 123 ASP B O 1
ATOM 4933 N N . PRO B 1 124 ? -9.43 -0.72 -29.5 1 95.81 124 PRO B N 1
ATOM 4934 C CA . PRO B 1 124 ? -8.977 0.662 -29.672 1 95.81 124 PRO B CA 1
ATOM 4935 C C . PRO B 1 124 ? -10.047 1.566 -30.281 1 95.81 124 PRO B C 1
ATOM 4937 O O . PRO B 1 124 ? -10.141 2.744 -29.922 1 95.81 124 PRO B O 1
ATOM 4940 N N . ALA B 1 125 ? -10.766 1 -31.219 1 97.38 125 ALA B N 1
ATOM 4941 C CA . ALA B 1 125 ? -11.828 1.794 -31.828 1 97.38 125 ALA B CA 1
ATOM 4942 C C . ALA B 1 125 ? -12.914 2.135 -30.812 1 97.38 125 ALA B C 1
ATOM 4944 O O . ALA B 1 125 ? -13.383 3.275 -30.75 1 97.38 125 ALA B O 1
ATOM 4945 N N . LYS B 1 126 ? -13.281 1.138 -30.062 1 97.38 126 LYS B N 1
ATOM 4946 C CA . LYS B 1 126 ? -14.266 1.365 -29.016 1 97.38 126 LYS B CA 1
ATOM 4947 C C . LYS B 1 126 ? -13.742 2.355 -27.984 1 97.38 126 LYS B C 1
ATOM 4949 O O . LYS B 1 126 ? -14.484 3.234 -27.531 1 97.38 126 LYS B O 1
ATOM 4954 N N . LEU B 1 127 ? -12.523 2.213 -27.609 1 97.5 127 LEU B N 1
ATOM 4955 C CA . LEU B 1 127 ? -11.906 3.113 -26.656 1 97.5 127 LEU B CA 1
ATOM 4956 C C . LEU B 1 127 ? -11.953 4.555 -27.141 1 97.5 127 LEU B C 1
ATOM 4958 O O . LEU B 1 127 ? -12.289 5.465 -26.375 1 97.5 127 LEU B O 1
ATOM 4962 N N . ALA B 1 128 ? -11.648 4.77 -28.391 1 98 128 ALA B N 1
ATOM 4963 C CA . ALA B 1 128 ? -11.672 6.113 -28.969 1 98 128 ALA B CA 1
ATOM 4964 C C . ALA B 1 128 ? -13.078 6.695 -28.953 1 98 128 ALA B C 1
ATOM 4966 O O . ALA B 1 128 ? -13.266 7.879 -28.656 1 98 128 ALA B O 1
ATOM 4967 N N . GLU B 1 129 ? -14.008 5.844 -29.281 1 98.38 129 GLU B N 1
ATOM 4968 C CA . GLU B 1 129 ? -15.406 6.266 -29.266 1 98.38 129 GLU B CA 1
ATOM 4969 C C . GLU B 1 129 ? -15.859 6.656 -27.859 1 98.38 129 GLU B C 1
ATOM 4971 O O . GLU B 1 129 ? -16.516 7.68 -27.688 1 98.38 129 GLU B O 1
ATOM 4976 N N . LEU B 1 130 ? -15.516 5.805 -26.953 1 98.44 130 LEU B N 1
ATOM 4977 C CA . LEU B 1 130 ? -15.891 6.059 -25.562 1 98.44 130 LEU B CA 1
ATOM 4978 C C . LEU B 1 130 ? -15.195 7.312 -25.031 1 98.44 130 LEU B C 1
ATOM 4980 O O . LEU B 1 130 ? -15.797 8.078 -24.266 1 98.44 130 LEU B O 1
ATOM 4984 N N . LYS B 1 131 ? -13.992 7.543 -25.406 1 98.19 131 LYS B N 1
ATOM 4985 C CA . LYS B 1 131 ? -13.273 8.75 -25.016 1 98.19 131 LYS B CA 1
ATOM 4986 C C . LYS B 1 131 ? -13.969 10 -25.531 1 98.19 131 LYS B C 1
ATOM 4988 O O . LYS B 1 131 ? -14.117 10.992 -24.812 1 98.19 131 LYS B O 1
ATOM 4993 N N . LYS B 1 132 ? -14.367 9.938 -26.781 1 98.44 132 LYS B N 1
ATOM 4994 C CA . LYS B 1 132 ? -15.07 11.07 -27.391 1 98.44 132 LYS B CA 1
ATOM 4995 C C . LYS B 1 132 ? -16.391 11.344 -26.656 1 98.44 132 LYS B C 1
ATOM 4997 O O . LYS B 1 132 ? -16.734 12.508 -26.406 1 98.44 132 LYS B O 1
ATOM 5002 N N . ALA B 1 133 ? -17.062 10.273 -26.344 1 98.62 133 ALA B N 1
ATOM 5003 C CA . ALA B 1 133 ? -18.312 10.43 -25.594 1 98.62 133 ALA B CA 1
ATOM 5004 C C . ALA B 1 133 ? -18.062 11.102 -24.25 1 98.62 133 ALA B C 1
ATOM 5006 O O . ALA B 1 133 ? -18.859 11.93 -23.797 1 98.62 133 ALA B O 1
ATOM 5007 N N . PHE B 1 134 ? -17.031 10.688 -23.578 1 98.44 134 PHE B N 1
ATOM 5008 C CA . PHE B 1 134 ? -16.625 11.266 -22.297 1 98.44 134 PHE B CA 1
ATOM 5009 C C . PHE B 1 134 ? -16.312 12.742 -22.453 1 98.44 134 PHE B C 1
ATOM 5011 O O . PHE B 1 134 ? -16.781 13.57 -21.672 1 98.44 134 PHE B O 1
ATOM 5018 N N . GLU B 1 135 ? -15.609 13.133 -23.484 1 98.38 135 GLU B N 1
ATOM 5019 C CA . GLU B 1 135 ? -15.25 14.516 -23.766 1 98.38 135 GLU B CA 1
ATOM 5020 C C . GLU B 1 135 ? -16.484 15.352 -24.078 1 98.38 135 GLU B C 1
ATOM 5022 O O . GLU B 1 135 ? -16.594 16.5 -23.625 1 98.38 135 GLU B O 1
ATOM 5027 N N . ASP B 1 136 ? -17.359 14.781 -24.844 1 98.62 136 ASP B N 1
ATOM 5028 C CA . ASP B 1 136 ? -18.594 15.484 -25.188 1 98.62 136 ASP B CA 1
ATOM 5029 C C . ASP B 1 136 ? -19.438 15.75 -23.953 1 98.62 136 ASP B C 1
ATOM 5031 O O . ASP B 1 136 ? -20.031 16.828 -23.812 1 98.62 136 ASP B O 1
ATOM 5035 N N . ALA B 1 137 ? -19.5 14.742 -23.094 1 98.69 137 ALA B N 1
ATOM 5036 C CA . ALA B 1 137 ? -20.25 14.914 -21.859 1 98.69 137 ALA B CA 1
ATOM 5037 C C . ALA B 1 137 ? -19.641 16.016 -21 1 98.69 137 ALA B C 1
ATOM 5039 O O . ALA B 1 137 ? -20.375 16.812 -20.406 1 98.69 137 ALA B O 1
ATOM 5040 N N . GLN B 1 138 ? -18.359 16.078 -20.938 1 98.44 138 GLN B N 1
ATOM 5041 C CA . GLN B 1 138 ? -17.688 17.125 -20.188 1 98.44 138 GLN B CA 1
ATOM 5042 C C . GLN B 1 138 ? -18 18.5 -20.75 1 98.44 138 GLN B C 1
ATOM 5044 O O . GLN B 1 138 ? -18.219 19.453 -19.984 1 98.44 138 GLN B O 1
ATOM 5049 N N . ALA B 1 139 ? -17.984 18.562 -22.062 1 98.31 139 ALA B N 1
ATOM 5050 C CA . ALA B 1 139 ? -18.266 19.844 -22.719 1 98.31 139 ALA B CA 1
ATOM 5051 C C . ALA B 1 139 ? -19.672 20.328 -22.375 1 98.31 139 ALA B C 1
ATOM 5053 O O . ALA B 1 139 ? -19.891 21.531 -22.188 1 98.31 139 ALA B O 1
ATOM 5054 N N . GLU B 1 140 ? -20.578 19.422 -22.312 1 98.38 140 GLU B N 1
ATOM 5055 C CA . GLU B 1 140 ? -21.953 19.766 -21.969 1 98.38 140 GLU B CA 1
ATOM 5056 C C . GLU B 1 140 ? -22.047 20.297 -20.547 1 98.38 140 GLU B C 1
ATOM 5058 O O . GLU B 1 140 ? -22.75 21.281 -20.281 1 98.38 140 GLU B O 1
ATOM 5063 N N . ALA B 1 141 ? -21.391 19.641 -19.672 1 98.44 141 ALA B N 1
ATOM 5064 C CA . ALA B 1 141 ? -21.438 20.047 -18.281 1 98.44 141 ALA B CA 1
ATOM 5065 C C . ALA B 1 141 ? -20.75 21.391 -18.078 1 98.44 141 ALA B C 1
ATOM 5067 O O . ALA B 1 141 ? -21.156 22.172 -17.203 1 98.44 141 ALA B O 1
ATOM 5068 N N . GLN B 1 142 ? -19.781 21.656 -18.906 1 97.94 142 GLN B N 1
ATOM 5069 C CA . GLN B 1 142 ? -19 22.875 -18.781 1 97.94 142 GLN B CA 1
ATOM 5070 C C . GLN B 1 142 ? -19.844 24.109 -19.047 1 97.94 142 GLN B C 1
ATOM 5072 O O . GLN B 1 142 ? -19.531 25.203 -18.562 1 97.94 142 GLN B O 1
ATOM 5077 N N . LYS B 1 143 ? -20.906 23.938 -19.688 1 97.94 143 LYS B N 1
ATOM 5078 C CA . LYS B 1 143 ? -21.766 25.047 -20.078 1 97.94 143 LYS B CA 1
ATOM 5079 C C . LYS B 1 143 ? -22.422 25.688 -18.859 1 97.94 143 LYS B C 1
ATOM 5081 O O . LYS B 1 143 ? -22.875 26.828 -18.922 1 97.94 143 LYS B O 1
ATOM 5086 N N . PHE B 1 144 ? -22.453 24.922 -17.797 1 98.44 144 PHE B N 1
ATOM 5087 C CA . PHE B 1 144 ? -23.203 25.406 -16.625 1 98.44 144 PHE B CA 1
ATOM 5088 C C . PHE B 1 144 ? -22.266 26.031 -15.609 1 98.44 144 PHE B C 1
ATOM 5090 O O . PHE B 1 144 ? -22.703 26.547 -14.586 1 98.44 144 PHE B O 1
ATOM 5097 N N . VAL B 1 145 ? -20.984 26.062 -15.836 1 98.06 145 VAL B N 1
ATOM 5098 C CA . VAL B 1 145 ? -19.984 26.406 -14.836 1 98.06 145 VAL B CA 1
ATOM 5099 C C . VAL B 1 145 ? -19.781 27.922 -14.828 1 98.06 145 VAL B C 1
ATOM 5101 O O . VAL B 1 145 ? -19.641 28.547 -15.883 1 98.06 145 VAL B O 1
ATOM 5104 N N . ILE B 1 146 ? -19.828 28.516 -13.664 1 97.88 146 ILE B N 1
ATOM 5105 C CA . ILE B 1 146 ? -19.312 29.859 -13.414 1 97.88 146 ILE B CA 1
ATOM 5106 C C . ILE B 1 146 ? -17.953 29.781 -12.734 1 97.88 146 ILE B C 1
ATOM 5108 O O . ILE B 1 146 ? -17.859 29.562 -11.523 1 97.88 146 ILE B O 1
ATOM 5112 N N . PRO B 1 147 ? -16.953 29.953 -13.523 1 94.44 147 PRO B N 1
ATOM 5113 C CA . PRO B 1 147 ? -15.617 29.703 -12.992 1 94.44 147 PRO B CA 1
ATOM 5114 C C . PRO B 1 147 ? -15.242 30.656 -11.859 1 94.44 147 PRO B C 1
ATOM 5116 O O . PRO B 1 147 ? -15.586 31.844 -11.898 1 94.44 147 PRO B O 1
ATOM 5119 N N . ASN B 1 148 ? -14.711 30.25 -10.742 1 93.94 148 ASN B N 1
ATOM 5120 C CA . ASN B 1 148 ? -14.047 30.938 -9.641 1 93.94 148 ASN B CA 1
ATOM 5121 C C . ASN B 1 148 ? -15.031 31.766 -8.82 1 93.94 148 ASN B C 1
ATOM 5123 O O . ASN B 1 148 ? -14.641 32.688 -8.109 1 93.94 148 ASN B O 1
ATOM 5127 N N . GLN B 1 149 ? -16.25 31.469 -8.945 1 95.81 149 GLN B N 1
ATOM 5128 C CA . GLN B 1 149 ? -17.25 32.281 -8.297 1 95.81 149 GLN B CA 1
ATOM 5129 C C . GLN B 1 149 ? -17.125 32.219 -6.777 1 95.81 149 GLN B C 1
ATOM 5131 O O . GLN B 1 149 ? -17.281 33.25 -6.09 1 95.81 149 GLN B O 1
ATOM 5136 N N . PHE B 1 150 ? -16.859 31.125 -6.25 1 95.31 150 PHE B N 1
ATOM 5137 C CA . PHE B 1 150 ? -16.75 30.938 -4.809 1 95.31 150 PHE B CA 1
ATOM 5138 C C . PHE B 1 150 ? -15.68 31.844 -4.223 1 95.31 150 PHE B C 1
ATOM 5140 O O . PHE B 1 150 ? -15.945 32.625 -3.303 1 95.31 150 PHE B O 1
ATOM 5147 N N . SER B 1 151 ? -14.5 31.75 -4.758 1 94.88 151 SER B N 1
ATOM 5148 C CA . SER B 1 151 ? -13.383 32.562 -4.27 1 94.88 151 SER B CA 1
ATOM 5149 C C . SER B 1 151 ? -13.633 34.031 -4.5 1 94.88 151 SER B C 1
ATOM 5151 O O . SER B 1 151 ? -13.242 34.875 -3.676 1 94.88 151 SER B O 1
ATOM 5153 N N . GLU B 1 152 ? -14.273 34.344 -5.613 1 96.38 152 GLU B N 1
ATOM 5154 C CA . GLU B 1 152 ? -14.555 35.719 -5.938 1 96.38 152 GLU B CA 1
ATOM 5155 C C . GLU B 1 152 ? -15.516 36.344 -4.926 1 96.38 152 GLU B C 1
ATOM 5157 O O . GLU B 1 152 ? -15.336 37.5 -4.504 1 96.38 152 GLU B O 1
ATOM 5162 N N . ILE B 1 153 ? -16.484 35.625 -4.574 1 96.81 153 ILE B N 1
ATOM 5163 C CA . ILE B 1 153 ? -17.438 36.094 -3.588 1 96.81 153 ILE B CA 1
ATOM 5164 C C . ILE B 1 153 ? -16.734 36.375 -2.27 1 96.81 153 ILE B C 1
ATOM 5166 O O . ILE B 1 153 ? -16.922 37.438 -1.672 1 96.81 153 ILE B O 1
ATOM 5170 N N . ALA B 1 154 ? -15.906 35.531 -1.777 1 96.38 154 ALA B N 1
ATOM 5171 C CA . ALA B 1 154 ? -15.18 35.688 -0.521 1 96.38 154 ALA B CA 1
ATOM 5172 C C . ALA B 1 154 ? -14.211 36.875 -0.596 1 96.38 154 ALA B C 1
ATOM 5174 O O . ALA B 1 154 ? -14.172 37.688 0.309 1 96.38 154 ALA B O 1
ATOM 5175 N N . GLU B 1 155 ? -13.5 36.938 -1.67 1 96.88 155 GLU B N 1
ATOM 5176 C CA . GLU B 1 155 ? -12.5 38 -1.839 1 96.88 155 GLU B CA 1
ATOM 5177 C C . GLU B 1 155 ? -13.148 39.375 -1.906 1 96.88 155 GLU B C 1
ATOM 5179 O O . GLU B 1 155 ? -12.641 40.312 -1.325 1 96.88 155 GLU B O 1
ATOM 5184 N N . GLN B 1 156 ? -14.188 39.406 -2.602 1 97.44 156 GLN B N 1
ATOM 5185 C CA . GLN B 1 156 ? -14.906 40.688 -2.729 1 97.44 156 GLN B CA 1
ATOM 5186 C C . GLN B 1 156 ? -15.422 41.156 -1.375 1 97.44 156 GLN B C 1
ATOM 5188 O O . GLN B 1 156 ? -15.656 42.344 -1.18 1 97.44 156 GLN B O 1
ATOM 5193 N N . GLN B 1 157 ? -15.469 40.219 -0.53 1 97.19 157 GLN B N 1
ATOM 5194 C CA . GLN B 1 157 ? -16.016 40.531 0.782 1 97.19 157 GLN B CA 1
ATOM 5195 C C . GLN B 1 157 ? -14.914 40.562 1.84 1 97.19 157 GLN B C 1
ATOM 5197 O O . GLN B 1 157 ? -15.195 40.469 3.035 1 97.19 157 GLN B O 1
ATOM 5202 N N . GLY B 1 158 ? -13.664 40.625 1.432 1 96.88 158 GLY B N 1
ATOM 5203 C CA . GLY B 1 158 ? -12.562 40.938 2.322 1 96.88 158 GLY B CA 1
ATOM 5204 C C . GLY B 1 158 ? -11.789 39.719 2.791 1 96.88 158 GLY B C 1
ATOM 5205 O O . GLY B 1 158 ? -10.938 39.844 3.674 1 96.88 158 GLY B O 1
ATOM 5206 N N . ALA B 1 159 ? -12.117 38.594 2.205 1 96.75 159 ALA B N 1
ATOM 5207 C CA . ALA B 1 159 ? -11.352 37.406 2.58 1 96.75 159 ALA B CA 1
ATOM 5208 C C . ALA B 1 159 ? -9.883 37.562 2.176 1 96.75 159 ALA B C 1
ATOM 5210 O O . ALA B 1 159 ? -9.578 38.062 1.099 1 96.75 159 ALA B O 1
ATOM 5211 N N . THR B 1 160 ? -9.031 37.188 3.059 1 96.44 160 THR B N 1
ATOM 5212 C CA . THR B 1 160 ? -7.594 37.188 2.793 1 96.44 160 THR B CA 1
ATOM 5213 C C . THR B 1 160 ? -6.984 35.844 3.141 1 96.44 160 THR B C 1
ATOM 5215 O O . THR B 1 160 ? -7.414 35.188 4.094 1 96.44 160 THR B O 1
ATOM 5218 N N . GLY B 1 161 ? -6.047 35.406 2.303 1 95.44 161 GLY B N 1
ATOM 5219 C CA . GLY B 1 161 ? -5.328 34.156 2.592 1 95.44 161 GLY B CA 1
ATOM 5220 C C . GLY B 1 161 ? -6.148 32.906 2.322 1 95.44 161 GLY B C 1
ATOM 5221 O O . GLY B 1 161 ? -6.051 31.938 3.059 1 95.44 161 GLY B O 1
ATOM 5222 N N . ILE B 1 162 ? -7.055 33 1.352 1 94.62 162 ILE B N 1
ATOM 5223 C CA . ILE B 1 162 ? -7.883 31.844 1.007 1 94.62 162 ILE B CA 1
ATOM 5224 C C . ILE B 1 162 ? -6.996 30.688 0.564 1 94.62 162 ILE B C 1
ATOM 5226 O O . ILE B 1 162 ? -6.273 30.797 -0.43 1 94.62 162 ILE B O 1
ATOM 5230 N N . ASN B 1 163 ? -7.062 29.578 1.363 1 93.06 163 ASN B N 1
ATOM 5231 C CA . ASN B 1 163 ? -6.203 28.453 1.037 1 93.06 163 ASN B CA 1
ATOM 5232 C C . ASN B 1 163 ? -6.73 27.156 1.644 1 93.06 163 ASN B C 1
ATOM 5234 O O . ASN B 1 163 ? -7.691 27.172 2.414 1 93.06 163 ASN B O 1
ATOM 5238 N N . ALA B 1 164 ? -6.285 26.125 1.126 1 95 164 ALA B N 1
ATOM 5239 C CA . ALA B 1 164 ? -6.473 24.781 1.646 1 95 164 ALA B CA 1
ATOM 5240 C C . ALA B 1 164 ? -5.184 23.969 1.561 1 95 164 ALA B C 1
ATOM 5242 O O . ALA B 1 164 ? -4.273 24.312 0.802 1 95 164 ALA B O 1
ATOM 5243 N N . SER B 1 165 ? -5.098 23.016 2.414 1 94.75 165 SER B N 1
ATOM 5244 C CA . SER B 1 165 ? -3.924 22.156 2.387 1 94.75 165 SER B CA 1
ATOM 5245 C C . SER B 1 165 ? -4.285 20.719 2.76 1 94.75 165 SER B C 1
ATOM 5247 O O . SER B 1 165 ? -5.137 20.5 3.623 1 94.75 165 SER B O 1
ATOM 5249 N N . THR B 1 166 ? -3.689 19.812 2.027 1 95.81 166 THR B N 1
ATOM 5250 C CA . THR B 1 166 ? -3.82 18.391 2.34 1 95.81 166 THR B CA 1
ATOM 5251 C C . THR B 1 166 ? -2.475 17.797 2.744 1 95.81 166 THR B C 1
ATOM 5253 O O . THR B 1 166 ? -1.49 17.922 2.012 1 95.81 166 THR B O 1
ATOM 5256 N N . ALA B 1 167 ? -2.4 17.297 3.922 1 95.69 167 ALA B N 1
ATOM 5257 C CA . ALA B 1 167 ? -1.246 16.531 4.398 1 95.69 167 ALA B CA 1
ATOM 5258 C C . ALA B 1 167 ? -1.568 15.047 4.492 1 95.69 167 ALA B C 1
ATOM 5260 O O . ALA B 1 167 ? -2.611 14.602 4.012 1 95.69 167 ALA B O 1
ATOM 5261 N N . GLU B 1 168 ? -0.667 14.258 4.988 1 96.94 168 GLU B N 1
ATOM 5262 C CA . GLU B 1 168 ? -0.891 12.828 5.145 1 96.94 168 GLU B CA 1
ATOM 5263 C C . GLU B 1 168 ? -1.988 12.547 6.168 1 96.94 168 GLU B C 1
ATOM 5265 O O . GLU B 1 168 ? -2.748 11.586 6.023 1 96.94 168 GLU B O 1
ATOM 5270 N N . ASP B 1 169 ? -2.184 13.461 7.133 1 96.81 169 ASP B N 1
ATOM 5271 C CA . ASP B 1 169 ? -3.01 13.156 8.297 1 96.81 169 ASP B CA 1
ATOM 5272 C C . ASP B 1 169 ? -4.379 13.828 8.188 1 96.81 169 ASP B C 1
ATOM 5274 O O . ASP B 1 169 ? -5.344 13.383 8.812 1 96.81 169 ASP B O 1
ATOM 5278 N N . SER B 1 170 ? -4.391 14.922 7.445 1 97.31 170 SER B N 1
ATOM 5279 C CA . SER B 1 170 ? -5.613 15.719 7.484 1 97.31 170 SER B CA 1
ATOM 5280 C C . SER B 1 170 ? -5.695 16.672 6.297 1 97.31 170 SER B C 1
ATOM 5282 O O . SER B 1 170 ? -4.715 16.859 5.578 1 97.31 170 SER B O 1
ATOM 5284 N N . THR B 1 171 ? -6.844 17.156 6.09 1 97.5 171 THR B N 1
ATOM 5285 C CA . THR B 1 171 ? -7.129 18.219 5.137 1 97.5 171 THR B CA 1
ATOM 5286 C C . THR B 1 171 ? -7.684 19.453 5.848 1 97.5 171 THR B C 1
ATOM 5288 O O . THR B 1 171 ? -8.508 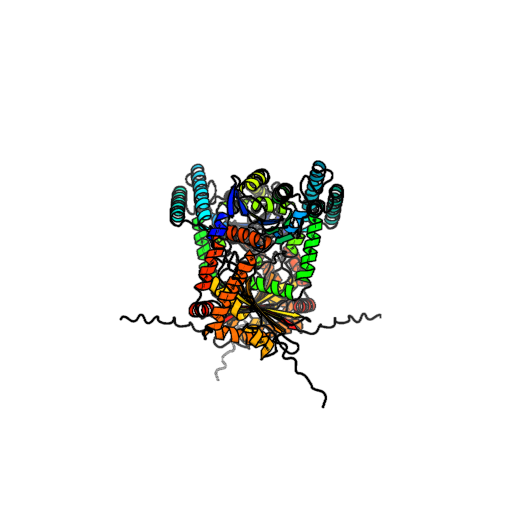19.328 6.758 1 97.5 171 THR B O 1
ATOM 5291 N N . GLN B 1 172 ? -7.215 20.625 5.445 1 96.94 172 GLN B N 1
ATOM 5292 C CA . GLN B 1 172 ? -7.617 21.844 6.156 1 96.94 172 GLN B CA 1
ATOM 5293 C C . GLN B 1 172 ? -8.008 22.953 5.184 1 96.94 172 GLN B C 1
ATOM 5295 O O . GLN B 1 172 ? -7.461 23.031 4.082 1 96.94 172 GLN B O 1
ATOM 5300 N N . TYR B 1 173 ? -8.852 23.766 5.656 1 97.31 173 TYR B N 1
ATOM 5301 C CA . TYR B 1 173 ? -9.328 24.953 4.953 1 97.31 173 TYR B CA 1
ATOM 5302 C C . TYR B 1 173 ? -9.266 26.188 5.848 1 97.31 173 TYR B C 1
ATOM 5304 O O . TYR B 1 173 ? -9.641 26.125 7.02 1 97.31 173 TYR B O 1
ATOM 5312 N N . PHE B 1 174 ? -8.75 27.297 5.254 1 97.06 174 PHE B N 1
ATOM 5313 C CA . PHE B 1 174 ? -8.578 28.453 6.125 1 97.06 174 PHE B CA 1
ATOM 5314 C C . PHE B 1 174 ? -8.516 29.734 5.312 1 97.06 174 PHE B C 1
ATOM 5316 O O . PHE B 1 174 ? -8.07 29.734 4.164 1 97.06 174 PHE B O 1
ATOM 5323 N N . TRP B 1 175 ? -9 30.75 5.832 1 96.19 175 TRP B N 1
ATOM 5324 C CA . TRP B 1 175 ? -8.82 32.156 5.426 1 96.19 175 TRP B CA 1
ATOM 5325 C C . TRP B 1 175 ? -9.297 33.094 6.52 1 96.19 175 TRP B C 1
ATOM 5327 O O . TRP B 1 175 ? -9.766 32.656 7.574 1 96.19 175 TRP B O 1
ATOM 5337 N N . SER B 1 176 ? -9.016 34.375 6.418 1 97.38 176 SER B N 1
ATOM 5338 C CA . SER B 1 176 ? -9.484 35.406 7.328 1 97.38 176 SER B CA 1
ATOM 5339 C C . SER B 1 176 ? -10.492 36.344 6.641 1 97.38 176 SER B C 1
ATOM 5341 O O . SER B 1 176 ? -10.484 36.469 5.414 1 97.38 176 SER B O 1
ATOM 5343 N N . MET B 1 177 ? -11.336 36.875 7.484 1 97.56 177 MET B N 1
ATOM 5344 C CA . MET B 1 177 ? -12.359 37.812 6.988 1 97.56 177 MET B CA 1
ATOM 5345 C C . MET B 1 177 ? -12.688 38.875 8.031 1 97.56 177 MET B C 1
ATOM 5347 O O . MET B 1 177 ? -12.43 38.688 9.219 1 97.56 177 MET B O 1
ATOM 5351 N N . PRO B 1 178 ? -13.266 39.938 7.473 1 97.94 178 PRO B N 1
ATOM 5352 C CA . PRO B 1 178 ? -13.797 40.906 8.438 1 97.94 178 PRO B CA 1
ATOM 5353 C C . PRO B 1 178 ? -14.875 40.312 9.336 1 97.94 178 PRO B C 1
ATOM 5355 O O . PRO B 1 178 ? -15.688 39.5 8.883 1 97.94 178 PRO B O 1
ATOM 5358 N N . SER B 1 179 ? -14.875 40.75 10.617 1 97.62 179 SER B N 1
ATOM 5359 C CA . SER B 1 179 ? -15.75 40.188 11.625 1 97.62 179 SER B CA 1
ATOM 5360 C C . SER B 1 179 ? -17.219 40.312 11.234 1 97.62 179 SER B C 1
ATOM 5362 O O . SER B 1 179 ? -18.047 39.469 11.562 1 97.62 179 SER B O 1
ATOM 5364 N N . ASN B 1 180 ? -17.547 41.375 10.492 1 97.19 180 ASN B N 1
ATOM 5365 C CA . ASN B 1 180 ? -18.938 41.594 10.109 1 97.19 180 ASN B CA 1
ATOM 5366 C C . ASN B 1 180 ? -19.359 40.688 8.961 1 97.19 180 ASN B C 1
ATOM 5368 O O . ASN B 1 180 ? -20.5 40.75 8.508 1 97.19 180 ASN B O 1
ATOM 5372 N N . ARG B 1 181 ? -18.516 39.812 8.492 1 97.88 181 ARG B N 1
ATOM 5373 C CA . ARG B 1 181 ? -18.828 38.875 7.418 1 97.88 181 ARG B CA 1
ATOM 5374 C C . ARG B 1 181 ? -18.906 37.438 7.938 1 97.88 181 ARG B C 1
ATOM 5376 O O . ARG B 1 181 ? -18.875 36.5 7.156 1 97.88 181 ARG B O 1
ATOM 5383 N N . LEU B 1 182 ? -19.047 37.312 9.18 1 98 182 LEU B N 1
ATOM 5384 C CA . LEU B 1 182 ? -19.062 36 9.828 1 98 182 LEU B CA 1
ATOM 5385 C C . LEU B 1 182 ? -20.188 35.125 9.266 1 98 182 LEU B C 1
ATOM 5387 O O . LEU B 1 182 ? -19.969 33.938 9.008 1 98 182 LEU B O 1
ATOM 5391 N N . GLU B 1 183 ? -21.312 35.656 9.07 1 97.94 183 GLU B N 1
ATOM 5392 C CA . GLU B 1 183 ? -22.438 34.844 8.594 1 97.94 183 GLU B CA 1
ATOM 5393 C C . GLU B 1 183 ? -22.234 34.406 7.145 1 97.94 183 GLU B C 1
ATOM 5395 O O . GLU B 1 183 ? -22.578 33.281 6.781 1 97.94 183 GLU B O 1
ATOM 5400 N N . LEU B 1 184 ? -21.797 35.312 6.32 1 97.75 184 LEU B N 1
ATOM 5401 C CA . LEU B 1 184 ? -21.469 34.938 4.949 1 97.75 184 LEU B CA 1
ATOM 5402 C C . LEU B 1 184 ? -20.453 33.781 4.926 1 97.75 184 LEU B C 1
ATOM 5404 O O . LEU B 1 184 ? -20.609 32.844 4.156 1 97.75 184 LEU B O 1
ATOM 5408 N N . TRP B 1 185 ? -19.438 33.969 5.754 1 97.94 185 TRP B N 1
ATOM 5409 C CA . TRP B 1 185 ? -18.438 32.906 5.84 1 97.94 185 TRP B CA 1
ATOM 5410 C C . TRP B 1 185 ? -19.094 31.578 6.234 1 97.94 185 TRP B C 1
ATOM 5412 O O . TRP B 1 185 ? -18.828 30.531 5.613 1 97.94 185 TRP B O 1
ATOM 5422 N N . ALA B 1 186 ? -19.891 31.594 7.281 1 98.31 186 ALA B N 1
ATOM 5423 C CA . ALA B 1 186 ? -20.547 30.375 7.75 1 98.31 186 ALA B CA 1
ATOM 5424 C C . ALA B 1 186 ? -21.359 29.719 6.637 1 98.31 186 ALA B C 1
ATOM 5426 O O . ALA B 1 186 ? -21.359 28.5 6.488 1 98.31 186 ALA B O 1
ATOM 5427 N N . TYR B 1 187 ? -22.016 30.547 5.875 1 97.19 187 TYR B N 1
ATOM 5428 C CA . TYR B 1 187 ? -22.797 30.094 4.73 1 97.19 187 TYR B CA 1
ATOM 5429 C C . TYR B 1 187 ? -21.906 29.422 3.689 1 97.19 187 TYR B C 1
ATOM 5431 O O . TYR B 1 187 ? -22.156 28.297 3.271 1 97.19 187 TYR B O 1
ATOM 5439 N N . LEU B 1 188 ? -20.844 30.047 3.307 1 96.62 188 LEU B N 1
ATOM 5440 C CA . LEU B 1 188 ? -19.938 29.547 2.293 1 96.62 188 LEU B CA 1
ATOM 5441 C C . LEU B 1 188 ? -19.25 28.266 2.762 1 96.62 188 LEU B C 1
ATOM 5443 O O . LEU B 1 188 ? -19.219 27.266 2.029 1 96.62 188 LEU B O 1
ATOM 5447 N N . GLU B 1 189 ? -18.75 28.281 4.016 1 96.88 189 GLU B N 1
ATOM 5448 C CA . GLU B 1 189 ? -17.953 27.172 4.559 1 96.88 189 GLU B CA 1
ATOM 5449 C C . GLU B 1 189 ? -18.812 25.922 4.758 1 96.88 189 GLU B C 1
ATOM 5451 O O . GLU B 1 189 ? -18.391 24.812 4.445 1 96.88 189 GLU B O 1
ATOM 5456 N N . SER B 1 190 ? -20.047 26.125 5.246 1 96.94 190 SER B N 1
ATOM 5457 C CA . SER B 1 190 ? -20.922 24.984 5.465 1 96.94 190 SER B CA 1
ATOM 5458 C C . SER B 1 190 ? -21.297 24.312 4.148 1 96.94 190 SER B C 1
ATOM 5460 O O . SER B 1 190 ? -21.422 23.094 4.082 1 96.94 190 SER B O 1
ATOM 5462 N N . GLN B 1 191 ? -21.391 25.031 3.043 1 94.44 191 GLN B N 1
ATOM 5463 C CA . GLN B 1 191 ? -21.75 24.484 1.738 1 94.44 191 GLN B CA 1
ATOM 5464 C C . GLN B 1 191 ? -20.594 23.719 1.121 1 94.44 191 GLN B C 1
ATOM 5466 O O . GLN B 1 191 ? -20.766 22.594 0.645 1 94.44 191 GLN B O 1
ATOM 5471 N N . ARG B 1 192 ? -19.453 24.297 1.179 1 92.69 192 ARG B N 1
ATOM 5472 C CA . ARG B 1 192 ? -18.344 23.672 0.472 1 92.69 192 ARG B CA 1
ATOM 5473 C C . ARG B 1 192 ? -17.906 22.391 1.172 1 92.69 192 ARG B C 1
ATOM 5475 O O . ARG B 1 192 ? -17.484 21.422 0.519 1 92.69 192 ARG B O 1
ATOM 5482 N N . ILE B 1 193 ? -18.031 22.359 2.492 1 93.62 193 ILE B N 1
ATOM 5483 C CA . ILE B 1 193 ? -17.594 21.188 3.23 1 93.62 193 ILE B CA 1
ATOM 5484 C C . ILE B 1 193 ? -18.688 20.125 3.242 1 93.62 193 ILE B C 1
ATOM 5486 O O . ILE B 1 193 ? -18.422 18.938 3.105 1 93.62 193 ILE B O 1
ATOM 5490 N N . GLY B 1 194 ? -19.906 20.562 3.289 1 92.5 194 GLY B N 1
ATOM 5491 C CA . GLY B 1 194 ? -21.031 19.641 3.475 1 92.5 194 GLY B CA 1
ATOM 5492 C C . GLY B 1 194 ? -21.562 19.078 2.17 1 92.5 194 GLY B C 1
ATOM 5493 O O . GLY B 1 194 ? -22.016 17.938 2.121 1 92.5 194 GLY B O 1
ATOM 5494 N N . GLN B 1 195 ? -21.547 19.906 1.145 1 88.94 195 GLN B N 1
ATOM 5495 C CA . GLN B 1 195 ? -22.156 19.469 -0.114 1 88.94 195 GLN B CA 1
ATOM 5496 C C . GLN B 1 195 ? -21.312 19.922 -1.306 1 88.94 195 GLN B C 1
ATOM 5498 O O . GLN B 1 195 ? -21.781 20.641 -2.176 1 88.94 195 GLN B O 1
ATOM 5503 N N . PRO B 1 196 ? -20.156 19.359 -1.37 1 91.06 196 PRO B N 1
ATOM 5504 C CA . PRO B 1 196 ? -19.344 19.734 -2.521 1 91.06 196 PRO B CA 1
ATOM 5505 C C . PRO B 1 196 ? -19.891 19.203 -3.842 1 91.06 196 PRO B C 1
ATOM 5507 O O . PRO B 1 196 ? -20.562 18.172 -3.859 1 91.06 196 PRO B O 1
ATOM 5510 N N . VAL B 1 197 ? -19.75 19.969 -4.859 1 95.06 197 VAL B N 1
ATOM 5511 C CA . VAL B 1 197 ? -20.109 19.531 -6.207 1 95.06 197 VAL B CA 1
ATOM 5512 C C . VAL B 1 197 ? -18.844 19.188 -6.988 1 95.06 197 VAL B C 1
ATOM 5514 O O . VAL B 1 197 ? -17.906 20 -7.051 1 95.06 197 VAL B O 1
ATOM 5517 N N . GLN B 1 198 ? -18.781 18.047 -7.582 1 94.88 198 GLN B N 1
ATOM 5518 C CA . GLN B 1 198 ? -17.594 17.594 -8.305 1 94.88 198 GLN B CA 1
ATOM 5519 C C . GLN B 1 198 ? -17.531 18.219 -9.703 1 94.88 198 GLN B C 1
ATOM 5521 O O . GLN B 1 198 ? -17.359 17.5 -10.695 1 94.88 198 GLN B O 1
ATOM 5526 N N . ARG B 1 199 ? -17.719 19.516 -9.695 1 95.25 199 ARG B N 1
ATOM 5527 C CA . ARG B 1 199 ? -17.656 20.328 -10.906 1 95.25 199 ARG B CA 1
ATOM 5528 C C . ARG B 1 199 ? -16.234 20.359 -11.469 1 95.25 199 ARG B C 1
ATOM 5530 O O . ARG B 1 199 ? -15.281 20.609 -10.734 1 95.25 199 ARG B O 1
ATOM 5537 N N . GLU B 1 200 ? -16.078 20.031 -12.797 1 97 200 GLU B N 1
ATOM 5538 C CA . GLU B 1 200 ? -14.789 20.062 -13.484 1 97 200 GLU B CA 1
ATOM 5539 C C . GLU B 1 200 ? -13.797 19.109 -12.844 1 97 200 GLU B C 1
ATOM 5541 O O . GLU B 1 200 ? -12.594 19.375 -12.812 1 97 200 GLU B O 1
ATOM 5546 N N . PHE B 1 201 ? -14.258 18.031 -12.336 1 97.69 201 PHE B N 1
ATOM 5547 C CA . PHE B 1 201 ? -13.43 17.078 -11.602 1 97.69 201 PHE B CA 1
ATOM 5548 C C . PHE B 1 201 ? -12.266 16.609 -12.469 1 97.69 201 PHE B C 1
ATOM 5550 O O . PHE B 1 201 ? -11.117 16.594 -12.023 1 97.69 201 PHE B O 1
ATOM 5557 N N . TYR B 1 202 ? -12.516 16.203 -13.656 1 98 202 TYR B N 1
ATOM 5558 C CA . TYR B 1 202 ? -11.516 15.57 -14.5 1 98 202 TYR B CA 1
ATOM 5559 C C . TYR B 1 202 ? -10.531 16.609 -15.039 1 98 202 TYR B C 1
ATOM 5561 O O . TYR B 1 202 ? -9.359 16.281 -15.281 1 98 202 TYR B O 1
ATOM 5569 N N . LYS B 1 203 ? -10.984 17.797 -15.203 1 96.5 203 LYS B N 1
ATOM 5570 C CA . LYS B 1 203 ? -10.055 18.875 -15.5 1 96.5 203 LYS B CA 1
ATOM 5571 C C . LYS B 1 203 ? -9.086 19.109 -14.344 1 96.5 203 LYS B C 1
ATOM 5573 O O . LYS B 1 203 ? -7.879 19.266 -14.555 1 96.5 203 LYS B O 1
ATOM 5578 N N . GLU B 1 204 ? -9.648 19.141 -13.156 1 96.19 204 GLU B N 1
ATOM 5579 C CA . GLU B 1 204 ? -8.812 19.344 -11.969 1 96.19 204 GLU B CA 1
ATOM 5580 C C . GLU B 1 204 ? -7.867 18.156 -11.766 1 96.19 204 GLU B C 1
ATOM 5582 O O . GLU B 1 204 ? -6.746 18.328 -11.289 1 96.19 204 GLU B O 1
ATOM 5587 N N . ARG B 1 205 ? -8.336 16.969 -12.039 1 96.62 205 ARG B N 1
ATOM 5588 C CA . ARG B 1 205 ? -7.473 15.797 -11.984 1 96.62 205 ARG B CA 1
ATOM 5589 C C . ARG B 1 205 ? -6.238 15.984 -12.852 1 96.62 205 ARG B C 1
ATOM 5591 O O . ARG B 1 205 ? -5.125 15.633 -12.453 1 96.62 205 ARG B O 1
ATOM 5598 N N . ASP B 1 206 ? -6.402 16.547 -14.055 1 96.31 206 ASP B N 1
ATOM 5599 C CA . ASP B 1 206 ? -5.281 16.812 -14.953 1 96.31 206 ASP B CA 1
ATOM 5600 C C . ASP B 1 206 ? -4.312 17.812 -14.328 1 96.31 206 ASP B C 1
ATOM 5602 O O . ASP B 1 206 ? -3.096 17.703 -14.5 1 96.31 206 ASP B O 1
ATOM 5606 N N . VAL B 1 207 ? -4.887 18.781 -13.648 1 95.31 207 VAL B N 1
ATOM 5607 C CA . VAL B 1 207 ? -4.055 19.781 -12.984 1 95.31 207 VAL B CA 1
ATOM 5608 C C . VAL B 1 207 ? -3.207 19.109 -11.906 1 95.31 207 VAL B C 1
ATOM 5610 O O . VAL B 1 207 ? -2.01 19.375 -11.789 1 95.31 207 VAL B O 1
ATOM 5613 N N . VAL B 1 208 ? -3.832 18.25 -11.109 1 94.5 208 VAL B N 1
ATOM 5614 C CA . VAL B 1 208 ? -3.127 17.547 -10.047 1 94.5 208 VAL B CA 1
ATOM 5615 C C . VAL B 1 208 ? -2.035 16.672 -10.648 1 94.5 208 VAL B C 1
ATOM 5617 O O . VAL B 1 208 ? -0.941 16.562 -10.086 1 94.5 208 VAL B O 1
ATOM 5620 N N . GLN B 1 209 ? -2.291 16 -11.781 1 95 209 GLN B N 1
ATOM 5621 C CA . GLN B 1 209 ? -1.284 15.203 -12.469 1 95 209 GLN B CA 1
ATOM 5622 C C . GLN B 1 209 ? -0.08 16.062 -12.867 1 95 209 GLN B C 1
ATOM 5624 O O . GLN B 1 209 ? 1.065 15.617 -12.742 1 95 209 GLN B O 1
ATOM 5629 N N . GLU B 1 210 ? -0.407 17.234 -13.312 1 94.5 210 GLU B N 1
ATOM 5630 C CA . GLU B 1 210 ? 0.674 18.156 -13.664 1 94.5 210 GLU B CA 1
ATOM 5631 C C . GLU B 1 210 ? 1.468 18.578 -12.438 1 94.5 210 GLU B C 1
ATOM 5633 O O . GLU B 1 210 ? 2.689 18.734 -12.5 1 94.5 210 GLU B O 1
ATOM 5638 N N . GLU B 1 211 ? 0.739 18.766 -11.367 1 92.81 211 GLU B N 1
ATOM 5639 C CA . GLU B 1 211 ? 1.419 19.062 -10.109 1 92.81 211 GLU B CA 1
ATOM 5640 C C . GLU B 1 211 ? 2.371 17.938 -9.711 1 92.81 211 GLU B C 1
ATOM 5642 O O . GLU B 1 211 ? 3.502 18.203 -9.297 1 92.81 211 GLU B O 1
ATOM 5647 N N . ARG B 1 212 ? 1.961 16.75 -9.789 1 94.06 212 ARG B N 1
ATOM 5648 C CA . ARG B 1 212 ? 2.83 15.617 -9.484 1 94.06 212 ARG B CA 1
ATOM 5649 C C . ARG B 1 212 ? 4.066 15.617 -10.375 1 94.06 212 ARG B C 1
ATOM 5651 O O . ARG B 1 212 ? 5.184 15.414 -9.898 1 94.06 212 ARG B O 1
ATOM 5658 N N . ARG B 1 213 ? 3.844 15.828 -11.656 1 93.88 213 ARG B N 1
ATOM 5659 C CA . ARG B 1 213 ? 4.961 15.859 -12.594 1 93.88 213 ARG B CA 1
ATOM 5660 C C . ARG B 1 213 ? 5.992 16.906 -12.188 1 93.88 213 ARG B C 1
ATOM 5662 O O . ARG B 1 213 ? 7.195 16.609 -12.164 1 93.88 213 ARG B O 1
ATOM 5669 N N . MET B 1 214 ? 5.504 18.016 -11.773 1 92.19 214 MET B N 1
ATOM 5670 C CA . MET B 1 214 ? 6.395 19.125 -11.438 1 92.19 214 MET B CA 1
ATOM 5671 C C . MET B 1 214 ? 7.07 18.891 -10.094 1 92.19 214 MET B C 1
ATOM 5673 O O . MET B 1 214 ? 8.281 19.078 -9.961 1 92.19 214 MET B O 1
ATOM 5677 N N . ARG B 1 215 ? 6.336 18.391 -9.148 1 90.31 215 ARG B N 1
ATOM 5678 C CA . ARG B 1 215 ? 6.828 18.328 -7.773 1 90.31 215 ARG B CA 1
ATOM 5679 C C . ARG B 1 215 ? 7.609 17.031 -7.527 1 90.31 215 ARG B C 1
ATOM 5681 O O . ARG B 1 215 ? 8.453 16.984 -6.629 1 90.31 215 ARG B O 1
ATOM 5688 N N . THR B 1 216 ? 7.328 16.031 -8.344 1 93.38 216 THR B N 1
ATOM 5689 C CA . THR B 1 216 ? 7.918 14.727 -8.047 1 93.38 216 THR B CA 1
ATOM 5690 C C . THR B 1 216 ? 8.625 14.164 -9.281 1 93.38 216 THR B C 1
ATOM 5692 O O . THR B 1 216 ? 9.852 14.023 -9.289 1 93.38 216 THR B O 1
ATOM 5695 N N . ASP B 1 217 ? 7.934 14.047 -10.352 1 93.19 217 ASP B N 1
ATOM 5696 C CA . ASP B 1 217 ? 8.477 13.297 -11.484 1 93.19 217 ASP B CA 1
ATOM 5697 C C . ASP B 1 217 ? 9.641 14.047 -12.125 1 93.19 217 ASP B C 1
ATOM 5699 O O . ASP B 1 217 ? 10.609 13.43 -12.578 1 93.19 217 ASP B O 1
ATOM 5703 N N . SER B 1 218 ? 9.539 15.375 -12.109 1 93.88 218 SER B N 1
ATOM 5704 C CA . SER B 1 218 ? 10.578 16.172 -12.75 1 93.88 218 SER B CA 1
ATOM 5705 C C . SER B 1 218 ? 11.5 16.828 -11.719 1 93.88 218 SER B C 1
ATOM 5707 O O . SER B 1 218 ? 12.336 17.672 -12.062 1 93.88 218 SER B O 1
ATOM 5709 N N . SER B 1 219 ? 11.305 16.531 -10.461 1 94.5 219 SER B N 1
ATOM 5710 C CA . SER B 1 219 ? 12.117 17.047 -9.367 1 94.5 219 SER B CA 1
ATOM 5711 C C . SER B 1 219 ? 13.047 15.969 -8.812 1 94.5 219 SER B C 1
ATOM 5713 O O . SER B 1 219 ? 12.586 15.016 -8.18 1 94.5 219 SER B O 1
ATOM 5715 N N . PRO B 1 220 ? 14.336 16.156 -8.961 1 95 220 PRO B N 1
ATOM 5716 C CA . PRO B 1 220 ? 15.242 15.125 -8.445 1 95 220 PRO B CA 1
ATOM 5717 C C . PRO B 1 220 ? 15.031 14.844 -6.961 1 95 220 PRO B C 1
ATOM 5719 O O . PRO B 1 220 ? 15.008 13.68 -6.547 1 95 220 PRO B O 1
ATOM 5722 N N . THR B 1 221 ? 14.883 15.883 -6.211 1 95.31 221 THR B N 1
ATOM 5723 C CA . THR B 1 221 ? 14.664 15.695 -4.781 1 95.31 221 THR B CA 1
ATOM 5724 C C . THR B 1 221 ? 13.289 15.094 -4.516 1 95.31 221 THR B C 1
ATOM 5726 O O . THR B 1 221 ? 13.117 14.297 -3.596 1 95.31 221 THR B O 1
ATOM 5729 N N . GLY B 1 222 ? 12.305 15.547 -5.301 1 95.88 222 GLY B N 1
ATOM 5730 C CA . GLY B 1 222 ? 10.984 14.953 -5.188 1 95.88 222 GLY B CA 1
ATOM 5731 C C . GLY B 1 222 ? 10.984 13.453 -5.426 1 95.88 222 GLY B C 1
ATOM 5732 O O . GLY B 1 222 ? 10.375 12.703 -4.66 1 95.88 222 GLY B O 1
ATOM 5733 N N . ARG B 1 223 ? 11.664 13.023 -6.449 1 96.19 223 ARG B N 1
ATOM 5734 C CA . ARG B 1 223 ? 11.773 11.602 -6.762 1 96.19 223 ARG B CA 1
ATOM 5735 C C . ARG B 1 223 ? 12.5 10.852 -5.648 1 96.19 223 ARG B C 1
ATOM 5737 O O . ARG B 1 223 ? 12.109 9.742 -5.285 1 96.19 223 ARG B O 1
ATOM 5744 N N . MET B 1 224 ? 13.539 11.461 -5.145 1 97.5 224 MET B N 1
ATOM 5745 C CA . MET B 1 224 ? 14.312 10.828 -4.078 1 97.5 224 MET B CA 1
ATOM 5746 C C . MET B 1 224 ? 13.469 10.648 -2.824 1 97.5 224 MET B C 1
ATOM 5748 O O . MET B 1 224 ? 13.477 9.578 -2.211 1 97.5 224 MET B O 1
ATOM 5752 N N . VAL B 1 225 ? 12.742 11.672 -2.453 1 97.19 225 VAL B N 1
ATOM 5753 C CA . VAL B 1 225 ? 11.93 11.625 -1.242 1 97.19 225 VAL B CA 1
ATOM 5754 C C . VAL B 1 225 ? 10.836 10.562 -1.394 1 97.19 225 VAL B C 1
ATOM 5756 O O . VAL B 1 225 ? 10.539 9.836 -0.448 1 97.19 225 VAL B O 1
ATOM 5759 N N . GLU B 1 226 ? 10.25 10.477 -2.6 1 97.38 226 GLU B N 1
ATOM 5760 C CA . GLU B 1 226 ? 9.258 9.438 -2.85 1 97.38 226 GLU B CA 1
ATOM 5761 C C . GLU B 1 226 ? 9.852 8.047 -2.641 1 97.38 226 GLU B C 1
ATOM 5763 O O . GLU B 1 226 ? 9.242 7.199 -1.982 1 97.38 226 GLU B O 1
ATOM 5768 N N . GLN B 1 227 ? 11.031 7.812 -3.174 1 98.12 227 GLN B N 1
ATOM 5769 C CA . GLN B 1 227 ? 11.695 6.523 -3.008 1 98.12 227 GLN B CA 1
ATOM 5770 C C . GLN B 1 227 ? 12.086 6.289 -1.552 1 98.12 227 GLN B C 1
ATOM 5772 O O . GLN B 1 227 ? 11.984 5.168 -1.05 1 98.12 227 GLN B O 1
ATOM 5777 N N . PHE B 1 228 ? 12.531 7.352 -0.907 1 98.56 228 PHE B N 1
ATOM 5778 C CA . PHE B 1 228 ? 12.945 7.305 0.49 1 98.56 228 PHE B CA 1
ATOM 5779 C C . PHE B 1 228 ? 11.797 6.859 1.382 1 98.56 228 PHE B C 1
ATOM 5781 O O . PHE B 1 228 ? 11.938 5.918 2.166 1 98.56 228 PHE B O 1
ATOM 5788 N N . LEU B 1 229 ? 10.68 7.461 1.261 1 98.44 229 LEU B N 1
ATOM 5789 C CA . LEU B 1 229 ? 9.516 7.141 2.082 1 98.44 229 LEU B CA 1
ATOM 5790 C C . LEU B 1 229 ? 8.992 5.746 1.753 1 98.44 229 LEU B C 1
ATOM 5792 O O . LEU B 1 229 ? 8.617 4.992 2.654 1 98.44 229 LEU B O 1
ATOM 5796 N N . ALA B 1 230 ? 8.992 5.426 0.467 1 97.94 230 ALA B N 1
ATOM 5797 C CA . ALA B 1 230 ? 8.516 4.105 0.059 1 97.94 230 ALA B CA 1
ATOM 5798 C C . ALA B 1 230 ? 9.406 3.004 0.627 1 97.94 230 ALA B C 1
ATOM 5800 O O . ALA B 1 230 ? 8.93 1.908 0.932 1 97.94 230 ALA B O 1
ATOM 5801 N N . ALA B 1 231 ? 10.656 3.297 0.723 1 98.44 231 ALA B N 1
ATOM 5802 C CA . ALA B 1 231 ? 11.578 2.322 1.302 1 98.44 231 ALA B CA 1
ATOM 5803 C C . ALA B 1 231 ? 11.398 2.227 2.814 1 98.44 231 ALA B C 1
ATOM 5805 O O . ALA B 1 231 ? 11.5 1.141 3.391 1 98.44 231 ALA B O 1
ATOM 5806 N N . ALA B 1 232 ? 11.102 3.354 3.432 1 98.56 232 ALA B N 1
ATOM 5807 C CA . ALA B 1 232 ? 11.016 3.418 4.891 1 98.56 232 ALA B CA 1
ATOM 5808 C C . ALA B 1 232 ? 9.727 2.779 5.395 1 98.56 232 ALA B C 1
ATOM 5810 O O . ALA B 1 232 ? 9.711 2.168 6.465 1 98.56 232 ALA B O 1
ATOM 5811 N N . TYR B 1 233 ? 8.68 2.961 4.66 1 98.38 233 TYR B N 1
ATOM 5812 C CA . TYR B 1 233 ? 7.387 2.414 5.039 1 98.38 233 TYR B CA 1
ATOM 5813 C C . TYR B 1 233 ? 6.977 1.277 4.109 1 98.38 233 TYR B C 1
ATOM 5815 O O . TYR B 1 233 ? 6.68 1.503 2.938 1 98.38 233 TYR B O 1
ATOM 5823 N N . ILE B 1 234 ? 6.816 0.117 4.664 1 97.06 234 ILE B N 1
ATOM 5824 C CA . ILE B 1 234 ? 6.547 -1.033 3.809 1 97.06 234 ILE B CA 1
ATOM 5825 C C . ILE B 1 234 ? 5.062 -1.383 3.867 1 97.06 234 ILE B C 1
ATOM 5827 O O . ILE B 1 234 ? 4.516 -1.961 2.926 1 97.06 234 ILE B O 1
ATOM 5831 N N . ALA B 1 235 ? 4.41 -0.962 4.934 1 97 235 ALA B N 1
ATOM 5832 C CA . ALA B 1 235 ? 3 -1.309 5.105 1 97 235 ALA B CA 1
ATOM 5833 C C . ALA B 1 235 ? 2.131 -0.056 5.168 1 97 235 ALA B C 1
ATOM 5835 O O . ALA B 1 235 ? 1.146 0.061 4.438 1 97 235 ALA B O 1
ATOM 5836 N N . HIS B 1 236 ? 2.508 0.864 5.992 1 97.56 236 HIS B N 1
ATOM 5837 C CA . HIS B 1 236 ? 1.685 2.029 6.293 1 97.56 236 HIS B CA 1
ATOM 5838 C C . HIS B 1 236 ? 1.626 2.984 5.109 1 97.56 236 HIS B C 1
ATOM 5840 O O . HIS B 1 236 ? 2.633 3.199 4.43 1 97.56 236 HIS B O 1
ATOM 5846 N N . PRO B 1 237 ? 0.536 3.713 4.922 1 97.12 237 PRO B N 1
ATOM 5847 C CA . PRO B 1 237 ? 0.347 4.598 3.773 1 97.12 237 PRO B CA 1
ATOM 5848 C C . PRO B 1 237 ? 1.261 5.82 3.812 1 97.12 237 PRO B C 1
ATOM 5850 O O . PRO B 1 237 ? 1.347 6.566 2.83 1 97.12 237 PRO B O 1
ATOM 5853 N N . TYR B 1 238 ? 1.928 6.078 4.902 1 97.62 238 TYR B N 1
ATOM 5854 C CA . TYR B 1 238 ? 2.92 7.145 4.953 1 97.62 238 TYR B CA 1
ATOM 5855 C C . TYR B 1 238 ? 3.984 6.949 3.879 1 97.62 238 TYR B C 1
ATOM 5857 O O . TYR B 1 238 ? 4.711 7.887 3.535 1 97.62 238 TYR B O 1
ATOM 5865 N N . GLY B 1 239 ? 4.07 5.777 3.301 1 96.94 239 GLY B N 1
ATOM 5866 C CA . GLY B 1 239 ? 5.051 5.5 2.26 1 96.94 239 GLY B CA 1
ATOM 5867 C C . GLY B 1 239 ? 4.598 5.949 0.883 1 96.94 239 GLY B C 1
ATOM 5868 O O . GLY B 1 239 ? 5.383 5.945 -0.066 1 96.94 239 GLY B O 1
ATOM 5869 N N . ARG B 1 240 ? 3.387 6.359 0.754 1 94.88 240 ARG B N 1
ATOM 5870 C CA . ARG B 1 240 ? 2.82 6.762 -0.529 1 94.88 240 ARG B CA 1
ATOM 5871 C C . ARG B 1 240 ? 2.967 8.266 -0.748 1 94.88 240 ARG B C 1
ATOM 5873 O O . ARG B 1 240 ? 3.002 9.031 0.213 1 94.88 240 ARG B O 1
ATOM 5880 N N . PRO B 1 241 ? 3.031 8.625 -2.002 1 94 241 PRO B N 1
ATOM 5881 C CA . PRO B 1 241 ? 3.043 10.07 -2.242 1 94 241 PRO B CA 1
ATOM 5882 C C . PRO B 1 241 ? 1.7 10.727 -1.937 1 94 241 PRO B C 1
ATOM 5884 O O . PRO B 1 241 ? 0.647 10.164 -2.242 1 94 241 PRO B O 1
ATOM 5887 N N . GLY B 1 242 ? 1.761 11.859 -1.385 1 90.56 242 GLY B N 1
ATOM 5888 C CA . GLY B 1 242 ? 0.554 12.586 -1.018 1 90.56 242 GLY B CA 1
ATOM 5889 C C . GLY B 1 242 ? -0.344 12.883 -2.203 1 90.56 242 GLY B C 1
ATOM 5890 O O . GLY B 1 242 ? -1.57 12.844 -2.086 1 90.56 242 GLY B O 1
ATOM 5891 N N . VAL B 1 243 ? 0.306 13.141 -3.354 1 91.56 243 VAL B N 1
ATOM 5892 C CA . VAL B 1 243 ? -0.454 13.492 -4.547 1 91.56 243 VAL B CA 1
ATOM 5893 C C . VAL B 1 243 ? -0.891 12.219 -5.273 1 91.56 243 VAL B C 1
ATOM 5895 O O . VAL B 1 243 ? -1.628 12.281 -6.262 1 91.56 243 VAL B O 1
ATOM 5898 N N . GLY B 1 244 ? -0.436 11.062 -4.777 1 94.06 244 GLY B N 1
ATOM 5899 C CA . GLY B 1 244 ? -0.846 9.789 -5.352 1 94.06 244 GLY B CA 1
ATOM 5900 C C . GLY B 1 244 ? 0.14 9.25 -6.371 1 94.06 244 GLY B C 1
ATOM 5901 O O . GLY B 1 244 ? 0.966 9.992 -6.898 1 94.06 244 GLY B O 1
ATOM 5902 N N . TRP B 1 245 ? 0.073 7.969 -6.578 1 96.44 245 TRP B N 1
ATOM 5903 C CA . TRP B 1 245 ? 0.801 7.336 -7.676 1 96.44 245 TRP B CA 1
ATOM 5904 C C . TRP B 1 245 ? 0.237 7.773 -9.023 1 96.44 245 TRP B C 1
ATOM 5906 O O . TRP B 1 245 ? -0.979 7.91 -9.18 1 96.44 245 TRP B O 1
ATOM 5916 N N . GLU B 1 246 ? 1.071 7.922 -10.008 1 95.75 246 GLU B N 1
ATOM 5917 C CA . GLU B 1 246 ? 0.637 8.367 -11.328 1 95.75 246 GLU B CA 1
ATOM 5918 C C . GLU B 1 246 ? -0.443 7.453 -11.891 1 95.75 246 GLU B C 1
ATOM 5920 O O . GLU B 1 246 ? -1.445 7.926 -12.438 1 95.75 246 GLU B O 1
ATOM 5925 N N . SER B 1 247 ? -0.306 6.18 -11.75 1 95.56 247 SER B N 1
ATOM 5926 C CA . SER B 1 247 ? -1.267 5.219 -12.273 1 95.56 247 SER B CA 1
ATOM 5927 C C . SER B 1 247 ? -2.627 5.371 -11.602 1 95.56 247 SER B C 1
ATOM 5929 O O . SER B 1 247 ? -3.664 5.152 -12.234 1 95.56 247 SER B O 1
ATOM 5931 N N . GLU B 1 248 ? -2.65 5.742 -10.352 1 95.69 248 GLU B N 1
ATOM 5932 C CA . GLU B 1 248 ? -3.891 5.836 -9.586 1 95.69 248 GLU B CA 1
ATOM 5933 C C . GLU B 1 248 ? -4.562 7.191 -9.789 1 95.69 248 GLU B C 1
ATOM 5935 O O . GLU B 1 248 ? -5.734 7.258 -10.172 1 95.69 248 GLU B O 1
ATOM 5940 N N . ILE B 1 249 ? -3.805 8.266 -9.648 1 95.25 249 ILE B N 1
ATOM 5941 C CA . ILE B 1 249 ? -4.41 9.594 -9.711 1 95.25 249 ILE B CA 1
ATOM 5942 C C . ILE B 1 249 ? -4.945 9.852 -11.117 1 95.25 249 ILE B C 1
ATOM 5944 O O . ILE B 1 249 ? -5.961 10.531 -11.289 1 95.25 249 ILE B O 1
ATOM 5948 N N . SER B 1 250 ? -4.359 9.227 -12.148 1 94.75 250 SER B N 1
ATOM 5949 C CA . SER B 1 250 ? -4.805 9.422 -13.523 1 94.75 250 SER B CA 1
ATOM 5950 C C . SER B 1 250 ? -6.137 8.734 -13.773 1 94.75 250 SER B C 1
ATOM 5952 O O . SER B 1 250 ? -6.785 8.977 -14.797 1 94.75 250 SER B O 1
ATOM 5954 N N . GLN B 1 251 ? -6.574 7.965 -12.82 1 94.31 251 GLN B N 1
ATOM 5955 C CA . GLN B 1 251 ? -7.77 7.164 -13.078 1 94.31 251 GLN B CA 1
ATOM 5956 C C . GLN B 1 251 ? -8.836 7.418 -12.016 1 94.31 251 GLN B C 1
ATOM 5958 O O . GLN B 1 251 ? -9.93 6.863 -12.078 1 94.31 251 GLN B O 1
ATOM 5963 N N . VAL B 1 252 ? -8.562 8.242 -11.031 1 95.44 252 VAL B N 1
ATOM 5964 C CA . VAL B 1 252 ? -9.531 8.531 -9.984 1 95.44 252 VAL B CA 1
ATOM 5965 C C . VAL B 1 252 ? -10.781 9.164 -10.602 1 95.44 252 VAL B C 1
ATOM 5967 O O . VAL B 1 252 ? -10.68 9.945 -11.547 1 95.44 252 VAL B O 1
ATOM 5970 N N . SER B 1 253 ? -11.938 8.898 -10.023 1 96.69 253 SER B N 1
ATOM 5971 C CA . SER B 1 253 ? -13.203 9.375 -10.578 1 96.69 253 SER B CA 1
ATOM 5972 C C . SER B 1 253 ? -13.945 10.25 -9.578 1 96.69 253 SER B C 1
ATOM 5974 O O . SER B 1 253 ? -13.641 10.234 -8.383 1 96.69 253 SER B O 1
ATOM 5976 N N . ALA B 1 254 ? -14.906 10.953 -10.094 1 97.5 254 ALA B N 1
ATOM 5977 C CA . ALA B 1 254 ? -15.773 11.758 -9.242 1 97.5 254 ALA B CA 1
ATOM 5978 C C . ALA B 1 254 ? -16.641 10.875 -8.352 1 97.5 254 ALA B C 1
ATOM 5980 O O . ALA B 1 254 ? -16.953 11.25 -7.215 1 97.5 254 ALA B O 1
ATOM 5981 N N . THR B 1 255 ? -16.969 9.734 -8.875 1 96.31 255 THR B N 1
ATOM 5982 C CA . THR B 1 255 ? -17.734 8.773 -8.086 1 96.31 255 THR B CA 1
ATOM 5983 C C . THR B 1 255 ? -16.953 8.336 -6.855 1 96.31 255 THR B C 1
ATOM 5985 O O . THR B 1 255 ? -17.5 8.281 -5.75 1 96.31 255 THR B O 1
ATOM 5988 N N . GLU B 1 256 ? -15.711 8.039 -7.023 1 95.56 256 GLU B N 1
ATOM 5989 C CA . GLU B 1 256 ? -14.852 7.664 -5.902 1 95.56 256 GLU B CA 1
ATOM 5990 C C . GLU B 1 256 ? -14.656 8.836 -4.945 1 95.56 256 GLU B C 1
ATOM 5992 O O . GLU B 1 256 ? -14.562 8.641 -3.73 1 95.56 256 GLU B O 1
ATOM 5997 N N . ALA B 1 257 ? -14.57 10.023 -5.477 1 96.5 257 ALA B N 1
ATOM 5998 C CA . ALA B 1 257 ? -14.461 11.219 -4.641 1 96.5 257 ALA B CA 1
ATOM 5999 C C . ALA B 1 257 ? -15.695 11.391 -3.764 1 96.5 257 ALA B C 1
ATOM 6001 O O . ALA B 1 257 ? -15.586 11.742 -2.586 1 96.5 257 ALA B O 1
ATOM 6002 N N . GLU B 1 258 ? -16.844 11.188 -4.348 1 95.69 258 GLU B N 1
ATOM 6003 C CA . GLU B 1 258 ? -18.078 11.281 -3.578 1 95.69 258 GLU B CA 1
ATOM 6004 C C . GLU B 1 258 ? -18.109 10.266 -2.441 1 95.69 258 GLU B C 1
ATOM 6006 O O . GLU B 1 258 ? -18.531 10.578 -1.327 1 95.69 258 GLU B O 1
ATOM 6011 N N . ALA B 1 259 ? -17.656 9.07 -2.781 1 95.38 259 ALA B N 1
ATOM 6012 C CA . ALA B 1 259 ? -17.594 8.039 -1.748 1 95.38 259 ALA B CA 1
ATOM 6013 C C . ALA B 1 259 ? -16.641 8.445 -0.632 1 95.38 259 ALA B C 1
ATOM 6015 O O . ALA B 1 259 ? -16.906 8.211 0.547 1 95.38 259 ALA B O 1
ATOM 6016 N N . PHE B 1 260 ? -15.523 9.047 -0.935 1 96.56 260 PHE B N 1
ATOM 6017 C CA . PHE B 1 260 ? -14.547 9.531 0.031 1 96.56 260 PHE B CA 1
ATOM 6018 C C . PHE B 1 260 ? -15.148 10.625 0.911 1 96.56 260 PHE B C 1
ATOM 6020 O O . PHE B 1 260 ? -14.984 10.602 2.133 1 96.56 260 PHE B O 1
ATOM 6027 N N . HIS B 1 261 ? -15.789 11.516 0.275 1 96.12 261 HIS B N 1
ATOM 6028 C CA . HIS B 1 261 ? -16.453 12.594 1.004 1 96.12 261 HIS B CA 1
ATOM 6029 C C . HIS B 1 261 ? -17.453 12.047 2.002 1 96.12 261 HIS B C 1
ATOM 6031 O O . HIS B 1 261 ? -17.453 12.43 3.174 1 96.12 261 HIS B O 1
ATOM 6037 N N . LYS B 1 262 ? -18.266 11.164 1.527 1 95.62 262 LYS B N 1
ATOM 6038 C CA . LYS B 1 262 ? -19.312 10.586 2.375 1 95.62 262 LYS B CA 1
ATOM 6039 C C . LYS B 1 262 ? -18.703 9.898 3.596 1 95.62 262 LYS B C 1
ATOM 6041 O O . LYS B 1 262 ? -19.281 9.93 4.684 1 95.62 262 LYS B O 1
ATOM 6046 N N . LYS B 1 263 ? -17.578 9.383 3.408 1 95.69 263 LYS B N 1
ATOM 6047 C CA . LYS B 1 263 ? -16.938 8.625 4.48 1 95.69 263 LYS B CA 1
ATOM 6048 C C . LYS B 1 263 ? -16.234 9.547 5.469 1 95.69 263 LYS B C 1
ATOM 6050 O O . LYS B 1 263 ? -16.359 9.367 6.684 1 95.69 263 LYS B O 1
ATOM 6055 N N . TYR B 1 264 ? -15.562 10.562 4.973 1 96.94 264 TYR B N 1
ATOM 6056 C CA . TYR B 1 264 ? -14.617 11.25 5.844 1 96.94 264 TYR B CA 1
ATOM 6057 C C . TYR B 1 264 ? -15.094 12.664 6.156 1 96.94 264 TYR B C 1
ATOM 6059 O O . TYR B 1 264 ? -14.695 13.25 7.164 1 96.94 264 TYR B O 1
ATOM 6067 N N . TYR B 1 265 ? -15.859 13.227 5.277 1 96.81 265 TYR B N 1
ATOM 6068 C CA . TYR B 1 265 ? -16.344 14.586 5.508 1 96.81 265 TYR B CA 1
ATOM 6069 C C . TYR B 1 265 ? -17.672 14.578 6.258 1 96.81 265 TYR B C 1
ATOM 6071 O O . TYR B 1 265 ? -18.625 15.242 5.852 1 96.81 265 TYR B O 1
ATOM 6079 N N . VAL B 1 266 ? -17.688 13.906 7.309 1 97.31 266 VAL B N 1
ATOM 6080 C CA . VAL B 1 266 ? -18.812 13.875 8.25 1 97.31 266 VAL B CA 1
ATOM 6081 C C . VAL B 1 266 ? -18.484 14.766 9.453 1 97.31 266 VAL B C 1
ATOM 6083 O O . VAL B 1 266 ? -17.328 14.867 9.867 1 97.31 266 VAL B O 1
ATOM 6086 N N . PRO B 1 267 ? -19.5 15.336 10.008 1 98.06 267 PRO B N 1
ATOM 6087 C CA . PRO B 1 267 ? -19.266 16.297 11.094 1 98.06 267 PRO B CA 1
ATOM 6088 C C . PRO B 1 267 ? -18.484 15.695 12.258 1 98.06 267 PRO B C 1
ATOM 6090 O O . PRO B 1 267 ? -17.625 16.359 12.844 1 98.06 267 PRO B O 1
ATOM 6093 N N . SER B 1 268 ? -18.688 14.461 12.57 1 96.94 268 SER B N 1
ATOM 6094 C CA . SER B 1 268 ? -18.031 13.828 13.711 1 96.94 268 SER B CA 1
ATOM 6095 C C . SER B 1 268 ? -16.531 13.695 13.477 1 96.94 268 SER B C 1
ATOM 6097 O O . SER B 1 268 ? -15.781 13.383 14.406 1 96.94 268 SER B O 1
ATOM 6099 N N . ASN B 1 269 ? -16.094 13.922 12.266 1 97.38 269 ASN B N 1
ATOM 6100 C CA . ASN B 1 269 ? -14.695 13.789 11.891 1 97.38 269 ASN B CA 1
ATOM 6101 C C . ASN B 1 269 ? -14.062 15.148 11.594 1 97.38 269 ASN B C 1
ATOM 6103 O O . ASN B 1 269 ? -13.016 15.227 10.945 1 97.38 269 ASN B O 1
ATOM 6107 N N . MET B 1 270 ? -14.695 16.281 12.109 1 98.06 270 MET B N 1
ATOM 6108 C CA . MET B 1 270 ? -14.234 17.625 11.781 1 98.06 270 MET B CA 1
ATOM 6109 C C . MET B 1 270 ? -14.211 18.516 13.031 1 98.06 270 MET B C 1
ATOM 6111 O O . MET B 1 270 ? -15.031 18.344 13.93 1 98.06 270 MET B O 1
ATOM 6115 N N . VAL B 1 271 ? -13.289 19.422 12.992 1 98.56 271 VAL B N 1
ATOM 6116 C CA . VAL B 1 271 ? -13.211 20.5 13.977 1 98.56 271 VAL B CA 1
ATOM 6117 C C . VAL B 1 271 ? -13.109 21.844 13.258 1 98.56 271 VAL B C 1
ATOM 6119 O O . VAL B 1 271 ? -12.344 21.984 12.297 1 98.56 271 VAL B O 1
ATOM 6122 N N . ILE B 1 272 ? -13.875 22.797 13.672 1 98.75 272 ILE B N 1
ATOM 6123 C CA . ILE B 1 272 ? -13.789 24.156 13.164 1 98.75 272 ILE B CA 1
ATOM 6124 C C . ILE B 1 272 ? -13.461 25.109 14.305 1 98.75 272 ILE B C 1
ATOM 6126 O O . ILE B 1 272 ? -14.195 25.188 15.289 1 98.75 272 ILE B O 1
ATOM 6130 N N . ALA B 1 273 ? -12.414 25.781 14.156 1 98.69 273 ALA B N 1
ATOM 6131 C CA . ALA B 1 273 ? -12.016 26.812 15.117 1 98.69 273 ALA B CA 1
ATOM 6132 C C . ALA B 1 273 ? -12.141 28.203 14.516 1 98.69 273 ALA B C 1
ATOM 6134 O O . ALA B 1 273 ? -11.703 28.453 13.391 1 98.69 273 ALA B O 1
ATOM 6135 N N . VAL B 1 274 ? -12.742 29.078 15.25 1 98.62 274 VAL B N 1
ATOM 6136 C CA . VAL B 1 274 ? -12.891 30.484 14.867 1 98.62 274 VAL B CA 1
ATOM 6137 C C . VAL B 1 274 ? -12.258 31.375 15.93 1 98.62 274 VAL B C 1
ATOM 6139 O O . VAL B 1 274 ? -12.617 31.297 17.109 1 98.62 274 VAL B O 1
ATOM 6142 N N . VAL B 1 275 ? -11.344 32.219 15.492 1 98 275 VAL B N 1
ATOM 6143 C CA . VAL B 1 275 ? -10.609 33.062 16.406 1 98 275 VAL B CA 1
ATOM 6144 C C . VAL B 1 275 ? -10.641 34.531 15.906 1 98 275 VAL B C 1
ATOM 6146 O O . VAL B 1 275 ? -10.367 34.781 14.727 1 98 275 VAL B O 1
ATOM 6149 N N . GLY B 1 276 ? -10.945 35.438 16.781 1 97.88 276 GLY B N 1
ATOM 6150 C CA . GLY B 1 276 ? -10.875 36.844 16.391 1 97.88 276 GLY B CA 1
ATOM 6151 C C . GLY B 1 276 ? -11.875 37.719 17.141 1 97.88 276 GLY B C 1
ATOM 6152 O O . GLY B 1 276 ? -12.188 37.469 18.297 1 97.88 276 GLY B O 1
ATOM 6153 N N . ASP B 1 277 ? -12.211 38.844 16.484 1 97.88 277 ASP B N 1
ATOM 6154 C CA . ASP B 1 277 ? -13.172 39.781 17.047 1 97.88 277 ASP B CA 1
ATOM 6155 C C . ASP B 1 277 ? -14.602 39.281 16.891 1 97.88 277 ASP B C 1
ATOM 6157 O O . ASP B 1 277 ? -15.383 39.812 16.109 1 97.88 277 ASP B O 1
ATOM 6161 N N . VAL B 1 278 ? -14.891 38.281 17.703 1 97.62 278 VAL B N 1
ATOM 6162 C CA . VAL B 1 278 ? -16.203 37.656 17.766 1 97.62 278 VAL B CA 1
ATOM 6163 C C . VAL B 1 278 ? -16.578 37.375 19.219 1 97.62 278 VAL B C 1
ATOM 6165 O O . VAL B 1 278 ? -15.711 37.344 20.094 1 97.62 278 VAL B O 1
ATOM 6168 N N . LYS B 1 279 ? -17.812 37.281 19.453 1 97.06 279 LYS B N 1
ATOM 6169 C CA . LYS B 1 279 ? -18.344 36.875 20.75 1 97.06 279 LYS B CA 1
ATOM 6170 C C . LYS B 1 279 ? -19 35.5 20.656 1 97.06 279 LYS B C 1
ATOM 6172 O O . LYS B 1 279 ? -19.875 35.281 19.797 1 97.06 279 LYS B O 1
ATOM 6177 N N . ALA B 1 280 ? -18.609 34.625 21.531 1 97.38 280 ALA B N 1
ATOM 6178 C CA . ALA B 1 280 ? -19.109 33.25 21.469 1 97.38 280 ALA B CA 1
ATOM 6179 C C . ALA B 1 280 ? -20.625 33.219 21.578 1 97.38 280 ALA B C 1
ATOM 6181 O O . ALA B 1 280 ? -21.281 32.438 20.891 1 97.38 280 ALA B O 1
ATOM 6182 N N . SER B 1 281 ? -21.203 34.062 22.328 1 97.19 281 SER B N 1
ATOM 6183 C CA . SER B 1 281 ? -22.641 34.094 22.562 1 97.19 281 SER B CA 1
ATOM 6184 C C . SER B 1 281 ? -23.406 34.5 21.297 1 97.19 281 SER B C 1
ATOM 6186 O O . SER B 1 281 ? -24.547 34.062 21.109 1 97.19 281 SER B O 1
ATOM 6188 N N . GLU B 1 282 ? -22.781 35.25 20.484 1 97.06 282 GLU B N 1
ATOM 6189 C CA . GLU B 1 282 ? -23.406 35.688 19.25 1 97.06 282 GLU B CA 1
ATOM 6190 C C . GLU B 1 282 ? -23.016 34.812 18.078 1 97.06 282 GLU B C 1
ATOM 6192 O O . GLU B 1 282 ? -23.828 34.562 17.172 1 97.06 282 GLU B O 1
ATOM 6197 N N . THR B 1 283 ? -21.844 34.375 18.125 1 97.88 283 THR B N 1
ATOM 6198 C CA . THR B 1 283 ? -21.266 33.625 17.016 1 97.88 283 THR B CA 1
ATOM 6199 C C . THR B 1 283 ? -21.766 32.188 17.016 1 97.88 283 THR B C 1
ATOM 6201 O O . THR B 1 283 ? -22.094 31.641 15.953 1 97.88 283 THR B O 1
ATOM 6204 N N . MET B 1 284 ? -21.891 31.547 18.109 1 98.19 284 MET B N 1
ATOM 6205 C CA . MET B 1 284 ? -22.219 30.125 18.203 1 98.19 284 MET B CA 1
ATOM 6206 C C . MET B 1 284 ? -23.578 29.828 17.562 1 98.19 284 MET B C 1
ATOM 6208 O O . MET B 1 284 ? -23.703 28.891 16.781 1 98.19 284 MET B O 1
ATOM 6212 N N . PRO B 1 285 ? -24.625 30.656 17.812 1 98.06 285 PRO B N 1
ATOM 6213 C CA . PRO B 1 285 ? -25.906 30.391 17.172 1 98.06 285 PRO B CA 1
ATOM 6214 C C . PRO B 1 285 ? -25.844 30.484 15.648 1 98.06 285 PRO B C 1
ATOM 6216 O O . PRO B 1 285 ? -26.547 29.734 14.945 1 98.06 285 PRO B O 1
ATOM 6219 N N . ILE B 1 286 ? -25.062 31.344 15.172 1 98.06 286 ILE B N 1
ATOM 6220 C CA . ILE B 1 286 ? -24.891 31.484 13.727 1 98.06 286 ILE B CA 1
ATOM 6221 C C . ILE B 1 286 ? -24.25 30.219 13.156 1 98.06 286 ILE B C 1
ATOM 6223 O O . ILE B 1 286 ? -24.734 29.672 12.156 1 98.06 286 ILE B O 1
ATOM 6227 N N . LEU B 1 287 ? -23.188 29.766 13.812 1 98.44 287 LEU B N 1
ATOM 6228 C CA . LEU B 1 287 ? -22.5 28.562 13.344 1 98.44 287 LEU B CA 1
ATOM 6229 C C . LEU B 1 287 ? -23.422 27.359 13.398 1 98.44 287 LEU B C 1
ATOM 6231 O O . LEU B 1 287 ? -23.453 26.547 12.469 1 98.44 287 LEU B O 1
ATOM 6235 N N . GLU B 1 288 ? -24.172 27.266 14.438 1 98.06 288 GLU B N 1
ATOM 6236 C CA . GLU B 1 288 ? -25.109 26.156 14.578 1 98.06 288 GLU B CA 1
ATOM 6237 C C . GLU B 1 288 ? -26.125 26.156 13.445 1 98.06 288 GLU B C 1
ATOM 6239 O O . GLU B 1 288 ? -26.453 25.094 12.906 1 98.06 288 GLU B O 1
ATOM 6244 N N . ARG B 1 289 ? -26.609 27.25 13.125 1 97.69 289 ARG B N 1
ATOM 6245 C CA . ARG B 1 289 ? -27.609 27.375 12.07 1 97.69 289 ARG B CA 1
ATOM 6246 C C . ARG B 1 289 ? -27.109 26.812 10.75 1 97.69 289 ARG B C 1
ATOM 6248 O O . ARG B 1 289 ? -27.844 26.141 10.031 1 97.69 289 ARG B O 1
ATOM 6255 N N . TYR B 1 290 ? -25.906 27 10.461 1 97.94 290 TYR B N 1
ATOM 6256 C CA . TYR B 1 290 ? -25.391 26.625 9.148 1 97.94 290 TYR B CA 1
ATOM 6257 C C . TYR B 1 290 ? -24.766 25.234 9.172 1 97.94 290 TYR B C 1
ATOM 6259 O O . TYR B 1 290 ? -25.016 24.422 8.289 1 97.94 290 TYR B O 1
ATOM 6267 N N . PHE B 1 291 ? -24.016 24.891 10.219 1 98.25 291 PHE B N 1
ATOM 6268 C CA . PHE B 1 291 ? -23.219 23.672 10.211 1 98.25 291 PHE B CA 1
ATOM 6269 C C . PHE B 1 291 ? -24.031 22.484 10.711 1 98.25 291 PHE B C 1
ATOM 6271 O O . PHE B 1 291 ? -23.672 21.328 10.484 1 98.25 291 PHE B O 1
ATOM 6278 N N . SER B 1 292 ? -25.125 22.75 11.383 1 97.25 292 SER B N 1
ATOM 6279 C CA . SER B 1 292 ? -25.984 21.672 11.836 1 97.25 292 SER B CA 1
ATOM 6280 C C . SER B 1 292 ? -26.703 21 10.664 1 97.25 292 SER B C 1
ATOM 6282 O O . SER B 1 292 ? -27.234 19.906 10.805 1 97.25 292 SER B O 1
ATOM 6284 N N . LYS B 1 293 ? -26.688 21.656 9.562 1 95.5 293 LYS B N 1
ATOM 6285 C CA . LYS B 1 293 ? -27.391 21.156 8.391 1 95.5 293 LYS B CA 1
ATOM 6286 C C . LYS B 1 293 ? -26.578 20.062 7.684 1 95.5 293 LYS B C 1
ATOM 6288 O O . LYS B 1 293 ? -27.109 19.344 6.836 1 95.5 293 LYS B O 1
ATOM 6293 N N . ILE B 1 294 ? -25.328 20.016 7.992 1 96.69 294 ILE B N 1
ATOM 6294 C CA . ILE B 1 294 ? -24.531 18.938 7.422 1 96.69 294 ILE B CA 1
ATOM 6295 C C . ILE B 1 294 ? -24.969 17.594 7.996 1 96.69 294 ILE B C 1
ATOM 6297 O O . ILE B 1 294 ? -25.031 17.422 9.219 1 96.69 294 ILE B O 1
ATOM 6301 N N . PRO B 1 295 ? -25.328 16.688 7.133 1 95.06 295 PRO B N 1
ATOM 6302 C CA . PRO B 1 295 ? -25.828 15.398 7.625 1 95.06 295 PRO B CA 1
ATOM 6303 C C . PRO B 1 295 ? -24.828 14.68 8.523 1 95.06 295 PRO B C 1
ATOM 6305 O O . PRO B 1 295 ? -23.641 14.609 8.195 1 95.06 295 PRO B O 1
ATOM 6308 N N . ALA B 1 296 ? -25.375 14.188 9.633 1 95.94 296 ALA B N 1
ATOM 6309 C CA . ALA B 1 296 ? -24.531 13.383 10.516 1 95.94 296 ALA B CA 1
ATOM 6310 C C . ALA B 1 296 ? -24.109 12.078 9.852 1 95.94 296 ALA B C 1
ATOM 6312 O O . ALA B 1 296 ? -24.734 11.656 8.867 1 95.94 296 ALA B O 1
ATOM 6313 N N . GLY B 1 297 ? -23.078 11.539 10.227 1 93.44 297 GLY B N 1
ATOM 6314 C CA . GLY B 1 297 ? -22.578 10.227 9.828 1 93.44 297 GLY B CA 1
ATOM 6315 C C . GLY B 1 297 ? -21.672 9.594 10.867 1 93.44 297 GLY B C 1
ATOM 6316 O O . GLY B 1 297 ? -21.219 10.258 11.789 1 93.44 297 GLY B O 1
ATOM 6317 N N . PRO B 1 298 ? -21.562 8.289 10.68 1 91.31 298 PRO B N 1
ATOM 6318 C CA . PRO B 1 298 ? -20.656 7.633 11.633 1 91.31 298 PRO B CA 1
ATOM 6319 C C . PRO B 1 298 ? -19.219 8.109 11.508 1 91.31 298 PRO B C 1
ATOM 6321 O O . PRO B 1 298 ? -18.734 8.367 10.406 1 91.31 298 PRO B O 1
ATOM 6324 N N . LYS B 1 299 ? -18.578 8.266 12.633 1 90.62 299 LYS B N 1
ATOM 6325 C CA . LYS B 1 299 ? -17.156 8.547 12.594 1 90.62 299 LYS B CA 1
ATOM 6326 C C . LYS B 1 299 ? -16.391 7.434 11.875 1 90.62 299 LYS B C 1
ATOM 6328 O O . LYS B 1 299 ? -16.625 6.254 12.141 1 90.62 299 LYS B O 1
ATOM 6333 N N . PRO B 1 300 ? -15.523 7.797 10.93 1 92.56 300 PRO B N 1
ATOM 6334 C CA . PRO B 1 300 ? -14.742 6.766 10.25 1 92.56 300 PRO B CA 1
ATOM 6335 C C . PRO B 1 300 ? -13.93 5.902 11.211 1 92.56 300 PRO B C 1
ATOM 6337 O O . PRO B 1 300 ? -13.398 6.414 12.195 1 92.56 300 PRO B O 1
ATOM 6340 N N . GLU B 1 301 ? -13.805 4.629 10.852 1 86.88 301 GLU B N 1
ATOM 6341 C CA . GLU B 1 301 ? -13 3.725 11.672 1 86.88 301 GLU B CA 1
ATOM 6342 C C . GLU B 1 301 ? -11.516 4.062 11.578 1 86.88 301 GLU B C 1
ATOM 6344 O O . GLU B 1 301 ? -11.023 4.43 10.508 1 86.88 301 GLU B O 1
ATOM 6349 N N . PRO B 1 302 ? -10.852 3.918 12.727 1 89.81 302 PRO B N 1
ATOM 6350 C CA . PRO B 1 302 ? -9.406 4.133 12.664 1 89.81 302 PRO B CA 1
ATOM 6351 C C . PRO B 1 302 ? -8.695 3.121 11.766 1 89.81 302 PRO B C 1
ATOM 6353 O O . PRO B 1 302 ? -9.172 1.99 11.609 1 89.81 302 PRO B O 1
ATOM 6356 N N . MET B 1 303 ? -7.625 3.545 11.25 1 91.38 303 MET B N 1
ATOM 6357 C CA . MET B 1 303 ? -6.816 2.713 10.367 1 91.38 303 MET B CA 1
ATOM 6358 C C . MET B 1 303 ? -6.305 1.476 11.102 1 91.38 303 MET B C 1
ATOM 6360 O O . MET B 1 303 ? -5.898 1.561 12.258 1 91.38 303 MET B O 1
ATOM 6364 N N . THR B 1 304 ? -6.238 0.351 10.375 1 91.81 304 THR B N 1
ATOM 6365 C CA . THR B 1 304 ? -5.785 -0.901 10.969 1 91.81 304 THR B CA 1
ATOM 6366 C C . THR B 1 304 ? -4.297 -1.117 10.703 1 91.81 304 THR B C 1
ATOM 6368 O O . THR B 1 304 ? -3.621 -1.815 11.469 1 91.81 304 THR B O 1
ATOM 6371 N N . THR B 1 305 ? -3.809 -0.536 9.656 1 95.5 305 THR B N 1
ATOM 6372 C CA . THR B 1 305 ? -2.426 -0.768 9.25 1 95.5 305 THR B CA 1
ATOM 6373 C C . THR B 1 305 ? -1.461 -0.07 10.203 1 95.5 305 THR B C 1
ATOM 6375 O O . THR B 1 305 ? -1.566 1.138 10.43 1 95.5 305 THR B O 1
ATOM 6378 N N . ILE B 1 306 ? -0.59 -0.754 10.773 1 95.69 306 ILE B N 1
ATOM 6379 C CA . ILE B 1 306 ? 0.509 -0.246 11.586 1 95.69 306 ILE B CA 1
ATOM 6380 C C . ILE B 1 306 ? 1.843 -0.606 10.93 1 95.69 306 ILE B C 1
ATOM 6382 O O . ILE B 1 306 ? 2.061 -1.756 10.547 1 95.69 306 ILE B O 1
ATOM 6386 N N . GLU B 1 307 ? 2.666 0.384 10.711 1 97.5 307 GLU B N 1
ATOM 6387 C CA . GLU B 1 307 ? 4 0.09 10.195 1 97.5 307 GLU B CA 1
ATOM 6388 C C . GLU B 1 307 ? 4.762 -0.835 11.141 1 97.5 307 GLU B C 1
ATOM 6390 O O . GLU B 1 307 ? 4.875 -0.555 12.336 1 97.5 307 GLU B O 1
ATOM 6395 N N . PRO B 1 308 ? 5.254 -1.927 10.625 1 96.56 308 PRO B N 1
ATOM 6396 C CA . PRO B 1 308 ? 6.031 -2.791 11.516 1 96.56 308 PRO B CA 1
ATOM 6397 C C . PRO B 1 308 ? 7.363 -2.17 11.922 1 96.56 308 PRO B C 1
ATOM 6399 O O . PRO B 1 308 ? 7.918 -1.345 11.195 1 96.56 308 PRO B O 1
ATOM 6402 N N . PRO B 1 309 ? 7.887 -2.568 13.125 1 96.88 309 PRO B N 1
ATOM 6403 C CA . PRO B 1 309 ? 9.234 -2.102 13.469 1 96.88 309 PRO B CA 1
ATOM 6404 C C . PRO B 1 309 ? 10.281 -2.502 12.438 1 96.88 309 PRO B C 1
ATOM 6406 O O . PRO B 1 309 ? 10.305 -3.65 11.984 1 96.88 309 PRO B O 1
ATOM 6409 N N . GLN B 1 310 ? 11.086 -1.571 12.062 1 98.06 310 GLN B N 1
ATOM 6410 C CA . GLN B 1 310 ? 12.156 -1.854 11.117 1 98.06 310 GLN B CA 1
ATOM 6411 C C . GLN B 1 310 ? 13.289 -2.637 11.781 1 98.06 310 GLN B C 1
ATOM 6413 O O . GLN B 1 310 ? 13.664 -2.342 12.922 1 98.06 310 GLN B O 1
ATOM 6418 N N . PHE B 1 311 ? 13.828 -3.654 11.117 1 97.06 311 PHE B N 1
ATOM 6419 C CA . PHE B 1 311 ? 14.891 -4.477 11.672 1 97.06 311 PHE B CA 1
ATOM 6420 C C . PHE B 1 311 ? 16.031 -4.645 10.664 1 97.06 311 PHE B C 1
ATOM 6422 O O . PHE B 1 311 ? 16.922 -5.469 10.859 1 97.06 311 PHE B O 1
ATOM 6429 N N . ALA B 1 312 ? 15.945 -3.91 9.562 1 97.94 312 ALA B N 1
ATOM 6430 C CA . ALA B 1 312 ? 16.922 -3.986 8.477 1 97.94 312 ALA B CA 1
ATOM 6431 C C . ALA B 1 312 ? 17.328 -2.592 8 1 97.94 312 ALA B C 1
ATOM 6433 O O . ALA B 1 312 ? 16.5 -1.683 7.957 1 97.94 312 ALA B O 1
ATOM 6434 N N . GLU B 1 313 ? 18.594 -2.453 7.66 1 98.5 313 GLU B N 1
ATOM 6435 C CA . GLU B 1 313 ? 19.016 -1.207 7.023 1 98.5 313 GLU B CA 1
ATOM 6436 C C . GLU B 1 313 ? 18.594 -1.174 5.555 1 98.5 313 GLU B C 1
ATOM 6438 O O . GLU B 1 313 ? 18.766 -2.158 4.836 1 98.5 313 GLU B O 1
ATOM 6443 N N . LYS B 1 314 ? 18.047 -0.113 5.125 1 98.75 314 LYS B N 1
ATOM 6444 C CA . LYS B 1 314 ? 17.578 0.042 3.748 1 98.75 314 LYS B CA 1
ATOM 6445 C C . LYS B 1 314 ? 18.25 1.235 3.074 1 98.75 314 LYS B C 1
ATOM 6447 O O . LYS B 1 314 ? 18.516 2.256 3.719 1 98.75 314 LYS B O 1
ATOM 6452 N N . SER B 1 315 ? 18.484 1.106 1.815 1 98.56 315 SER B N 1
ATOM 6453 C CA . SER B 1 315 ? 19.141 2.201 1.097 1 98.56 315 SER B CA 1
ATOM 6454 C C . SER B 1 315 ? 18.609 2.305 -0.333 1 98.56 315 SER B C 1
ATOM 6456 O O . SER B 1 315 ? 18.297 1.292 -0.958 1 98.56 315 SER B O 1
ATOM 6458 N N . VAL B 1 316 ? 18.547 3.492 -0.828 1 98.75 316 VAL B N 1
ATOM 6459 C CA . VAL B 1 316 ? 18.172 3.84 -2.197 1 98.75 316 VAL B CA 1
ATOM 6460 C C . VAL B 1 316 ? 19.266 4.711 -2.818 1 98.75 316 VAL B C 1
ATOM 6462 O O . VAL B 1 316 ? 19.656 5.727 -2.24 1 98.75 316 VAL B O 1
ATOM 6465 N N . VAL B 1 317 ? 19.719 4.355 -3.961 1 98.69 317 VAL B N 1
ATOM 6466 C CA . VAL B 1 317 ? 20.75 5.125 -4.652 1 98.69 317 VAL B CA 1
ATOM 6467 C C . VAL B 1 317 ? 20.25 5.527 -6.039 1 98.69 317 VAL B C 1
ATOM 6469 O O . VAL B 1 317 ? 19.953 4.668 -6.875 1 98.69 317 VAL B O 1
ATOM 6472 N N . ILE B 1 318 ? 20.156 6.758 -6.266 1 98.12 318 ILE B N 1
ATOM 6473 C CA . ILE B 1 318 ? 19.781 7.32 -7.555 1 98.12 318 ILE B CA 1
ATOM 6474 C C . ILE B 1 318 ? 21.016 7.914 -8.234 1 98.12 318 ILE B C 1
ATOM 6476 O O . ILE B 1 318 ? 21.703 8.742 -7.652 1 98.12 318 ILE B O 1
ATOM 6480 N N . LYS B 1 319 ? 21.266 7.504 -9.422 1 97.19 319 LYS B N 1
ATOM 6481 C CA . LYS B 1 319 ? 22.359 8.039 -10.219 1 97.19 319 LYS B CA 1
ATOM 6482 C C . LYS B 1 319 ? 21.844 8.922 -11.352 1 97.19 319 LYS B C 1
ATOM 6484 O O . LYS B 1 319 ? 21.234 8.422 -12.305 1 97.19 319 LYS B O 1
ATOM 6489 N N . GLU B 1 320 ? 22.094 10.18 -11.203 1 94.44 320 GLU B N 1
ATOM 6490 C CA . GLU B 1 320 ? 21.625 11.133 -12.195 1 94.44 320 GLU B CA 1
ATOM 6491 C C . GLU B 1 320 ? 22.484 12.391 -12.219 1 94.44 320 GLU B C 1
ATOM 6493 O O . GLU B 1 320 ? 23.25 12.633 -11.289 1 94.44 320 GLU B O 1
ATOM 6498 N N . ALA B 1 321 ? 22.312 13.117 -13.328 1 94.44 321 ALA B N 1
ATOM 6499 C CA . ALA B 1 321 ? 23.094 14.336 -13.508 1 94.44 321 ALA B CA 1
ATOM 6500 C C . ALA B 1 321 ? 22.406 15.531 -12.836 1 94.44 321 ALA B C 1
ATOM 6502 O O . ALA B 1 321 ? 22.062 16.5 -13.508 1 94.44 321 ALA B O 1
ATOM 6503 N N . THR B 1 322 ? 22.281 15.469 -11.539 1 95.12 322 THR B N 1
ATOM 6504 C CA . THR B 1 322 ? 21.688 16.531 -10.75 1 95.12 322 THR B CA 1
ATOM 6505 C C . THR B 1 322 ? 22.469 16.75 -9.445 1 95.12 322 THR B C 1
ATOM 6507 O O . THR B 1 322 ? 23.422 16.031 -9.172 1 95.12 322 THR B O 1
ATOM 6510 N N . GLN B 1 323 ? 22.125 17.766 -8.68 1 95.44 323 GLN B N 1
ATOM 6511 C CA . GLN B 1 323 ? 22.75 18.078 -7.402 1 95.44 323 GLN B CA 1
ATOM 6512 C C . GLN B 1 323 ? 22.719 16.875 -6.469 1 95.44 323 GLN B C 1
ATOM 6514 O O . GLN B 1 323 ? 21.656 16.328 -6.184 1 95.44 323 GLN B O 1
ATOM 6519 N N . PRO B 1 324 ? 23.953 16.453 -6.059 1 97.69 324 PRO B N 1
ATOM 6520 C CA . PRO B 1 324 ? 23.969 15.359 -5.074 1 97.69 324 PRO B CA 1
ATOM 6521 C C . PRO B 1 324 ? 23.188 15.695 -3.811 1 97.69 324 PRO B C 1
ATOM 6523 O O . PRO B 1 324 ? 23.062 16.875 -3.451 1 97.69 324 PRO B O 1
ATOM 6526 N N . PHE B 1 325 ? 22.703 14.695 -3.158 1 98.31 325 PHE B N 1
ATOM 6527 C CA . PHE B 1 325 ? 21.844 14.836 -1.99 1 98.31 325 PHE B CA 1
ATOM 6528 C C . PHE B 1 325 ? 21.922 13.594 -1.107 1 98.31 325 PHE B C 1
ATOM 6530 O O . PHE B 1 325 ? 22.078 12.477 -1.607 1 98.31 325 PHE B O 1
ATOM 6537 N N . TYR B 1 326 ? 21.875 13.789 0.204 1 98.5 326 TYR B N 1
ATOM 6538 C CA . TYR B 1 326 ? 21.812 12.672 1.137 1 98.5 326 TYR B CA 1
ATOM 6539 C C . TYR B 1 326 ? 20.719 12.875 2.168 1 98.5 326 TYR B C 1
ATOM 6541 O O . TYR B 1 326 ? 20.578 13.961 2.734 1 98.5 326 TYR B O 1
ATOM 6549 N N . ILE B 1 327 ? 19.922 11.844 2.412 1 98.5 327 ILE B N 1
ATOM 6550 C CA . ILE B 1 327 ? 18.922 11.867 3.475 1 98.5 327 ILE B CA 1
ATOM 6551 C C . ILE B 1 327 ? 18.891 10.516 4.184 1 98.5 327 ILE B C 1
ATOM 6553 O O . ILE B 1 327 ? 19.062 9.469 3.549 1 98.5 327 ILE B O 1
ATOM 6557 N N . GLU B 1 328 ? 18.703 10.484 5.441 1 98.31 328 GLU B N 1
ATOM 6558 C CA . GLU B 1 328 ? 18.453 9.266 6.199 1 98.31 328 GLU B CA 1
ATOM 6559 C C . GLU B 1 328 ? 17.375 9.492 7.254 1 98.31 328 GLU B C 1
ATOM 6561 O O . GLU B 1 328 ? 17.172 10.617 7.711 1 98.31 328 GLU B O 1
ATOM 6566 N N . GLY B 1 329 ? 16.641 8.469 7.539 1 98.44 329 GLY B N 1
ATOM 6567 C CA . GLY B 1 329 ? 15.547 8.539 8.484 1 98.44 329 GLY B CA 1
ATOM 6568 C C . GLY B 1 329 ? 15.484 7.348 9.422 1 98.44 329 GLY B C 1
ATOM 6569 O O . GLY B 1 329 ? 15.984 6.27 9.094 1 98.44 329 GLY B O 1
ATOM 6570 N N . TYR B 1 330 ? 14.922 7.574 10.609 1 98.56 330 TYR B N 1
ATOM 6571 C CA . TYR B 1 330 ? 14.727 6.598 11.672 1 98.56 330 TYR B CA 1
ATOM 6572 C C . TYR B 1 330 ? 13.281 6.613 12.164 1 98.56 330 TYR B C 1
ATOM 6574 O O . TYR B 1 330 ? 12.75 7.672 12.508 1 98.56 330 TYR B O 1
ATOM 6582 N N . HIS B 1 331 ? 12.68 5.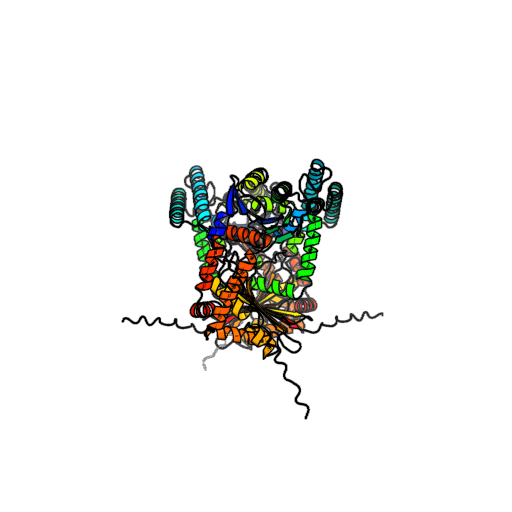414 12.211 1 98.62 331 HIS B N 1
ATOM 6583 C CA . HIS B 1 331 ? 11.32 5.348 12.719 1 98.62 331 HIS B CA 1
ATOM 6584 C C . HIS B 1 331 ? 11.25 5.82 14.172 1 98.62 331 HIS B C 1
ATOM 6586 O O . HIS B 1 331 ? 12.133 5.496 14.977 1 98.62 331 HIS B O 1
ATOM 6592 N N . ARG B 1 332 ? 10.242 6.547 14.445 1 97.5 332 ARG B N 1
ATOM 6593 C CA . ARG B 1 332 ? 9.914 6.992 15.797 1 97.5 332 ARG B CA 1
ATOM 6594 C C . ARG B 1 332 ? 8.43 6.82 16.078 1 97.5 332 ARG B C 1
ATOM 6596 O O . ARG B 1 332 ? 7.621 6.68 15.164 1 97.5 332 ARG B O 1
ATOM 6603 N N . PRO B 1 333 ? 8.039 6.789 17.391 1 96.56 333 PRO B N 1
ATOM 6604 C CA . PRO B 1 333 ? 6.617 6.703 17.719 1 96.56 333 PRO B CA 1
ATOM 6605 C C . PRO B 1 333 ? 5.84 7.961 17.344 1 96.56 333 PRO B C 1
ATOM 6607 O O . PRO B 1 333 ? 6.422 8.914 16.812 1 96.56 333 PRO B O 1
ATOM 6610 N N . ASP B 1 334 ? 4.578 7.898 17.484 1 95.19 334 ASP B N 1
ATOM 6611 C CA . ASP B 1 334 ? 3.719 9.016 17.125 1 95.19 334 ASP B CA 1
ATOM 6612 C C . ASP B 1 334 ? 3.631 10.039 18.25 1 95.19 334 ASP B C 1
ATOM 6614 O O . ASP B 1 334 ? 4.375 9.961 19.234 1 95.19 334 ASP B O 1
ATOM 6618 N N . TYR B 1 335 ? 2.773 11.047 18.125 1 93.12 335 TYR B N 1
ATOM 6619 C CA . TYR B 1 335 ? 2.709 12.227 19 1 93.12 335 TYR B CA 1
ATOM 6620 C C . TYR B 1 335 ? 2.264 11.844 20.406 1 93.12 335 TYR B C 1
ATOM 6622 O O . TYR B 1 335 ? 2.418 12.633 21.344 1 93.12 335 TYR B O 1
ATOM 6630 N N . ARG B 1 336 ? 1.737 10.727 20.688 1 93.06 336 ARG B N 1
ATOM 6631 C CA . ARG B 1 336 ? 1.205 10.328 21.984 1 93.06 336 ARG B CA 1
ATOM 6632 C C . ARG B 1 336 ? 2.309 9.773 22.891 1 93.06 336 ARG B C 1
ATOM 6634 O O . ARG B 1 336 ? 2.105 9.586 24.078 1 93.06 336 ARG B O 1
ATOM 6641 N N . ASP B 1 337 ? 3.465 9.453 22.188 1 95.06 337 ASP B N 1
ATOM 6642 C CA . ASP B 1 337 ? 4.578 8.898 22.969 1 95.06 337 ASP B CA 1
ATOM 6643 C C . ASP B 1 337 ? 5.043 9.883 24.031 1 95.06 337 ASP B C 1
ATOM 6645 O O . ASP B 1 337 ? 5.16 11.086 23.781 1 95.06 337 ASP B O 1
ATOM 6649 N N . PRO B 1 338 ? 5.352 9.352 25.234 1 94.12 338 PRO B N 1
ATOM 6650 C CA . PRO B 1 338 ? 5.789 10.242 26.312 1 94.12 338 PRO B CA 1
ATOM 6651 C C . PRO B 1 338 ? 7.098 10.961 25.984 1 94.12 338 PRO B C 1
ATOM 6653 O O . PRO B 1 338 ? 7.398 12 26.562 1 94.12 338 PRO B O 1
ATOM 6656 N N . ASP B 1 339 ? 7.852 10.422 25.062 1 95.94 339 ASP B N 1
ATOM 6657 C CA . ASP B 1 339 ? 9.141 11.008 24.703 1 95.94 339 ASP B CA 1
ATOM 6658 C C . ASP B 1 339 ? 9 11.969 23.531 1 95.94 339 ASP B C 1
ATOM 6660 O O . ASP B 1 339 ? 10 12.375 22.922 1 95.94 339 ASP B O 1
ATOM 6664 N N . ASP B 1 340 ? 7.801 12.312 23.141 1 94.75 340 ASP B N 1
ATOM 6665 C CA . ASP B 1 340 ? 7.598 13.148 21.969 1 94.75 340 ASP B CA 1
ATOM 6666 C C . ASP B 1 340 ? 8.398 14.438 22.062 1 94.75 340 ASP B C 1
ATOM 6668 O O . ASP B 1 340 ? 9.047 14.852 21.094 1 94.75 340 ASP B O 1
ATOM 6672 N N . SER B 1 341 ? 8.422 15.078 23.219 1 94.88 341 SER B N 1
ATOM 6673 C CA . SER B 1 341 ? 9.156 16.328 23.422 1 94.88 341 SER B CA 1
ATOM 6674 C C . SER B 1 341 ? 10.664 16.094 23.359 1 94.88 341 SER B C 1
ATOM 6676 O O . SER B 1 341 ? 11.43 17.016 23.078 1 94.88 341 SER B O 1
ATOM 6678 N N . VAL B 1 342 ? 11.109 14.898 23.688 1 96.69 342 VAL B N 1
ATOM 6679 C CA . VAL B 1 342 ? 12.531 14.57 23.609 1 96.69 342 VAL B CA 1
ATOM 6680 C C . VAL B 1 342 ? 12.977 14.562 22.141 1 96.69 342 VAL B C 1
ATOM 6682 O O . VAL B 1 342 ? 14.07 15.039 21.828 1 96.69 342 VAL B O 1
ATOM 6685 N N . TYR B 1 343 ? 12.125 14.062 21.266 1 95.31 343 TYR B N 1
ATOM 6686 C CA . TYR B 1 343 ? 12.414 14.102 19.844 1 95.31 343 TYR B CA 1
ATOM 6687 C C . TYR B 1 343 ? 12.523 15.539 19.344 1 95.31 343 TYR B C 1
ATOM 6689 O O . TYR B 1 343 ? 13.367 15.852 18.5 1 95.31 343 TYR B O 1
ATOM 6697 N N . ASP B 1 344 ? 11.656 16.391 19.844 1 93.56 344 ASP B N 1
ATOM 6698 C CA . ASP B 1 344 ? 11.727 17.797 19.5 1 93.56 344 ASP B CA 1
ATOM 6699 C C . ASP B 1 344 ? 13.062 18.406 19.938 1 93.56 344 ASP B C 1
ATOM 6701 O O . ASP B 1 344 ? 13.656 19.203 19.219 1 93.56 344 ASP B O 1
ATOM 6705 N N . ALA B 1 345 ? 13.453 18.047 21.094 1 95.44 345 ALA B N 1
ATOM 6706 C CA . ALA B 1 345 ? 14.727 18.547 21.609 1 95.44 345 ALA B CA 1
ATOM 6707 C C . ALA B 1 345 ? 15.883 18.109 20.719 1 95.44 345 ALA B C 1
ATOM 6709 O O . ALA B 1 345 ? 16.734 18.938 20.359 1 95.44 345 ALA B O 1
ATOM 6710 N N . ILE B 1 346 ? 15.875 16.859 20.359 1 95.56 346 ILE B N 1
ATOM 6711 C CA . ILE B 1 346 ? 16.922 16.328 19.484 1 95.56 346 ILE B CA 1
ATOM 6712 C C . ILE B 1 346 ? 16.922 17.094 18.156 1 95.56 346 ILE B C 1
ATOM 6714 O O . ILE B 1 346 ? 17.984 17.484 17.656 1 95.56 346 ILE B O 1
ATOM 6718 N N . THR B 1 347 ? 15.781 17.328 17.641 1 93.81 347 THR B N 1
ATOM 6719 C CA . THR B 1 347 ? 15.641 18.047 16.375 1 93.81 347 THR B CA 1
ATOM 6720 C C . THR B 1 347 ? 16.188 19.469 16.484 1 93.81 347 THR B C 1
ATOM 6722 O O . THR B 1 347 ? 16.922 19.922 15.609 1 93.81 347 THR B O 1
ATOM 6725 N N . ASP B 1 348 ? 15.797 20.094 17.5 1 92.94 348 ASP B N 1
ATOM 6726 C CA . ASP B 1 348 ? 16.234 21.469 17.734 1 92.94 348 ASP B CA 1
ATOM 6727 C C . ASP B 1 348 ? 17.75 21.531 17.859 1 92.94 348 ASP B C 1
ATOM 6729 O O . ASP B 1 348 ? 18.391 22.406 17.266 1 92.94 348 ASP B O 1
ATOM 6733 N N . ILE B 1 349 ? 18.297 20.688 18.594 1 90.88 349 ILE B N 1
ATOM 6734 C CA . ILE B 1 349 ? 19.734 20.656 18.859 1 90.88 349 ILE B CA 1
ATOM 6735 C C . ILE B 1 349 ? 20.5 20.375 17.562 1 90.88 349 ILE B C 1
ATOM 6737 O O . ILE B 1 349 ? 21.531 20.969 17.312 1 90.88 349 ILE B O 1
ATOM 6741 N N . PHE B 1 350 ? 19.938 19.531 16.75 1 88.75 350 PHE B N 1
ATOM 6742 C CA . PHE B 1 350 ? 20.609 19.109 15.531 1 88.75 350 PHE B CA 1
ATOM 6743 C C . PHE B 1 350 ? 20.422 20.141 14.422 1 88.75 350 PHE B C 1
ATOM 6745 O O . PHE B 1 350 ? 21.281 20.297 13.562 1 88.75 350 PHE B O 1
ATOM 6752 N N . SER B 1 351 ? 19.344 20.859 14.43 1 85.25 351 SER B N 1
ATOM 6753 C CA . SER B 1 351 ? 19.016 21.484 13.156 1 85.25 351 SER B CA 1
ATOM 6754 C C . SER B 1 351 ? 18.562 22.922 13.352 1 85.25 351 SER B C 1
ATOM 6756 O O . SER B 1 351 ? 18.391 23.672 12.383 1 85.25 351 SER B O 1
ATOM 6758 N N . ASN B 1 352 ? 18.359 23.344 14.414 1 80.12 352 ASN B N 1
ATOM 6759 C CA . ASN B 1 352 ? 17.719 24.641 14.562 1 80.12 352 ASN B CA 1
ATOM 6760 C C . ASN B 1 352 ? 18.75 25.766 14.609 1 80.12 352 ASN B C 1
ATOM 6762 O O . ASN B 1 352 ? 19.312 26.062 15.664 1 80.12 352 ASN B O 1
ATOM 6766 N N . GLY B 1 353 ? 18.875 26.375 13.445 1 76.75 353 GLY B N 1
ATOM 6767 C CA . GLY B 1 353 ? 19.609 27.625 13.375 1 76.75 353 GLY B CA 1
ATOM 6768 C C . GLY B 1 353 ? 21.109 27.438 13.234 1 76.75 353 GLY B C 1
ATOM 6769 O O . GLY B 1 353 ? 21.578 26.328 12.961 1 76.75 353 GLY B O 1
ATOM 6770 N N . ARG B 1 354 ? 21.781 28.5 13.359 1 81.38 354 ARG B N 1
ATOM 6771 C CA . ARG B 1 354 ? 23.219 28.562 13.133 1 81.38 354 ARG B CA 1
ATOM 6772 C C . ARG B 1 354 ? 23.984 27.938 14.297 1 81.38 354 ARG B C 1
ATOM 6774 O O . ARG B 1 354 ? 25.188 27.672 14.18 1 81.38 354 ARG B O 1
ATOM 6781 N N . THR B 1 355 ? 23.312 27.703 15.344 1 82.56 355 THR B N 1
ATOM 6782 C CA . THR B 1 355 ? 23.969 27.109 16.5 1 82.56 355 THR B CA 1
ATOM 6783 C C . THR B 1 355 ? 23.797 25.594 16.516 1 82.56 355 THR B C 1
ATOM 6785 O O . THR B 1 355 ? 24.344 24.906 17.359 1 82.56 355 THR B O 1
ATOM 6788 N N . ALA B 1 356 ? 23.016 25.141 15.555 1 89.5 356 ALA B N 1
ATOM 6789 C CA . ALA B 1 356 ? 22.703 23.719 15.5 1 89.5 356 ALA B CA 1
ATOM 6790 C C . ALA B 1 356 ? 23.953 22.906 15.156 1 89.5 356 ALA B C 1
ATOM 6792 O O . ALA B 1 356 ? 24.797 23.359 14.391 1 89.5 356 ALA B O 1
ATOM 6793 N N . ARG B 1 357 ? 23.984 21.703 15.633 1 91.19 357 ARG B N 1
ATOM 6794 C CA . ARG B 1 357 ? 25.156 20.844 15.492 1 91.19 357 ARG B CA 1
ATOM 6795 C C . ARG B 1 357 ? 25.438 20.547 14.023 1 91.19 357 ARG B C 1
ATOM 6797 O O . ARG B 1 357 ? 26.594 20.562 13.594 1 91.19 357 ARG B O 1
ATOM 6804 N N . LEU B 1 358 ? 24.453 20.266 13.281 1 93.12 358 LEU B N 1
ATOM 6805 C CA . LEU B 1 358 ? 24.672 19.891 11.891 1 93.12 358 LEU B CA 1
ATOM 6806 C C . LEU B 1 358 ? 25.203 21.078 11.086 1 93.12 358 LEU B C 1
ATOM 6808 O O . LEU B 1 358 ? 26.109 20.906 10.258 1 93.12 358 LEU B O 1
ATOM 6812 N N . TYR B 1 359 ? 24.641 22.234 11.32 1 91.75 359 TYR B N 1
ATOM 6813 C CA . TYR B 1 359 ? 25.141 23.422 10.641 1 91.75 359 TYR B CA 1
ATOM 6814 C C . TYR B 1 359 ? 26.594 23.703 11.031 1 91.75 359 TYR B C 1
ATOM 6816 O O . TYR B 1 359 ? 27.453 23.891 10.164 1 91.75 359 TYR B O 1
ATOM 6824 N N . ARG B 1 360 ? 26.828 23.75 12.305 1 92.56 360 ARG B N 1
ATOM 6825 C CA . ARG B 1 360 ? 28.172 24.047 12.789 1 92.56 360 ARG B CA 1
ATOM 6826 C C . ARG B 1 360 ? 29.188 23.047 12.25 1 92.56 360 ARG B C 1
ATOM 6828 O O . ARG B 1 360 ? 30.25 23.453 11.766 1 92.56 360 ARG B O 1
ATOM 6835 N N . SER B 1 361 ? 28.859 21.828 12.242 1 93.69 361 SER B N 1
ATOM 6836 C CA . SER B 1 361 ? 29.812 20.781 11.891 1 93.69 361 SER B CA 1
ATOM 6837 C C . SER B 1 361 ? 29.984 20.672 10.375 1 93.69 361 SER B C 1
ATOM 6839 O O . SER B 1 361 ? 31.094 20.812 9.859 1 93.69 361 SER B O 1
ATOM 6841 N N . LEU B 1 362 ? 28.875 20.594 9.617 1 95.5 362 LEU B N 1
ATOM 6842 C CA . LEU B 1 362 ? 28.938 20.234 8.203 1 95.5 362 LEU B CA 1
ATOM 6843 C C . LEU B 1 362 ? 29.062 21.469 7.328 1 95.5 362 LEU B C 1
ATOM 6845 O O . LEU B 1 362 ? 29.719 21.438 6.281 1 95.5 362 LEU B O 1
ATOM 6849 N N . VAL B 1 363 ? 28.453 22.562 7.703 1 94.19 363 VAL B N 1
ATOM 6850 C CA . VAL B 1 363 ? 28.375 23.734 6.852 1 94.19 363 VAL B CA 1
ATOM 6851 C C . VAL B 1 363 ? 29.469 24.734 7.238 1 94.19 363 VAL B C 1
ATOM 6853 O O . VAL B 1 363 ? 30.266 25.141 6.395 1 94.19 363 VAL B O 1
ATOM 6856 N N . ARG B 1 364 ? 29.578 25.047 8.492 1 94 364 ARG B N 1
ATOM 6857 C CA . ARG B 1 364 ? 30.484 26.109 8.945 1 94 364 ARG B CA 1
ATOM 6858 C C . ARG B 1 364 ? 31.906 25.578 9.094 1 94 364 ARG B C 1
ATOM 6860 O O . ARG B 1 364 ? 32.844 26.156 8.547 1 94 364 ARG B O 1
ATOM 6867 N N . ASP B 1 365 ? 32.094 24.484 9.883 1 95.12 365 ASP B N 1
ATOM 6868 C CA . ASP B 1 365 ? 33.438 24.047 10.258 1 95.12 365 ASP B CA 1
ATOM 6869 C C . ASP B 1 365 ? 34.094 23.219 9.156 1 95.12 365 ASP B C 1
ATOM 6871 O O . ASP B 1 365 ? 35.188 23.516 8.703 1 95.12 365 ASP B O 1
ATOM 6875 N N . GLN B 1 366 ? 33.375 22.141 8.648 1 95.62 366 GLN B N 1
ATOM 6876 C CA . GLN B 1 366 ? 33.938 21.234 7.656 1 95.62 366 GLN B CA 1
ATOM 6877 C C . GLN B 1 366 ? 33.781 21.781 6.242 1 95.62 366 GLN B C 1
ATOM 6879 O O . GLN B 1 366 ? 34.531 21.422 5.332 1 95.62 366 GLN B O 1
ATOM 6884 N N . LYS B 1 367 ? 32.75 22.609 6.035 1 96.75 367 LYS B N 1
ATOM 6885 C CA . LYS B 1 367 ? 32.438 23.219 4.746 1 96.75 367 LYS B CA 1
ATOM 6886 C C . LYS B 1 367 ? 32.281 22.156 3.656 1 96.75 367 LYS B C 1
ATOM 6888 O O . LYS B 1 367 ? 32.875 22.281 2.576 1 96.75 367 LYS B O 1
ATOM 6893 N N . ILE B 1 368 ? 31.562 21.188 3.971 1 97.38 368 ILE B N 1
ATOM 6894 C CA . ILE B 1 368 ? 31.375 20.109 3.016 1 97.38 368 ILE B CA 1
ATOM 6895 C C . ILE B 1 368 ? 29.922 20.094 2.516 1 97.38 368 ILE B C 1
ATOM 6897 O O . ILE B 1 368 ? 29.609 19.453 1.512 1 97.38 368 ILE B O 1
ATOM 6901 N N . ALA B 1 369 ? 29.062 20.812 3.225 1 97.56 369 ALA B N 1
ATOM 6902 C CA . ALA B 1 369 ? 27.641 20.797 2.885 1 97.56 369 ALA B CA 1
ATOM 6903 C C . ALA B 1 369 ? 27.109 22.219 2.678 1 97.56 369 ALA B C 1
ATOM 6905 O O . ALA B 1 369 ? 27.5 23.141 3.395 1 97.56 369 ALA B O 1
ATOM 6906 N N . ALA B 1 370 ? 26.297 22.344 1.687 1 96.25 370 ALA B N 1
ATOM 6907 C CA . ALA B 1 370 ? 25.594 23.609 1.492 1 96.25 370 ALA B CA 1
ATOM 6908 C C . ALA B 1 370 ? 24.5 23.781 2.545 1 96.25 370 ALA B C 1
ATOM 6910 O O . ALA B 1 370 ? 24.203 24.922 2.941 1 96.25 370 ALA B O 1
ATOM 6911 N N . THR B 1 371 ? 23.891 22.719 2.9 1 94.69 371 THR B N 1
ATOM 6912 C CA . THR B 1 371 ? 22.859 22.688 3.924 1 94.69 371 THR B CA 1
ATOM 6913 C C . THR B 1 371 ? 22.844 21.344 4.641 1 94.69 371 THR B C 1
ATOM 6915 O O . THR B 1 371 ? 23.281 20.328 4.086 1 94.69 371 THR B O 1
ATOM 6918 N N . ALA B 1 372 ? 22.484 21.328 5.863 1 94.56 372 ALA B N 1
ATOM 6919 C CA . ALA B 1 372 ? 22.281 20.125 6.68 1 94.56 372 ALA B CA 1
ATOM 6920 C C . ALA B 1 372 ? 21.219 20.375 7.75 1 94.56 372 ALA B C 1
ATOM 6922 O O . ALA B 1 372 ? 21.375 21.266 8.594 1 94.56 372 ALA B O 1
ATOM 6923 N N . GLU B 1 373 ? 20.188 19.594 7.672 1 91.88 373 GLU B N 1
ATOM 6924 C CA . GLU B 1 373 ? 19.078 19.828 8.594 1 91.88 373 GLU B CA 1
ATOM 6925 C C . GLU B 1 373 ? 18.406 18.516 8.992 1 91.88 373 GLU B C 1
ATOM 6927 O O . GLU B 1 373 ? 18.469 17.531 8.258 1 91.88 373 GLU B O 1
ATOM 6932 N N . GLY B 1 374 ? 17.875 18.562 10.125 1 89.5 374 GLY B N 1
ATOM 6933 C CA . GLY B 1 374 ? 17.047 17.453 10.609 1 89.5 374 GLY B CA 1
ATOM 6934 C C . GLY B 1 374 ? 15.602 17.844 10.844 1 89.5 374 GLY B C 1
ATOM 6935 O O . GLY B 1 374 ? 15.297 19.031 11.047 1 89.5 374 GLY B O 1
ATOM 6936 N N . PHE B 1 375 ? 14.781 16.859 10.758 1 88.5 375 PHE B N 1
ATOM 6937 C CA . PHE B 1 375 ? 13.375 17.094 11.062 1 88.5 375 PHE B CA 1
ATOM 6938 C C . PHE B 1 375 ? 12.719 15.844 11.633 1 88.5 375 PHE B C 1
ATOM 6940 O O . PHE B 1 375 ? 13.195 14.727 11.398 1 88.5 375 PHE B O 1
ATOM 6947 N N . SER B 1 376 ? 11.742 16.141 12.445 1 88.75 376 SER B N 1
ATOM 6948 C CA . SER B 1 376 ? 11 15.062 13.102 1 88.75 376 SER B CA 1
ATOM 6949 C C . SER B 1 376 ? 9.516 15.133 12.766 1 88.75 376 SER B C 1
ATOM 6951 O O . SER B 1 376 ? 8.977 16.219 12.547 1 88.75 376 SER B O 1
ATOM 6953 N N . GLY B 1 377 ? 8.906 13.961 12.758 1 88.44 377 GLY B N 1
ATOM 6954 C CA . GLY B 1 377 ? 7.496 13.898 12.406 1 88.44 377 GLY B CA 1
ATOM 6955 C C . GLY B 1 377 ? 7.254 13.953 10.906 1 88.44 377 GLY B C 1
ATOM 6956 O O . GLY B 1 377 ? 6.438 14.742 10.438 1 88.44 377 GLY B O 1
ATOM 6957 N N . PHE B 1 378 ? 7.941 13.234 10.227 1 91.25 378 PHE B N 1
ATOM 6958 C CA . PHE B 1 378 ? 7.863 13.117 8.773 1 91.25 378 PHE B CA 1
ATOM 6959 C C . PHE B 1 378 ? 7.395 11.727 8.367 1 91.25 378 PHE B C 1
ATOM 6961 O O . PHE B 1 378 ? 7.898 10.719 8.875 1 91.25 378 PHE B O 1
ATOM 6968 N N . PRO B 1 379 ? 6.457 11.594 7.484 1 95.19 379 PRO B N 1
ATOM 6969 C CA . PRO B 1 379 ? 5.77 12.625 6.703 1 95.19 379 PRO B CA 1
ATOM 6970 C C . PRO B 1 379 ? 4.531 13.172 7.406 1 95.19 379 PRO B C 1
ATOM 6972 O O . PRO B 1 379 ? 3.896 14.109 6.914 1 95.19 379 PRO B O 1
ATOM 6975 N N . GLY B 1 380 ? 4.223 12.625 8.484 1 94.44 380 GLY B N 1
ATOM 6976 C CA . GLY B 1 380 ? 3.105 13.023 9.328 1 94.44 380 GLY B CA 1
ATOM 6977 C C . GLY B 1 380 ? 3.355 12.797 10.805 1 94.44 380 GLY B C 1
ATOM 6978 O O . GLY B 1 380 ? 4.426 12.32 11.195 1 94.44 380 GLY B O 1
ATOM 6979 N N . GLN B 1 381 ? 2.354 13.156 11.586 1 93.75 381 GLN B N 1
ATOM 6980 C CA . GLN B 1 381 ? 2.549 13.07 13.031 1 93.75 381 GLN B CA 1
ATOM 6981 C C . GLN B 1 381 ? 1.478 12.203 13.68 1 93.75 381 GLN B C 1
ATOM 6983 O O . GLN B 1 381 ? 1.631 11.773 14.828 1 93.75 381 GLN B O 1
ATOM 6988 N N . LYS B 1 382 ? 0.441 12 12.977 1 94.81 382 LYS B N 1
ATOM 6989 C CA . LYS B 1 382 ? -0.694 11.273 13.539 1 94.81 382 LYS B CA 1
ATOM 6990 C C . LYS B 1 382 ? -0.327 9.82 13.844 1 94.81 382 LYS B C 1
ATOM 6992 O O . LYS B 1 382 ? -0.751 9.266 14.852 1 94.81 382 LYS B O 1
ATOM 6997 N N . TYR B 1 383 ? 0.439 9.227 12.984 1 95.88 383 TYR B N 1
ATOM 6998 C CA . TYR B 1 383 ? 0.96 7.875 13.125 1 95.88 383 TYR B CA 1
ATOM 6999 C C . TYR B 1 383 ? 2.471 7.891 13.328 1 95.88 383 TYR B C 1
ATOM 7001 O O . TYR B 1 383 ? 3.104 8.945 13.242 1 95.88 383 TYR B O 1
ATOM 7009 N N . PRO B 1 384 ? 3.043 6.766 13.719 1 96.75 384 PRO B N 1
ATOM 7010 C CA . PRO B 1 384 ? 4.5 6.754 13.867 1 96.75 384 PRO B CA 1
ATOM 7011 C C . PRO B 1 384 ? 5.223 7.262 12.617 1 96.75 384 PRO B C 1
ATOM 7013 O O . PRO B 1 384 ? 4.898 6.844 11.5 1 96.75 384 PRO B O 1
ATOM 7016 N N . GLY B 1 385 ? 6.094 8.188 12.859 1 97.06 385 GLY B N 1
ATOM 7017 C CA . GLY B 1 385 ? 6.793 8.852 11.766 1 97.06 385 GLY B CA 1
ATOM 7018 C C . GLY B 1 385 ? 8.281 8.57 11.758 1 97.06 385 GLY B C 1
ATOM 7019 O O . GLY B 1 385 ? 8.727 7.527 12.242 1 97.06 385 GLY B O 1
ATOM 7020 N N . LEU B 1 386 ? 9.023 9.492 11.062 1 97.94 386 LEU B N 1
ATOM 7021 C CA . LEU B 1 386 ? 10.477 9.391 10.984 1 97.94 386 LEU B CA 1
ATOM 7022 C C . LEU B 1 386 ? 11.141 10.602 11.633 1 97.94 386 LEU B C 1
ATOM 7024 O O . LEU B 1 386 ? 10.617 11.719 11.547 1 97.94 386 LEU B O 1
ATOM 7028 N N . PHE B 1 387 ? 12.211 10.359 12.32 1 97 387 PHE B N 1
ATOM 7029 C CA . PHE B 1 387 ? 13.258 11.367 12.461 1 97 387 PHE B CA 1
ATOM 7030 C C . PHE B 1 387 ? 14.211 11.32 11.273 1 97 387 PHE B C 1
ATOM 7032 O O . PHE B 1 387 ? 14.812 10.281 10.992 1 97 387 PHE B O 1
ATOM 7039 N N . ALA B 1 388 ? 14.328 12.406 10.586 1 96.5 388 ALA B N 1
ATOM 7040 C CA . ALA B 1 388 ? 15.148 12.359 9.383 1 96.5 388 ALA B CA 1
ATOM 7041 C C . ALA B 1 388 ? 16.172 13.5 9.367 1 96.5 388 ALA B C 1
ATOM 7043 O O . ALA B 1 388 ? 15.945 14.547 9.984 1 96.5 388 ALA B O 1
ATOM 7044 N N . VAL B 1 389 ? 17.297 13.25 8.734 1 96.38 389 VAL B N 1
ATOM 7045 C CA . VAL B 1 389 ? 18.375 14.219 8.539 1 96.38 389 VAL B CA 1
ATOM 7046 C C . VAL B 1 389 ? 18.812 14.203 7.078 1 96.38 389 VAL B C 1
ATOM 7048 O O . VAL B 1 389 ? 18.906 13.141 6.465 1 96.38 389 VAL B O 1
ATOM 7051 N N . TYR B 1 390 ? 18.984 15.352 6.559 1 96.56 390 TYR B N 1
ATOM 7052 C CA . TYR B 1 390 ? 19.484 15.414 5.191 1 96.56 390 TYR B CA 1
ATOM 7053 C C . TYR B 1 390 ? 20.625 16.422 5.078 1 96.56 390 TYR B C 1
ATOM 7055 O O . TYR B 1 390 ? 20.797 17.266 5.965 1 96.56 390 TYR B O 1
ATOM 7063 N N . ALA B 1 391 ? 21.406 16.312 4.09 1 97.69 391 ALA B N 1
ATOM 7064 C CA . ALA B 1 391 ? 22.5 17.234 3.762 1 97.69 391 ALA B CA 1
ATOM 7065 C C . ALA B 1 391 ? 22.734 17.281 2.254 1 97.69 391 ALA B C 1
ATOM 7067 O O . ALA B 1 391 ? 22.516 16.297 1.549 1 97.69 391 ALA B O 1
ATOM 7068 N N . VAL B 1 392 ? 23.094 18.438 1.8 1 98 392 VAL B N 1
ATOM 7069 C CA . VAL B 1 392 ? 23.422 18.688 0.398 1 98 392 VAL B CA 1
ATOM 7070 C C . VAL B 1 392 ? 24.922 18.953 0.248 1 98 392 VAL B C 1
ATOM 7072 O O . VAL B 1 392 ? 25.422 19.984 0.699 1 98 392 VAL B O 1
ATOM 7075 N N . PRO B 1 393 ? 25.578 18.078 -0.4 1 97.81 393 PRO B N 1
ATOM 7076 C CA . PRO B 1 393 ? 27.016 18.266 -0.548 1 97.81 393 PRO B CA 1
ATOM 7077 C C . PRO B 1 393 ? 27.375 19.5 -1.357 1 97.81 393 PRO B C 1
ATOM 7079 O O . PRO B 1 393 ? 26.703 19.828 -2.342 1 97.81 393 PRO B O 1
ATOM 7082 N N . LEU B 1 394 ? 28.406 20.188 -0.99 1 97.25 394 LEU B N 1
ATOM 7083 C CA . LEU B 1 394 ? 29.031 21.203 -1.841 1 97.25 394 LEU B CA 1
ATOM 7084 C C . LEU B 1 394 ? 29.766 20.547 -3.014 1 97.25 394 LEU B C 1
ATOM 7086 O O . LEU B 1 394 ? 30.078 19.359 -2.963 1 97.25 394 LEU B O 1
ATOM 7090 N N . PRO B 1 395 ? 29.969 21.391 -4.059 1 94.75 395 PRO B N 1
ATOM 7091 C CA . PRO B 1 395 ? 30.719 20.812 -5.176 1 94.75 395 PRO B CA 1
ATOM 7092 C C . PRO B 1 395 ? 32.031 20.188 -4.738 1 94.75 395 PRO B C 1
ATOM 7094 O O . PRO B 1 395 ? 32.781 20.781 -3.932 1 94.75 395 PRO B O 1
ATOM 7097 N N . GLY B 1 396 ? 32.281 18.984 -5.203 1 94.69 396 GLY B N 1
ATOM 7098 C CA . GLY B 1 396 ? 33.5 18.281 -4.859 1 94.69 396 GLY B CA 1
ATOM 7099 C C . GLY B 1 396 ? 33.312 17.312 -3.711 1 94.69 396 GLY B C 1
ATOM 7100 O O . GLY B 1 396 ? 34.188 16.469 -3.455 1 94.69 396 GLY B O 1
ATOM 7101 N N . HIS B 1 397 ? 32.281 17.438 -3.035 1 97.31 397 HIS B N 1
ATOM 7102 C CA . HIS B 1 397 ? 31.984 16.516 -1.941 1 97.31 397 HIS B CA 1
ATOM 7103 C C . HIS B 1 397 ? 30.891 15.531 -2.336 1 97.31 397 HIS B C 1
ATOM 7105 O O . HIS B 1 397 ? 30.203 15.719 -3.346 1 97.31 397 HIS B O 1
ATOM 7111 N N . THR B 1 398 ? 30.734 14.445 -1.483 1 97.38 398 THR B N 1
ATOM 7112 C CA . THR B 1 398 ? 29.875 13.336 -1.883 1 97.38 398 THR B CA 1
ATOM 7113 C C . THR B 1 398 ? 28.812 13.07 -0.824 1 97.38 398 THR B C 1
ATOM 7115 O O . THR B 1 398 ? 28.953 13.469 0.333 1 97.38 398 THR B O 1
ATOM 7118 N N . PRO B 1 399 ? 27.781 12.383 -1.244 1 98.19 399 PRO B N 1
ATOM 7119 C CA . PRO B 1 399 ? 26.797 11.961 -0.26 1 98.19 399 PRO B CA 1
ATOM 7120 C C . PRO B 1 399 ? 27.375 11.062 0.825 1 98.19 399 PRO B C 1
ATOM 7122 O O . PRO B 1 399 ? 26.922 11.102 1.974 1 98.19 399 PRO B O 1
ATOM 7125 N N . GLU B 1 400 ? 28.328 10.289 0.463 1 97.75 400 GLU B N 1
ATOM 7126 C CA . GLU B 1 400 ? 28.953 9.422 1.45 1 97.75 400 GLU B CA 1
ATOM 7127 C C . GLU B 1 400 ? 29.641 10.234 2.543 1 97.75 400 GLU B C 1
ATOM 7129 O O . GLU B 1 400 ? 29.625 9.852 3.713 1 97.75 400 GLU B O 1
ATOM 7134 N N . GLU B 1 401 ? 30.203 11.297 2.17 1 97.75 401 GLU B N 1
ATOM 7135 C CA . GLU B 1 401 ? 30.797 12.195 3.158 1 97.75 401 GLU B CA 1
ATOM 7136 C C . GLU B 1 401 ? 29.734 12.766 4.094 1 97.75 401 GLU B C 1
ATOM 7138 O O . GLU B 1 401 ? 29.969 12.922 5.293 1 97.75 401 GLU B O 1
ATOM 7143 N N . MET B 1 402 ? 28.609 13.133 3.488 1 97.94 402 MET B N 1
ATOM 7144 C CA . MET B 1 402 ? 27.5 13.609 4.301 1 97.94 402 MET B CA 1
ATOM 7145 C C . MET B 1 402 ? 27.078 12.555 5.312 1 97.94 402 MET B C 1
ATOM 7147 O O . MET B 1 402 ? 26.875 12.867 6.488 1 97.94 402 MET B O 1
ATOM 7151 N N . ARG B 1 403 ? 26.953 11.336 4.867 1 97.94 403 ARG B N 1
ATOM 7152 C CA . ARG B 1 403 ? 26.578 10.219 5.727 1 97.94 403 ARG B CA 1
ATOM 7153 C C . ARG B 1 403 ? 27.531 10.086 6.906 1 97.94 403 ARG B C 1
ATOM 7155 O O . ARG B 1 403 ? 27.094 9.984 8.055 1 97.94 403 ARG B O 1
ATOM 7162 N N . THR B 1 404 ? 28.766 10.094 6.637 1 97.81 404 THR B N 1
ATOM 7163 C CA . THR B 1 404 ? 29.797 9.93 7.656 1 97.81 404 THR B CA 1
ATOM 7164 C C . THR B 1 404 ? 29.734 11.062 8.68 1 97.81 404 THR B C 1
ATOM 7166 O O . THR B 1 404 ? 29.797 10.82 9.883 1 97.81 404 THR B O 1
ATOM 7169 N N . ALA B 1 405 ? 29.594 12.242 8.172 1 97 405 ALA B N 1
ATOM 7170 C CA . ALA B 1 405 ? 29.562 13.414 9.039 1 97 405 ALA B CA 1
ATOM 7171 C C . ALA B 1 405 ? 28.312 13.414 9.914 1 97 405 ALA B C 1
ATOM 7173 O O . ALA B 1 405 ? 28.375 13.75 11.102 1 97 405 ALA B O 1
ATOM 7174 N N . ILE B 1 406 ? 27.203 13.086 9.344 1 97 406 ILE B N 1
ATOM 7175 C CA . ILE B 1 406 ? 25.953 13.016 10.086 1 97 406 ILE B CA 1
ATOM 7176 C C . ILE B 1 406 ? 26.062 11.961 11.188 1 97 406 ILE B C 1
ATOM 7178 O O . ILE B 1 406 ? 25.688 12.211 12.336 1 97 406 ILE B O 1
ATOM 7182 N N . HIS B 1 407 ? 26.641 10.812 10.898 1 97.25 407 HIS B N 1
ATOM 7183 C CA . HIS B 1 407 ? 26.766 9.727 11.859 1 97.25 407 HIS B CA 1
ATOM 7184 C C . HIS B 1 407 ? 27.672 10.109 13.023 1 97.25 407 HIS B C 1
ATOM 7186 O O . HIS B 1 407 ? 27.453 9.688 14.156 1 97.25 407 HIS B O 1
ATOM 7192 N N . LYS B 1 408 ? 28.609 10.844 12.688 1 96.25 408 LYS B N 1
ATOM 7193 C CA . LYS B 1 408 ? 29.469 11.336 13.75 1 96.25 408 LYS B CA 1
ATOM 7194 C C . LYS B 1 408 ? 28.688 12.141 14.781 1 96.25 408 LYS B C 1
ATOM 7196 O O . LYS B 1 408 ? 28.859 11.969 15.984 1 96.25 408 LYS B O 1
ATOM 7201 N N . GLU B 1 409 ? 27.859 13.023 14.289 1 94.81 409 GLU B N 1
ATOM 7202 C CA . GLU B 1 409 ? 27.047 13.852 15.18 1 94.81 409 GLU B CA 1
ATOM 7203 C C . GLU B 1 409 ? 26 13.023 15.914 1 94.81 409 GLU B C 1
ATOM 7205 O O . GLU B 1 409 ? 25.703 13.281 17.078 1 94.81 409 GLU B O 1
ATOM 7210 N N . LEU B 1 410 ? 25.422 12.047 15.266 1 95.81 410 LEU B N 1
ATOM 7211 C CA . LEU B 1 410 ? 24.453 11.156 15.906 1 95.81 410 LEU B CA 1
ATOM 7212 C C . LEU B 1 410 ? 25.125 10.344 17.016 1 95.81 410 LEU B C 1
ATOM 7214 O O . LEU B 1 410 ? 24.562 10.172 18.094 1 95.81 410 LEU B O 1
ATOM 7218 N N . ASP B 1 411 ? 26.297 9.898 16.734 1 96.25 411 ASP B N 1
ATOM 7219 C CA . ASP B 1 411 ? 27.047 9.117 17.719 1 96.25 411 ASP B CA 1
ATOM 7220 C C . ASP B 1 411 ? 27.406 9.953 18.953 1 96.25 411 ASP B C 1
ATOM 7222 O O . ASP B 1 411 ? 27.406 9.453 20.078 1 96.25 411 ASP B O 1
ATOM 7226 N N . ARG B 1 412 ? 27.672 11.156 18.688 1 95.06 412 ARG B N 1
ATOM 7227 C CA . ARG B 1 412 ? 27.938 12.047 19.812 1 95.06 412 ARG B CA 1
ATOM 7228 C C . ARG B 1 412 ? 26.719 12.172 20.719 1 95.06 412 ARG B C 1
ATOM 7230 O O . ARG B 1 412 ? 26.844 12.18 21.953 1 95.06 412 ARG B O 1
ATOM 7237 N N . LEU B 1 413 ? 25.578 12.305 20.141 1 94.25 413 LEU B N 1
ATOM 7238 C CA . LEU B 1 413 ? 24.344 12.398 20.922 1 94.25 413 LEU B CA 1
ATOM 7239 C C . LEU B 1 413 ? 24.125 11.141 21.75 1 94.25 413 LEU B C 1
ATOM 7241 O O . LEU B 1 413 ? 23.547 11.203 22.828 1 94.25 413 LEU B O 1
ATOM 7245 N N . LYS B 1 414 ? 24.562 10.031 21.234 1 96.12 414 LYS B N 1
ATOM 7246 C CA . LYS B 1 414 ? 24.375 8.742 21.891 1 96.12 414 LYS B CA 1
ATOM 7247 C C . LYS B 1 414 ? 25.375 8.562 23.047 1 96.12 414 LYS B C 1
ATOM 7249 O O . LYS B 1 414 ? 25.062 7.883 24.031 1 96.12 414 LYS B O 1
ATOM 7254 N N . ASN B 1 415 ? 26.5 9.18 22.922 1 96.44 415 ASN B N 1
ATOM 7255 C CA . ASN B 1 415 ? 27.609 8.82 23.797 1 96.44 415 ASN B CA 1
ATOM 7256 C C . ASN B 1 415 ? 27.969 9.961 24.75 1 96.44 415 ASN B C 1
ATOM 7258 O O . ASN B 1 415 ? 28.672 9.758 25.734 1 96.44 415 ASN B O 1
ATOM 7262 N N . GLU B 1 416 ? 27.5 11.172 24.375 1 94.88 416 GLU B N 1
ATOM 7263 C CA . GLU B 1 416 ? 27.797 12.352 25.172 1 94.88 416 GLU B CA 1
ATOM 7264 C C . GLU B 1 416 ? 26.531 13.109 25.562 1 94.88 416 GLU B C 1
ATOM 7266 O O . GLU B 1 416 ? 25.594 13.195 24.766 1 94.88 416 GLU B O 1
ATOM 7271 N N . ASP B 1 417 ? 26.609 13.664 26.766 1 94.62 417 ASP B N 1
ATOM 7272 C CA . ASP B 1 417 ? 25.5 14.539 27.141 1 94.62 417 ASP B CA 1
ATOM 7273 C C . ASP B 1 417 ? 25.578 15.875 26.422 1 94.62 417 ASP B C 1
ATOM 7275 O O . ASP B 1 417 ? 26.672 16.406 26.219 1 94.62 417 ASP B O 1
ATOM 7279 N N . ILE B 1 418 ? 24.453 16.344 26.172 1 95.31 418 ILE B N 1
ATOM 7280 C CA . ILE B 1 418 ? 24.422 17.703 25.656 1 95.31 418 ILE B CA 1
ATOM 7281 C C . ILE B 1 418 ? 24.766 18.688 26.781 1 95.31 418 ILE B C 1
ATOM 7283 O O . ILE B 1 418 ? 24.75 18.312 27.953 1 95.31 418 ILE B O 1
ATOM 7287 N N . THR B 1 419 ? 24.969 19.922 26.375 1 95 419 THR B N 1
ATOM 7288 C CA . THR B 1 419 ? 25.297 20.922 27.391 1 95 419 THR B CA 1
ATOM 7289 C C . THR B 1 419 ? 24.031 21.484 28.031 1 95 419 THR B C 1
ATOM 7291 O O . THR B 1 419 ? 22.953 21.406 27.453 1 95 419 THR B O 1
ATOM 7294 N N . ASP B 1 420 ? 24.203 22.062 29.203 1 96.31 420 ASP B N 1
ATOM 7295 C CA . ASP B 1 420 ? 23.094 22.75 29.859 1 96.31 420 ASP B CA 1
ATOM 7296 C C . ASP B 1 420 ? 22.594 23.906 29.016 1 96.31 420 ASP B C 1
ATOM 7298 O O . ASP B 1 420 ? 21.391 24.203 29 1 96.31 420 ASP B O 1
ATOM 7302 N N . GLU B 1 421 ? 23.484 24.484 28.359 1 94.81 421 GLU B N 1
ATOM 7303 C CA . GLU B 1 421 ? 23.125 25.609 27.516 1 94.81 421 GLU B CA 1
ATOM 7304 C C . GLU B 1 421 ? 22.266 25.172 26.344 1 94.81 421 GLU B C 1
ATOM 7306 O O . GLU B 1 421 ? 21.297 25.844 25.984 1 94.81 421 GLU B O 1
ATOM 7311 N N . GLU B 1 422 ? 22.656 24.094 25.734 1 94.5 422 GLU B N 1
ATOM 7312 C CA . GLU B 1 422 ? 21.875 23.562 24.625 1 94.5 422 GLU B CA 1
ATOM 7313 C C . GLU B 1 422 ? 20.453 23.219 25.078 1 94.5 422 GLU B C 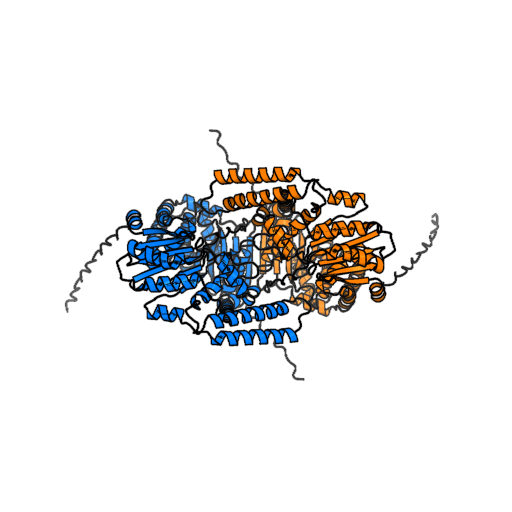1
ATOM 7315 O O . GLU B 1 422 ? 19.484 23.5 24.359 1 94.5 422 GLU B O 1
ATOM 7320 N N . LEU B 1 423 ? 20.344 22.625 26.203 1 96.12 423 LEU B N 1
ATOM 7321 C CA . LEU B 1 423 ? 19.047 22.234 26.734 1 96.12 423 LEU B CA 1
ATOM 7322 C C . LEU B 1 423 ? 18.203 23.469 27.062 1 96.12 423 LEU B C 1
ATOM 7324 O O . LEU B 1 423 ? 17.016 23.516 26.734 1 96.12 423 LEU B O 1
ATOM 7328 N N . ALA B 1 424 ? 18.844 24.438 27.703 1 95.5 424 ALA B N 1
ATOM 7329 C CA . ALA B 1 424 ? 18.141 25.672 28.062 1 95.5 424 ALA B CA 1
ATOM 7330 C C . ALA B 1 424 ? 17.672 26.406 26.812 1 95.5 424 ALA B C 1
ATOM 7332 O O . ALA B 1 424 ? 16.578 26.984 26.812 1 95.5 424 ALA B O 1
ATOM 7333 N N . ARG B 1 425 ? 18.469 26.438 25.828 1 94.56 425 ARG B N 1
ATOM 7334 C CA . ARG B 1 425 ? 18.125 27.094 24.578 1 94.56 425 ARG B CA 1
ATOM 7335 C C . ARG B 1 425 ? 16.922 26.422 23.922 1 94.56 425 ARG B C 1
ATOM 7337 O O . ARG B 1 425 ? 16.047 27.094 23.375 1 94.56 425 ARG B O 1
ATOM 7344 N N . PHE B 1 426 ? 16.969 25.094 23.906 1 94.31 426 PHE B N 1
ATOM 7345 C CA . PHE B 1 426 ? 15.828 24.359 23.375 1 94.31 426 PHE B CA 1
ATOM 7346 C C . PHE B 1 426 ? 14.547 24.766 24.094 1 94.31 426 PHE B C 1
ATOM 7348 O O . PHE B 1 426 ? 13.539 25.094 23.453 1 94.31 426 PHE B O 1
ATOM 7355 N N . LYS B 1 427 ? 14.555 24.688 25.375 1 95.5 427 LYS B N 1
ATOM 7356 C CA . LYS B 1 427 ? 13.352 24.969 26.156 1 95.5 427 LYS B CA 1
ATOM 7357 C C . LYS B 1 427 ? 12.836 26.375 25.906 1 95.5 427 LYS B C 1
ATOM 7359 O O . LYS B 1 427 ? 11.633 26.578 25.719 1 95.5 427 LYS B O 1
ATOM 7364 N N . THR B 1 428 ? 13.766 27.312 25.812 1 93.56 428 THR B N 1
ATOM 7365 C CA . THR B 1 428 ? 13.406 28.703 25.562 1 93.56 428 THR B CA 1
ATOM 7366 C C . THR B 1 428 ? 12.805 28.859 24.172 1 93.56 428 THR B C 1
ATOM 7368 O O . THR B 1 428 ? 11.766 29.5 24 1 93.56 428 THR B O 1
ATOM 7371 N N . ARG B 1 429 ? 13.43 28.281 23.25 1 92.19 429 ARG B N 1
ATOM 7372 C CA . ARG B 1 429 ? 12.977 28.406 21.875 1 92.19 429 ARG B CA 1
ATOM 7373 C C . ARG B 1 429 ? 11.633 27.719 21.672 1 92.19 429 ARG B C 1
ATOM 7375 O O . ARG B 1 429 ? 10.758 28.25 20.984 1 92.19 429 ARG B O 1
ATOM 7382 N N . ALA B 1 430 ? 11.562 26.547 22.203 1 91.31 430 ALA B N 1
ATOM 7383 C CA . ALA B 1 430 ? 10.32 25.797 22.062 1 91.31 430 ALA B CA 1
ATOM 7384 C C . ALA B 1 430 ? 9.148 26.562 22.656 1 91.31 430 ALA B C 1
ATOM 7386 O O . ALA B 1 430 ? 8.062 26.594 22.078 1 91.31 430 ALA B O 1
ATOM 7387 N N . ARG B 1 431 ? 9.383 27.109 23.734 1 88.81 431 ARG B N 1
ATOM 7388 C CA . ARG B 1 431 ? 8.352 27.938 24.375 1 88.81 431 ARG B CA 1
ATOM 7389 C C . ARG B 1 431 ? 8.008 29.141 23.516 1 88.81 431 ARG B C 1
ATOM 7391 O O . ARG B 1 431 ? 6.828 29.453 23.312 1 88.81 431 ARG B O 1
ATOM 7398 N N . ALA B 1 432 ? 9.008 29.781 23.062 1 88.5 432 ALA B N 1
ATOM 7399 C CA . ALA B 1 432 ? 8.805 30.953 22.219 1 88.5 432 ALA B CA 1
ATOM 7400 C C . ALA B 1 432 ? 8.023 30.594 20.953 1 88.5 432 ALA B C 1
ATOM 7402 O O . ALA B 1 432 ? 7.141 31.344 20.531 1 88.5 432 ALA B O 1
ATOM 7403 N N . ASP B 1 433 ? 8.406 29.516 20.391 1 87.75 433 ASP B N 1
ATOM 7404 C CA . ASP B 1 433 ? 7.746 29.078 19.172 1 87.75 433 ASP B CA 1
ATOM 7405 C C . ASP B 1 433 ? 6.27 28.781 19.422 1 87.75 433 ASP B C 1
ATOM 7407 O O . ASP B 1 433 ? 5.41 29.109 18.609 1 87.75 433 ASP B O 1
ATOM 7411 N N . LEU B 1 434 ? 5.984 28.078 20.406 1 84.25 434 LEU B N 1
ATOM 7412 C CA . LEU B 1 434 ? 4.605 27.781 20.781 1 84.25 434 LEU B CA 1
ATOM 7413 C C . LEU B 1 434 ? 3.809 29.062 20.984 1 84.25 434 LEU B C 1
ATOM 7415 O O . LEU B 1 434 ? 2.688 29.188 20.484 1 84.25 434 LEU B O 1
ATOM 7419 N N . LEU B 1 435 ? 4.422 30.016 21.641 1 81.19 435 LEU B N 1
ATOM 7420 C CA . LEU B 1 435 ? 3.758 31.281 21.922 1 81.19 435 LEU B CA 1
ATOM 7421 C C . LEU B 1 435 ? 3.549 32.094 20.641 1 81.19 435 LEU B C 1
ATOM 7423 O O . LEU B 1 435 ? 2.52 32.75 20.484 1 81.19 435 LEU B O 1
ATOM 7427 N N . ARG B 1 436 ? 4.504 32.031 19.828 1 84.56 436 ARG B N 1
ATOM 7428 C CA . ARG B 1 436 ? 4.367 32.688 18.531 1 84.56 436 ARG B CA 1
ATOM 7429 C C . ARG B 1 436 ? 3.207 32.094 17.734 1 84.56 436 ARG B C 1
ATOM 7431 O O . ARG B 1 436 ? 2.492 32.844 17.047 1 84.56 436 ARG B O 1
ATOM 7438 N N . GLY B 1 437 ? 3.062 30.859 17.766 1 83.94 437 GLY B N 1
ATOM 7439 C CA . GLY B 1 437 ? 1.954 30.203 17.078 1 83.94 437 GLY B CA 1
ATOM 7440 C C . GLY B 1 437 ? 0.597 30.641 17.609 1 83.94 437 GLY B C 1
ATOM 7441 O O . GLY B 1 437 ? -0.404 30.547 16.891 1 83.94 437 GLY B O 1
ATOM 7442 N N . LEU B 1 438 ? 0.593 31.188 18.781 1 84.75 438 LEU B N 1
ATOM 7443 C CA . LEU B 1 438 ? -0.651 31.609 19.422 1 84.75 438 LEU B CA 1
ATOM 7444 C C . LEU B 1 438 ? -0.865 33.125 19.25 1 84.75 438 LEU B C 1
ATOM 7446 O O . LEU B 1 438 ? -1.92 33.656 19.609 1 84.75 438 LEU B O 1
ATOM 7450 N N . ALA B 1 439 ? 0.062 33.75 18.641 1 85.88 439 ALA B N 1
ATOM 7451 C CA . ALA B 1 439 ? 0.102 35.219 18.656 1 85.88 439 ALA B CA 1
ATOM 7452 C C . ALA B 1 439 ? -0.951 35.812 17.734 1 85.88 439 ALA B C 1
ATOM 7454 O O . ALA B 1 439 ? -1.568 36.812 18.047 1 85.88 439 ALA B O 1
ATOM 7455 N N . ASP B 1 440 ? -1.151 35.125 16.594 1 90.62 440 ASP B N 1
ATOM 7456 C CA . ASP B 1 440 ? -2.123 35.688 15.664 1 90.62 440 ASP B CA 1
ATOM 7457 C C . ASP B 1 440 ? -3.357 34.781 15.547 1 90.62 440 ASP B C 1
ATOM 7459 O O . ASP B 1 440 ? -3.381 33.688 16.094 1 90.62 440 ASP B O 1
ATOM 7463 N N . ASN B 1 441 ? -4.434 35.375 14.93 1 94.81 441 ASN B N 1
ATOM 7464 C CA . ASN B 1 441 ? -5.707 34.688 14.852 1 94.81 441 ASN B CA 1
ATOM 7465 C C . ASN B 1 441 ? -5.574 33.375 14.062 1 94.81 441 ASN B C 1
ATOM 7467 O O . ASN B 1 441 ? -6.098 32.344 14.484 1 94.81 441 ASN B O 1
ATOM 7471 N N . ASP B 1 442 ? -4.898 33.469 12.953 1 94.38 442 ASP B N 1
ATOM 7472 C CA . ASP B 1 442 ? -4.746 32.312 12.078 1 94.38 442 ASP B CA 1
ATOM 7473 C C . ASP B 1 442 ? -3.998 31.172 12.789 1 94.38 442 ASP B C 1
ATOM 7475 O O . ASP B 1 442 ? -4.445 30.016 12.781 1 94.38 442 ASP B O 1
ATOM 7479 N N . GLY B 1 443 ? -2.889 31.5 13.359 1 93.56 443 GLY B N 1
ATOM 7480 C CA . GLY B 1 443 ? -2.098 30.516 14.086 1 93.56 443 GLY B CA 1
ATOM 7481 C C . GLY B 1 443 ? -2.848 29.891 15.242 1 93.56 443 GLY B C 1
ATOM 7482 O O . GLY B 1 443 ? -2.791 28.672 15.438 1 93.56 443 GLY B O 1
ATOM 7483 N N . LEU B 1 444 ? -3.518 30.719 15.984 1 93.94 444 LEU B N 1
ATOM 7484 C CA . LEU B 1 444 ? -4.273 30.219 17.125 1 93.94 444 LEU B CA 1
ATOM 7485 C C . LEU B 1 444 ? -5.398 29.297 16.656 1 93.94 444 LEU B C 1
ATOM 7487 O O . LEU B 1 444 ? -5.617 28.234 17.25 1 93.94 444 LEU B O 1
ATOM 7491 N N . ALA B 1 445 ? -6.133 29.672 15.633 1 96.81 445 ALA B N 1
ATOM 7492 C CA . ALA B 1 445 ? -7.203 28.828 15.094 1 96.81 445 ALA B CA 1
ATOM 7493 C C . ALA B 1 445 ? -6.668 27.469 14.656 1 96.81 445 ALA B C 1
ATOM 7495 O O . ALA B 1 445 ? -7.277 26.438 14.938 1 96.81 445 ALA B O 1
ATOM 7496 N N . HIS B 1 446 ? -5.562 27.516 14.008 1 96.31 446 HIS B N 1
ATOM 7497 C CA . HIS B 1 446 ? -4.91 26.297 13.555 1 96.31 446 HIS B CA 1
ATOM 7498 C C . HIS B 1 446 ? -4.574 25.391 14.727 1 96.31 446 HIS B C 1
ATOM 7500 O O . HIS B 1 446 ? -4.906 24.203 14.711 1 96.31 446 HIS B O 1
ATOM 7506 N N . GLN B 1 447 ? -3.943 25.906 15.75 1 94.62 447 GLN B N 1
ATOM 7507 C CA . GLN B 1 447 ? -3.51 25.125 16.891 1 94.62 447 GLN B CA 1
ATOM 7508 C C . GLN B 1 447 ? -4.707 24.547 17.641 1 94.62 447 GLN B C 1
ATOM 7510 O O . GLN B 1 447 ? -4.691 23.375 18.047 1 94.62 447 GLN B O 1
ATOM 7515 N N . LEU B 1 448 ? -5.727 25.375 17.812 1 96.31 448 LEU B N 1
ATOM 7516 C CA . LEU B 1 448 ? -6.918 24.906 18.5 1 96.31 448 LEU B CA 1
ATOM 7517 C C . LEU B 1 448 ? -7.543 23.719 17.766 1 96.31 448 LEU B C 1
ATOM 7519 O O . LEU B 1 448 ? -7.871 22.703 18.375 1 96.31 448 LEU B O 1
ATOM 7523 N N . ALA B 1 449 ? -7.66 23.859 16.453 1 97.69 449 ALA B N 1
ATOM 7524 C CA . ALA B 1 449 ? -8.258 22.797 15.648 1 97.69 449 ALA B CA 1
ATOM 7525 C C . ALA B 1 449 ? -7.406 21.531 15.68 1 97.69 449 ALA B C 1
ATOM 7527 O O . ALA B 1 449 ? -7.93 20.438 15.844 1 97.69 449 ALA B O 1
ATOM 7528 N N . GLU B 1 450 ? -6.16 21.672 15.547 1 95.75 450 GLU B N 1
ATOM 7529 C CA . GLU B 1 450 ? -5.238 20.547 15.492 1 95.75 450 GLU B CA 1
ATOM 7530 C C . GLU B 1 450 ? -5.215 19.797 16.812 1 95.75 450 GLU B C 1
ATOM 7532 O O . GLU B 1 450 ? -5.344 18.562 16.844 1 95.75 450 GLU B O 1
ATOM 7537 N N . TYR B 1 451 ? -5.047 20.516 17.906 1 95 451 TYR B N 1
ATOM 7538 C CA . TYR B 1 451 ? -4.938 19.859 19.203 1 95 451 TYR B CA 1
ATOM 7539 C C . TYR B 1 451 ? -6.266 19.234 19.609 1 95 451 TYR B C 1
ATOM 7541 O O . TYR B 1 451 ? -6.289 18.156 20.203 1 95 451 TYR B O 1
ATOM 7549 N N . GLN B 1 452 ? -7.336 19.938 19.312 1 96.5 452 GLN B N 1
ATOM 7550 C CA . GLN B 1 452 ? -8.641 19.344 19.594 1 96.5 452 GLN B CA 1
ATOM 7551 C C . GLN B 1 452 ? -8.82 18.031 18.812 1 96.5 452 GLN B C 1
ATOM 7553 O O . GLN B 1 452 ? -9.344 17.062 19.359 1 96.5 452 GLN B O 1
ATOM 7558 N N . THR B 1 453 ? -8.352 18.016 17.609 1 95.81 453 THR B N 1
ATOM 7559 C CA . THR B 1 453 ? -8.5 16.828 16.766 1 95.81 453 THR B CA 1
ATOM 7560 C C . THR B 1 453 ? -7.605 15.695 17.266 1 95.81 453 THR B C 1
ATOM 7562 O O . THR B 1 453 ? -8.062 14.555 17.391 1 95.81 453 THR B O 1
ATOM 7565 N N . ARG B 1 454 ? -6.406 15.977 17.609 1 93.81 454 ARG B N 1
ATOM 7566 C CA . ARG B 1 454 ? -5.414 14.961 17.953 1 93.81 454 ARG B CA 1
ATOM 7567 C C . ARG B 1 454 ? -5.66 14.406 19.344 1 93.81 454 ARG B C 1
ATOM 7569 O O . ARG B 1 454 ? -5.496 13.211 19.578 1 93.81 454 ARG B O 1
ATOM 7576 N N . TYR B 1 455 ? -6.098 15.344 20.281 1 93.19 455 TYR B N 1
ATOM 7577 C CA . TYR B 1 455 ? -6.109 14.945 21.688 1 93.19 455 TYR B CA 1
ATOM 7578 C C . TYR B 1 455 ? -7.527 14.969 22.25 1 93.19 455 TYR B C 1
ATOM 7580 O O . TYR B 1 455 ? -7.77 14.5 23.359 1 93.19 455 TYR B O 1
ATOM 7588 N N . GLY B 1 456 ? -8.43 15.492 21.516 1 92.31 456 GLY B N 1
ATOM 7589 C CA . GLY B 1 456 ? -9.781 15.664 22.031 1 92.31 456 GLY B CA 1
ATOM 7590 C C . GLY B 1 456 ? -9.906 16.828 23 1 92.31 456 GLY B C 1
ATOM 7591 O O . GLY B 1 456 ? -11 17.109 23.5 1 92.31 456 GLY B O 1
ATOM 7592 N N . ASP B 1 457 ? -8.781 17.484 23.234 1 94.31 457 ASP B N 1
ATOM 7593 C CA . ASP B 1 457 ? -8.711 18.578 24.188 1 94.31 457 ASP B CA 1
ATOM 7594 C C . ASP B 1 457 ? -7.637 19.594 23.797 1 94.31 457 ASP B C 1
ATOM 7596 O O . ASP B 1 457 ? -6.441 19.328 23.969 1 94.31 457 ASP B O 1
ATOM 7600 N N . TRP B 1 458 ? -8.094 20.797 23.406 1 94.25 458 TRP B N 1
ATOM 7601 C CA . TRP B 1 458 ? -7.168 21.828 22.938 1 94.25 458 TRP B CA 1
ATOM 7602 C C . TRP B 1 458 ? -6.234 22.281 24.062 1 94.25 458 TRP B C 1
ATOM 7604 O O . TRP B 1 458 ? -5.168 22.828 23.797 1 94.25 458 TRP B O 1
ATOM 7614 N N . ARG B 1 459 ? -6.531 22.031 25.328 1 93.69 459 ARG B N 1
ATOM 7615 C CA . ARG B 1 459 ? -5.734 22.469 26.469 1 93.69 459 ARG B CA 1
ATOM 7616 C C . ARG B 1 459 ? -4.395 21.75 26.516 1 93.69 459 ARG B C 1
ATOM 7618 O O . ARG B 1 459 ? -3.465 22.188 27.188 1 93.69 459 ARG B O 1
ATOM 7625 N N . GLN B 1 460 ? -4.387 20.625 25.75 1 91.44 460 GLN B N 1
ATOM 7626 C CA . GLN B 1 460 ? -3.121 19.891 25.656 1 91.44 460 GLN B CA 1
ATOM 7627 C C . GLN B 1 460 ? -2.004 20.797 25.141 1 91.44 460 GLN B C 1
ATOM 7629 O O . GLN B 1 460 ? -0.828 20.562 25.422 1 91.44 460 GLN B O 1
ATOM 7634 N N . LEU B 1 461 ? -2.355 21.812 24.438 1 87.88 461 LEU B N 1
ATOM 7635 C CA . LEU B 1 461 ? -1.4 22.797 23.938 1 87.88 461 LEU B CA 1
ATOM 7636 C C . LEU B 1 461 ? -0.555 23.344 25.078 1 87.88 461 LEU B C 1
ATOM 7638 O O . LEU B 1 461 ? 0.661 23.5 24.938 1 87.88 461 LEU B O 1
ATOM 7642 N N . PHE B 1 462 ? -1.103 23.547 26.188 1 84.88 462 PHE B N 1
ATOM 7643 C CA . PHE B 1 462 ? -0.427 24.156 27.328 1 84.88 462 PHE B CA 1
ATOM 7644 C C . PHE B 1 462 ? 0.295 23.109 28.156 1 84.88 462 PHE B C 1
ATOM 7646 O O . PHE B 1 462 ? 1.324 23.391 28.781 1 84.88 462 PHE B O 1
ATOM 7653 N N . ARG B 1 463 ? -0.246 21.953 28.125 1 88.81 463 ARG B N 1
ATOM 7654 C CA . ARG B 1 463 ? 0.412 20.875 28.844 1 88.81 463 ARG B CA 1
ATOM 7655 C C . ARG B 1 463 ? 1.712 20.469 28.156 1 88.81 463 ARG B C 1
ATOM 7657 O O . ARG B 1 463 ? 2.627 19.953 28.797 1 88.81 463 ARG B O 1
ATOM 7664 N N . GLU B 1 464 ? 1.689 20.672 26.906 1 89.12 464 GLU B N 1
ATOM 7665 C CA . GLU B 1 464 ? 2.902 20.391 26.141 1 89.12 464 GLU B CA 1
ATOM 7666 C C . GLU B 1 464 ? 4.074 21.234 26.641 1 89.12 464 GLU B C 1
ATOM 7668 O O . GLU B 1 464 ? 5.223 20.781 26.609 1 89.12 464 GLU B O 1
ATOM 7673 N N . LEU B 1 465 ? 3.834 22.406 27.156 1 87.44 465 LEU B N 1
ATOM 7674 C CA . LEU B 1 465 ? 4.879 23.266 27.703 1 87.44 465 LEU B CA 1
ATOM 7675 C C . LEU B 1 465 ? 5.539 22.609 28.906 1 87.44 465 LEU B C 1
ATOM 7677 O O . LEU B 1 465 ? 6.758 22.672 29.078 1 87.44 465 LEU B O 1
ATOM 7681 N N . ASP B 1 466 ? 4.734 21.984 29.656 1 91 466 ASP B N 1
ATOM 7682 C CA . ASP B 1 466 ? 5.262 21.266 30.812 1 91 466 ASP B CA 1
ATOM 7683 C C . ASP B 1 466 ? 6.148 20.094 30.375 1 91 466 ASP B C 1
ATOM 7685 O O . ASP B 1 466 ? 7.168 19.812 31.016 1 91 466 ASP B O 1
ATOM 7689 N N . GLN B 1 467 ? 5.738 19.469 29.312 1 93.12 467 GLN B N 1
ATOM 7690 C CA . GLN B 1 467 ? 6.5 18.344 28.797 1 93.12 467 GLN B CA 1
ATOM 7691 C C . GLN B 1 467 ? 7.852 18.797 28.25 1 93.12 467 GLN B C 1
ATOM 7693 O O . GLN B 1 467 ? 8.859 18.109 28.438 1 93.12 467 GLN B O 1
ATOM 7698 N N . ILE B 1 468 ? 7.84 19.906 27.656 1 93.88 468 ILE B N 1
ATOM 7699 C CA . ILE B 1 468 ? 9.07 20.484 27.141 1 93.88 468 ILE B CA 1
ATOM 7700 C C . ILE B 1 468 ? 10.023 20.797 28.297 1 93.88 468 ILE B C 1
ATOM 7702 O O . ILE B 1 468 ? 11.211 20.469 28.234 1 93.88 468 ILE B O 1
ATOM 7706 N N . ASP B 1 469 ? 9.492 21.359 29.344 1 93.69 469 ASP B N 1
ATOM 7707 C CA . ASP B 1 469 ? 10.297 21.75 30.5 1 93.69 469 ASP B CA 1
ATOM 7708 C C . ASP B 1 469 ? 10.852 20.531 31.219 1 93.69 469 ASP B C 1
ATOM 7710 O O . ASP B 1 469 ? 11.914 20.594 31.844 1 93.69 469 ASP B O 1
ATOM 7714 N N . ALA B 1 470 ? 10.234 19.453 31.078 1 96.25 470 ALA B N 1
ATOM 7715 C CA . ALA B 1 470 ? 10.586 18.234 31.828 1 96.25 470 ALA B CA 1
ATOM 7716 C C . ALA B 1 470 ? 11.695 17.469 31.125 1 96.25 470 ALA B C 1
ATOM 7718 O O . ALA B 1 470 ? 12.297 16.562 31.703 1 96.25 470 ALA B O 1
ATOM 7719 N N . VAL B 1 471 ? 12.07 17.797 29.938 1 97.75 471 VAL B N 1
ATOM 7720 C CA . VAL B 1 471 ? 13.086 17.078 29.172 1 97.75 471 VAL B CA 1
ATOM 7721 C C . VAL B 1 471 ? 14.438 17.203 29.875 1 97.75 471 VAL B C 1
ATOM 7723 O O . VAL B 1 471 ? 14.805 18.281 30.344 1 97.75 471 VAL B O 1
ATOM 7726 N N . THR B 1 472 ? 15.156 16.141 29.906 1 97.88 472 THR B N 1
ATOM 7727 C CA . THR B 1 472 ? 16.484 16.125 30.531 1 97.88 472 THR B CA 1
ATOM 7728 C C . THR B 1 472 ? 17.531 15.656 29.531 1 97.88 472 THR B C 1
ATOM 7730 O O . THR B 1 472 ? 17.203 15.125 28.469 1 97.88 472 THR B O 1
ATOM 7733 N N . LYS B 1 473 ? 18.797 15.875 29.953 1 97.75 473 LYS B N 1
ATOM 7734 C CA . LYS B 1 473 ? 19.906 15.383 29.156 1 97.75 473 LYS B CA 1
ATOM 7735 C C . LYS B 1 473 ? 19.891 13.859 29.062 1 97.75 473 LYS B C 1
ATOM 7737 O O . LYS B 1 473 ? 20.188 13.289 28.016 1 97.75 473 LYS B O 1
ATOM 7742 N N . ALA B 1 474 ? 19.5 13.258 30.109 1 97.81 474 ALA B N 1
ATOM 7743 C CA . ALA B 1 474 ? 19.438 11.797 30.156 1 97.81 474 ALA B CA 1
ATOM 7744 C C . ALA B 1 474 ? 18.359 11.273 29.203 1 97.81 474 ALA B C 1
ATOM 7746 O O . ALA B 1 474 ? 18.547 10.219 28.578 1 97.81 474 ALA B O 1
ATOM 7747 N N . ASP B 1 475 ? 17.234 11.953 29.109 1 98.12 475 ASP B N 1
ATOM 7748 C CA . ASP B 1 475 ? 16.188 11.578 28.156 1 98.12 475 ASP B CA 1
ATOM 7749 C C . ASP B 1 475 ? 16.703 11.586 26.734 1 98.12 475 ASP B C 1
ATOM 7751 O O . ASP B 1 475 ? 16.406 10.688 25.938 1 98.12 475 ASP B O 1
ATOM 7755 N N . ILE B 1 476 ? 17.469 12.602 26.406 1 97.5 476 ILE B N 1
ATOM 7756 C CA . ILE B 1 476 ? 18 12.773 25.062 1 97.5 476 ILE B CA 1
ATOM 7757 C C . ILE B 1 476 ? 18.938 11.617 24.719 1 97.5 476 ILE B C 1
ATOM 7759 O O . ILE B 1 476 ? 18.828 11.008 23.656 1 97.5 476 ILE B O 1
ATOM 7763 N N . ARG B 1 477 ? 19.781 11.305 25.578 1 97.62 477 ARG B N 1
ATOM 7764 C CA . ARG B 1 477 ? 20.703 10.195 25.359 1 97.62 477 ARG B CA 1
ATOM 7765 C C . ARG B 1 477 ? 19.953 8.875 25.234 1 97.62 477 ARG B C 1
ATOM 7767 O O . ARG B 1 477 ? 20.281 8.055 24.375 1 97.62 477 ARG B O 1
ATOM 7774 N N . ARG B 1 478 ? 19.016 8.633 26.125 1 98 478 ARG B N 1
ATOM 7775 C CA . ARG B 1 478 ? 18.219 7.414 26.094 1 98 478 ARG B CA 1
ATOM 7776 C C . ARG B 1 478 ? 17.5 7.25 24.766 1 98 478 ARG B C 1
ATOM 7778 O O . ARG B 1 478 ? 17.578 6.188 24.141 1 98 478 ARG B O 1
ATOM 7785 N N . VAL B 1 479 ? 16.844 8.297 24.297 1 97.81 479 VAL B N 1
ATOM 7786 C CA . VAL B 1 479 ? 16.062 8.258 23.062 1 97.81 479 VAL B CA 1
ATOM 7787 C C . VAL B 1 479 ? 17.016 8.125 21.859 1 97.81 479 VAL B C 1
ATOM 7789 O O . VAL B 1 479 ? 16.719 7.406 20.906 1 97.81 479 VAL B O 1
ATOM 7792 N N . ALA B 1 480 ? 18.109 8.828 21.875 1 97.56 480 ALA B N 1
ATOM 7793 C CA . ALA B 1 480 ? 19.109 8.719 20.797 1 97.56 480 ALA B CA 1
ATOM 7794 C C . ALA B 1 480 ? 19.578 7.277 20.641 1 97.56 480 ALA B C 1
ATOM 7796 O O . ALA B 1 480 ? 19.641 6.766 19.516 1 97.56 480 ALA B O 1
ATOM 7797 N N . ASN B 1 481 ? 19.859 6.625 21.766 1 97.69 481 ASN B N 1
ATOM 7798 C CA . ASN B 1 481 ? 20.328 5.246 21.734 1 97.69 481 ASN B CA 1
ATOM 7799 C C . ASN B 1 481 ? 19.219 4.289 21.266 1 97.69 481 ASN B C 1
ATOM 7801 O O . ASN B 1 481 ? 19.516 3.238 20.688 1 97.69 481 ASN B O 1
ATOM 7805 N N . LYS B 1 482 ? 18.047 4.688 21.516 1 97.12 482 LYS B N 1
ATOM 7806 C CA . LYS B 1 482 ? 16.906 3.852 21.156 1 97.12 482 LYS B CA 1
ATOM 7807 C C . LYS B 1 482 ? 16.688 3.855 19.641 1 97.12 482 LYS B C 1
ATOM 7809 O O . LYS B 1 482 ? 16.453 2.807 19.047 1 97.12 482 LYS B O 1
ATOM 7814 N N . ILE B 1 483 ? 16.797 4.977 18.922 1 96.38 483 ILE B N 1
ATOM 7815 C CA . ILE B 1 483 ? 16.266 5.027 17.562 1 96.38 483 ILE B CA 1
ATOM 7816 C C . ILE B 1 483 ? 17.406 5.09 16.562 1 96.38 483 ILE B C 1
ATOM 7818 O O . ILE B 1 483 ? 17.25 4.656 15.414 1 96.38 483 ILE B O 1
ATOM 7822 N N . PHE B 1 484 ? 18.578 5.656 16.938 1 97.44 484 PHE B N 1
ATOM 7823 C CA . PHE B 1 484 ? 19.656 5.848 15.969 1 97.44 484 PHE B CA 1
ATOM 7824 C C . PHE B 1 484 ? 20.531 4.605 15.867 1 97.44 484 PHE B C 1
ATOM 7826 O O . PHE B 1 484 ? 21.719 4.66 16.156 1 97.44 484 PHE B O 1
ATOM 7833 N N . VAL B 1 485 ? 19.922 3.559 15.43 1 97.31 485 VAL B N 1
ATOM 7834 C CA . VAL B 1 485 ? 20.609 2.289 15.211 1 97.31 485 VAL B CA 1
ATOM 7835 C C . VAL B 1 485 ? 20.484 1.876 13.75 1 97.31 485 VAL B C 1
ATOM 7837 O O . VAL B 1 485 ? 19.516 2.25 13.078 1 97.31 485 VAL B O 1
ATOM 7840 N N . GLU B 1 486 ? 21.375 1.085 13.289 1 96.25 486 GLU B N 1
ATOM 7841 C CA . GLU B 1 486 ? 21.469 0.723 11.883 1 96.25 486 GLU B CA 1
ATOM 7842 C C . GLU B 1 486 ? 20.219 0 11.406 1 96.25 486 GLU B C 1
ATOM 7844 O O . GLU B 1 486 ? 19.75 0.223 10.281 1 96.25 486 GLU B O 1
ATOM 7849 N N . ASN B 1 487 ? 19.672 -0.857 12.18 1 96.81 487 ASN B N 1
ATOM 7850 C CA . ASN B 1 487 ? 18.547 -1.673 11.758 1 96.81 487 ASN B CA 1
ATOM 7851 C C . ASN B 1 487 ? 17.25 -0.867 11.742 1 96.81 487 ASN B C 1
ATOM 7853 O O . ASN B 1 487 ? 16.203 -1.369 11.328 1 96.81 487 ASN B O 1
ATOM 7857 N N . ASN B 1 488 ? 17.297 0.391 12.227 1 98.44 488 ASN B N 1
ATOM 7858 C CA . ASN B 1 488 ? 16.172 1.316 12.148 1 98.44 488 ASN B CA 1
ATOM 7859 C C . ASN B 1 488 ? 16.438 2.443 11.156 1 98.44 488 ASN B C 1
ATOM 7861 O O . ASN B 1 488 ? 15.766 3.477 11.188 1 98.44 488 ASN B O 1
ATOM 7865 N N . ARG B 1 489 ? 17.453 2.268 10.25 1 98.62 489 ARG B N 1
ATOM 7866 C CA . ARG B 1 489 ? 17.875 3.342 9.352 1 98.62 489 ARG B CA 1
ATOM 7867 C C . ARG B 1 489 ? 17.453 3.055 7.914 1 98.62 489 ARG B C 1
ATOM 7869 O O . ARG B 1 489 ? 17.672 1.952 7.406 1 98.62 489 ARG B O 1
ATOM 7876 N N . THR B 1 490 ? 16.844 3.975 7.266 1 98.88 490 THR B N 1
ATOM 7877 C CA . THR B 1 490 ? 16.625 4.031 5.824 1 98.88 490 THR B CA 1
ATOM 7878 C C . THR B 1 490 ? 17.312 5.258 5.227 1 98.88 490 THR B C 1
ATOM 7880 O O . THR B 1 490 ? 17.188 6.363 5.754 1 98.88 490 THR B O 1
ATOM 7883 N N . SER B 1 491 ? 18.078 5.086 4.211 1 98.81 491 SER B N 1
ATOM 7884 C CA . SER B 1 491 ? 18.75 6.219 3.594 1 98.81 491 SER B CA 1
ATOM 7885 C C . SER B 1 491 ? 18.5 6.266 2.092 1 98.81 491 SER B C 1
ATOM 7887 O O . SER B 1 491 ? 18.156 5.25 1.481 1 98.81 491 SER B O 1
ATOM 7889 N N . ALA B 1 492 ? 18.547 7.379 1.528 1 98.81 492 ALA B N 1
ATOM 7890 C CA . ALA B 1 492 ? 18.5 7.625 0.089 1 98.81 492 ALA B CA 1
ATOM 7891 C C . ALA B 1 492 ? 19.531 8.68 -0.315 1 98.81 492 ALA B C 1
ATOM 7893 O O . ALA B 1 492 ? 19.859 9.57 0.47 1 98.81 492 ALA B O 1
ATOM 7894 N N . ARG B 1 493 ? 20.047 8.555 -1.481 1 98.62 493 ARG B N 1
ATOM 7895 C CA . ARG B 1 493 ? 21.016 9.547 -1.946 1 98.62 493 ARG B CA 1
ATOM 7896 C C . ARG B 1 493 ? 20.953 9.695 -3.463 1 98.62 493 ARG B C 1
A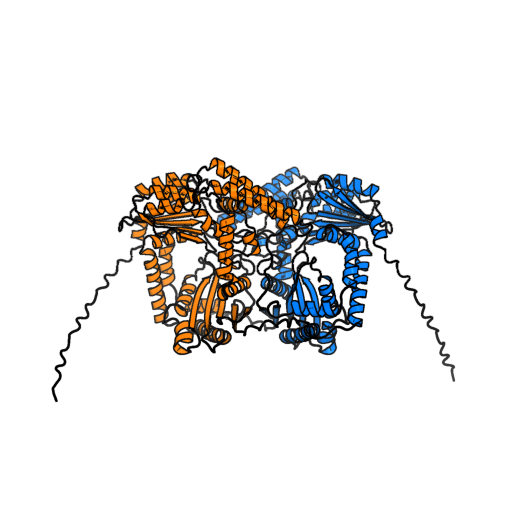TOM 7898 O O . ARG B 1 493 ? 20.562 8.766 -4.168 1 98.62 493 ARG B O 1
ATOM 7905 N N . ILE B 1 494 ? 21.297 10.812 -3.93 1 98.31 494 ILE B N 1
ATOM 7906 C CA . ILE B 1 494 ? 21.531 11.109 -5.34 1 98.31 494 ILE B CA 1
ATOM 7907 C C . ILE B 1 494 ? 23.031 11.219 -5.594 1 98.31 494 ILE B C 1
ATOM 7909 O O . ILE B 1 494 ? 23.719 12.055 -5 1 98.31 494 ILE B O 1
ATOM 7913 N N . GLU B 1 495 ? 23.547 10.391 -6.406 1 97.62 495 GLU B N 1
ATOM 7914 C CA . GLU B 1 495 ? 24.922 10.445 -6.867 1 97.62 495 GLU B CA 1
ATOM 7915 C C . GLU B 1 495 ? 25.016 11.031 -8.273 1 97.62 495 GLU B C 1
ATOM 7917 O O . GLU B 1 495 ? 24.328 10.578 -9.188 1 97.62 495 GLU B O 1
ATOM 7922 N N . TYR B 1 496 ? 25.875 11.961 -8.391 1 95.62 496 TYR B N 1
ATOM 7923 C CA . TYR B 1 496 ? 26.031 12.617 -9.68 1 95.62 496 TYR B CA 1
ATOM 7924 C C . TYR B 1 496 ? 26.719 11.695 -10.68 1 95.62 496 TYR B C 1
ATOM 7926 O O . TYR B 1 496 ? 27.766 11.109 -10.375 1 95.62 496 TYR B O 1
ATOM 7934 N N . VAL B 1 497 ? 26.062 11.523 -11.773 1 93.12 497 VAL B N 1
ATOM 7935 C CA . VAL B 1 497 ? 26.672 10.828 -12.906 1 93.12 497 VAL B CA 1
ATOM 7936 C C . VAL B 1 497 ? 26.469 11.641 -14.188 1 93.12 497 VAL B C 1
ATOM 7938 O O . VAL B 1 497 ? 25.391 12.227 -14.391 1 93.12 497 VAL B O 1
ATOM 7941 N N . GLU B 1 498 ? 27.469 11.703 -15.008 1 89.88 498 GLU B N 1
ATOM 7942 C CA . GLU B 1 498 ? 27.375 12.453 -16.266 1 89.88 498 GLU B CA 1
ATOM 7943 C C . GLU B 1 498 ? 26.312 11.852 -17.188 1 89.88 498 GLU B C 1
ATOM 7945 O O . GLU B 1 498 ? 26.156 10.625 -17.234 1 89.88 498 GLU B O 1
ATOM 7950 N N . PRO B 1 499 ? 25.609 12.805 -17.75 1 82.81 499 PRO B N 1
ATOM 7951 C CA . PRO B 1 499 ? 24.594 12.289 -18.672 1 82.81 499 PRO B CA 1
ATOM 7952 C C . PRO B 1 499 ? 25.188 11.406 -19.766 1 82.81 499 PRO B C 1
ATOM 7954 O O . PRO B 1 499 ? 26.297 11.672 -20.25 1 82.81 499 PRO B O 1
ATOM 7957 N N . GLN B 1 500 ? 24.797 10.289 -19.891 1 65 500 GLN B N 1
ATOM 7958 C CA . GLN B 1 500 ? 25.234 9.484 -21.016 1 65 500 GLN B CA 1
ATOM 7959 C C . GLN B 1 500 ? 24.734 10.078 -22.344 1 65 500 GLN B C 1
ATOM 7961 O O . GLN B 1 500 ? 23.578 10.492 -22.438 1 65 500 GLN B O 1
ATOM 7966 N N . LYS B 1 501 ? 25.656 10.688 -23.234 1 54.22 501 LYS B N 1
ATOM 7967 C CA . LYS B 1 501 ? 25.281 11.078 -24.594 1 54.22 501 LYS B CA 1
ATOM 7968 C C . LYS B 1 501 ? 24.438 10 -25.266 1 54.22 501 LYS B C 1
ATOM 7970 O O . LYS B 1 501 ? 24.812 8.82 -25.266 1 54.22 501 LYS B O 1
ATOM 7975 N N . PRO B 1 502 ? 23.266 10.32 -25.562 1 54.25 502 PRO B N 1
ATOM 7976 C CA . PRO B 1 502 ? 22.531 9.312 -26.328 1 54.25 502 PRO B CA 1
ATOM 7977 C C . PRO B 1 502 ? 23.359 8.727 -27.469 1 54.25 502 PRO B C 1
ATOM 7979 O O . PRO B 1 502 ? 24.172 9.43 -28.078 1 54.25 502 PRO B O 1
ATOM 7982 N N . ALA B 1 503 ? 23.578 7.512 -27.5 1 44.69 503 ALA B N 1
ATOM 7983 C CA . ALA B 1 503 ? 24.188 6.934 -28.688 1 44.69 503 ALA B CA 1
ATOM 7984 C C . ALA B 1 503 ? 23.578 7.52 -29.953 1 44.69 503 ALA B C 1
ATOM 7986 O O . ALA B 1 503 ? 22.344 7.582 -30.094 1 44.69 503 ALA B O 1
ATOM 7987 N N . THR B 1 504 ? 24.25 8.484 -30.672 1 40.09 504 THR B N 1
ATOM 7988 C CA . THR B 1 504 ? 23.875 8.945 -32 1 40.09 504 THR B CA 1
ATOM 7989 C C . THR B 1 504 ? 23.531 7.77 -32.906 1 40.09 504 THR B C 1
ATOM 7991 O O . THR B 1 504 ? 24.344 6.863 -33.094 1 40.09 504 THR B O 1
ATOM 7994 N N . SER B 1 505 ? 22.359 7.328 -32.969 1 38.12 505 SER B N 1
ATOM 7995 C CA . SER B 1 505 ? 22 6.535 -34.156 1 38.12 505 SER B CA 1
ATOM 7996 C C . SER B 1 505 ? 22.547 7.164 -35.438 1 38.12 505 SER B C 1
ATOM 7998 O O . SER B 1 505 ? 22.25 8.32 -35.719 1 38.12 505 SER B O 1
ATOM 8000 N N . THR B 1 506 ? 23.797 6.812 -35.812 1 37.19 506 THR B N 1
ATOM 8001 C CA . THR B 1 506 ? 24.266 7.082 -37.156 1 37.19 506 THR B CA 1
ATOM 8002 C C . THR B 1 506 ? 23.266 6.598 -38.219 1 37.19 506 THR B C 1
ATOM 8004 O O . THR B 1 506 ? 23.031 5.395 -38.344 1 37.19 506 THR B O 1
ATOM 8007 N N . GLY B 1 507 ? 22.156 7.203 -38.375 1 34.47 507 GLY B N 1
ATOM 8008 C CA . GLY B 1 507 ? 21.406 7.062 -39.625 1 34.47 507 GLY B CA 1
ATOM 8009 C C . GLY B 1 507 ? 22.25 7.25 -40.875 1 34.47 507 GLY B C 1
ATOM 8010 O O . GLY B 1 507 ? 22.922 8.273 -41 1 34.47 507 GLY B O 1
ATOM 8011 N N . GLY B 1 508 ? 23 6.16 -41.25 1 27.98 508 GLY B N 1
ATOM 8012 C CA . GLY B 1 508 ? 23.531 6.148 -42.594 1 27.98 508 GLY B CA 1
ATOM 8013 C C . GLY B 1 508 ? 22.531 6.621 -43.656 1 27.98 508 GLY B C 1
ATOM 8014 O O . GLY B 1 508 ? 21.406 6.129 -43.688 1 27.98 508 GLY B O 1
ATOM 8015 N N . ALA B 1 509 ? 22.609 7.848 -44 1 29.27 509 ALA B N 1
ATOM 8016 C CA . ALA B 1 509 ? 22.125 8.414 -45.25 1 29.27 509 ALA B CA 1
ATOM 8017 C C . ALA B 1 509 ? 22.594 7.586 -46.469 1 29.27 509 ALA B C 1
ATOM 8019 O O . ALA B 1 509 ? 22.328 7.938 -47.594 1 29.27 509 ALA B O 1
ATOM 8020 N N . GLU B 1 510 ? 22.844 6.207 -46.344 1 22.27 510 GLU B N 1
ATOM 8021 C CA . GLU B 1 510 ? 22.844 5.703 -47.719 1 22.27 510 GLU B CA 1
ATOM 8022 C C . GLU B 1 510 ? 21.406 5.531 -48.25 1 22.27 510 GLU B C 1
ATOM 8024 O O . GLU B 1 510 ? 20.516 5.164 -47.5 1 22.27 510 GLU B O 1
#